Protein 8ZB1 (pdb70)

GO terms:
  GO:0005783 endoplasmic reticulum (C, IDA)
  GO:0061576 acyl-CoA ceramide synthase complex (C, IDA)
  GO:0046513 ceramide biosynthetic process (P, IDA)
  GO:0050291 sphingosine N-acyltransferase activity (F, IDA)
  GO:0034399 nuclear periphery (C, HDA)
  GO:0046513 ceramide biosynthetic process (P, IMP)
  GO:0050291 sphingosine N-acyltransferase activity (F, IMP)
  GO:0005515 protein binding (F, IPI)

Secondary structure (DSSP, 8-state):
-HHHHHHHHHH-TTHHHHHHHHHHHHHHHSSS--STTSSTHHHHS---B-TTSS-B--SSHHHHHHHHHHHHHHHHHHHHIIIIIHHHHHTTT---SHHHHHHHHHHHHHHHHHHHHHHHHHHHHTSTTTTT-SSTTTTT-----B-HHHHHHHHHHHHHHHHHHHHHHS--S-TT-S--HHHHHHHHHHHHHHHHHHTT-HHHHHHHHHHHHHHHHHHHHHHHHHHTT-S-HHHHHHHHHHHHIIIIIIHHHHHHHHHHHHTTTSS--S-BTTTTB--STTHHHHHHHHHHHHHHHHHHHHHHHHHHHHHHHH-/--HHHHHHHHHHHHHHHHHHHHHHHHHHHTTHHHHEEEEEEEEETTEEEEEEEESTT--HHHHHHHHHHHHHHH--TTTS-EEEEEEE-TTS-SS---SSS---S-SEEEEEEEGGGHHHHHHHS-SS--EE-/-HHHHHHHHHH-TTHHHHHHHHHHHHHHHSSS--STTSSTHHHHS---B-TTSS-B--SSHHHHHHHHHHHHHHHHHHHHIIIIIHHHHHTTT---SHHHHHHHHHHHHHHHHHHHHHHHHHHHHTSTTTTT-SSTTTTT-----B-HHHHHHHHHHHHHHHHHHHHHHS--S-TT-S--HHHHHHHHHHHHHHHHHHTT-HHHHHHHHHHHHHHHHHHHHHHHHHHTT-S-HHHHHHHHHHHHIIIIIIHHHHHHHHHHHHTTTSS--S-BTTTTB--STTHHHHHHHHHHHHHHHHHHHHHHHHHHHHHHHH-/--HHHHHHHHHHHHHHHHHHHHHHHHHHHTTHHHHEEEEEEEEETTEEEEEEEESTT--HHHHHHHHHHHHHHH--TTTS-EEEEEEE-TTS-SS---SSS---S-SEEEEEEEGGGHHHHHHHS-SS--EE-

Foldseek 3Di:
DVVVVVVCCVVQVLPVLVVVVVVLVCVLVVDDDNDPVDPSCLQPAPDADDPPDFKHADDCSLVNNLVSVLSVLSNCLRVCLPPPVVVVVVVQPFDDDVLSVLLSVLVVLLVVLVVLQVLLLVQCVPDPCPPVDCQSLFAAQQQRIDGRSLSVSLSSVLSNLVSVLVCLVVDPDDNPPPDPCVNVLSVLVNVCSVCCNVLRNSSLCSLVSNLVSVLSNLVSVLVSCVSSVPVCSVVSLVVSLVSLCCSQVVSLVVSLVCLVPVLCPHHDADDDPVSSPPSYPVCSVVVNVSSVVNNVVSVVVNVVSVVVVVVVVVD/DPVVVVVVVVVVVVVVVVVVVCVVVCCVVVVLVVFWDWDWADDDDFKIKIFIDGAQVCFQVSGVVVRVCCQVPVDDVVVFKKKKFKDADPVAHRRQAHHDPPGPDGGIMMMMGTPVPVVCRPVVPPPTDMDID/DVVVVVVCCVVQVLPVLVVVVVVLVCVLVVDDDNDPVDPSCLQPAPDADDPPDFKHADDCSLVNNLVSVLSVLSNCLRVCLPPPVVVVVVVQPFDDDVLSVLLSVLVVLLVVLVVLQVLLLVQCVPDPCPPVDCQSLFAAQQQRIDGRSLSVSLSSVLSNLVSVLVCLVVDPDDNPPPDPCVNVLSVLVNVCSVCCNVLRNSSLCSLVSNLVSVLSNLVSVLVSCVSSVPVCSVVSLVVSLVSLCCSQVVSLVVSLVCLVPVLCPHHDADDDPVSSPPSYPVCSVVVNVSSVVNNVVSVVVNVVSVVVVVVVVVD/DPVVVVVVVVVVVVVVVVVVVCVVVCCVVVVLVVFWDWDWADDDDFKIKIFIDGAQVCFQVSGVVVRVCCQVPVDDVVVFKKKKFKDADPVAHRRQAHHDPPGPDGGIMMMMGTPVPVVCRPVVPPPTDMDID

Organism: Saccharomyces cerevisiae (strain ATCC 204508 / S288c) (NCBI:txid559292)

Solvent-accessible surface area: 46938 Å² total; per-residue (Å²): 152,86,83,59,133,65,61,64,57,85,72,67,54,33,49,54,15,41,102,80,8,78,60,31,66,56,57,12,125,107,67,58,75,59,81,158,95,20,93,38,26,80,61,20,29,9,8,71,82,87,66,138,79,93,20,27,9,50,41,121,26,8,63,24,16,18,114,7,36,45,35,56,24,39,23,35,41,51,64,24,12,43,69,74,7,107,54,100,1,109,185,46,182,24,135,58,155,115,120,26,80,54,0,28,65,26,31,9,31,32,94,23,9,28,86,6,1,81,61,0,64,109,14,2,130,119,44,88,1,106,105,8,54,16,90,3,9,1,114,88,6,35,29,82,55,6,54,86,69,18,0,33,4,3,5,15,5,14,0,13,52,19,2,38,23,30,52,71,42,36,58,125,90,148,71,202,60,149,83,120,46,55,66,100,20,16,96,7,17,43,64,33,10,54,23,14,22,12,45,7,20,1,44,9,12,1,2,22,21,5,0,26,8,29,0,40,67,46,51,6,88,6,75,15,26,97,36,60,132,60,77,106,20,87,145,15,36,39,107,0,13,102,18,6,74,91,27,8,15,123,1,2,101,68,2,18,169,3,0,69,49,34,0,125,93,26,47,79,60,54,36,32,20,8,49,34,2,13,0,3,181,84,15,26,67,98,18,70,100,35,9,16,22,8,9,122,12,0,75,102,45,23,122,51,18,89,96,72,48,150,82,69,122,160,194,118,109,116,136,45,43,115,123,61,51,102,87,47,92,93,88,36,60,59,28,65,158,95,20,112,12,8,85,25,54,1,5,185,87,23,4,72,54,56,94,74,105,64,64,78,39,0,24,44,2,44,0,81,11,22,35,7,0,10,6,12,0,0,1,21,6,0,10,49,50,2,5,86,59,16,48,5,67,124,66,71,1,1,1,0,3,48,35,37,115,133,28,82,27,80,38,11,36,109,111,140,110,24,70,124,18,0,1,25,0,25,0,0,46,64,100,33,38,141,40,0,97,131,51,0,93,141,36,55,26,3,78,1,151,85,83,57,136,65,61,64,57,86,72,67,53,31,48,55,16,40,105,81,9,78,61,32,66,55,59,12,127,108,67,60,74,59,83,159,94,20,95,36,26,79,60,20,30,10,8,71,80,86,67,138,80,93,20,26,8,50,40,120,28,7,64,25,15,17,113,6,36,44,34,54,25,40,24,36,42,51,64,25,12,44,68,74,9,104,55,99,1,108,184,45,183,23,136,58,156,117,119,26,79,52,0,29,64,26,31,9,32,33,93,25,9,28,87,6,2,82,64,0,65,109,13,2,128,119,45,87,1,106,106,9,54,16,90,3,8,2,111,86,5,34,28,82,55,6,54,85,69,16,1,32,4,4,7,15,5,12,0,12,52,19,2,36,23,30,51,71,44,36,59,127,90,150,70,201,59,146,82,120,45,55,67,101,21,16,95,7,17,44,64,34,10,54,24,14,23,12,45,7,18,1,46,9,12,1,2,22,20,5,0,24,8,30,0,40,64,46,50,6,89,7,76,15,28,99,35,64,128,59,76,106,20,88,146,16,37,39,106,0,14,101,19,6,74,93,28,7,16,126,1,2,101,67,1,19,165,3,0,70,50,34,0,125,94,27,48,80,62,53,34,32,20,9,49,34,2,13,0,4,179,80,15,25,68,98,17,70,100,34,9,15,22,8,8,124,12,0,76,102,44,23,120,52,19,90,94,73,47,147,85,69,120,162,198,117,111,117,134,46,42,117,121,62,50,102,88,48,93,92,89,36,59,59,27,66,160,93,20,112,14,8,84,26,54,1,4,183,87,24,4,70,51,56,94,74,106,63,66,77,38,0,22,45,2,45,0,79,11,21,37,6,0,9,6,11,0,0,1,22,6,1,10,46,52,2,6,85,58,16,47,4,66,125,66,72,1,0,1,0,4,50,36,38,114,132,29,81,28,79,37,11,36,111,110,139,111,23,70,124,19,0,0,26,0,25,0,0,45,63,101,34,37,139,38,0,99,130,52,0,93,138,35,56,24,2,78,1

Nearest PDB structures (foldseek):
  8izf-assembly1_A  TM=9.786E-01  e=4.600E-35  Saccharomyces cerevisiae S288C
  8izd-assembly1_C  TM=9.874E-01  e=9.408E-34  Saccharomyces cerevisiae S288C
  8qtr-assembly1_A  TM=9.904E-01  e=1.791E-31  Saccharomyces cerevisiae
  8qz7-assembly1_A  TM=8.514E-01  e=3.920E-06  Homo sapiens
  8zb1-assembly1_B  TM=1.008E+00  e=2.564E-25  Saccharomyces cerevisiae S288C

Structure (mmCIF, N/CA/C/O backbone):
data_8ZB1
#
_entry.id   8ZB1
#
_cell.length_a   1.00
_cell.length_b   1.00
_cell.length_c   1.00
_cell.angle_alpha   90.00
_cell.angle_beta   90.00
_cell.angle_gamma   90.00
#
_symmetry.space_group_name_H-M   'P 1'
#
loop_
_entity.id
_entity.type
_entity.pdbx_description
1 polymer 'Ceramide synthase LAC1'
2 polymer 'Ceramide synthase subunit LIP1'
3 non-polymer '(4S,7R)-4-HYDROXY-N,N,N-TRIMETHYL-9-OXO-7-[(PALMITOYLOXY)METHYL]-3,5,8-TRIOXA-4-PHOSPHAHEXACOSAN-1-AMINIUM 4-OXIDE'
4 non-polymer '(2~{R})-2-[2-[(5~{R},6~{R},7~{S},9~{S},11~{R},16~{R},18~{S},19~{S})-6-[(3~{R})-3-carboxy-5-oxidanyl-5-oxidanylidene-pentanoyl]oxy-19-(hexacosanoylamino)-5,9-dimethyl-11,16,18-tris(oxidanyl)icosan-7-yl]oxy-2-oxidanylidene-ethyl]butanedioic acid'
#
loop_
_atom_site.group_PDB
_atom_site.id
_atom_site.type_symbol
_atom_site.label_atom_id
_atom_site.label_alt_id
_atom_site.label_comp_id
_atom_site.label_asym_id
_atom_site.label_entity_id
_atom_site.label_seq_id
_atom_site.pdbx_PDB_ins_code
_atom_site.Cartn_x
_atom_site.Cartn_y
_atom_site.Cartn_z
_atom_site.occupancy
_atom_site.B_iso_or_equiv
_atom_site.auth_seq_id
_atom_site.auth_comp_id
_atom_site.auth_asym_id
_atom_site.auth_atom_id
_atom_site.pdbx_PDB_model_num
ATOM 1 N N . ILE A 1 71 ? 175.343 132.808 115.538 1.00 118.13 71 ILE A N 1
ATOM 2 C CA . ILE A 1 71 ? 175.055 131.410 115.825 1.00 118.13 71 ILE A CA 1
ATOM 3 C C . ILE A 1 71 ? 173.526 131.297 115.866 1.00 118.13 71 ILE A C 1
ATOM 4 O O . ILE A 1 71 ? 172.957 130.264 116.223 1.00 118.13 71 ILE A O 1
ATOM 9 N N . TRP A 1 72 ? 172.861 132.382 115.467 1.00 118.28 72 TRP A N 1
ATOM 10 C CA . TRP A 1 72 ? 171.404 132.424 115.436 1.00 118.28 72 TRP A CA 1
ATOM 11 C C . TRP A 1 72 ? 170.852 131.367 114.487 1.00 118.28 72 TRP A C 1
ATOM 12 O O . TRP A 1 72 ? 169.952 130.605 114.855 1.00 118.28 72 TRP A O 1
ATOM 14 N N . PHE A 1 73 ? 171.389 131.309 113.268 1.00 117.60 73 PHE A N 1
ATOM 15 C CA . PHE A 1 73 ? 170.993 130.286 112.311 1.00 117.60 73 PHE A CA 1
ATOM 16 C C . PHE A 1 73 ? 171.357 128.880 112.766 1.00 117.60 73 PHE A C 1
ATOM 17 O O . PHE A 1 73 ? 170.557 127.957 112.568 1.00 117.60 73 PHE A O 1
ATOM 19 N N . SER A 1 74 ? 172.537 128.694 113.362 1.00 116.13 74 SER A N 1
ATOM 20 C CA . SER A 1 74 ? 172.920 127.379 113.867 1.00 116.13 74 SER A CA 1
ATOM 21 C C . SER A 1 74 ? 171.970 126.919 114.964 1.00 116.13 74 SER A C 1
ATOM 22 O O . SER A 1 74 ? 171.530 125.764 114.978 1.00 116.13 74 SER A O 1
ATOM 25 N N . PHE A 1 75 ? 171.639 127.815 115.898 1.00 116.04 75 PHE A N 1
ATOM 26 C CA . PHE A 1 75 ? 170.690 127.468 116.949 1.00 116.04 75 PHE A CA 1
ATOM 27 C C . PHE A 1 75 ? 169.304 127.186 116.385 1.00 116.04 75 PHE A C 1
ATOM 28 O O . PHE A 1 75 ? 168.616 126.272 116.850 1.00 116.04 75 PHE A O 1
ATOM 36 N N . ARG A 1 76 ? 168.872 127.962 115.389 1.00 112.07 76 ARG A N 1
ATOM 37 C CA . ARG A 1 76 ? 167.577 127.696 114.770 1.00 112.07 76 ARG A CA 1
ATOM 38 C C . ARG A 1 76 ? 167.550 126.316 114.125 1.00 112.07 76 ARG A C 1
ATOM 39 O O . ARG A 1 76 ? 166.594 125.552 114.309 1.00 112.07 76 ARG A O 1
ATOM 41 N N . GLU A 1 77 ? 168.604 125.969 113.385 1.00 108.80 77 GLU A N 1
ATOM 42 C CA . GLU A 1 77 ? 168.681 124.653 112.760 1.00 108.80 77 GLU A CA 1
ATOM 43 C C . GLU A 1 77 ? 168.724 123.530 113.789 1.00 108.80 77 GLU A C 1
ATOM 44 O O . GLU A 1 77 ? 168.057 122.505 113.607 1.00 108.80 77 GLU A O 1
ATOM 46 N N . ILE A 1 78 ? 169.493 123.702 114.865 1.00 103.26 78 ILE A N 1
ATOM 47 C CA . ILE A 1 78 ? 169.576 122.664 115.889 1.00 103.26 78 ILE A CA 1
ATOM 48 C C . ILE A 1 78 ? 168.228 122.488 116.579 1.00 103.26 78 ILE A C 1
ATOM 49 O O . ILE A 1 78 ? 167.747 121.363 116.752 1.00 103.26 78 ILE A O 1
ATOM 54 N N . SER A 1 79 ? 167.590 123.594 116.965 1.00 103.26 79 SER A N 1
ATOM 55 C CA . SER A 1 79 ? 166.282 123.542 117.606 1.00 103.26 79 SER A CA 1
ATOM 56 C C . SER A 1 79 ? 165.190 123.027 116.681 1.00 103.26 79 SER A C 1
ATOM 57 O O . SER A 1 79 ? 164.163 122.549 117.174 1.00 103.26 79 SER A O 1
ATOM 60 N N . TYR A 1 80 ? 165.375 123.119 115.366 1.00 103.23 80 TYR A N 1
ATOM 61 C CA . TYR A 1 80 ? 164.446 122.485 114.424 1.00 103.23 80 TYR A CA 1
ATOM 62 C C . TYR A 1 80 ? 164.697 120.979 114.402 1.00 103.23 80 TYR A C 1
ATOM 63 O O . TYR A 1 80 ? 163.781 120.185 114.627 1.00 103.23 80 TYR A O 1
ATOM 65 N N . ARG A 1 81 ? 165.941 120.582 114.135 1.00 98.32 81 ARG A N 1
ATOM 66 C CA . ARG A 1 81 ? 166.307 119.171 114.107 1.00 98.32 81 ARG A CA 1
ATOM 67 C C . ARG A 1 81 ? 166.148 118.531 115.481 1.00 98.32 81 ARG A C 1
ATOM 68 O O . ARG A 1 81 ? 165.328 117.625 115.660 1.00 98.32 81 ARG A O 1
ATOM 70 N N . HIS A 1 82 ? 166.926 119.000 116.456 1.00 90.75 82 HIS A N 1
ATOM 71 C CA . HIS A 1 82 ? 166.874 118.463 117.809 1.00 90.75 82 HIS A CA 1
ATOM 72 C C . HIS A 1 82 ? 166.078 119.382 118.724 1.00 90.75 82 HIS A C 1
ATOM 73 O O . HIS A 1 82 ? 166.569 120.439 119.132 1.00 90.75 82 HIS A O 1
ATOM 80 N N . ALA A 1 83 ? 164.851 118.989 119.055 1.00 79.92 83 ALA A N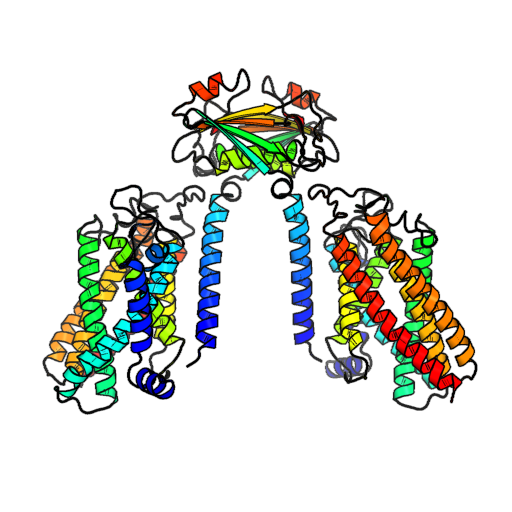 1
ATOM 81 C CA . ALA A 1 83 ? 163.994 119.808 119.899 1.00 79.92 83 ALA A CA 1
ATOM 82 C C . ALA A 1 83 ? 164.377 119.756 121.370 1.00 79.92 83 ALA A C 1
ATOM 83 O O . ALA A 1 83 ? 163.838 120.535 122.163 1.00 79.92 83 ALA A O 1
ATOM 85 N N . TRP A 1 84 ? 165.288 118.865 121.751 1.00 70.50 84 TRP A N 1
ATOM 86 C CA . TRP A 1 84 ? 165.654 118.673 123.146 1.00 70.50 84 TRP A CA 1
ATOM 87 C C . TRP A 1 84 ? 166.840 119.523 123.576 1.00 70.50 84 TRP A C 1
ATOM 88 O O . TRP A 1 84 ? 167.199 119.505 124.757 1.00 70.50 84 TRP A O 1
ATOM 99 N N . ILE A 1 85 ? 167.450 120.271 122.657 1.00 70.09 85 ILE A N 1
ATOM 100 C CA . ILE A 1 85 ? 168.668 120.997 122.996 1.00 70.09 85 ILE A CA 1
ATOM 101 C C . ILE A 1 85 ? 168.377 122.145 123.960 1.00 70.09 85 ILE A C 1
ATOM 102 O O . ILE A 1 85 ? 169.143 122.383 124.898 1.00 70.09 85 ILE A O 1
ATOM 107 N N . ALA A 1 86 ? 167.275 122.868 123.759 1.00 64.89 86 ALA A N 1
ATOM 108 C CA . ALA A 1 86 ? 166.923 123.967 124.651 1.00 64.89 86 ALA A CA 1
ATOM 109 C C . ALA A 1 86 ? 166.591 123.474 126.061 1.00 64.89 86 ALA A C 1
ATOM 110 O O . ALA A 1 86 ? 167.127 124.020 127.039 1.00 64.89 86 ALA A O 1
ATOM 112 N N . PRO A 1 87 ? 165.717 122.473 126.229 1.00 60.84 87 PRO A N 1
ATOM 113 C CA . PRO A 1 87 ? 165.505 121.933 127.579 1.00 60.84 87 PRO A CA 1
ATOM 114 C C . PRO A 1 87 ? 166.753 121.327 128.181 1.00 60.84 87 PRO A C 1
ATOM 115 O O . PRO A 1 87 ? 166.940 121.425 129.398 1.00 60.84 87 PRO A O 1
ATOM 119 N N . LEU A 1 88 ? 167.621 120.711 127.375 1.00 60.16 88 LEU A N 1
ATOM 120 C CA . LEU A 1 88 ? 168.879 120.205 127.910 1.00 60.16 88 LEU A CA 1
ATOM 121 C C . LEU A 1 88 ? 169.741 121.340 128.440 1.00 60.16 88 LEU A C 1
ATOM 122 O O . LEU A 1 88 ? 170.368 121.208 129.497 1.00 60.16 88 LEU A O 1
ATOM 127 N N . MET A 1 89 ? 169.789 122.461 127.718 1.00 62.48 89 MET A N 1
ATOM 128 C CA . MET A 1 89 ? 170.544 123.615 128.194 1.00 62.48 89 MET A CA 1
ATOM 129 C C . MET A 1 89 ? 169.969 124.147 129.499 1.00 62.48 89 MET A C 1
ATOM 130 O O . MET A 1 89 ? 170.716 124.464 130.431 1.00 62.48 89 MET A O 1
ATOM 135 N N . ILE A 1 90 ? 168.640 124.242 129.587 1.00 56.24 90 ILE A N 1
ATOM 136 C CA . ILE A 1 90 ? 168.024 124.711 130.828 1.00 56.24 90 ILE A CA 1
ATOM 137 C C . ILE A 1 90 ? 168.364 123.782 131.988 1.00 56.24 90 ILE A C 1
ATOM 138 O O . ILE A 1 90 ? 168.755 124.241 133.073 1.00 56.24 90 ILE A O 1
ATOM 143 N N . LEU A 1 91 ? 168.232 122.471 131.782 1.00 53.39 91 LEU A N 1
ATOM 144 C CA . LEU A 1 91 ? 168.489 121.517 132.854 1.00 53.39 91 LEU A CA 1
ATOM 145 C C . LEU A 1 91 ? 169.947 121.553 133.284 1.00 53.39 91 LEU A C 1
ATOM 146 O O . LEU A 1 91 ? 170.249 121.526 134.482 1.00 53.39 91 LEU A O 1
ATOM 151 N N . ILE A 1 92 ? 170.843 121.601 132.303 1.00 58.87 92 ILE A N 1
ATOM 152 C CA . ILE A 1 92 ? 172.274 121.640 132.568 1.00 58.87 92 ILE A CA 1
ATOM 153 C C . ILE A 1 92 ? 172.638 122.886 133.364 1.00 58.87 92 ILE A C 1
ATOM 154 O O . ILE A 1 92 ? 173.404 122.818 134.325 1.00 58.87 92 ILE A O 1
ATOM 159 N N . ALA A 1 93 ? 172.083 124.024 132.960 1.00 57.72 93 ALA A N 1
ATOM 160 C CA . ALA A 1 93 ? 172.354 125.280 133.649 1.00 57.72 93 ALA A CA 1
ATOM 161 C C . ALA A 1 93 ? 171.880 125.222 135.095 1.00 57.72 93 ALA A C 1
ATOM 162 O O . ALA A 1 93 ? 172.628 125.575 136.016 1.00 57.72 93 ALA A O 1
ATOM 164 N N . VAL A 1 94 ? 170.645 124.762 135.317 1.00 53.09 94 VAL A N 1
ATOM 165 C CA . VAL A 1 94 ? 170.110 124.730 136.677 1.00 53.09 94 VAL A CA 1
ATOM 166 C C . VAL A 1 94 ? 170.900 123.761 137.549 1.00 53.09 94 VAL A C 1
ATOM 167 O O . VAL A 1 94 ? 171.273 124.089 138.682 1.00 53.09 94 VAL A O 1
ATOM 171 N N . TYR A 1 95 ? 171.178 122.557 137.039 1.00 55.76 95 TYR A N 1
ATOM 172 C CA . TYR A 1 95 ? 171.938 121.586 137.819 1.00 55.76 95 TYR A CA 1
ATOM 173 C C . TYR A 1 95 ? 173.361 122.045 138.101 1.00 55.76 95 TYR A C 1
ATOM 174 O O . TYR A 1 95 ? 173.854 121.840 139.214 1.00 55.76 95 TYR A O 1
ATOM 183 N N . SER A 1 96 ? 174.040 122.649 137.124 1.00 62.77 96 SER A N 1
ATOM 184 C CA . SER A 1 96 ? 175.383 123.151 137.374 1.00 62.77 96 SER A CA 1
ATOM 185 C C . SER A 1 96 ? 175.375 124.276 138.396 1.00 62.77 96 SER A C 1
ATOM 186 O O . SER A 1 96 ? 176.236 124.308 139.282 1.00 62.77 96 SER A O 1
ATOM 189 N N . ALA A 1 97 ? 174.409 125.193 138.308 1.00 61.53 97 ALA A N 1
ATOM 190 C CA . ALA A 1 97 ? 174.330 126.274 139.285 1.00 61.53 97 ALA A CA 1
ATOM 191 C C . ALA A 1 97 ? 174.050 125.732 140.681 1.00 61.53 97 ALA A C 1
ATOM 192 O O . ALA A 1 97 ? 174.571 126.247 141.675 1.00 61.53 97 ALA A O 1
ATOM 194 N N . TYR A 1 98 ? 173.222 124.689 140.775 1.00 62.03 98 TYR A N 1
ATOM 195 C CA . TYR A 1 98 ? 172.879 124.147 142.086 1.00 62.03 98 TYR A CA 1
ATOM 196 C C . TYR A 1 98 ? 174.035 123.353 142.688 1.00 62.03 98 TYR A C 1
ATOM 197 O O . TYR A 1 98 ? 174.327 123.484 143.882 1.00 62.03 98 TYR A O 1
ATOM 206 N N . PHE A 1 99 ? 174.701 122.524 141.887 1.00 66.18 99 PHE A N 1
ATOM 207 C CA . PHE A 1 99 ? 175.726 121.628 142.405 1.00 66.18 99 PHE A CA 1
ATOM 208 C C . PHE A 1 99 ? 177.098 122.277 142.519 1.00 66.18 99 PHE A C 1
ATOM 209 O O . PHE A 1 99 ? 177.921 121.806 143.311 1.00 66.18 99 PHE A O 1
ATOM 217 N N . THR A 1 100 ? 177.372 123.331 141.759 1.00 69.22 100 THR A N 1
ATOM 218 C CA . THR A 1 100 ? 178.616 124.085 141.872 1.00 69.22 100 THR A CA 1
ATOM 219 C C . THR A 1 100 ? 178.328 125.242 142.821 1.00 69.22 100 THR A C 1
ATOM 220 O O . THR A 1 100 ? 178.174 126.391 142.401 1.00 69.22 100 THR A O 1
ATOM 224 N N . SER A 1 101 ? 178.251 124.926 144.108 1.00 73.11 101 SER A N 1
ATOM 225 C CA . SER A 1 101 ? 177.849 125.890 145.122 1.00 73.11 101 SER A CA 1
ATOM 226 C C . SER A 1 101 ? 178.225 125.330 146.485 1.00 73.11 101 SER A C 1
ATOM 227 O O . SER A 1 101 ? 178.968 124.351 146.597 1.00 73.11 101 SER A O 1
ATOM 230 N N . GLY A 1 102 ? 177.691 125.964 147.521 1.00 75.06 102 GLY A N 1
ATOM 231 C CA . GLY A 1 102 ? 177.922 125.534 148.883 1.00 75.06 102 GLY A CA 1
ATOM 232 C C . GLY A 1 102 ? 176.757 124.720 149.402 1.00 75.06 102 GLY A C 1
ATOM 233 O O . GLY A 1 102 ? 176.664 123.519 149.127 1.00 75.06 102 GLY A O 1
ATOM 234 N N . ASN A 1 103 ? 175.870 125.359 150.162 1.00 72.87 103 ASN A N 1
ATOM 235 C CA . ASN A 1 103 ? 174.700 124.684 150.705 1.00 72.87 103 ASN A CA 1
ATOM 236 C C . ASN A 1 103 ? 173.847 124.070 149.600 1.00 72.87 103 ASN A C 1
ATOM 237 O O . ASN A 1 103 ? 173.254 124.785 148.786 1.00 72.87 103 ASN A O 1
ATOM 242 N N . THR A 1 104 ? 173.793 122.742 149.559 1.00 69.74 104 THR A N 1
ATOM 243 C CA . THR A 1 104 ? 172.906 122.021 148.661 1.00 69.74 104 THR A CA 1
ATOM 244 C C . THR A 1 104 ? 171.595 121.648 149.335 1.00 69.74 104 THR A C 1
ATOM 245 O O . THR A 1 104 ? 170.776 120.945 148.737 1.00 69.74 104 THR A O 1
ATOM 249 N N . THR A 1 105 ? 171.384 122.102 150.564 1.00 65.76 105 THR A N 1
ATOM 250 C CA . THR A 1 105 ? 170.201 121.766 151.340 1.00 65.76 105 THR A CA 1
ATOM 251 C C . THR A 1 105 ? 169.076 122.743 150.997 1.00 65.76 105 THR A C 1
ATOM 252 O O . THR A 1 105 ? 169.160 123.490 150.019 1.00 65.76 105 THR A O 1
ATOM 256 N N . LYS A 1 106 ? 168.013 122.715 151.795 1.00 63.40 106 LYS A N 1
ATOM 257 C CA . LYS A 1 106 ? 166.832 123.554 151.571 1.00 63.40 106 LYS A CA 1
ATOM 258 C C . LYS A 1 106 ? 167.062 125.067 151.595 1.00 63.40 106 LYS A C 1
ATOM 259 O O . LYS A 1 106 ? 166.171 125.836 151.235 1.00 63.40 106 LYS A O 1
ATOM 265 N N . THR A 1 107 ? 168.247 125.492 152.015 1.00 66.54 107 THR A N 1
ATOM 266 C CA . THR A 1 107 ? 168.560 126.914 152.089 1.00 66.54 107 THR A CA 1
ATOM 267 C C . THR A 1 107 ? 168.956 127.495 150.738 1.00 66.54 107 THR A C 1
ATOM 268 O O . THR A 1 107 ? 169.123 128.713 150.623 1.00 66.54 107 THR A O 1
ATOM 272 N N . ASN A 1 108 ? 169.111 126.658 149.719 1.00 60.89 108 ASN A N 1
ATOM 273 C CA . ASN A 1 108 ? 169.378 127.122 148.369 1.00 60.89 108 ASN A CA 1
ATOM 274 C C . ASN A 1 108 ? 168.071 127.442 147.654 1.00 60.89 108 ASN A C 1
ATOM 275 O O . ASN A 1 108 ? 167.033 126.820 147.894 1.00 60.89 108 ASN A O 1
ATOM 280 N N . VAL A 1 109 ? 168.130 128.434 146.768 1.00 54.52 109 VAL A N 1
ATOM 281 C CA . VAL A 1 109 ? 166.957 128.788 145.977 1.00 54.52 109 VAL A CA 1
ATOM 282 C C . VAL A 1 109 ? 166.649 127.761 144.895 1.00 54.52 109 VAL A C 1
ATOM 283 O O . VAL A 1 109 ? 165.481 127.617 144.507 1.00 54.52 109 VAL A O 1
ATOM 287 N N . LEU A 1 110 ? 167.657 127.041 144.399 1.00 53.25 110 LEU A N 1
ATOM 288 C CA . LEU A 1 110 ? 167.422 126.056 143.350 1.00 53.25 110 LEU A CA 1
ATOM 289 C C . LEU A 1 110 ? 166.944 124.728 143.918 1.00 53.25 110 LEU A C 1
ATOM 290 O O . LEU A 1 110 ? 166.557 123.834 143.157 1.00 53.25 110 LEU A O 1
ATOM 295 N N . HIS A 1 111 ? 166.972 124.576 145.243 1.00 49.56 111 HIS A N 1
ATOM 296 C CA . HIS A 1 111 ? 166.547 123.322 145.852 1.00 49.56 111 HIS A CA 1
ATOM 297 C C . HIS A 1 111 ? 165.055 123.086 145.667 1.00 49.56 111 HIS A C 1
ATOM 298 O O . HIS A 1 111 ? 164.623 121.936 145.545 1.00 49.56 111 HIS A O 1
ATOM 305 N N . ARG A 1 112 ? 164.255 124.152 145.644 1.00 44.99 112 ARG A N 1
ATOM 306 C CA . ARG A 1 112 ? 162.820 123.978 145.448 1.00 44.99 112 ARG A CA 1
ATOM 307 C C . ARG A 1 112 ? 162.493 123.483 144.047 1.00 44.99 112 ARG A C 1
ATOM 308 O O . ARG A 1 112 ? 161.393 122.970 143.817 1.00 44.99 112 ARG A O 1
ATOM 316 N N . PHE A 1 113 ? 163.418 123.629 143.103 1.00 42.71 113 PHE A N 1
ATOM 317 C CA . PHE A 1 113 ? 163.228 123.092 141.762 1.00 42.71 113 PHE A CA 1
ATOM 318 C C . PHE A 1 113 ? 163.839 121.705 141.626 1.00 42.71 113 PHE A C 1
ATOM 319 O O . PHE A 1 113 ? 163.200 120.789 141.105 1.00 42.71 113 PHE A O 1
ATOM 327 N N . VAL A 1 114 ? 165.075 121.541 142.092 1.00 43.72 114 VAL A N 1
ATOM 328 C CA . VAL A 1 114 ? 165.778 120.278 141.903 1.00 43.72 114 VAL A CA 1
ATOM 329 C C . VAL A 1 114 ? 165.180 119.175 142.771 1.00 43.72 114 VAL A C 1
ATOM 330 O O . VAL A 1 114 ? 165.019 118.038 142.316 1.00 43.72 114 VAL A O 1
ATOM 334 N N . ALA A 1 115 ? 164.837 119.484 144.018 1.00 39.04 115 ALA A N 1
ATOM 335 C CA . ALA A 1 115 ? 164.454 118.476 144.995 1.00 39.04 115 ALA A CA 1
ATOM 336 C C . ALA A 1 115 ? 163.069 118.762 145.561 1.00 39.04 115 ALA A C 1
ATOM 337 O O . ALA A 1 115 ? 162.502 119.841 145.379 1.00 39.04 115 ALA A O 1
ATOM 339 N N . VAL A 1 116 ? 162.526 117.765 146.256 1.00 36.51 116 VAL A N 1
ATOM 340 C CA . VAL A 1 116 ? 161.259 117.917 146.963 1.00 36.51 116 VAL A CA 1
ATOM 341 C C . VAL A 1 116 ? 161.524 118.576 148.310 1.00 36.51 116 VAL A C 1
ATOM 342 O O . VAL A 1 116 ? 162.526 118.283 148.974 1.00 36.51 116 VAL A O 1
ATOM 346 N N . SER A 1 117 ? 160.633 119.476 148.712 1.00 36.35 117 SER A N 1
ATOM 347 C CA . SER A 1 117 ? 160.849 120.289 149.897 1.00 36.35 117 SER A CA 1
ATOM 348 C C . SER A 1 117 ? 159.900 119.867 151.018 1.00 36.35 117 SER A C 1
ATOM 349 O O . SER A 1 117 ? 159.180 118.872 150.912 1.00 36.35 117 SER A O 1
ATOM 352 N N . TYR A 1 118 ? 159.921 120.625 152.116 1.00 32.96 118 TYR A N 1
ATOM 353 C CA . TYR A 1 118 ? 158.997 120.464 153.240 1.00 32.96 118 TYR A CA 1
ATOM 354 C C . TYR A 1 118 ? 159.198 119.131 153.956 1.00 32.96 118 TYR A C 1
ATOM 355 O O . TYR A 1 118 ? 158.245 118.415 154.263 1.00 32.96 118 TYR A O 1
ATOM 364 N N . GLN A 1 119 ? 160.454 118.804 154.234 1.00 37.73 119 GLN A N 1
ATOM 365 C CA . GLN A 1 119 ? 160.750 117.634 155.047 1.00 37.73 119 GLN A CA 1
ATOM 366 C C . GLN A 1 119 ? 160.361 117.909 156.492 1.00 37.73 119 GLN A C 1
ATOM 367 O O . GLN A 1 119 ? 160.741 118.939 157.058 1.00 37.73 119 GLN A O 1
ATOM 373 N N . ILE A 1 120 ? 159.605 116.994 157.091 1.00 39.59 120 ILE A N 1
ATOM 374 C CA . ILE A 1 120 ? 159.148 117.166 158.464 1.00 39.59 120 ILE A CA 1
ATOM 375 C C . ILE A 1 120 ? 160.270 116.760 159.407 1.00 39.59 120 ILE A C 1
ATOM 376 O O . ILE A 1 120 ? 160.468 115.572 159.679 1.00 39.59 120 ILE A O 1
ATOM 381 N N . GLY A 1 121 ? 161.014 117.732 159.901 1.00 44.17 121 GLY A N 1
ATOM 382 C CA . GLY A 1 121 ? 162.127 117.456 160.810 1.00 44.17 121 GLY A CA 1
ATOM 383 C C . GLY A 1 121 ? 163.272 116.731 160.097 1.00 44.17 121 GLY A C 1
ATOM 384 O O . GLY A 1 121 ? 163.875 117.282 159.184 1.00 44.17 121 GLY A O 1
ATOM 385 N N . ASP A 1 122 ? 163.554 115.507 160.529 1.00 49.78 122 ASP A N 1
ATOM 386 C CA . ASP A 1 122 ? 164.593 114.699 159.905 1.00 49.78 122 ASP A CA 1
ATOM 387 C C . ASP A 1 122 ? 164.067 113.266 159.808 1.00 49.78 122 ASP A C 1
ATOM 388 O O . ASP A 1 122 ? 164.816 112.290 159.854 1.00 49.78 122 ASP A O 1
ATOM 393 N N . THR A 1 123 ? 162.747 113.122 159.717 1.00 44.93 123 THR A N 1
ATOM 394 C CA . THR A 1 123 ? 162.154 111.810 159.502 1.00 44.93 123 THR A CA 1
ATOM 395 C C . THR A 1 123 ? 161.953 111.592 158.009 1.00 44.93 123 THR A C 1
ATOM 396 O O . THR A 1 123 ? 162.446 112.379 157.196 1.00 44.93 123 THR A O 1
ATOM 400 N N . ASN A 1 124 ? 161.239 110.525 157.632 1.00 40.61 124 ASN A N 1
ATOM 401 C CA . ASN A 1 124 ? 160.911 110.272 156.241 1.00 40.61 124 ASN A CA 1
ATOM 402 C C . ASN A 1 124 ? 159.418 110.553 156.066 1.00 40.61 124 ASN A C 1
ATOM 403 O O . ASN A 1 124 ? 158.575 109.659 156.103 1.00 40.61 124 ASN A O 1
ATOM 408 N N . ALA A 1 125 ? 159.094 111.828 155.862 1.00 36.35 125 ALA A N 1
ATOM 409 C CA . ALA A 1 125 ? 157.728 112.275 155.629 1.00 36.35 125 ALA A CA 1
ATOM 410 C C . ALA A 1 125 ? 157.796 113.724 155.183 1.00 36.35 125 ALA A C 1
ATOM 411 O O . ALA A 1 125 ? 158.389 114.550 155.879 1.00 36.35 125 ALA A O 1
ATOM 413 N N . TYR A 1 126 ? 157.268 114.009 153.999 1.00 31.96 126 TYR A N 1
ATOM 414 C CA . TYR A 1 126 ? 157.327 115.358 153.457 1.00 31.96 126 TYR A CA 1
ATOM 415 C C . TYR A 1 126 ? 155.972 116.036 153.378 1.00 31.96 126 TYR A C 1
ATOM 416 O O . TYR A 1 126 ? 154.951 115.399 153.120 1.00 31.96 126 TYR A O 1
ATOM 425 N N . GLY A 1 127 ? 155.981 117.343 153.605 1.00 28.86 127 GLY A N 1
ATOM 426 C CA . GLY A 1 127 ? 154.780 118.138 153.553 1.00 28.86 127 GLY A CA 1
ATOM 427 C C . GLY A 1 127 ? 154.495 118.686 152.167 1.00 28.86 127 GLY A C 1
ATOM 428 O O . GLY A 1 127 ? 155.119 118.314 151.173 1.00 28.86 127 GLY A O 1
ATOM 429 N N . LYS A 1 128 ? 153.529 119.595 152.116 1.00 25.49 128 LYS A N 1
ATOM 430 C CA . LYS A 1 128 ? 153.069 120.195 150.874 1.00 25.49 128 LYS A CA 1
ATOM 431 C C . LYS A 1 128 ? 153.212 121.710 150.931 1.00 25.49 128 LYS A C 1
ATOM 432 O O . LYS A 1 128 ? 153.230 122.321 152.000 1.00 25.49 128 LYS A O 1
ATOM 438 N N . GLY A 1 129 ? 153.321 122.316 149.751 1.00 29.97 129 GLY A N 1
ATOM 439 C CA . GLY A 1 129 ? 153.474 123.752 149.633 1.00 29.97 129 GLY A CA 1
ATOM 440 C C . GLY A 1 129 ? 153.537 124.220 148.193 1.00 29.97 129 GLY A C 1
ATOM 441 O O . GLY A 1 129 ? 152.955 123.587 147.311 1.00 29.97 129 GLY A O 1
ATOM 442 N N . ILE A 1 130 ? 154.236 125.325 147.938 1.00 32.65 130 ILE A N 1
ATOM 443 C CA . ILE A 1 130 ? 154.371 125.881 146.596 1.00 32.65 130 ILE A CA 1
ATOM 444 C C . ILE A 1 130 ? 155.653 125.430 145.910 1.00 32.65 130 ILE A C 1
ATOM 445 O O . ILE A 1 130 ? 155.707 125.386 144.664 1.00 32.65 130 ILE A O 1
ATOM 450 N N . ASN A 1 131 ? 156.673 125.050 146.673 1.00 33.51 131 ASN A N 1
ATOM 451 C CA . ASN A 1 131 ? 157.831 124.392 146.093 1.00 33.51 131 ASN A CA 1
ATOM 452 C C . ASN A 1 131 ? 157.460 123.083 145.417 1.00 33.51 131 ASN A C 1
ATOM 453 O O . ASN A 1 131 ? 158.210 122.607 144.564 1.00 33.51 131 ASN A O 1
ATOM 458 N N . ASP A 1 132 ? 156.307 122.508 145.762 1.00 31.58 132 ASP A N 1
ATOM 459 C CA . ASP A 1 132 ? 155.756 121.402 144.991 1.00 31.58 132 ASP A CA 1
ATOM 460 C C . ASP A 1 132 ? 155.434 121.832 143.565 1.00 31.58 132 ASP A C 1
ATOM 461 O O . ASP A 1 132 ? 155.755 121.117 142.610 1.00 31.58 132 ASP A O 1
ATOM 466 N N . LEU A 1 133 ? 154.817 123.005 143.404 1.00 33.70 133 LEU A N 1
ATOM 467 C CA . LEU A 1 133 ? 154.577 123.545 142.070 1.00 33.70 133 LEU A CA 1
ATOM 468 C C . LEU A 1 133 ? 155.885 123.828 141.347 1.00 33.70 133 LEU A C 1
ATOM 469 O O . LEU A 1 133 ? 156.005 123.563 140.146 1.00 33.70 133 LEU A O 1
ATOM 474 N N . CYS A 1 134 ? 156.870 124.378 142.058 1.00 36.90 134 CYS A N 1
ATOM 475 C CA . CYS A 1 134 ? 158.163 124.627 141.425 1.00 36.90 134 CYS A CA 1
ATOM 476 C C . CYS A 1 134 ? 158.820 123.336 140.942 1.00 36.90 134 CYS A C 1
ATOM 477 O O . CYS A 1 134 ? 159.337 123.283 139.819 1.00 36.90 134 CYS A O 1
ATOM 480 N N . PHE A 1 135 ? 158.804 122.295 141.774 1.00 33.70 135 PHE A N 1
ATOM 481 C CA . PHE A 1 135 ? 159.349 120.994 141.404 1.00 33.70 135 PHE A CA 1
ATOM 482 C C . PHE A 1 135 ? 158.613 120.411 140.204 1.00 33.70 135 PHE A C 1
ATOM 483 O O . PHE A 1 135 ? 159.241 119.886 139.275 1.00 33.70 135 PHE A O 1
ATOM 491 N N . VAL A 1 136 ? 157.283 120.511 140.201 1.00 33.08 136 VAL A N 1
ATOM 492 C CA . VAL A 1 136 ? 156.492 119.969 139.100 1.00 33.08 136 VAL A CA 1
ATOM 493 C C . VAL A 1 136 ? 156.822 120.690 137.800 1.00 33.08 136 VAL A C 1
ATOM 494 O O . VAL A 1 136 ? 156.949 120.066 136.744 1.00 33.08 136 VAL A O 1
ATOM 498 N N . PHE A 1 137 ? 156.970 122.015 137.855 1.00 37.45 137 PHE A N 1
ATOM 499 C CA . PHE A 1 137 ? 157.305 122.772 136.649 1.00 37.45 137 PHE A CA 1
ATOM 500 C C . PHE A 1 137 ? 158.698 122.418 136.133 1.00 37.45 137 PHE A C 1
ATOM 501 O O . PHE A 1 137 ? 158.888 122.171 134.929 1.00 37.45 137 PHE A O 1
ATOM 509 N N . TYR A 1 138 ? 159.686 122.379 137.027 1.00 39.29 138 TYR A N 1
ATOM 510 C CA . TYR A 1 138 ? 161.032 122.048 136.586 1.00 39.29 138 TYR A CA 1
ATOM 511 C C . TYR A 1 138 ? 161.094 120.652 135.988 1.00 39.29 138 TYR A C 1
ATOM 512 O O . TYR A 1 138 ? 161.814 120.423 135.010 1.00 39.29 138 TYR A O 1
ATOM 521 N N . TYR A 1 139 ? 160.342 119.705 136.532 1.00 37.78 139 TYR A N 1
ATOM 522 C CA . TYR A 1 139 ? 160.396 118.376 135.949 1.00 37.78 139 TYR A CA 1
ATOM 523 C C . TYR A 1 139 ? 159.447 118.199 134.771 1.00 37.78 139 TYR A C 1
ATOM 524 O O . TYR A 1 139 ? 159.625 117.256 134.002 1.00 37.78 139 TYR A O 1
ATOM 533 N N . MET A 1 140 ? 158.498 119.113 134.562 1.00 36.46 140 MET A N 1
ATOM 534 C CA . MET A 1 140 ? 157.881 119.222 133.244 1.00 36.46 140 MET A CA 1
ATOM 535 C C . MET A 1 140 ? 158.932 119.559 132.202 1.00 36.46 140 MET A C 1
ATOM 536 O O . MET A 1 140 ? 158.966 118.964 131.119 1.00 36.46 140 MET A O 1
ATOM 541 N N . ILE A 1 141 ? 159.804 120.516 132.520 1.00 40.68 141 ILE A N 1
ATOM 542 C CA . ILE A 1 141 ? 160.903 120.829 131.608 1.00 40.68 141 ILE A CA 1
ATOM 543 C C . ILE A 1 141 ? 161.802 119.612 131.411 1.00 40.68 141 ILE A C 1
ATOM 544 O O . ILE A 1 141 ? 162.217 119.298 130.286 1.00 40.68 141 ILE A O 1
ATOM 549 N N . PHE A 1 142 ? 162.117 118.908 132.499 1.00 42.74 142 PHE A N 1
ATOM 550 C CA . PHE A 1 142 ? 162.944 117.709 132.398 1.00 42.74 142 PHE A CA 1
ATOM 551 C C . PHE A 1 142 ? 162.314 116.632 131.525 1.00 42.74 142 PHE A C 1
ATOM 552 O O . PHE A 1 142 ? 163.019 116.008 130.727 1.00 42.74 142 PHE A O 1
ATOM 560 N N . PHE A 1 143 ? 161.013 116.384 131.665 1.00 41.13 143 PHE A N 1
ATOM 561 C CA . PHE A 1 143 ? 160.366 115.356 130.858 1.00 41.13 143 PHE A CA 1
ATOM 562 C C . PHE A 1 143 ? 160.246 115.796 129.406 1.00 41.13 143 PHE A C 1
ATOM 563 O O . PHE A 1 143 ? 160.317 114.967 128.493 1.00 41.13 143 PHE A O 1
ATOM 571 N N . THR A 1 144 ? 160.078 117.099 129.169 1.00 44.60 144 THR A N 1
ATOM 572 C CA . THR A 1 144 ? 160.136 117.608 127.803 1.00 44.60 144 THR A CA 1
ATOM 573 C C . THR A 1 144 ? 161.490 117.318 127.175 1.00 44.60 144 THR A C 1
ATOM 574 O O . THR A 1 144 ? 161.568 116.909 126.010 1.00 44.60 144 THR A O 1
ATOM 578 N N . PHE A 1 145 ? 162.572 117.521 127.930 1.00 50.81 145 PHE A N 1
ATOM 579 C CA . PHE A 1 145 ? 163.888 117.163 127.411 1.00 50.81 145 PHE A CA 1
ATOM 580 C C . PHE A 1 145 ? 163.997 115.668 127.157 1.00 50.81 145 PHE A C 1
ATOM 581 O O . PHE A 1 145 ? 164.465 115.246 126.092 1.00 50.81 145 PHE A O 1
ATOM 589 N N . LEU A 1 146 ? 163.604 114.861 128.142 1.00 52.39 146 LEU A N 1
ATOM 590 C CA . LEU A 1 146 ? 163.812 113.419 128.065 1.00 52.39 146 LEU A CA 1
ATOM 591 C C . LEU A 1 146 ? 163.039 112.811 126.907 1.00 52.39 146 LEU A C 1
ATOM 592 O O . LEU A 1 146 ? 163.578 111.985 126.167 1.00 52.39 146 LEU A O 1
ATOM 597 N N . ARG A 1 147 ? 161.784 113.220 126.726 1.00 56.72 147 ARG A N 1
ATOM 598 C CA . ARG A 1 147 ? 160.969 112.697 125.636 1.00 56.72 147 ARG A CA 1
ATOM 599 C C . ARG A 1 147 ? 161.691 112.840 124.307 1.00 56.72 147 ARG A C 1
ATOM 600 O O . ARG A 1 147 ? 161.988 111.846 123.635 1.00 56.72 147 ARG A O 1
ATOM 608 N N . GLU A 1 148 ? 162.054 114.070 123.947 1.00 62.63 148 GLU A N 1
ATOM 609 C CA . GLU A 1 148 ? 162.667 114.302 122.647 1.00 62.63 148 GLU A CA 1
ATOM 610 C C . GLU A 1 148 ? 164.042 113.656 122.545 1.00 62.63 148 GLU A C 1
ATOM 611 O O . GLU A 1 148 ? 164.326 112.975 121.551 1.00 62.63 148 GLU A O 1
ATOM 617 N N . PHE A 1 149 ? 164.900 113.835 123.555 1.00 63.09 149 PHE A N 1
ATOM 618 C CA . PHE A 1 149 ? 166.253 113.297 123.464 1.00 63.09 149 PHE A CA 1
ATOM 619 C C . PHE A 1 149 ? 166.240 111.782 123.361 1.00 63.09 149 PHE A C 1
ATOM 620 O O . PHE A 1 149 ? 166.865 111.207 122.462 1.00 63.09 149 PHE A O 1
ATOM 628 N N . LEU A 1 150 ? 165.560 111.114 124.291 1.00 64.89 150 LEU A N 1
ATOM 629 C CA . LEU A 1 150 ? 165.496 109.663 124.252 1.00 64.89 150 LEU A CA 1
ATOM 630 C C . LEU A 1 150 ? 164.889 109.194 122.942 1.00 64.89 150 LEU A C 1
ATOM 631 O O . LEU A 1 150 ? 165.503 108.413 122.207 1.00 64.89 150 LEU A O 1
ATOM 636 N N . MET A 1 151 ? 163.695 109.702 122.614 1.00 66.83 151 MET A N 1
ATOM 637 C CA . MET A 1 151 ? 163.021 109.319 121.382 1.00 66.83 151 MET A CA 1
ATOM 638 C C . MET A 1 151 ? 163.969 109.369 120.197 1.00 66.83 151 MET A C 1
ATOM 639 O O . MET A 1 151 ? 164.311 108.330 119.623 1.00 66.83 151 MET A O 1
ATOM 644 N N . ASP A 1 152 ? 164.494 110.554 119.887 1.00 73.12 152 ASP A N 1
ATOM 645 C CA . ASP A 1 152 ? 165.390 110.685 118.747 1.00 73.12 152 ASP A CA 1
ATOM 646 C C . ASP A 1 152 ? 166.593 109.759 118.886 1.00 73.12 152 ASP A C 1
ATOM 647 O O . ASP A 1 152 ? 166.678 108.726 118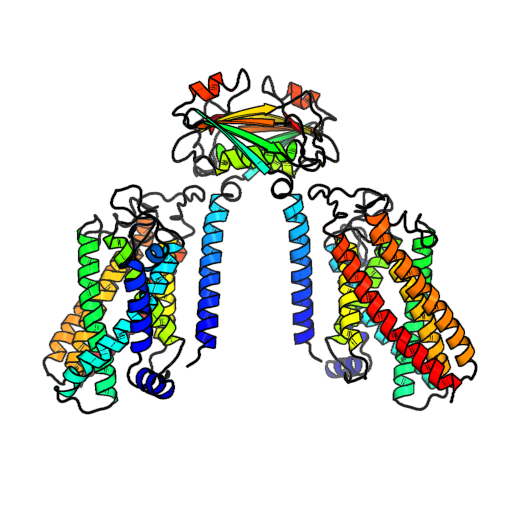.205 1.00 73.12 152 ASP A O 1
ATOM 652 N N . VAL A 1 153 ? 167.468 110.055 119.851 1.00 71.45 153 VAL A N 1
ATOM 653 C CA . VAL A 1 153 ? 168.813 109.490 119.864 1.00 71.45 153 VAL A CA 1
ATOM 654 C C . VAL A 1 153 ? 168.775 107.973 119.979 1.00 71.45 153 VAL A C 1
ATOM 655 O O . VAL A 1 153 ? 169.597 107.277 119.371 1.00 71.45 153 VAL A O 1
ATOM 659 N N . VAL A 1 154 ? 167.841 107.426 120.752 1.00 73.19 154 VAL A N 1
ATOM 660 C CA . VAL A 1 154 ? 167.792 105.981 120.915 1.00 73.19 154 VAL A CA 1
ATOM 661 C C . VAL A 1 154 ? 166.899 105.331 119.870 1.00 73.19 154 VAL A C 1
ATOM 662 O O . VAL A 1 154 ? 167.343 104.442 119.140 1.00 73.19 154 VAL A O 1
ATOM 666 N N . ILE A 1 155 ? 165.632 105.743 119.773 1.00 75.16 155 ILE A N 1
ATOM 667 C CA . ILE A 1 155 ? 164.690 105.020 118.936 1.00 75.16 155 ILE A CA 1
ATOM 668 C C . ILE A 1 155 ? 164.996 105.123 117.443 1.00 75.16 155 ILE A C 1
ATOM 669 O O . ILE A 1 155 ? 164.788 104.134 116.726 1.00 75.16 155 ILE A O 1
ATOM 674 N N . ARG A 1 156 ? 165.526 106.258 117.003 1.00 79.70 156 ARG A N 1
ATOM 675 C CA . ARG A 1 156 ? 165.884 106.422 115.603 1.00 79.70 156 ARG A CA 1
ATOM 676 C C . ARG A 1 156 ? 166.707 105.215 115.164 1.00 79.70 156 ARG A C 1
ATOM 677 O O . ARG A 1 156 ? 166.278 104.449 114.301 1.00 79.70 156 ARG A O 1
ATOM 685 N N . PRO A 1 157 ? 167.900 105.041 115.760 1.00 83.18 157 PRO A N 1
ATOM 686 C CA . PRO A 1 157 ? 168.752 103.898 115.409 1.00 83.18 157 PRO A CA 1
ATOM 687 C C . PRO A 1 157 ? 168.049 102.558 115.562 1.00 83.18 157 PRO A C 1
ATOM 688 O O . PRO A 1 157 ? 168.157 101.714 114.665 1.00 83.18 157 PRO A O 1
ATOM 692 N N . PHE A 1 158 ? 167.330 102.364 116.662 1.00 85.42 158 PHE A N 1
ATOM 693 C CA . PHE A 1 158 ? 166.633 101.103 116.911 1.00 85.42 158 PHE A CA 1
ATOM 694 C C . PHE A 1 158 ? 165.506 100.809 115.919 1.00 85.42 158 PHE A C 1
ATOM 695 O O . PHE A 1 158 ? 165.360 99.679 115.453 1.00 85.42 158 PHE A O 1
ATOM 703 N N . ALA A 1 159 ? 164.713 101.827 115.602 1.00 86.51 159 ALA A N 1
ATOM 704 C CA . ALA A 1 159 ? 163.588 101.675 114.691 1.00 86.51 159 ALA A CA 1
ATOM 705 C C . ALA A 1 159 ? 163.994 101.749 113.225 1.00 86.51 159 ALA A C 1
ATOM 706 O O . ALA A 1 159 ? 163.171 101.444 112.354 1.00 86.51 159 ALA A O 1
ATOM 708 N N . ILE A 1 160 ? 165.229 102.153 112.931 1.00 89.51 160 ILE A N 1
ATOM 709 C CA . ILE A 1 160 ? 165.754 102.125 111.570 1.00 89.51 160 ILE A CA 1
ATOM 710 C C . ILE A 1 160 ? 166.535 100.856 111.274 1.00 89.51 160 ILE A C 1
ATOM 711 O O . ILE A 1 160 ? 166.372 100.292 110.178 1.00 89.51 160 ILE A O 1
ATOM 716 N N . ARG A 1 161 ?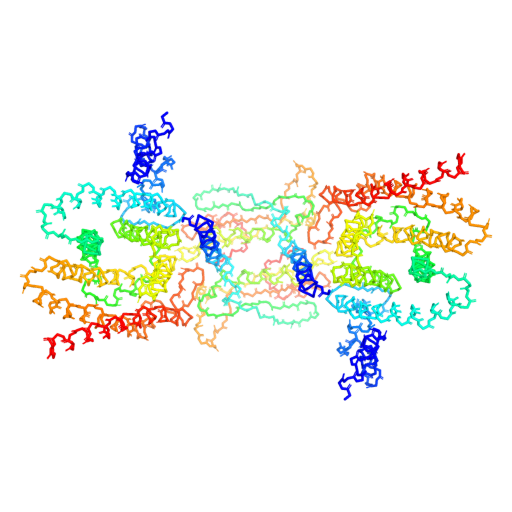 167.346 100.364 112.213 1.00 92.92 161 ARG A N 1
ATOM 717 C CA . ARG A 1 161 ? 168.013 99.077 112.059 1.00 92.92 161 ARG A CA 1
ATOM 718 C C . ARG A 1 161 ? 167.022 97.918 112.099 1.00 92.92 161 ARG A C 1
ATOM 719 O O . ARG A 1 161 ? 167.380 96.779 111.778 1.00 92.92 161 ARG A O 1
ATOM 727 N N . LEU A 1 162 ? 165.780 98.191 112.489 1.00 93.95 162 LEU A N 1
ATOM 728 C CA . LEU A 1 162 ? 164.679 97.254 112.336 1.00 93.95 162 LEU A CA 1
ATOM 729 C C . LEU A 1 162 ? 163.866 97.663 111.117 1.00 93.95 162 LEU A C 1
ATOM 730 O O . LEU A 1 162 ? 163.474 98.824 110.973 1.00 93.95 162 LEU A O 1
ATOM 735 N N . HIS A 1 163 ? 163.683 96.679 110.239 1.00 102.50 163 HIS A N 1
ATOM 736 C CA . HIS A 1 163 ? 162.998 96.815 108.957 1.00 102.50 163 HIS A CA 1
ATOM 737 C C . HIS A 1 163 ? 161.566 97.330 108.967 1.00 102.50 163 HIS A C 1
ATOM 738 O O . HIS A 1 163 ? 160.650 96.640 108.520 1.00 102.50 163 HIS A O 1
ATOM 745 N N . VAL A 1 164 ? 161.371 98.540 109.474 1.00 101.08 164 VAL A N 1
ATOM 746 C CA . VAL A 1 164 ? 160.046 99.144 109.451 1.00 101.08 164 VAL A CA 1
ATOM 747 C C . VAL A 1 164 ? 160.053 100.254 108.409 1.00 101.08 164 VAL A C 1
ATOM 748 O O . VAL A 1 164 ? 160.776 101.247 108.552 1.00 101.08 164 VAL A O 1
ATOM 752 N N . THR A 1 165 ? 159.307 100.045 107.329 1.00 103.07 165 THR A N 1
ATOM 753 C CA . THR A 1 165 ? 159.280 101.002 106.230 1.00 103.07 165 THR A CA 1
ATOM 754 C C . THR A 1 165 ? 157.929 101.654 105.967 1.00 103.07 165 THR A C 1
ATOM 755 O O . THR A 1 165 ? 157.150 101.191 105.134 1.00 103.07 165 THR A O 1
ATOM 759 N N . SER A 1 166 ? 157.666 102.735 106.688 1.00 97.38 166 SER A N 1
ATOM 760 C CA . SER A 1 166 ? 156.441 103.506 106.513 1.00 97.38 166 SER A CA 1
ATOM 761 C C . SER A 1 166 ? 156.550 104.829 107.255 1.00 97.38 166 SER A C 1
ATOM 762 O O . SER A 1 166 ? 157.610 105.160 107.794 1.00 97.38 166 SER A O 1
ATOM 765 N N . LYS A 1 167 ? 155.436 105.554 107.315 1.00 93.52 167 LYS A N 1
ATOM 766 C CA . LYS A 1 167 ? 155.365 106.826 108.023 1.00 93.52 167 LYS A CA 1
ATOM 767 C C . LYS A 1 167 ? 154.542 106.625 109.294 1.00 93.52 167 LYS A C 1
ATOM 768 O O . LYS A 1 167 ? 154.965 106.993 110.389 1.00 93.52 167 LYS A O 1
ATOM 774 N N . HIS A 1 168 ? 153.369 106.022 109.127 1.00 91.72 168 HIS A N 1
ATOM 775 C CA . HIS A 1 168 ? 152.481 105.742 110.244 1.00 91.72 168 HIS A CA 1
ATOM 776 C C . HIS A 1 168 ? 153.121 104.701 111.153 1.00 91.72 168 HIS A C 1
ATOM 777 O O . HIS A 1 168 ? 153.049 104.807 112.378 1.00 91.72 168 HIS A O 1
ATOM 784 N N . ARG A 1 169 ? 153.747 103.694 110.550 1.00 88.54 169 ARG A N 1
ATOM 785 C CA . ARG A 1 169 ? 154.406 102.650 111.328 1.00 88.54 169 ARG A CA 1
ATOM 786 C C . ARG A 1 169 ? 155.565 103.219 112.136 1.00 88.54 169 ARG A C 1
ATOM 787 O O . ARG A 1 169 ? 155.710 102.910 113.322 1.00 88.54 169 ARG A O 1
ATOM 795 N N . ILE A 1 170 ? 156.380 104.084 111.526 1.00 85.47 170 ILE A N 1
ATOM 796 C CA . ILE A 1 170 ? 157.536 104.619 112.242 1.00 85.47 170 ILE A CA 1
ATOM 797 C C . ILE A 1 170 ? 157.095 105.568 113.355 1.00 85.47 170 ILE A C 1
ATOM 798 O O . ILE A 1 170 ? 157.639 105.529 114.464 1.00 85.47 170 ILE A O 1
ATOM 803 N N . LYS A 1 171 ? 156.092 106.411 113.098 1.00 83.43 171 LYS A N 1
ATOM 804 C CA . LYS A 1 171 ? 155.643 107.347 114.127 1.00 83.43 171 LYS A CA 1
ATOM 805 C C . LYS A 1 171 ? 155.032 106.616 115.318 1.00 83.43 171 LYS A C 1
ATOM 806 O O . LYS A 1 171 ? 155.323 106.928 116.482 1.00 83.43 171 LYS A O 1
ATOM 812 N N . ARG A 1 172 ? 154.182 105.628 115.053 1.00 78.75 172 ARG A N 1
ATOM 813 C CA . ARG A 1 172 ? 153.564 104.914 116.156 1.00 78.75 172 ARG A CA 1
ATOM 814 C C . ARG A 1 172 ? 154.526 103.971 116.866 1.00 78.75 172 ARG A C 1
ATOM 815 O O . ARG A 1 172 ? 154.402 103.805 118.081 1.00 78.75 172 ARG A O 1
ATOM 823 N N . ILE A 1 173 ? 155.491 103.367 116.170 1.00 73.82 173 ILE A N 1
ATOM 824 C CA . ILE A 1 173 ? 156.483 102.579 116.890 1.00 73.82 173 ILE A CA 1
ATOM 825 C C . ILE A 1 173 ? 157.344 103.490 117.758 1.00 73.82 173 ILE A C 1
ATOM 826 O O . ILE A 1 173 ? 157.703 103.128 118.881 1.00 73.82 173 ILE A O 1
ATOM 831 N N . MET A 1 174 ? 157.647 104.699 117.267 1.00 73.42 174 MET A N 1
ATOM 832 C CA . MET A 1 174 ? 158.263 105.736 118.086 1.00 73.42 174 MET A CA 1
ATOM 833 C C . MET A 1 174 ? 157.517 105.930 119.396 1.00 73.42 174 MET A C 1
ATOM 834 O O . MET A 1 174 ? 158.082 105.740 120.487 1.00 73.42 174 MET A O 1
ATOM 839 N N . GLU A 1 175 ? 156.261 106.346 119.281 1.00 68.04 175 GLU A N 1
ATOM 840 C CA . GLU A 1 175 ? 155.413 106.629 120.435 1.00 68.04 175 GLU A CA 1
ATOM 841 C C . GLU A 1 175 ? 155.211 105.464 121.398 1.00 68.04 175 GLU A C 1
ATOM 842 O O . GLU A 1 175 ? 155.211 105.659 122.614 1.00 68.04 175 GLU A O 1
ATOM 848 N N . GLN A 1 176 ? 155.038 104.258 120.869 1.00 60.54 176 GLN A N 1
ATOM 849 C CA . GLN A 1 176 ? 154.807 103.113 121.743 1.00 60.54 176 GLN A CA 1
ATOM 850 C C . GLN A 1 176 ? 156.089 102.609 122.389 1.00 60.54 176 GLN A C 1
ATOM 851 O O . GLN A 1 176 ? 156.043 102.119 123.519 1.00 60.54 176 GLN A O 1
ATOM 857 N N . MET A 1 177 ? 157.240 102.724 121.724 1.00 60.92 177 MET A N 1
ATOM 858 C CA . MET A 1 177 ? 158.475 102.384 122.420 1.00 60.92 177 MET A CA 1
ATOM 859 C C . MET A 1 177 ? 158.811 103.384 123.516 1.00 60.92 177 MET A C 1
ATOM 860 O O . MET A 1 177 ? 159.297 102.977 124.581 1.00 60.92 177 MET A O 1
ATOM 865 N N . TYR A 1 178 ? 158.554 104.677 123.303 1.00 54.71 178 TYR A N 1
ATOM 866 C CA . TYR A 1 178 ? 158.759 105.617 124.401 1.00 54.71 178 TYR A CA 1
ATOM 867 C C . TYR A 1 178 ? 157.820 105.319 125.564 1.00 54.71 178 TYR A C 1
ATOM 868 O O . TYR A 1 178 ? 158.217 105.399 126.735 1.00 54.71 178 TYR A O 1
ATOM 877 N N . ALA A 1 179 ? 156.558 105.002 125.262 1.00 49.43 179 ALA A N 1
ATOM 878 C CA . ALA A 1 179 ? 155.615 104.629 126.307 1.00 49.43 179 ALA A CA 1
ATOM 879 C C . ALA A 1 179 ? 156.054 103.377 127.046 1.00 49.43 179 ALA A C 1
ATOM 880 O O . ALA A 1 179 ? 155.935 103.321 128.273 1.00 49.43 179 ALA A O 1
ATOM 882 N N . ILE A 1 180 ? 156.561 102.374 126.328 1.00 50.06 180 ILE A N 1
ATOM 883 C CA . ILE A 1 180 ? 157.123 101.194 126.969 1.00 50.06 180 ILE A CA 1
ATOM 884 C C . ILE A 1 180 ? 158.244 101.558 127.922 1.00 50.06 180 ILE A C 1
ATOM 885 O O . ILE A 1 180 ? 158.251 101.075 129.058 1.00 50.06 180 ILE A O 1
ATOM 890 N N . PHE A 1 181 ? 159.184 102.408 127.505 1.00 49.72 181 PHE A N 1
ATOM 891 C CA . PHE A 1 181 ? 160.271 102.786 128.405 1.00 49.72 181 PHE A CA 1
ATOM 892 C C . PHE A 1 181 ? 159.748 103.489 129.652 1.00 49.72 181 PHE A C 1
ATOM 893 O O . PHE A 1 181 ? 160.059 103.085 130.782 1.00 49.72 181 PHE A O 1
ATOM 901 N N . TYR A 1 182 ? 158.944 104.540 129.466 1.00 43.59 182 TYR A N 1
ATOM 902 C CA . TYR A 1 182 ? 158.484 105.304 130.621 1.00 43.59 182 TYR A CA 1
ATOM 903 C C . TYR A 1 182 ? 157.678 104.437 131.569 1.00 43.59 182 TYR A C 1
ATOM 904 O O . TYR A 1 182 ? 157.841 104.525 132.790 1.00 43.59 182 TYR A O 1
ATOM 913 N N . THR A 1 183 ? 156.794 103.603 131.032 1.00 43.08 183 THR A N 1
ATOM 914 C CA . THR A 1 183 ? 155.954 102.796 131.895 1.00 43.08 183 THR A CA 1
ATOM 915 C C . THR A 1 183 ? 156.742 101.674 132.556 1.00 43.08 183 THR A C 1
ATOM 916 O O . THR A 1 183 ? 156.463 101.322 133.703 1.00 43.08 183 THR A O 1
ATOM 920 N N . GLY A 1 184 ? 157.740 101.117 131.872 1.00 42.47 184 GLY A N 1
ATOM 921 C CA . GLY A 1 184 ? 158.600 100.143 132.517 1.00 42.47 184 GLY A CA 1
ATOM 922 C C . GLY A 1 184 ? 159.372 100.748 133.671 1.00 42.47 184 GLY A C 1
ATOM 923 O O . GLY A 1 184 ? 159.736 100.053 134.620 1.00 42.47 184 GLY A O 1
ATOM 924 N N . VAL A 1 185 ? 159.663 102.047 133.592 1.00 42.63 185 VAL A N 1
ATOM 925 C CA . VAL A 1 185 ? 160.289 102.709 134.737 1.00 42.63 185 VAL A CA 1
ATOM 926 C C . VAL A 1 185 ? 159.271 102.988 135.839 1.00 42.63 185 VAL A C 1
ATOM 927 O O . VAL A 1 185 ? 159.551 102.782 137.025 1.00 42.63 185 VAL A O 1
ATOM 931 N N . SER A 1 186 ? 158.078 103.465 135.476 1.00 40.00 186 SER A N 1
ATOM 932 C CA . SER A 1 186 ? 157.163 104.004 136.479 1.00 40.00 186 SER A CA 1
ATOM 933 C C . SER A 1 186 ? 156.220 102.971 137.083 1.00 40.00 186 SER A C 1
ATOM 934 O O . SER A 1 186 ? 155.574 103.270 138.091 1.00 40.00 186 SER A O 1
ATOM 937 N N . GLY A 1 187 ? 156.110 101.781 136.502 1.00 39.46 187 GLY A N 1
ATOM 938 C CA . GLY A 1 187 ? 155.220 100.769 137.018 1.00 39.46 187 GLY A CA 1
ATOM 939 C C . GLY A 1 187 ? 155.810 100.030 138.198 1.00 39.46 187 GLY A C 1
ATOM 940 O O . GLY A 1 187 ? 155.217 99.969 139.279 1.00 39.46 187 GLY A O 1
ATOM 941 N N . PRO A 1 188 ? 156.984 99.425 138.003 1.00 40.24 188 PRO A N 1
ATOM 942 C CA . PRO A 1 188 ? 157.680 98.820 139.145 1.00 40.24 188 PRO A CA 1
ATOM 943 C C . PRO A 1 188 ? 157.986 99.808 140.250 1.00 40.24 188 PRO A C 1
ATOM 944 O O . PRO A 1 188 ? 158.023 99.408 141.416 1.00 40.24 188 PRO A O 1
ATOM 948 N N . PHE A 1 189 ? 158.170 101.075 139.895 1.00 38.60 189 PHE A N 1
ATOM 949 C CA . PHE A 1 189 ? 158.434 102.111 140.884 1.00 38.60 189 PHE A CA 1
ATOM 950 C C . PHE A 1 189 ? 157.217 102.218 141.795 1.00 38.60 189 PHE A C 1
ATOM 951 O O . PHE A 1 189 ? 157.340 102.190 143.020 1.00 38.60 189 PHE A O 1
ATOM 959 N N . GLY A 1 190 ? 156.040 102.339 141.186 1.00 36.68 190 GLY A N 1
ATOM 960 C CA . GLY A 1 190 ? 154.798 102.420 141.938 1.00 36.68 190 GLY A CA 1
ATOM 961 C C . GLY A 1 190 ? 154.510 101.164 142.738 1.00 36.68 190 GLY A C 1
ATOM 962 O O . GLY A 1 190 ? 154.004 101.234 143.862 1.00 36.68 190 GLY A O 1
ATOM 963 N N . ILE A 1 191 ? 154.823 99.996 142.172 1.00 38.95 191 ILE A N 1
ATOM 964 C CA . ILE A 1 191 ? 154.628 98.751 142.908 1.00 38.95 191 ILE A CA 1
ATOM 965 C C . ILE A 1 191 ? 155.566 98.680 144.106 1.00 38.95 191 ILE A C 1
ATOM 966 O O . ILE A 1 191 ? 155.189 98.178 145.167 1.00 38.95 191 ILE A O 1
ATOM 971 N N . TYR A 1 192 ? 156.794 99.176 143.964 1.00 41.18 192 TYR A N 1
ATOM 972 C CA . TYR A 1 192 ? 157.716 99.254 145.087 1.00 41.18 192 TYR A CA 1
ATOM 973 C C . TYR A 1 192 ? 157.233 100.233 146.148 1.00 41.18 192 TYR A C 1
ATOM 974 O O . TYR A 1 192 ? 157.388 99.960 147.341 1.00 41.18 192 TYR A O 1
ATOM 983 N N . CYS A 1 193 ? 156.662 101.367 145.742 1.00 40.48 193 CYS A N 1
ATOM 984 C CA . CYS A 1 193 ? 156.087 102.295 146.709 1.00 40.48 193 CYS A CA 1
ATOM 985 C C . CYS A 1 193 ? 154.913 101.681 147.458 1.00 40.48 193 CYS A C 1
ATOM 986 O O . CYS A 1 193 ? 154.768 101.906 148.663 1.00 40.48 193 CYS A O 1
ATOM 989 N N . MET A 1 194 ? 154.069 100.920 146.769 1.00 41.08 194 MET A N 1
ATOM 990 C CA . MET A 1 194 ? 152.932 100.260 147.401 1.00 41.08 194 MET A CA 1
ATOM 991 C C . MET A 1 194 ? 153.326 98.999 148.160 1.00 41.08 194 MET A C 1
ATOM 992 O O . MET A 1 194 ? 152.528 98.501 148.960 1.00 41.08 194 MET A O 1
ATOM 997 N N . TYR A 1 195 ? 154.530 98.481 147.937 1.00 46.19 195 TYR A N 1
ATOM 998 C CA . TYR A 1 195 ? 155.044 97.344 148.689 1.00 46.19 195 TYR A CA 1
ATOM 999 C C . TYR A 1 195 ? 155.507 97.725 150.085 1.00 46.19 195 TYR A C 1
ATOM 1000 O O . TYR A 1 195 ? 155.333 96.940 151.023 1.00 46.19 195 TYR A O 1
ATOM 1009 N N . HIS A 1 196 ? 156.089 98.911 150.245 1.00 45.68 196 HIS A N 1
ATOM 1010 C CA . HIS A 1 196 ? 156.600 99.366 151.530 1.00 45.68 196 HIS A CA 1
ATOM 1011 C C . HIS A 1 196 ? 155.572 100.136 152.336 1.00 45.68 196 HIS A C 1
ATOM 1012 O O . HIS A 1 196 ? 155.948 100.976 153.160 1.00 45.68 196 HIS A O 1
ATOM 1019 N N . SER A 1 197 ? 154.288 99.873 152.119 1.00 44.18 197 SER A N 1
ATOM 1020 C CA . SER A 1 197 ? 153.226 100.479 152.904 1.00 44.18 197 SER A CA 1
ATOM 1021 C C . SER A 1 197 ? 152.215 99.391 153.239 1.00 44.18 197 SER A C 1
ATOM 1022 O O . SER A 1 197 ? 152.407 98.216 152.914 1.00 44.18 197 SER A O 1
ATOM 1025 N N . ASP A 1 198 ? 151.129 99.784 153.894 1.00 45.00 198 ASP A N 1
ATOM 1026 C CA . ASP A 1 198 ? 150.067 98.864 154.268 1.00 45.00 198 ASP A CA 1
ATOM 1027 C C . ASP A 1 198 ? 149.027 98.683 153.171 1.00 45.00 198 ASP A C 1
ATOM 1028 O O . ASP A 1 198 ? 147.968 98.103 153.427 1.00 45.00 198 ASP A O 1
ATOM 1033 N N . LEU A 1 199 ? 149.270 99.332 152.041 1.00 40.51 199 LEU A N 1
ATOM 1034 C CA . LEU A 1 199 ? 148.355 99.282 150.923 1.00 40.51 199 LEU A CA 1
ATOM 1035 C C . LEU A 1 199 ? 148.626 98.017 150.154 1.00 40.51 199 LEU A C 1
ATOM 1036 O O . LEU A 1 199 ? 148.026 97.779 149.106 1.00 40.51 199 LEU A O 1
ATOM 1041 N N . TRP A 1 200 ? 149.505 97.195 150.647 1.00 45.13 200 TRP A N 1
ATOM 1042 C CA . TRP A 1 200 ? 149.934 96.054 149.967 1.00 45.13 200 TRP A CA 1
ATOM 1043 C C . TRP A 1 200 ? 148.941 95.127 149.721 1.00 45.13 200 TRP A C 1
ATOM 1044 O O . TRP A 1 200 ? 148.446 94.548 150.519 1.00 45.13 200 TRP A O 1
ATOM 1055 N N . PHE A 1 201 ? 148.753 95.023 148.441 1.00 47.47 201 PHE A N 1
ATOM 1056 C CA . PHE A 1 201 ? 147.939 94.360 147.532 1.00 47.47 201 PHE A CA 1
ATOM 1057 C C . PHE A 1 201 ? 146.707 94.802 147.703 1.00 47.47 201 PHE A C 1
ATOM 1058 O O . PHE A 1 201 ? 146.089 94.320 148.486 1.00 47.47 201 PHE A O 1
ATOM 1066 N N . PHE A 1 202 ? 146.453 95.801 146.909 1.00 38.36 202 PHE A N 1
ATOM 1067 C CA . PHE A 1 202 ? 145.374 96.618 146.788 1.00 38.36 202 PHE A CA 1
ATOM 1068 C C . PHE A 1 202 ? 144.476 96.504 147.886 1.00 38.36 202 PHE A C 1
ATOM 1069 O O . PHE A 1 202 ? 143.447 96.085 147.708 1.00 38.36 202 PHE A O 1
ATOM 1077 N N . ASN A 1 203 ? 144.921 96.733 149.078 1.00 37.53 203 ASN A N 1
ATOM 1078 C CA . ASN A 1 203 ? 144.089 96.730 150.260 1.00 37.53 203 ASN A CA 1
ATOM 1079 C C . ASN A 1 203 ? 143.430 98.088 150.214 1.00 37.53 203 ASN A C 1
ATOM 1080 O O . ASN A 1 203 ? 144.092 99.108 150.020 1.00 37.53 203 ASN A O 1
ATOM 1085 N N . THR A 1 204 ? 142.122 98.098 150.392 1.00 33.25 204 THR A N 1
ATOM 1086 C CA . THR A 1 204 ? 141.346 99.326 150.299 1.00 33.25 204 THR A CA 1
ATOM 1087 C C . THR A 1 204 ? 141.053 99.941 151.662 1.00 33.25 204 THR A C 1
ATOM 1088 O O . THR A 1 204 ? 140.568 101.073 151.729 1.00 33.25 204 THR A O 1
ATOM 1092 N N . LYS A 1 205 ? 141.322 99.222 152.752 1.00 34.60 205 LYS A N 1
ATOM 1093 C CA . LYS A 1 205 ? 141.130 99.798 154.077 1.00 34.60 205 LYS A CA 1
ATOM 1094 C C . LYS A 1 205 ? 142.280 100.702 154.497 1.00 34.60 205 LYS A C 1
ATOM 1095 O O . LYS A 1 205 ? 142.030 101.764 155.077 1.00 34.60 205 LYS A O 1
ATOM 1101 N N . ALA A 1 206 ? 143.525 100.310 154.219 1.00 35.12 206 ALA A N 1
ATOM 1102 C CA . ALA A 1 206 ? 144.660 101.188 154.480 1.00 35.12 206 ALA A CA 1
ATOM 1103 C C . ALA A 1 206 ? 144.617 102.425 153.605 1.00 35.12 206 ALA A C 1
ATOM 1104 O O . ALA A 1 206 ? 145.352 103.384 153.853 1.00 35.12 206 ALA A O 1
ATOM 1106 N N . MET A 1 207 ? 143.776 102.399 152.586 1.00 30.50 207 MET A N 1
ATOM 1107 C CA . MET A 1 207 ? 143.472 103.500 151.695 1.00 30.50 207 MET A CA 1
ATOM 1108 C C . MET A 1 207 ? 142.599 104.556 152.361 1.00 30.50 207 MET A C 1
ATOM 1109 O O . MET A 1 207 ? 142.463 105.658 151.824 1.00 30.50 207 MET A O 1
ATOM 1114 N N . TYR A 1 208 ? 142.025 104.249 153.534 1.00 28.65 208 TYR A N 1
ATOM 1115 C CA . TYR A 1 208 ? 141.171 105.189 154.250 1.00 28.65 208 TYR A CA 1
ATOM 1116 C C . TYR A 1 208 ? 141.464 105.325 155.739 1.00 28.65 208 TYR A C 1
ATOM 1117 O O . TYR A 1 208 ? 141.005 106.305 156.333 1.00 28.65 208 TYR A O 1
ATOM 1126 N N . ARG A 1 209 ? 142.175 104.384 156.371 1.00 33.29 209 ARG A N 1
ATOM 1127 C CA . ARG A 1 209 ? 142.290 104.418 157.830 1.00 33.29 209 ARG A CA 1
ATOM 1128 C C . ARG A 1 209 ? 142.852 105.732 158.356 1.00 33.29 209 ARG A C 1
ATOM 1129 O O . ARG A 1 209 ? 142.179 106.437 159.113 1.00 33.29 209 ARG A O 1
ATOM 1137 N N . THR A 1 210 ? 144.083 106.065 157.979 1.00 30.10 210 THR A N 1
ATOM 1138 C CA . THR A 1 210 ? 144.712 107.306 158.425 1.00 30.10 210 THR A CA 1
ATOM 1139 C C . THR A 1 210 ? 144.509 108.344 157.332 1.00 30.10 210 THR A C 1
ATOM 1140 O O . THR A 1 210 ? 145.433 108.682 156.597 1.00 30.10 210 THR A O 1
ATOM 1144 N N . TYR A 1 211 ? 143.276 108.861 157.229 1.00 24.31 211 TYR A N 1
ATOM 1145 C CA . TYR A 1 211 ? 142.946 109.727 156.091 1.00 24.31 211 TYR A CA 1
ATOM 1146 C C . TYR A 1 211 ? 143.776 110.997 155.979 1.00 24.31 211 TYR A C 1
ATOM 1147 O O . TYR A 1 211 ? 144.465 111.164 154.961 1.00 24.31 211 TYR A O 1
ATOM 1156 N N . PRO A 1 212 ? 143.723 111.939 156.926 1.00 26.16 212 PRO A N 1
ATOM 1157 C CA . PRO A 1 212 ? 144.153 113.311 156.591 1.00 26.16 212 PRO A CA 1
ATOM 1158 C C . PRO A 1 212 ? 145.530 113.418 155.956 1.00 26.16 212 PRO A C 1
ATOM 1159 O O . PRO A 1 212 ? 145.770 114.393 155.240 1.00 26.16 212 PRO A O 1
ATOM 1163 N N . ASP A 1 213 ? 146.438 112.468 156.205 1.00 26.15 213 ASP A N 1
ATOM 1164 C CA . ASP A 1 213 ? 147.669 112.275 155.431 1.00 26.15 213 ASP A CA 1
ATOM 1165 C C . ASP A 1 213 ? 148.317 113.553 154.916 1.00 26.15 213 ASP A C 1
ATOM 1166 O O . ASP A 1 213 ? 148.488 113.710 153.705 1.00 26.15 213 ASP A O 1
ATOM 1171 N N . PHE A 1 214 ? 148.673 114.474 155.806 1.00 25.43 214 PHE A N 1
ATOM 1172 C CA . PHE A 1 214 ? 149.303 115.703 155.349 1.00 25.43 214 PHE A CA 1
ATOM 1173 C C . PHE A 1 214 ? 150.712 115.480 154.823 1.00 25.43 214 PHE A C 1
ATOM 1174 O O . PHE A 1 214 ? 151.207 116.309 154.054 1.00 25.43 214 PHE A O 1
ATOM 1182 N N . THR A 1 215 ? 151.363 114.386 155.206 1.00 28.70 215 THR A N 1
ATOM 1183 C CA . THR A 1 215 ? 152.738 114.114 154.820 1.00 28.70 215 THR A CA 1
ATOM 1184 C C . THR A 1 215 ? 152.824 112.800 154.057 1.00 28.70 215 THR A C 1
ATOM 1185 O O . THR A 1 215 ? 152.050 111.872 154.296 1.00 28.70 215 THR A O 1
ATOM 1189 N N . ASN A 1 216 ? 153.778 112.734 153.138 1.00 29.36 216 ASN A N 1
ATOM 1190 C CA . ASN A 1 216 ? 154.035 111.555 152.328 1.00 29.36 216 ASN A CA 1
ATOM 1191 C C . ASN A 1 216 ? 155.506 111.207 152.436 1.00 29.36 216 ASN A C 1
ATOM 1192 O O . ASN A 1 216 ? 156.345 112.090 152.646 1.00 29.36 216 ASN A O 1
ATOM 1197 N N . PRO A 1 217 ? 155.859 109.931 152.296 1.00 28.59 217 PRO A N 1
ATOM 1198 C CA . PRO A 1 217 ? 157.273 109.546 152.318 1.00 28.59 217 PRO A CA 1
ATOM 1199 C C . PRO A 1 217 ? 158.037 110.158 151.152 1.00 28.59 217 PRO A C 1
ATOM 1200 O O . PRO A 1 217 ? 157.469 110.754 150.238 1.00 28.59 217 PRO A O 1
ATOM 1204 N N . PHE A 1 218 ? 159.360 110.010 151.200 1.00 29.96 218 PHE A N 1
ATOM 1205 C CA . PHE A 1 218 ? 160.213 110.570 150.158 1.00 29.96 218 PHE A CA 1
ATOM 1206 C C . PHE A 1 218 ? 159.902 109.965 148.798 1.00 29.96 218 PHE A C 1
ATOM 1207 O O . PHE A 1 218 ? 159.527 110.674 147.857 1.00 29.96 218 PHE A O 1
ATOM 1215 N N . LEU A 1 219 ? 160.064 108.647 148.674 1.00 30.32 219 LEU A N 1
ATOM 1216 C CA . LEU A 1 219 ? 159.843 107.985 147.397 1.00 30.32 219 LEU A CA 1
ATOM 1217 C C . LEU A 1 219 ? 158.411 108.123 146.918 1.00 30.32 219 LEU A C 1
ATOM 1218 O O . LEU A 1 219 ? 158.190 108.331 145.723 1.00 30.32 219 LEU A O 1
ATOM 1223 N N . PHE A 1 220 ? 157.459 108.070 147.844 1.00 27.66 220 PHE A N 1
ATOM 1224 C CA . PHE A 1 220 ? 156.051 108.217 147.503 1.00 27.66 220 PHE A CA 1
ATOM 1225 C C . PHE A 1 220 ? 155.773 109.600 146.918 1.00 27.66 220 PHE A C 1
ATOM 1226 O O . PHE A 1 220 ? 155.047 109.728 145.932 1.00 27.66 220 PHE A O 1
ATOM 1234 N N . LYS A 1 221 ? 156.352 110.634 147.524 1.00 27.45 221 LYS A N 1
ATOM 1235 C CA . LYS A 1 221 ? 156.154 111.997 147.045 1.00 27.45 221 LYS A CA 1
ATOM 1236 C C . LYS A 1 221 ? 156.840 112.230 145.706 1.00 27.45 221 LYS A C 1
ATOM 1237 O O . LYS A 1 221 ? 156.258 112.852 144.809 1.00 27.45 221 LYS A O 1
ATOM 1243 N N . VAL A 1 222 ? 158.079 111.756 145.550 1.00 28.64 222 VAL A N 1
ATOM 1244 C CA . VAL A 1 222 ? 158.777 111.991 144.289 1.00 28.64 222 VAL A CA 1
ATOM 1245 C C . VAL A 1 222 ? 158.107 111.225 143.160 1.00 28.64 222 VAL A C 1
ATOM 1246 O O . VAL A 1 222 ? 157.995 111.730 142.041 1.00 28.64 222 VAL A O 1
ATOM 1250 N N . PHE A 1 223 ? 157.608 110.019 143.436 1.00 28.75 223 PHE A N 1
ATOM 1251 C CA . PHE A 1 223 ? 156.846 109.281 142.437 1.00 28.75 223 PHE A CA 1
ATOM 1252 C C . PHE A 1 223 ? 155.581 110.030 142.050 1.00 28.75 223 PHE A C 1
ATOM 1253 O O . PHE A 1 223 ? 155.269 110.173 140.861 1.00 28.75 223 PHE A O 1
ATOM 1261 N N . TYR A 1 224 ? 154.809 110.439 143.051 1.00 26.39 224 TYR A N 1
ATOM 1262 C CA . TYR A 1 224 ? 153.546 111.134 142.813 1.00 26.39 224 TYR A CA 1
ATOM 1263 C C . TYR A 1 224 ? 153.721 112.385 141.963 1.00 26.39 224 TYR A C 1
ATOM 1264 O O . TYR A 1 224 ? 153.016 112.586 140.974 1.00 26.39 224 TYR A O 1
ATOM 1273 N N . LEU A 1 225 ? 154.668 113.221 142.363 1.00 27.42 225 LEU A N 1
ATOM 1274 C CA . LEU A 1 225 ? 154.955 114.469 141.667 1.00 27.42 225 LEU A CA 1
ATOM 1275 C C . LEU A 1 225 ? 155.640 114.271 140.321 1.00 27.42 225 LEU A C 1
ATOM 1276 O O . LEU A 1 225 ? 155.431 115.081 139.414 1.00 27.42 225 LEU A O 1
ATOM 1281 N N . GLY A 1 226 ? 156.445 113.221 140.150 1.00 29.21 226 GLY A N 1
ATOM 1282 C CA . GLY A 1 226 ? 156.955 112.908 138.828 1.00 29.21 226 GLY A CA 1
ATOM 1283 C C . GLY A 1 226 ? 155.857 112.482 137.875 1.00 29.21 226 GLY A C 1
ATOM 1284 O O . GLY A 1 226 ? 155.860 112.863 136.703 1.00 29.21 226 GLY A O 1
ATOM 1285 N N . GLN A 1 227 ? 154.903 111.690 138.362 1.00 33.36 227 GLN A N 1
ATOM 1286 C CA . GLN A 1 227 ? 153.743 111.361 137.542 1.00 33.36 227 GLN A CA 1
ATOM 1287 C C . GLN A 1 227 ? 152.953 112.612 137.187 1.00 33.36 227 GLN A C 1
ATOM 1288 O O . GLN A 1 227 ? 152.517 112.775 136.039 1.00 33.36 227 GLN A O 1
ATOM 1294 N N . ALA A 1 228 ? 152.765 113.510 138.155 1.00 30.45 228 ALA A N 1
ATOM 1295 C CA . ALA A 1 228 ? 152.080 114.766 137.871 1.00 30.45 228 ALA A CA 1
ATOM 1296 C C . ALA A 1 228 ? 152.804 115.593 136.818 1.00 30.45 228 ALA A C 1
ATOM 1297 O O . ALA A 1 228 ? 152.159 116.126 135.913 1.00 30.45 228 ALA A O 1
ATOM 1299 N N . ALA A 1 229 ? 154.130 115.704 136.912 1.00 32.35 229 ALA A N 1
ATOM 1300 C CA . ALA A 1 229 ? 154.902 116.460 135.931 1.00 32.35 229 ALA A CA 1
ATOM 1301 C C . ALA A 1 229 ? 154.839 115.826 134.547 1.00 32.35 229 ALA A C 1
ATOM 1302 O O . ALA A 1 229 ? 154.676 116.533 133.546 1.00 32.35 229 ALA A O 1
ATOM 1304 N N . PHE A 1 230 ? 154.959 114.499 134.471 1.00 36.30 230 PHE A N 1
ATOM 1305 C CA . PHE A 1 230 ? 154.866 113.813 133.187 1.00 36.30 230 PHE A CA 1
ATOM 1306 C C . PHE A 1 230 ? 153.510 114.045 132.533 1.00 36.30 230 PHE A C 1
ATOM 1307 O O . PHE A 1 230 ? 153.430 114.357 131.338 1.00 36.30 230 PHE A O 1
ATOM 1315 N N . TRP A 1 231 ? 152.429 113.910 133.300 1.00 36.23 231 TRP A N 1
ATOM 1316 C CA . TRP A 1 231 ? 151.113 114.060 132.692 1.00 36.23 231 TRP A CA 1
ATOM 1317 C C . TRP A 1 231 ? 150.803 115.514 132.369 1.00 36.23 231 TRP A C 1
ATOM 1318 O O . TRP A 1 231 ? 150.119 115.793 131.378 1.00 36.23 231 TRP A O 1
ATOM 1329 N N . ALA A 1 232 ? 151.317 116.455 133.162 1.00 37.76 232 ALA A N 1
ATOM 1330 C CA . ALA A 1 232 ? 151.158 117.866 132.835 1.00 37.76 232 ALA A CA 1
ATOM 1331 C C . ALA A 1 232 ? 151.885 118.210 131.543 1.00 37.76 232 ALA A C 1
ATOM 1332 O O . ALA A 1 232 ? 151.381 118.975 130.713 1.00 37.76 232 ALA A O 1
ATOM 1334 N N . GLN A 1 233 ? 153.082 117.651 131.353 1.00 41.26 233 GLN A N 1
ATOM 1335 C CA . GLN A 1 233 ? 153.793 117.864 130.099 1.00 41.26 233 GLN A CA 1
ATOM 1336 C C . GLN A 1 233 ? 153.053 117.246 128.920 1.00 41.26 233 GLN A C 1
ATOM 1337 O O . GLN A 1 233 ? 152.993 117.844 127.839 1.00 41.26 233 GLN A O 1
ATOM 1343 N N . GLN A 1 234 ? 152.480 116.054 129.105 1.00 43.69 234 GLN A N 1
ATOM 1344 C CA . GLN A 1 234 ? 151.662 115.460 128.050 1.00 43.69 234 GLN A CA 1
ATOM 1345 C C . GLN A 1 234 ? 150.496 116.370 127.688 1.00 43.69 234 GLN A C 1
ATOM 1346 O O . GLN A 1 234 ? 150.193 116.579 126.508 1.00 43.69 234 GLN A O 1
ATOM 1352 N N . ALA A 1 235 ? 149.825 116.922 128.700 1.00 45.93 235 ALA A N 1
ATOM 1353 C CA . ALA A 1 235 ? 148.688 117.798 128.442 1.00 45.93 235 ALA A CA 1
ATOM 1354 C C . ALA A 1 235 ? 149.112 119.066 127.709 1.00 45.93 235 ALA A C 1
ATOM 1355 O O . ALA A 1 235 ? 148.425 119.508 126.781 1.00 45.93 235 ALA A O 1
ATOM 1357 N N . CYS A 1 236 ? 150.234 119.672 128.108 1.00 51.56 236 CYS A N 1
ATOM 1358 C CA . CYS A 1 236 ? 150.628 120.919 127.455 1.00 51.56 236 CYS A CA 1
ATOM 1359 C C . CYS A 1 236 ? 151.088 120.662 126.026 1.00 51.56 236 CYS A C 1
ATOM 1360 O O . CYS A 1 236 ? 150.891 121.508 125.148 1.00 51.56 236 CYS A O 1
ATOM 1363 N N . ILE A 1 237 ? 151.704 119.505 125.767 1.00 52.34 237 ILE A N 1
ATOM 1364 C CA . ILE A 1 237 ? 151.962 119.103 124.389 1.00 52.34 237 ILE A CA 1
ATOM 1365 C C . ILE A 1 237 ? 150.679 118.919 123.597 1.00 52.34 237 ILE A C 1
ATOM 1366 O O . ILE A 1 237 ? 150.603 119.355 122.444 1.00 52.34 237 ILE A O 1
ATOM 1371 N N . LEU A 1 238 ? 149.652 118.367 124.234 1.00 54.26 238 LEU A N 1
ATOM 1372 C CA . LEU A 1 238 ? 148.365 118.182 123.578 1.00 54.26 238 LEU A CA 1
ATOM 1373 C C . LEU A 1 238 ? 147.728 119.534 123.240 1.00 54.26 238 LEU A C 1
ATOM 1374 O O . LEU A 1 238 ? 147.042 119.668 122.227 1.00 54.26 238 LEU A O 1
ATOM 1379 N N . VAL A 1 239 ? 147.959 120.532 124.092 1.00 58.57 239 VAL A N 1
ATOM 1380 C CA . VAL A 1 239 ? 147.412 121.869 123.882 1.00 58.57 239 VAL A CA 1
ATOM 1381 C C . VAL A 1 239 ? 148.237 122.607 122.837 1.00 58.57 239 VAL A C 1
ATOM 1382 O O . VAL A 1 239 ? 147.714 123.026 121.799 1.00 58.57 239 VAL A O 1
ATOM 1386 N N . LEU A 1 240 ? 149.530 122.774 123.104 1.00 64.18 240 LEU A N 1
ATOM 1387 C CA . LEU A 1 240 ? 150.451 123.394 122.154 1.00 64.18 240 LEU A CA 1
ATOM 1388 C C . LEU A 1 240 ? 150.718 122.374 121.059 1.00 64.18 240 LEU A C 1
ATOM 1389 O O . LEU A 1 240 ? 151.652 121.574 121.132 1.00 64.18 240 LEU A O 1
ATOM 1394 N N . GLN A 1 241 ? 149.876 122.395 120.032 1.00 75.98 241 GLN A N 1
ATOM 1395 C CA . GLN A 1 241 ? 149.909 121.367 119.007 1.00 75.98 241 GLN A CA 1
ATOM 1396 C C . GLN A 1 241 ? 151.163 121.498 118.148 1.00 75.98 241 GLN A C 1
ATOM 1397 O O . GLN A 1 241 ? 151.638 122.595 117.842 1.00 75.98 241 GLN A O 1
ATOM 1403 N N . LEU A 1 242 ? 151.710 120.349 117.761 1.00 83.09 242 LEU A N 1
ATOM 1404 C CA . LEU A 1 242 ? 152.856 120.290 116.866 1.00 83.09 242 LEU A CA 1
ATOM 1405 C C . LEU A 1 242 ? 152.632 119.166 115.863 1.00 83.09 242 LEU A C 1
ATOM 1406 O O . LEU A 1 242 ? 153.572 118.699 115.213 1.00 83.09 242 LEU A O 1
ATOM 1411 N N . GLU A 1 243 ? 151.379 118.734 115.737 1.00 91.95 243 GLU A N 1
ATOM 1412 C CA . GLU A 1 243 ? 151.026 117.565 114.949 1.00 91.95 243 GLU A CA 1
ATOM 1413 C C . GLU A 1 243 ? 149.594 117.736 114.460 1.00 91.95 243 GLU A C 1
ATOM 1414 O O . GLU A 1 243 ? 148.844 118.576 114.959 1.00 91.95 243 GLU A O 1
ATOM 1420 N N . LYS A 1 244 ? 149.242 116.934 113.454 1.00 95.39 244 LYS A N 1
ATOM 1421 C CA . LYS A 1 244 ? 147.897 116.927 112.898 1.00 95.39 244 LYS A CA 1
ATOM 1422 C C . LYS A 1 244 ? 147.041 116.400 114.029 1.00 95.39 244 LYS A C 1
ATOM 1423 O O . LYS A 1 244 ? 147.275 115.297 114.526 1.00 95.39 244 LYS A O 1
ATOM 1429 N N . PRO A 1 245 ? 146.040 117.180 114.445 1.00 95.35 245 PRO A N 1
ATOM 1430 C CA . PRO A 1 245 ? 145.268 116.717 115.612 1.00 95.35 245 PRO A CA 1
ATOM 1431 C C . PRO A 1 245 ? 144.267 115.603 115.348 1.00 95.35 245 PRO A C 1
ATOM 1432 O O . PRO A 1 245 ? 144.020 114.771 116.228 1.00 95.35 245 PRO A O 1
ATOM 1436 N N . ARG A 1 246 ? 143.601 115.725 114.199 1.00 96.63 246 ARG A N 1
ATOM 1437 C CA . ARG A 1 246 ? 142.512 114.862 113.716 1.00 96.63 246 ARG A CA 1
ATOM 1438 C C . ARG A 1 246 ? 142.500 113.366 114.026 1.00 96.63 246 ARG A C 1
ATOM 1439 O O . ARG A 1 246 ? 141.462 112.718 113.891 1.00 96.63 246 ARG A O 1
ATOM 1447 N N . LYS A 1 247 ? 143.643 112.824 114.443 1.00 92.54 247 LYS A N 1
ATOM 1448 C CA . LYS A 1 247 ? 143.683 111.416 114.799 1.00 92.54 247 LYS A CA 1
ATOM 1449 C C . LYS A 1 247 ? 142.260 111.149 115.243 1.00 92.54 247 LYS A C 1
ATOM 1450 O O . LYS A 1 247 ? 141.680 111.954 115.974 1.00 92.54 247 LYS A O 1
ATOM 1456 N N . ASP A 1 248 ? 141.719 110.005 114.834 1.00 90.85 248 ASP A N 1
ATOM 1457 C CA . ASP A 1 248 ? 140.337 109.626 115.139 1.00 90.85 248 ASP A CA 1
ATOM 1458 C C . ASP A 1 248 ? 140.017 109.180 116.572 1.00 90.85 248 ASP A C 1
ATOM 1459 O O . ASP A 1 248 ? 139.172 108.308 116.769 1.00 90.85 248 ASP A O 1
ATOM 1464 N N . HIS A 1 249 ? 140.677 109.765 117.567 1.00 84.23 249 HIS A N 1
ATOM 1465 C CA . HIS A 1 249 ? 140.383 109.421 118.951 1.00 84.23 249 HIS A CA 1
ATOM 1466 C C . HIS A 1 249 ? 140.449 110.691 119.791 1.00 84.23 249 HIS A C 1
ATOM 1467 O O . HIS A 1 249 ? 141.528 111.094 120.236 1.00 84.23 249 HIS A O 1
ATOM 1474 N N . ASN A 1 250 ? 139.311 111.365 119.904 1.00 78.28 250 ASN A N 1
ATOM 1475 C CA . ASN A 1 250 ? 139.236 112.632 120.615 1.00 78.28 250 ASN A CA 1
ATOM 1476 C C . ASN A 1 250 ? 138.966 112.500 122.102 1.00 78.28 250 ASN A C 1
ATOM 1477 O O . ASN A 1 250 ? 139.371 113.361 122.883 1.00 78.28 250 ASN A O 1
ATOM 1482 N N . GLU A 1 251 ? 138.286 111.435 122.509 1.00 66.80 251 GLU A N 1
ATOM 1483 C CA . GLU A 1 251 ? 138.001 111.303 123.928 1.00 66.80 251 GLU A CA 1
ATOM 1484 C C . GLU A 1 251 ? 139.275 111.379 124.754 1.00 66.80 251 GLU A C 1
ATOM 1485 O O . GLU A 1 251 ? 139.204 111.442 125.987 1.00 66.80 251 GLU A O 1
ATOM 1491 N N . LEU A 1 252 ? 140.432 111.386 124.089 1.00 57.23 252 LEU A N 1
ATOM 1492 C CA . LEU A 1 252 ? 141.711 111.448 124.780 1.00 57.23 252 LEU A CA 1
ATOM 1493 C C . LEU A 1 252 ? 141.894 112.788 125.478 1.00 57.23 252 LEU A C 1
ATOM 1494 O O . LEU A 1 252 ? 142.526 112.864 126.533 1.00 57.23 252 LEU A O 1
ATOM 1499 N N . THR A 1 253 ? 141.355 113.863 124.900 1.00 54.30 253 THR A N 1
ATOM 1500 C CA . THR A 1 253 ? 141.429 115.161 125.564 1.00 54.30 253 THR A CA 1
ATOM 1501 C C . THR A 1 253 ? 140.635 115.161 126.865 1.00 54.30 253 THR A C 1
ATOM 1502 O O . THR A 1 253 ? 141.106 115.665 127.893 1.00 54.30 253 THR A O 1
ATOM 1506 N N . PHE A 1 254 ? 139.431 114.589 126.842 1.00 49.99 254 PHE A N 1
ATOM 1507 C CA . PHE A 1 254 ? 138.642 114.470 128.062 1.00 49.99 254 PHE A CA 1
ATOM 1508 C C . PHE A 1 254 ? 139.355 113.589 129.078 1.00 49.99 254 PHE A C 1
ATOM 1509 O O . PHE A 1 254 ? 139.361 113.882 130.280 1.00 49.99 254 PHE A O 1
ATOM 1517 N N . HIS A 1 255 ? 139.970 112.502 128.608 1.00 46.67 255 HIS A N 1
ATOM 1518 C CA . HIS A 1 255 ? 140.711 111.625 129.506 1.00 46.67 255 HIS A CA 1
ATOM 1519 C C . HIS A 1 255 ? 141.884 112.354 130.150 1.00 46.67 255 HIS A C 1
ATOM 1520 O O . HIS A 1 255 ? 142.157 112.180 131.340 1.00 46.67 255 HIS A O 1
ATOM 1527 N N . HIS A 1 256 ? 142.599 113.167 129.370 1.00 45.88 256 HIS A N 1
ATOM 1528 C CA . HIS A 1 256 ? 143.719 113.927 129.916 1.00 45.88 256 HIS A CA 1
ATOM 1529 C C . HIS A 1 256 ? 143.248 114.971 130.917 1.00 45.88 256 HIS A C 1
ATOM 1530 O O . HIS A 1 256 ? 143.925 115.227 131.918 1.00 45.88 256 HIS A O 1
ATOM 1537 N N . ILE A 1 257 ? 142.104 115.603 130.656 1.00 42.27 257 ILE A N 1
ATOM 1538 C CA . ILE A 1 257 ? 141.545 116.543 131.625 1.00 42.27 257 ILE A CA 1
ATOM 1539 C C . ILE A 1 257 ? 141.225 115.825 132.930 1.00 42.27 257 ILE A C 1
ATOM 1540 O O . ILE A 1 257 ? 141.566 116.296 134.024 1.00 42.27 257 ILE A O 1
ATOM 1545 N N . VAL A 1 258 ? 140.568 114.667 132.829 1.00 38.32 258 VAL A N 1
ATOM 1546 C CA . VAL A 1 258 ? 140.190 113.911 134.020 1.00 38.32 258 VAL A CA 1
ATOM 1547 C C . VAL A 1 258 ? 141.427 113.454 134.779 1.00 38.32 258 VAL A C 1
ATOM 1548 O O . VAL A 1 258 ? 141.459 113.476 136.012 1.00 38.32 258 VAL A O 1
ATOM 1552 N N . THR A 1 259 ? 142.464 113.031 134.056 1.00 35.82 259 THR A N 1
ATOM 1553 C CA . THR A 1 259 ? 143.702 112.589 134.685 1.00 35.82 259 THR A CA 1
ATOM 1554 C C . THR A 1 259 ? 144.375 113.685 135.497 1.00 35.82 259 THR A C 1
ATOM 1555 O O . THR A 1 259 ? 144.742 113.446 136.653 1.00 35.82 259 THR A O 1
ATOM 1559 N N . LEU A 1 260 ? 144.553 114.872 134.924 1.00 32.04 260 LEU A N 1
ATOM 1560 C CA . LEU A 1 260 ? 145.132 115.984 135.660 1.00 32.04 260 LEU A CA 1
ATOM 1561 C C . LEU A 1 260 ? 144.261 116.437 136.818 1.00 32.04 260 LEU A C 1
ATOM 1562 O O . LEU A 1 260 ? 144.797 116.749 137.888 1.00 32.04 260 LEU A O 1
ATOM 1567 N N . LEU A 1 261 ? 142.937 116.470 136.640 1.00 31.00 261 LEU A N 1
ATOM 1568 C CA . LEU A 1 261 ? 142.061 116.790 137.761 1.00 31.00 261 LEU A CA 1
ATOM 1569 C C . LEU A 1 261 ? 142.223 115.780 138.889 1.00 31.00 261 LEU A C 1
ATOM 1570 O O . LEU A 1 261 ? 142.308 116.160 140.061 1.00 31.00 261 LEU A O 1
ATOM 1575 N N . LEU A 1 262 ? 142.283 114.492 138.552 1.00 29.65 262 LEU A N 1
ATOM 1576 C CA . LEU A 1 262 ? 142.445 113.460 139.565 1.00 29.65 262 LEU A CA 1
ATOM 1577 C C . LEU A 1 262 ? 143.763 113.617 140.305 1.00 29.65 262 LEU A C 1
ATOM 1578 O O . LEU A 1 262 ? 143.793 113.611 141.537 1.00 29.65 262 LEU A O 1
ATOM 1583 N N . ILE A 1 263 ? 144.865 113.772 139.570 1.00 27.06 263 ILE A N 1
ATOM 1584 C CA . ILE A 1 263 ? 146.172 113.904 140.210 1.00 27.06 263 ILE A CA 1
ATOM 1585 C C . ILE A 1 263 ? 146.194 115.116 141.132 1.00 27.06 263 ILE A C 1
ATOM 1586 O O . ILE A 1 263 ? 146.583 115.027 142.307 1.00 27.06 263 ILE A O 1
ATOM 1591 N N . TRP A 1 264 ? 145.762 116.268 140.617 1.00 25.80 264 TRP A N 1
ATOM 1592 C CA . TRP A 1 264 ? 145.866 117.499 141.383 1.00 25.80 264 TRP A CA 1
ATOM 1593 C C . TRP A 1 264 ? 144.959 117.487 142.607 1.00 25.80 264 TRP A C 1
ATOM 1594 O O . TRP A 1 264 ? 145.410 117.828 143.704 1.00 25.80 264 TRP A O 1
ATOM 1605 N N . SER A 1 265 ? 143.694 117.098 142.453 1.00 24.36 265 SER A N 1
ATOM 1606 C CA . SER A 1 265 ? 142.782 117.032 143.584 1.00 24.36 265 SER A CA 1
ATOM 1607 C C . SER A 1 265 ? 143.152 115.949 144.585 1.00 24.36 265 SER A C 1
ATOM 1608 O O . SER A 1 265 ? 142.898 116.119 145.782 1.00 24.36 265 SER A O 1
ATOM 1611 N N . SER A 1 266 ? 143.790 114.888 144.102 1.00 24.29 266 SER A N 1
ATOM 1612 C CA . SER A 1 266 ? 144.233 113.800 144.959 1.00 24.29 266 SER A CA 1
ATOM 1613 C C . SER A 1 266 ? 145.354 114.302 145.863 1.00 24.29 266 SER A C 1
ATOM 1614 O O . SER A 1 266 ? 145.378 113.998 147.056 1.00 24.29 266 SER A O 1
ATOM 1617 N N . TYR A 1 267 ? 146.280 115.071 145.295 1.00 23.24 267 TYR A N 1
ATOM 1618 C CA . TYR A 1 267 ? 147.384 115.615 146.083 1.00 23.24 267 TYR A CA 1
ATOM 1619 C C . TYR A 1 267 ? 146.906 116.710 147.026 1.00 23.24 267 TYR A C 1
ATOM 1620 O O . TYR A 1 267 ? 147.247 116.712 148.214 1.00 23.24 267 TYR A O 1
ATOM 1629 N N . VAL A 1 268 ? 146.117 117.648 146.509 1.00 21.84 268 VAL A N 1
ATOM 1630 C CA . VAL A 1 268 ? 145.713 118.827 147.265 1.00 21.84 268 VAL A CA 1
ATOM 1631 C C . VAL A 1 268 ? 144.837 118.466 148.456 1.00 21.84 268 VAL A C 1
ATOM 1632 O O . VAL A 1 268 ? 144.983 119.049 149.535 1.00 21.84 268 VAL A O 1
ATOM 1636 N N . PHE A 1 269 ? 143.928 117.511 148.296 1.00 22.43 269 PHE A N 1
ATOM 1637 C CA . PHE A 1 269 ? 142.954 117.173 149.321 1.00 22.43 269 PHE A CA 1
ATOM 1638 C C . PHE A 1 269 ? 143.365 115.941 150.118 1.00 22.43 269 PHE A C 1
ATOM 1639 O O . PHE A 1 269 ? 142.535 115.321 150.782 1.00 22.43 269 PHE A O 1
ATOM 1647 N N . HIS A 1 270 ? 144.644 115.570 150.037 1.00 21.35 270 HIS A N 1
ATOM 1648 C CA . HIS A 1 270 ? 145.251 114.547 150.891 1.00 21.35 270 HIS A CA 1
ATOM 1649 C C . HIS A 1 270 ? 144.697 113.153 150.616 1.00 21.35 270 HIS A C 1
ATOM 1650 O O . HIS A 1 270 ? 144.511 112.354 151.535 1.00 21.35 270 HIS A O 1
ATOM 1657 N N . PHE A 1 271 ? 144.451 112.839 149.346 1.00 22.62 271 PHE A N 1
ATOM 1658 C CA . PHE A 1 271 ? 143.943 111.530 148.953 1.00 22.62 271 PHE A CA 1
ATOM 1659 C C . PHE A 1 271 ? 144.988 110.743 148.173 1.00 22.62 271 PHE A C 1
ATOM 1660 O O . PHE A 1 271 ? 144.651 110.052 147.210 1.00 22.62 271 PHE A O 1
ATOM 1668 N N . THR A 1 272 ? 146.257 110.846 148.566 1.00 23.62 272 THR A N 1
ATOM 1669 C CA . THR A 1 272 ? 147.335 110.274 147.766 1.00 23.62 272 THR A CA 1
ATOM 1670 C C . THR A 1 272 ? 147.444 108.760 147.911 1.00 23.62 272 THR A C 1
ATOM 1671 O O . THR A 1 272 ? 147.702 108.064 146.919 1.00 23.62 272 THR A O 1
ATOM 1675 N N . LYS A 1 273 ? 147.269 108.234 149.123 1.00 26.52 273 LYS A N 1
ATOM 1676 C CA . LYS A 1 273 ? 147.186 106.791 149.305 1.00 26.52 273 LYS A CA 1
ATOM 1677 C C . LYS A 1 273 ? 146.043 106.188 148.514 1.00 26.52 273 LYS A C 1
ATOM 1678 O O . LYS A 1 273 ? 146.112 105.019 148.128 1.00 26.52 273 LYS A O 1
ATOM 1684 N N . MET A 1 274 ? 144.992 106.964 148.278 1.00 27.77 274 MET A N 1
ATOM 1685 C CA . MET A 1 274 ? 143.882 106.490 147.468 1.00 27.77 274 MET A CA 1
ATOM 1686 C C . MET A 1 274 ? 144.242 106.515 145.988 1.00 27.77 274 MET A C 1
ATOM 1687 O O . MET A 1 274 ? 143.738 105.707 145.202 1.00 27.77 274 MET A O 1
ATOM 1692 N N . GLY A 1 275 ? 145.124 107.435 145.594 1.00 28.25 275 GLY A N 1
ATOM 1693 C CA . GLY A 1 275 ? 145.484 107.570 144.194 1.00 28.25 275 GLY A CA 1
ATOM 1694 C C . GLY A 1 275 ? 146.583 106.639 143.728 1.00 28.25 275 GLY A C 1
ATOM 1695 O O . GLY A 1 275 ? 146.690 106.361 142.532 1.00 28.25 275 GLY A O 1
ATOM 1696 N N . LEU A 1 276 ? 147.427 106.164 144.643 1.00 30.70 276 LEU A N 1
ATOM 1697 C CA . LEU A 1 276 ? 148.515 105.273 144.240 1.00 30.70 276 LEU A CA 1
ATOM 1698 C C . LEU A 1 276 ? 148.062 103.987 143.541 1.00 30.70 276 LEU A C 1
ATOM 1699 O O . LEU A 1 276 ? 148.686 103.627 142.523 1.00 30.70 276 LEU A O 1
ATOM 1704 N N . PRO A 1 277 ? 147.039 103.259 144.008 1.00 31.20 277 PRO A N 1
ATOM 1705 C CA . PRO A 1 277 ? 146.611 102.068 143.257 1.00 31.20 277 PRO A CA 1
ATOM 1706 C C . PRO A 1 277 ? 146.197 102.361 141.825 1.00 31.20 277 PRO A C 1
ATOM 1707 O O . PRO A 1 277 ? 146.417 101.519 140.948 1.00 31.20 277 PRO A O 1
ATOM 1711 N N . ILE A 1 278 ? 145.599 103.522 141.555 1.00 29.84 278 ILE A N 1
ATOM 1712 C CA . ILE A 1 278 ? 145.213 103.844 140.184 1.00 29.84 278 ILE A CA 1
ATOM 1713 C C . ILE A 1 278 ? 146.445 104.058 139.308 1.00 29.84 278 ILE A C 1
ATOM 1714 O O . ILE A 1 278 ? 146.492 103.586 138.168 1.00 29.84 278 ILE A O 1
ATOM 1719 N N . TYR A 1 279 ? 147.454 104.777 139.809 1.00 31.78 279 TYR A N 1
ATOM 1720 C CA . TYR A 1 279 ? 148.728 104.808 139.094 1.00 31.78 279 TYR A CA 1
ATOM 1721 C C . TYR A 1 279 ? 149.226 103.411 138.770 1.00 31.78 279 TYR A C 1
ATOM 1722 O O . TYR A 1 279 ? 149.629 103.139 137.635 1.00 31.78 279 TYR A O 1
ATOM 1731 N N . ILE A 1 280 ? 149.215 102.507 139.749 1.00 34.07 280 ILE A N 1
ATOM 1732 C CA . ILE A 1 280 ? 149.757 101.182 139.459 1.00 34.07 280 ILE A CA 1
ATOM 1733 C C . ILE A 1 280 ? 148.947 100.474 138.380 1.00 34.07 280 ILE A C 1
ATOM 1734 O O . ILE A 1 280 ? 149.516 99.935 137.417 1.00 34.07 280 ILE A O 1
ATOM 1739 N N . THR A 1 281 ? 147.617 100.474 138.508 1.00 32.70 281 THR A N 1
ATOM 1740 C CA . THR A 1 281 ? 146.770 99.729 137.585 1.00 32.70 281 THR A CA 1
ATOM 1741 C C . THR A 1 281 ? 146.793 100.302 136.177 1.00 32.70 281 THR A C 1
ATOM 1742 O O . THR A 1 281 ? 146.824 99.537 135.210 1.00 32.70 281 THR A O 1
ATOM 1746 N N . MET A 1 282 ? 146.764 101.628 136.031 1.00 35.03 282 MET A N 1
ATOM 1747 C CA . MET A 1 282 ? 146.888 102.217 134.706 1.00 35.03 282 MET A CA 1
ATOM 1748 C C . MET A 1 282 ? 148.268 101.996 134.107 1.00 35.03 282 MET A C 1
ATOM 1749 O O . MET A 1 282 ? 148.373 101.738 132.905 1.00 35.03 282 MET A O 1
ATOM 1754 N N . ASP A 1 283 ? 149.323 102.075 134.916 1.00 38.59 283 ASP A N 1
ATOM 1755 C CA . ASP A 1 283 ? 150.670 101.896 134.388 1.00 38.59 283 ASP A CA 1
ATOM 1756 C C . ASP A 1 283 ? 150.891 100.489 133.853 1.00 38.59 283 ASP A C 1
ATOM 1757 O O . ASP A 1 283 ? 151.392 100.329 132.739 1.00 38.59 283 ASP A O 1
ATOM 1762 N N . VAL A 1 284 ? 150.541 99.453 134.616 1.00 39.78 284 VAL A N 1
ATOM 1763 C CA . VAL A 1 284 ? 150.824 98.101 134.133 1.00 39.78 284 VAL A CA 1
ATOM 1764 C C . VAL A 1 284 ? 150.048 97.811 132.850 1.00 39.78 284 VAL A C 1
ATOM 1765 O O . VAL A 1 284 ? 150.571 97.189 131.910 1.00 39.78 284 VAL A O 1
ATOM 1769 N N . SER A 1 285 ? 148.795 98.265 132.784 1.00 40.03 285 SER A N 1
ATOM 1770 C CA . SER A 1 285 ? 148.005 98.097 131.571 1.00 40.03 285 SER A CA 1
ATOM 1771 C C . SER A 1 285 ? 148.627 98.841 130.397 1.00 40.03 285 SER A C 1
ATOM 1772 O O . SER A 1 285 ? 148.657 98.324 129.276 1.00 40.03 285 SER A O 1
ATOM 1775 N N . ASP A 1 286 ? 149.124 100.060 130.631 1.00 43.99 286 ASP A N 1
ATOM 1776 C CA . ASP A 1 286 ? 149.793 100.797 129.565 1.00 43.99 286 ASP A CA 1
ATOM 1777 C C . ASP A 1 286 ? 151.026 100.056 129.073 1.00 43.99 286 ASP A C 1
ATOM 1778 O O . ASP A 1 286 ? 151.283 99.998 127.867 1.00 43.99 286 ASP A O 1
ATOM 1783 N N . PHE A 1 287 ? 151.806 99.493 129.995 1.00 44.56 287 PHE A N 1
ATOM 1784 C CA . PHE A 1 287 ? 152.991 98.743 129.600 1.00 44.56 287 PHE A CA 1
ATOM 1785 C C . PHE A 1 287 ? 152.620 97.582 128.693 1.00 44.56 287 PHE A C 1
ATOM 1786 O O . PHE A 1 287 ? 153.200 97.411 127.614 1.00 44.56 287 PHE A O 1
ATOM 1794 N N . LEU A 1 288 ? 151.647 96.774 129.115 1.00 45.24 288 LEU A N 1
ATOM 1795 C CA . LEU A 1 288 ? 151.293 95.600 128.325 1.00 45.24 288 LEU A CA 1
ATOM 1796 C C . LEU A 1 288 ? 150.683 95.994 126.984 1.00 45.24 288 LEU A C 1
ATOM 1797 O O . LEU A 1 288 ? 150.982 95.376 125.954 1.00 45.24 288 LEU A O 1
ATOM 1802 N N . LEU A 1 289 ? 149.840 97.029 126.969 1.00 46.76 289 LEU A N 1
ATOM 1803 C CA . LEU A 1 289 ? 149.233 97.474 125.719 1.00 46.76 289 LEU A CA 1
ATOM 1804 C C . LEU A 1 289 ? 150.277 97.998 124.745 1.00 46.76 289 LEU A C 1
ATOM 1805 O O . LEU A 1 289 ? 150.226 97.685 123.550 1.00 46.76 289 LEU A O 1
ATOM 1810 N N . SER A 1 290 ? 151.223 98.803 125.231 1.00 51.22 290 SER A N 1
ATOM 1811 C CA . SER A 1 290 ? 152.271 99.314 124.361 1.00 51.22 290 SER A CA 1
ATOM 1812 C C . SER A 1 290 ? 153.159 98.196 123.842 1.00 51.22 290 SER A C 1
ATOM 1813 O O . SER A 1 290 ? 153.560 98.217 122.674 1.00 51.22 290 SER A O 1
ATOM 1816 N N . PHE A 1 291 ? 153.471 97.209 124.685 1.00 54.13 291 PHE A N 1
ATOM 1817 C CA . PHE A 1 291 ? 154.264 96.077 124.221 1.00 54.13 291 PHE A CA 1
ATOM 1818 C C . PHE A 1 291 ? 153.536 95.302 123.129 1.00 54.13 291 PHE A C 1
ATOM 1819 O O . PHE A 1 291 ? 154.140 94.923 122.116 1.00 54.13 291 PHE A O 1
ATOM 1827 N N . SER A 1 292 ? 152.234 95.069 123.308 1.00 55.90 292 SER A N 1
ATOM 1828 C CA . SER A 1 292 ? 151.462 94.371 122.287 1.00 55.90 292 SER A CA 1
ATOM 1829 C C . SER A 1 292 ? 151.379 95.161 120.987 1.00 55.90 292 SER A C 1
ATOM 1830 O O . SER A 1 292 ? 151.499 94.577 119.905 1.00 55.90 292 SER A O 1
ATOM 1833 N N . LYS A 1 293 ? 151.187 96.479 121.064 1.00 56.57 293 LYS A N 1
ATOM 1834 C CA . LYS A 1 293 ? 151.125 97.279 119.843 1.00 56.57 293 LYS A CA 1
ATOM 1835 C C . LYS A 1 293 ? 152.474 97.335 119.139 1.00 56.57 293 LYS A C 1
ATOM 1836 O O . LYS A 1 293 ? 152.529 97.347 117.904 1.00 56.57 293 LYS A O 1
ATOM 1842 N N . THR A 1 294 ? 153.572 97.360 119.895 1.00 59.01 294 THR A N 1
ATOM 1843 C CA . THR A 1 294 ? 154.887 97.276 119.271 1.00 59.01 294 THR A CA 1
ATOM 1844 C C . THR A 1 294 ? 155.074 95.940 118.558 1.00 59.01 294 THR A C 1
ATOM 1845 O O . THR A 1 294 ? 155.502 95.906 117.396 1.00 59.01 294 THR A O 1
ATOM 1849 N N . LEU A 1 295 ? 154.722 94.834 119.221 1.00 61.91 295 LEU A N 1
ATOM 1850 C CA . LEU A 1 295 ? 154.822 93.532 118.568 1.00 61.91 295 LEU A CA 1
ATOM 1851 C C . LEU A 1 295 ? 153.938 93.468 117.329 1.00 61.91 295 LEU A C 1
ATOM 1852 O O . LEU A 1 295 ? 154.265 92.772 116.361 1.00 61.91 295 LEU A O 1
ATOM 1857 N N . ASN A 1 296 ? 152.811 94.182 117.343 1.00 63.13 296 ASN A N 1
ATOM 1858 C CA . ASN A 1 296 ? 151.997 94.297 116.139 1.00 63.13 296 ASN A CA 1
ATOM 1859 C C . ASN A 1 296 ? 152.738 95.033 115.028 1.00 63.13 296 ASN A C 1
ATOM 1860 O O . ASN A 1 296 ? 152.795 94.545 113.895 1.00 63.13 296 ASN A O 1
ATOM 1865 N N . TYR A 1 297 ? 153.292 96.195 115.357 1.00 67.53 297 TYR A N 1
ATOM 1866 C CA . TYR A 1 297 ? 154.016 97.012 114.391 1.00 67.53 297 TYR A CA 1
ATOM 1867 C C . TYR A 1 297 ? 155.161 96.266 113.711 1.00 67.53 297 TYR A C 1
ATOM 1868 O O . TYR A 1 297 ? 155.362 96.396 112.504 1.00 67.53 297 TYR A O 1
ATOM 1877 N N . LEU A 1 298 ? 155.912 95.488 114.484 1.00 69.00 298 LEU A N 1
ATOM 1878 C CA . LEU A 1 298 ? 157.041 94.742 113.926 1.00 69.00 298 LEU A CA 1
ATOM 1879 C C . LEU A 1 298 ? 156.597 93.549 113.089 1.00 69.00 298 LEU A C 1
ATOM 1880 O O . LEU A 1 298 ? 157.440 92.878 112.486 1.00 69.00 298 LEU A O 1
ATOM 1885 N N . ASP A 1 299 ? 155.295 93.279 113.051 1.00 72.46 299 ASP A N 1
ATOM 1886 C CA . ASP A 1 299 ? 154.798 92.129 112.309 1.00 72.46 299 ASP A CA 1
ATOM 1887 C C . ASP A 1 299 ? 155.609 90.943 112.803 1.00 72.46 299 ASP A C 1
ATOM 1888 O O . ASP A 1 299 ? 156.503 90.455 112.111 1.00 72.46 299 ASP A O 1
ATOM 1893 N N . SER A 1 300 ? 155.301 90.478 114.009 1.00 70.64 300 SER A N 1
ATOM 1894 C CA . SER A 1 300 ? 156.047 89.372 114.603 1.00 70.64 300 SER A CA 1
ATOM 1895 C C . SER A 1 300 ? 155.339 88.018 114.606 1.00 70.64 300 SER A C 1
ATOM 1896 O O . SER A 1 300 ? 155.991 86.981 114.489 1.00 70.64 300 SER A O 1
ATOM 1899 N N . GLY A 1 301 ? 154.016 88.015 114.739 1.00 71.41 301 GLY A N 1
ATOM 1900 C CA . GLY A 1 301 ? 153.302 86.756 114.781 1.00 71.41 301 GLY A CA 1
ATOM 1901 C C . GLY A 1 301 ? 153.151 86.267 116.205 1.00 71.41 301 GLY A C 1
ATOM 1902 O O . GLY A 1 301 ? 152.296 85.427 116.504 1.00 71.41 301 GLY A O 1
ATOM 1903 N N . LEU A 1 302 ? 153.988 86.797 117.092 1.00 69.97 302 LEU A N 1
ATOM 1904 C CA . LEU A 1 302 ? 153.894 86.561 118.531 1.00 69.97 302 LEU A CA 1
ATOM 1905 C C . LEU A 1 302 ? 153.006 87.605 119.191 1.00 69.97 302 LEU A C 1
ATOM 1906 O O . LEU A 1 302 ? 152.733 87.561 120.391 1.00 69.97 302 LEU A O 1
ATOM 1911 N N . ALA A 1 303 ? 152.480 88.527 118.388 1.00 65.86 303 ALA A N 1
ATOM 1912 C CA . ALA A 1 303 ? 151.690 89.644 118.879 1.00 65.86 303 ALA A CA 1
ATOM 1913 C C . ALA A 1 303 ? 150.345 89.230 119.456 1.00 65.86 303 ALA A C 1
ATOM 1914 O O . ALA A 1 303 ? 149.832 89.926 120.336 1.00 65.86 303 ALA A O 1
ATOM 1916 N N . PHE A 1 304 ? 149.760 88.127 118.991 1.00 66.55 304 PHE A N 1
ATOM 1917 C CA . PHE A 1 304 ? 148.462 87.697 119.492 1.00 66.55 304 PHE A CA 1
ATOM 1918 C C . PHE A 1 304 ? 148.515 87.158 120.915 1.00 66.55 304 PHE A C 1
ATOM 1919 O O . PHE A 1 304 ? 147.588 87.415 121.691 1.00 66.55 304 PHE A O 1
ATOM 1927 N N . PHE A 1 305 ? 149.613 86.496 121.267 1.00 64.57 305 PHE A N 1
ATOM 1928 C CA . PHE A 1 305 ? 149.794 85.992 122.619 1.00 64.57 305 PHE A CA 1
ATOM 1929 C C . PHE A 1 305 ? 149.883 87.201 123.546 1.00 64.57 305 PHE A C 1
ATOM 1930 O O . PHE A 1 305 ? 149.243 87.237 124.597 1.00 64.57 305 PHE A O 1
ATOM 1938 N N . SER A 1 306 ? 150.680 88.191 123.147 1.00 59.73 306 SER A N 1
ATOM 1939 C CA . SER A 1 306 ? 150.825 89.416 123.921 1.00 59.73 306 SER A CA 1
ATOM 1940 C C . SER A 1 306 ? 149.495 90.144 124.043 1.00 59.73 306 SER A C 1
ATOM 1941 O O . SER A 1 306 ? 149.190 90.712 125.093 1.00 59.73 306 SER A O 1
ATOM 1944 N N . PHE A 1 307 ? 148.690 90.139 122.979 1.00 55.25 307 PHE A N 1
ATOM 1945 C CA . PHE A 1 307 ? 147.381 90.781 123.043 1.00 55.25 307 PHE A CA 1
ATOM 1946 C C . PHE A 1 307 ? 146.454 90.063 124.014 1.00 55.25 307 PHE A C 1
ATOM 1947 O O . PHE A 1 307 ? 145.678 90.705 124.725 1.00 55.25 307 PHE A O 1
ATOM 1955 N N . ALA A 1 308 ? 146.499 88.730 124.041 1.00 53.74 308 ALA A N 1
ATOM 1956 C CA . ALA A 1 308 ? 145.682 87.990 125.000 1.00 53.74 308 ALA A CA 1
ATOM 1957 C C . ALA A 1 308 ? 146.119 88.275 126.432 1.00 53.74 308 ALA A C 1
ATOM 1958 O O . ALA A 1 308 ? 145.281 88.488 127.321 1.00 53.74 308 ALA A O 1
ATOM 1960 N N . ILE A 1 309 ? 147.432 88.285 126.675 1.00 51.19 309 ILE A N 1
ATOM 1961 C CA . ILE A 1 309 ? 147.932 88.638 128.001 1.00 51.19 309 ILE A CA 1
ATOM 1962 C C . ILE A 1 309 ? 147.481 90.041 128.373 1.00 51.19 309 ILE A C 1
ATOM 1963 O O . ILE A 1 309 ? 147.032 90.292 129.501 1.00 51.19 309 ILE A O 1
ATOM 1968 N N . PHE A 1 310 ? 147.569 90.973 127.422 1.00 47.40 310 PHE A N 1
ATOM 1969 C CA . PHE A 1 310 ? 147.148 92.339 127.677 1.00 47.40 310 PHE A CA 1
ATOM 1970 C C . PHE A 1 310 ? 145.667 92.430 127.984 1.00 47.40 310 PHE A C 1
ATOM 1971 O O . PHE A 1 310 ? 145.277 93.198 128.857 1.00 47.40 310 PHE A O 1
ATOM 1979 N N . VAL A 1 311 ? 144.818 91.695 127.265 1.00 46.09 311 VAL A N 1
ATOM 1980 C CA . VAL A 1 311 ? 143.385 91.836 127.500 1.00 46.09 311 VAL A CA 1
ATOM 1981 C C . VAL A 1 311 ? 143.006 91.237 128.849 1.00 46.09 311 VAL A C 1
ATOM 1982 O O . VAL A 1 311 ? 142.182 91.802 129.578 1.00 46.09 311 VAL A O 1
ATOM 1986 N N . VAL A 1 312 ? 143.620 90.111 129.225 1.00 43.86 312 VAL A N 1
ATOM 1987 C CA . VAL A 1 312 ? 143.352 89.558 130.551 1.00 43.86 312 VAL A CA 1
ATOM 1988 C C . VAL A 1 312 ? 143.803 90.526 131.638 1.00 43.86 312 VAL A C 1
ATOM 1989 O O . VAL A 1 312 ? 143.063 90.801 132.594 1.00 43.86 312 VAL A O 1
ATOM 1993 N N . ALA A 1 313 ? 145.018 91.067 131.507 1.00 42.46 313 ALA A N 1
ATOM 1994 C CA . ALA A 1 313 ? 145.533 91.977 132.522 1.00 42.46 313 ALA A CA 1
ATOM 1995 C C . ALA A 1 313 ? 144.750 93.281 132.540 1.00 42.46 313 ALA A C 1
ATOM 1996 O O . ALA A 1 313 ? 144.549 93.875 133.599 1.00 42.46 313 ALA A O 1
ATOM 1998 N N . TRP A 1 314 ? 144.304 93.748 131.377 1.00 38.79 314 TRP A N 1
ATOM 1999 C CA . TRP A 1 314 ? 143.468 94.939 131.325 1.00 38.79 314 TRP A CA 1
ATOM 2000 C C . TRP A 1 314 ? 142.172 94.707 132.076 1.00 38.79 314 TRP A C 1
ATOM 2001 O O . TRP A 1 314 ? 141.831 95.469 132.983 1.00 38.79 314 TRP A O 1
ATOM 2012 N N . ILE A 1 315 ? 141.460 93.627 131.742 1.00 39.76 315 ILE A N 1
ATOM 2013 C CA . ILE A 1 315 ? 140.214 93.321 132.434 1.00 39.76 315 ILE A CA 1
ATOM 2014 C C . ILE A 1 315 ? 140.439 93.311 133.936 1.00 39.76 315 ILE A C 1
ATOM 2015 O O . ILE A 1 315 ? 139.857 94.119 134.667 1.00 39.76 315 ILE A O 1
ATOM 2020 N N . TYR A 1 316 ? 141.363 92.470 134.408 1.00 38.62 316 TYR A N 1
ATOM 2021 C CA . TYR A 1 316 ? 141.601 92.398 135.846 1.00 38.62 316 TYR A CA 1
ATOM 2022 C C . TYR A 1 316 ? 142.004 93.757 136.407 1.00 38.62 316 TYR A C 1
ATOM 2023 O O . TYR A 1 316 ? 141.203 94.418 137.076 1.00 38.62 316 TYR A O 1
ATOM 2032 N N . LEU A 1 317 ? 143.185 94.242 136.028 1.00 37.28 317 LEU A N 1
ATOM 2033 C CA . LEU A 1 317 ? 143.820 95.367 136.702 1.00 37.28 317 LEU A CA 1
ATOM 2034 C C . LEU A 1 317 ? 143.002 96.644 136.581 1.00 37.28 317 LEU A C 1
ATOM 2035 O O . LEU A 1 317 ? 142.928 97.426 137.533 1.00 37.28 317 LEU A O 1
ATOM 2040 N N . ARG A 1 318 ? 142.396 96.902 135.423 1.00 35.25 318 ARG A N 1
ATOM 2041 C CA . ARG A 1 318 ? 141.552 98.082 135.350 1.00 35.25 318 ARG A CA 1
ATOM 2042 C C . ARG A 1 318 ? 140.166 97.806 135.902 1.00 35.25 318 ARG A C 1
ATOM 2043 O O . ARG A 1 318 ? 139.791 98.363 136.934 1.00 35.25 318 ARG A O 1
ATOM 2051 N N . HIS A 1 319 ? 139.397 96.928 135.266 1.00 37.34 319 HIS A N 1
ATOM 2052 C CA . HIS A 1 319 ? 137.992 96.882 135.633 1.00 37.34 319 HIS A CA 1
ATOM 2053 C C . HIS A 1 319 ? 137.760 96.243 136.998 1.00 37.34 319 HIS A C 1
ATOM 2054 O O . HIS A 1 319 ? 137.051 96.821 137.823 1.00 37.34 319 HIS A O 1
ATOM 2061 N N . TYR A 1 320 ? 138.364 95.090 137.290 1.00 35.23 320 TYR A N 1
ATOM 2062 C CA . TYR A 1 320 ? 138.085 94.466 138.576 1.00 35.23 320 TYR A CA 1
ATOM 2063 C C . TYR A 1 320 ? 138.584 95.340 139.720 1.00 35.23 320 TYR A C 1
ATOM 2064 O O . TYR A 1 320 ? 137.853 95.614 140.676 1.00 35.23 320 TYR A O 1
ATOM 2073 N N . ILE A 1 321 ? 139.819 95.834 139.609 1.00 34.61 321 ILE A N 1
ATOM 2074 C CA . ILE A 1 321 ? 140.404 96.621 140.690 1.00 34.61 321 ILE A CA 1
ATOM 2075 C C . ILE A 1 321 ? 139.705 97.966 140.838 1.00 34.61 321 ILE A C 1
ATOM 2076 O O . ILE A 1 321 ? 139.489 98.436 141.959 1.00 34.61 321 ILE A O 1
ATOM 2081 N N . ASN A 1 322 ? 139.323 98.609 139.735 1.00 33.56 322 ASN A N 1
ATOM 2082 C CA . ASN A 1 322 ? 138.690 99.912 139.831 1.00 33.56 322 ASN A CA 1
ATOM 2083 C C . ASN A 1 322 ? 137.216 99.849 140.210 1.00 33.56 322 ASN A C 1
ATOM 2084 O O . ASN A 1 322 ? 136.749 100.754 140.900 1.00 33.56 322 ASN A O 1
ATOM 2089 N N . LEU A 1 323 ? 136.463 98.819 139.808 1.00 34.15 323 LEU A N 1
ATOM 2090 C CA . LEU A 1 323 ? 135.193 98.578 140.481 1.00 34.15 323 LEU A CA 1
ATOM 2091 C C . LEU A 1 323 ? 135.358 98.245 141.953 1.00 34.15 323 LEU A C 1
ATOM 2092 O O . LEU A 1 323 ? 134.512 98.647 142.754 1.00 34.15 323 LEU A O 1
ATOM 2097 N N . LYS A 1 324 ? 136.414 97.529 142.337 1.00 33.11 324 LYS A N 1
ATOM 2098 C CA . LYS A 1 324 ? 136.654 97.312 143.756 1.00 33.11 324 LYS A CA 1
ATOM 2099 C C . LYS A 1 324 ? 136.886 98.633 144.477 1.00 33.11 324 LYS A C 1
ATOM 2100 O O . LYS A 1 324 ? 136.378 98.838 145.581 1.00 33.11 324 LYS A O 1
ATOM 2106 N N . ILE A 1 325 ? 137.623 99.554 143.851 1.00 29.34 325 ILE A N 1
ATOM 2107 C CA . ILE A 1 325 ? 137.887 100.857 144.462 1.00 29.34 325 ILE A CA 1
ATOM 2108 C C . ILE A 1 325 ? 136.627 101.716 144.500 1.00 29.34 325 ILE A C 1
ATOM 2109 O O . ILE A 1 325 ? 136.371 102.420 145.481 1.00 29.34 325 ILE A O 1
ATOM 2114 N N . LEU A 1 326 ? 135.827 101.692 143.434 1.00 29.23 326 LEU A N 1
ATOM 2115 C CA . LEU A 1 326 ? 134.571 102.435 143.441 1.00 29.23 326 LEU A CA 1
ATOM 2116 C C . LEU A 1 326 ? 133.585 101.900 144.466 1.00 29.23 326 LEU A C 1
ATOM 2117 O O . LEU A 1 326 ? 132.880 102.691 145.096 1.00 29.23 326 LEU A O 1
ATOM 2122 N N . TRP A 1 327 ? 133.505 100.582 144.636 1.00 29.49 327 TRP A N 1
ATOM 2123 C CA . TRP A 1 327 ? 132.697 100.013 145.704 1.00 29.49 327 TRP A CA 1
ATOM 2124 C C . TRP A 1 327 ? 133.281 100.353 147.068 1.00 29.49 327 TRP A C 1
ATOM 2125 O O . TRP A 1 327 ? 132.537 100.567 148.033 1.00 29.49 327 TRP A O 1
ATOM 2136 N N . SER A 1 328 ? 134.610 100.408 147.159 1.00 28.67 328 SER A N 1
ATOM 2137 C CA . SER A 1 328 ? 135.265 100.802 148.395 1.00 28.67 328 SER A CA 1
ATOM 2138 C C . SER A 1 328 ? 134.896 102.222 148.776 1.00 28.67 328 SER A C 1
ATOM 2139 O O . SER A 1 328 ? 134.702 102.523 149.952 1.00 28.67 328 SER A O 1
ATOM 2142 N N . VAL A 1 329 ? 134.793 103.111 147.791 1.00 26.21 329 VAL A N 1
ATOM 2143 C CA . VAL A 1 329 ? 134.320 104.462 148.081 1.00 26.21 329 VAL A CA 1
ATOM 2144 C C . VAL A 1 329 ? 132.983 104.387 148.801 1.00 26.21 329 VAL A C 1
ATOM 2145 O O . VAL A 1 329 ? 132.895 104.650 150.004 1.00 26.21 329 VAL A O 1
ATOM 2149 N N . LEU A 1 330 ? 131.967 103.872 148.112 1.00 27.50 330 LEU A N 1
ATOM 2150 C CA . LEU A 1 330 ? 130.602 103.805 148.619 1.00 27.50 330 LEU A CA 1
ATOM 2151 C C . LEU A 1 330 ? 130.509 103.125 149.979 1.00 27.50 330 LEU A C 1
ATOM 2152 O O . LEU A 1 330 ? 129.679 103.508 150.808 1.00 27.50 330 LEU A O 1
ATOM 2157 N N . THR A 1 331 ? 131.346 102.116 150.224 1.00 28.94 331 THR A N 1
ATOM 2158 C CA . THR A 1 331 ? 131.202 101.345 151.455 1.00 28.94 331 THR A CA 1
ATOM 2159 C C . THR A 1 331 ? 132.103 101.874 152.567 1.00 28.94 331 THR A C 1
ATOM 2160 O O . THR A 1 331 ? 131.613 102.294 153.621 1.00 28.94 331 THR A O 1
ATOM 2164 N N . GLN A 1 332 ? 133.419 101.864 152.355 1.00 29.18 332 GLN A N 1
ATOM 2165 C CA . GLN A 1 332 ? 134.385 102.173 153.395 1.00 29.18 332 GLN A CA 1
ATOM 2166 C C . GLN A 1 332 ? 134.871 103.614 153.392 1.00 29.18 332 GLN A C 1
ATOM 2167 O O . GLN A 1 332 ? 135.763 103.941 154.179 1.00 29.18 332 GLN A O 1
ATOM 2173 N N . PHE A 1 333 ? 134.335 104.486 152.538 1.00 25.03 333 PHE A N 1
ATOM 2174 C CA . PHE A 1 333 ? 134.602 105.907 152.671 1.00 25.03 333 PHE A CA 1
ATOM 2175 C C . PHE A 1 333 ? 133.974 106.430 153.952 1.00 25.03 333 PHE A C 1
ATOM 2176 O O . PHE A 1 333 ? 134.535 107.296 154.630 1.00 25.03 333 PHE A O 1
ATOM 2184 N N . ARG A 1 334 ? 132.817 105.885 154.300 1.00 27.95 334 ARG A N 1
ATOM 2185 C CA . ARG A 1 334 ? 131.952 106.188 155.423 1.00 27.95 334 ARG A CA 1
ATOM 2186 C C . ARG A 1 334 ? 132.210 105.323 156.623 1.00 27.95 334 ARG A C 1
ATOM 2187 O O . ARG A 1 334 ? 131.538 105.531 157.636 1.00 27.95 334 ARG A O 1
ATOM 2195 N N . THR A 1 335 ? 133.134 104.368 156.582 1.00 31.19 335 THR A N 1
ATOM 2196 C CA . THR A 1 335 ? 133.232 103.373 157.643 1.00 31.19 335 THR A CA 1
ATOM 2197 C C . THR A 1 335 ? 134.649 103.288 158.193 1.00 31.19 335 THR A C 1
ATOM 2198 O O . THR A 1 335 ? 134.850 102.959 159.366 1.00 31.19 335 THR A O 1
ATOM 2202 N N . GLU A 1 336 ? 135.639 103.625 157.374 1.00 32.21 336 GLU A N 1
ATOM 2203 C CA . GLU A 1 336 ? 137.036 103.592 157.780 1.00 32.21 336 GLU A CA 1
ATOM 2204 C C . GLU A 1 336 ? 137.519 105.003 158.073 1.00 32.21 336 GLU A C 1
ATOM 2205 O O . GLU A 1 336 ? 137.267 105.930 157.298 1.00 32.21 336 GLU A O 1
ATOM 2211 N N . GLY A 1 337 ? 138.207 105.161 159.200 1.00 27.72 337 GLY A N 1
ATOM 2212 C CA . GLY A 1 337 ? 138.752 106.454 159.558 1.00 27.72 337 GLY A CA 1
ATOM 2213 C C . GLY A 1 337 ? 137.681 107.447 159.976 1.00 27.72 337 GLY A C 1
ATOM 2214 O O . GLY A 1 337 ? 136.615 107.085 160.475 1.00 27.72 337 GLY A O 1
ATOM 2215 N N . ASN A 1 338 ? 137.983 108.724 159.762 1.00 22.49 338 ASN A N 1
ATOM 2216 C CA . ASN A 1 338 ? 137.118 109.826 160.158 1.00 22.49 338 ASN A CA 1
ATOM 2217 C C . ASN A 1 338 ? 136.131 110.134 159.041 1.00 22.49 338 ASN A C 1
ATOM 2218 O O . ASN A 1 338 ? 136.518 110.209 157.872 1.00 22.49 338 ASN A O 1
ATOM 2223 N N . TYR A 1 339 ? 134.864 110.322 159.401 1.00 20.92 339 TYR A N 1
ATOM 2224 C CA . TYR A 1 339 ? 133.825 110.653 158.434 1.00 20.92 339 TYR A CA 1
ATOM 2225 C C . TYR A 1 339 ? 132.984 111.833 158.909 1.00 20.92 339 TYR A C 1
ATOM 2226 O O . TYR A 1 339 ? 131.864 112.039 158.435 1.00 20.92 339 TYR A O 1
ATOM 2235 N N . VAL A 1 340 ? 133.505 112.621 159.844 1.00 17.68 340 VAL A N 1
ATOM 2236 C CA . VAL A 1 340 ? 132.854 113.841 160.306 1.00 17.68 340 VAL A CA 1
ATOM 2237 C C . VAL A 1 340 ? 133.658 115.012 159.767 1.00 17.68 340 VAL A C 1
ATOM 2238 O O . VAL A 1 340 ? 134.851 115.135 160.062 1.00 17.68 340 VAL A O 1
ATOM 2242 N N . LEU A 1 341 ? 133.006 115.868 158.985 1.00 12.94 341 LEU A N 1
ATOM 2243 C CA . LEU A 1 341 ? 133.703 116.973 158.342 1.00 12.94 341 LEU A CA 1
ATOM 2244 C C . LEU A 1 341 ? 134.287 117.926 159.377 1.00 12.94 341 LEU A C 1
ATOM 2245 O O . LEU A 1 341 ? 133.637 118.278 160.363 1.00 12.94 341 LEU A O 1
ATOM 2250 N N . ASN A 1 342 ? 135.531 118.335 159.146 1.00 13.52 342 ASN A N 1
ATOM 2251 C CA . ASN A 1 342 ? 136.217 119.279 160.022 1.00 13.52 342 ASN A CA 1
ATOM 2252 C C . ASN A 1 342 ? 137.079 120.183 159.161 1.00 13.52 342 ASN A C 1
ATOM 2253 O O . ASN A 1 342 ? 138.132 119.760 158.684 1.00 13.52 342 ASN A O 1
ATOM 2258 N N . PHE A 1 343 ? 136.637 121.418 158.959 1.00 14.54 343 PHE A N 1
ATOM 2259 C CA . PHE A 1 343 ? 137.418 122.369 158.187 1.00 14.54 343 PHE A CA 1
ATOM 2260 C C . PHE A 1 343 ? 138.652 122.857 158.928 1.00 14.54 343 PHE A C 1
ATOM 2261 O O . PHE A 1 343 ? 139.611 123.291 158.284 1.00 14.54 343 PHE A O 1
ATOM 2269 N N . ALA A 1 344 ? 138.652 122.790 160.259 1.00 14.01 344 ALA A N 1
ATOM 2270 C CA . ALA A 1 344 ? 139.808 123.210 161.038 1.00 14.01 344 ALA A CA 1
ATOM 2271 C C . ALA A 1 344 ? 140.942 122.200 160.977 1.00 14.01 344 ALA A C 1
ATOM 2272 O O . ALA A 1 344 ? 142.114 122.591 160.944 1.00 14.01 344 ALA A O 1
ATOM 2274 N N . THR A 1 345 ? 140.621 120.907 160.973 1.00 16.22 345 THR A N 1
ATOM 2275 C CA . THR A 1 345 ? 141.611 119.840 160.962 1.00 16.22 345 THR A CA 1
ATOM 2276 C C . THR A 1 345 ? 141.866 119.328 159.547 1.00 16.22 345 THR A C 1
ATOM 2277 O O . THR A 1 345 ? 142.642 118.389 159.355 1.00 16.22 345 THR A O 1
ATOM 2281 N N . GLN A 1 346 ? 141.237 119.951 158.552 1.00 17.40 346 GLN A N 1
ATOM 2282 C CA . GLN A 1 346 ? 141.398 119.586 157.146 1.00 17.40 346 GLN A CA 1
ATOM 2283 C C . GLN A 1 346 ? 140.957 118.148 156.895 1.00 17.40 346 GLN A C 1
ATOM 2284 O O . GLN A 1 346 ? 141.572 117.402 156.133 1.00 17.40 346 GLN A O 1
ATOM 2290 N N . GLN A 1 347 ? 139.870 117.762 157.551 1.00 18.30 347 GLN A N 1
ATOM 2291 C CA . GLN A 1 347 ? 139.252 116.454 157.362 1.00 18.30 347 GLN A CA 1
ATOM 2292 C C . GLN A 1 347 ? 138.150 116.636 156.322 1.00 18.30 347 GLN A C 1
ATOM 2293 O O . GLN A 1 347 ? 137.051 117.101 156.619 1.00 18.30 347 GLN A O 1
ATOM 2299 N N . TYR A 1 348 ? 138.473 116.306 155.072 1.00 19.49 348 TYR A N 1
ATOM 2300 C CA . TYR A 1 348 ? 137.536 116.483 153.972 1.00 19.49 348 TYR A CA 1
ATOM 2301 C C . TYR A 1 348 ? 136.796 115.209 153.604 1.00 19.49 348 TYR A C 1
ATOM 2302 O O . TYR A 1 348 ? 135.931 115.248 152.724 1.00 19.49 348 TYR A O 1
ATOM 2311 N N . LYS A 1 349 ? 137.115 114.088 154.239 1.00 20.94 349 LYS A N 1
ATOM 2312 C CA . LYS A 1 349 ? 136.388 112.856 153.973 1.00 20.94 349 LYS A CA 1
ATOM 2313 C C . LYS A 1 349 ? 135.034 112.908 154.661 1.00 20.94 349 LYS A C 1
ATOM 2314 O O . LYS A 1 349 ? 134.938 112.741 155.879 1.00 20.94 349 LYS A O 1
ATOM 2320 N N . CYS A 1 350 ? 133.988 113.154 153.879 1.00 22.01 350 CYS A N 1
ATOM 2321 C CA . CYS A 1 350 ? 132.652 113.341 154.426 1.00 22.01 350 CYS A CA 1
ATOM 2322 C C . CYS A 1 350 ? 131.601 113.080 153.358 1.00 22.01 350 CYS A C 1
ATOM 2323 O O . CYS A 1 350 ? 131.931 112.651 152.250 1.00 22.01 350 CYS A O 1
ATOM 2326 N N . TRP A 1 351 ? 130.333 113.334 153.684 1.00 27.37 351 TRP A N 1
ATOM 2327 C CA . TRP A 1 351 ? 129.258 113.074 152.734 1.00 27.37 351 TRP A CA 1
ATOM 2328 C C . TRP A 1 351 ? 129.324 114.004 151.532 1.00 27.37 351 TRP A C 1
ATOM 2329 O O . TRP A 1 351 ? 128.755 113.694 150.483 1.00 27.37 351 TRP A O 1
ATOM 2340 N N . ILE A 1 352 ? 129.994 115.148 151.668 1.00 28.32 352 ILE A N 1
ATOM 2341 C CA . ILE A 1 352 ? 130.089 116.097 150.565 1.00 28.32 352 ILE A CA 1
ATOM 2342 C C . ILE A 1 352 ? 131.069 115.646 149.491 1.00 28.32 352 ILE A C 1
ATOM 2343 O O . ILE A 1 352 ? 130.760 115.756 148.299 1.00 28.32 352 ILE A O 1
ATOM 2348 N N . SER A 1 353 ? 132.236 115.134 149.872 1.00 27.06 353 SER A N 1
ATOM 2349 C CA . SER A 1 353 ? 133.277 114.769 148.921 1.00 27.06 353 SER A CA 1
ATOM 2350 C C . SER A 1 353 ? 133.112 113.361 148.365 1.00 27.06 353 SER A C 1
ATOM 2351 O O . SER A 1 353 ? 133.813 112.996 147.415 1.00 27.06 353 SER A O 1
ATOM 2354 N N . LEU A 1 354 ? 132.212 112.564 148.928 1.00 26.73 354 LEU A N 1
ATOM 2355 C CA . LEU A 1 354 ? 131.952 111.226 148.413 1.00 26.73 354 LEU A CA 1
ATOM 2356 C C . LEU A 1 354 ? 131.412 111.287 146.985 1.00 26.73 354 LEU A C 1
ATOM 2357 O O . LEU A 1 354 ? 131.907 110.552 146.119 1.00 26.73 354 LEU A O 1
ATOM 2362 N N . PRO A 1 355 ? 130.399 112.116 146.687 1.00 28.54 355 PRO A N 1
ATOM 2363 C CA . PRO A 1 355 ? 129.979 112.238 145.282 1.00 28.54 355 PRO A CA 1
ATOM 2364 C C . PRO A 1 355 ? 131.081 112.727 144.361 1.00 28.54 355 PRO A C 1
ATOM 2365 O O . PRO A 1 355 ? 131.171 112.261 143.226 1.00 28.54 355 PRO A O 1
ATOM 2369 N N . ILE A 1 356 ? 131.930 113.651 144.815 1.00 29.21 356 ILE A N 1
ATOM 2370 C CA . ILE A 1 356 ? 132.993 114.168 143.953 1.00 29.21 356 ILE A CA 1
ATOM 2371 C C . ILE A 1 356 ? 133.980 113.060 143.608 1.00 29.21 356 ILE A C 1
ATOM 2372 O O . ILE A 1 356 ? 134.350 112.864 142.442 1.00 29.21 356 ILE A O 1
ATOM 2377 N N . VAL A 1 357 ? 134.410 112.313 144.626 1.00 29.98 357 VAL A N 1
ATOM 2378 C CA . VAL A 1 357 ? 135.347 111.215 144.409 1.00 29.98 357 VAL A CA 1
ATOM 2379 C C . VAL A 1 357 ? 134.736 110.170 143.484 1.00 29.98 357 VAL A C 1
ATOM 2380 O O . VAL A 1 357 ? 135.370 109.714 142.519 1.00 29.98 357 VAL A O 1
ATOM 2384 N N . PHE A 1 358 ? 133.491 109.775 143.765 1.00 29.11 358 PHE A N 1
ATOM 2385 C CA . PHE A 1 358 ? 132.843 108.759 142.949 1.00 29.11 358 PHE A CA 1
ATOM 2386 C C . PHE A 1 358 ? 132.655 109.226 141.516 1.00 29.11 358 PHE A C 1
ATOM 2387 O O . PHE A 1 358 ? 132.846 108.438 140.593 1.00 29.11 358 PHE A O 1
ATOM 2395 N N . VAL A 1 359 ? 132.286 110.489 141.306 1.00 31.67 359 VAL A N 1
ATOM 2396 C CA . VAL A 1 359 ? 132.079 110.988 139.952 1.00 31.67 359 VAL A CA 1
ATOM 2397 C C . VAL A 1 359 ? 133.388 111.005 139.178 1.00 31.67 359 VAL A C 1
ATOM 2398 O O . VAL A 1 359 ? 133.433 110.601 138.012 1.00 31.67 359 VAL A O 1
ATOM 2402 N N . LEU A 1 360 ? 134.477 111.461 139.804 1.00 32.43 360 LEU A N 1
ATOM 2403 C CA . LEU A 1 360 ? 135.749 111.478 139.084 1.00 32.43 360 LEU A CA 1
ATOM 2404 C C . LEU A 1 360 ? 136.214 110.071 138.715 1.00 32.43 360 LEU A C 1
ATOM 2405 O O . LEU A 1 360 ? 136.574 109.815 137.553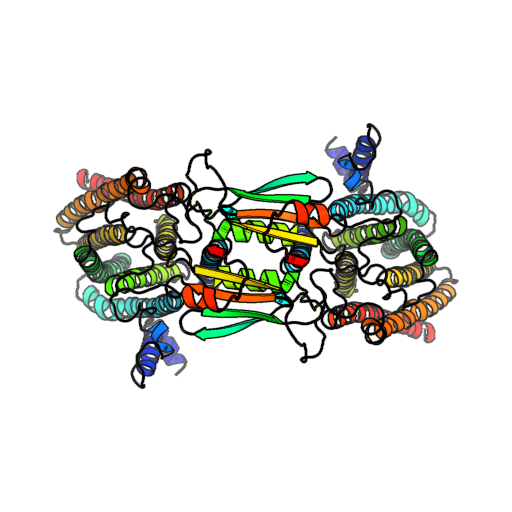 1.00 32.43 360 LEU A O 1
ATOM 2410 N N . ILE A 1 361 ? 136.192 109.141 139.672 1.00 33.65 361 ILE A N 1
ATOM 2411 C CA . ILE A 1 361 ? 136.644 107.792 139.348 1.00 33.65 361 ILE A CA 1
ATOM 2412 C C . ILE A 1 361 ? 135.676 107.101 138.389 1.00 33.65 361 ILE A C 1
ATOM 2413 O O . ILE A 1 361 ? 136.099 106.302 137.548 1.00 33.65 361 ILE A O 1
ATOM 2418 N N . GLY A 1 362 ? 134.380 107.396 138.475 1.00 35.24 362 GLY A N 1
ATOM 2419 C CA . GLY A 1 362 ? 133.436 106.822 137.534 1.00 35.24 362 GLY A CA 1
ATOM 2420 C C . GLY A 1 362 ? 133.624 107.346 136.127 1.00 35.24 362 GLY A C 1
ATOM 2421 O O . GLY A 1 362 ? 133.432 106.619 135.153 1.00 35.24 362 GLY A O 1
ATOM 2422 N N . ALA A 1 363 ? 133.986 108.624 135.996 1.00 36.18 363 ALA A N 1
ATOM 2423 C CA . ALA A 1 363 ? 134.306 109.164 134.679 1.00 36.18 363 ALA A CA 1
ATOM 2424 C C . ALA A 1 363 ? 135.515 108.455 134.093 1.00 36.18 363 ALA A C 1
ATOM 2425 O O . ALA A 1 363 ? 135.514 108.043 132.924 1.00 36.18 363 ALA A O 1
ATOM 2427 N N . LEU A 1 364 ? 136.557 108.285 134.912 1.00 37.06 364 LEU A N 1
ATOM 2428 C CA . LEU A 1 364 ? 137.720 107.528 134.466 1.00 37.06 364 LEU A CA 1
ATOM 2429 C C . LEU A 1 364 ? 137.348 106.110 134.051 1.00 37.06 364 LEU A C 1
ATOM 2430 O O . LEU A 1 364 ? 137.827 105.618 133.020 1.00 37.06 364 LEU A O 1
ATOM 2435 N N . GLN A 1 365 ? 136.460 105.458 134.799 1.00 38.96 365 GLN A N 1
ATOM 2436 C CA . GLN A 1 365 ? 136.093 104.090 134.475 1.00 38.96 365 GLN A CA 1
ATOM 2437 C C . GLN A 1 365 ? 135.186 103.992 133.256 1.00 38.96 365 GLN A C 1
ATOM 2438 O O . GLN A 1 365 ? 135.257 102.999 132.534 1.00 38.96 365 GLN A O 1
ATOM 2444 N N . LEU A 1 366 ? 134.342 104.991 133.004 1.00 40.63 366 LEU A N 1
ATOM 2445 C CA . LEU A 1 366 ? 133.573 105.010 131.763 1.00 40.63 366 LEU A CA 1
ATOM 2446 C C . LEU A 1 366 ? 134.493 105.158 130.559 1.00 40.63 366 LEU A C 1
ATOM 2447 O O . LEU A 1 366 ? 134.312 104.483 129.533 1.00 40.63 366 LEU A O 1
ATOM 2452 N N . VAL A 1 367 ? 135.487 106.043 130.666 1.00 42.49 367 VAL A N 1
ATOM 2453 C CA . VAL A 1 367 ? 136.452 106.177 129.579 1.00 42.49 367 VAL A CA 1
ATOM 2454 C C . VAL A 1 367 ? 137.189 104.863 129.363 1.00 42.49 367 VAL A C 1
ATOM 2455 O O . VAL A 1 367 ? 137.491 104.484 128.226 1.00 42.49 367 VAL A O 1
ATOM 2459 N N . ASN A 1 368 ? 137.491 104.144 130.445 1.00 41.14 368 ASN A N 1
ATOM 2460 C CA . ASN A 1 368 ? 138.159 102.854 130.294 1.00 41.14 368 ASN A CA 1
ATOM 2461 C C . ASN A 1 368 ? 137.226 101.801 129.700 1.00 41.14 368 ASN A C 1
ATOM 2462 O O . ASN A 1 368 ? 137.668 100.917 128.957 1.00 41.14 368 ASN A O 1
ATOM 2467 N N . LEU A 1 369 ? 135.934 101.873 130.019 1.00 44.21 369 LEU A N 1
ATOM 2468 C CA . LEU A 1 369 ? 134.976 100.908 129.486 1.00 44.21 369 LEU A CA 1
ATOM 2469 C C . LEU A 1 369 ? 134.793 101.084 127.984 1.00 44.21 369 LEU A C 1
ATOM 2470 O O . LEU A 1 369 ? 134.603 100.106 127.252 1.00 44.21 369 LEU A O 1
ATOM 2475 N N . TYR A 1 370 ? 134.933 102.322 127.519 1.00 51.50 370 TYR A N 1
ATOM 2476 C CA . TYR A 1 370 ? 134.843 102.611 126.096 1.00 51.50 370 TYR A CA 1
ATOM 2477 C C . TYR A 1 370 ? 135.972 101.854 125.401 1.00 51.50 370 TYR A C 1
ATOM 2478 O O . TYR A 1 370 ? 135.743 101.136 124.427 1.00 51.50 370 TYR A O 1
ATOM 2487 N N . TRP A 1 371 ? 137.192 102.019 125.909 1.00 47.46 371 TRP A N 1
ATOM 2488 C CA . TRP A 1 371 ? 138.348 101.327 125.364 1.00 47.46 371 TRP A CA 1
ATOM 2489 C C . TRP A 1 371 ? 138.226 99.816 125.476 1.00 47.46 371 TRP A C 1
ATOM 2490 O O . TRP A 1 371 ? 138.723 99.104 124.599 1.00 47.46 371 TRP A O 1
ATOM 2501 N N . LEU A 1 372 ? 137.579 99.309 126.523 1.00 49.40 372 LEU A N 1
ATOM 2502 C CA . LEU A 1 372 ? 137.289 97.882 126.585 1.00 49.40 372 LEU A CA 1
ATOM 2503 C C . LEU A 1 372 ? 136.366 97.449 125.457 1.00 49.40 372 LEU A C 1
ATOM 2504 O O . LEU A 1 372 ? 136.543 96.363 124.894 1.00 49.40 372 LEU A O 1
ATOM 2509 N N . PHE A 1 373 ? 135.376 98.278 125.126 1.00 56.89 373 PHE A N 1
ATOM 2510 C CA . PHE A 1 373 ? 134.521 97.994 123.978 1.00 56.89 373 PHE A CA 1
ATOM 2511 C C . PHE A 1 373 ? 135.343 97.932 122.697 1.00 56.89 373 PHE A C 1
ATOM 2512 O O . PHE A 1 373 ? 135.149 97.041 121.863 1.00 56.89 373 PHE A O 1
ATOM 2520 N N . LEU A 1 374 ? 136.269 98.878 122.525 1.00 54.75 374 LEU A N 1
ATOM 2521 C CA . LEU A 1 374 ? 137.120 98.857 121.335 1.00 54.75 374 LEU A CA 1
ATOM 2522 C C . LEU A 1 374 ? 137.977 97.594 121.286 1.00 54.75 374 LEU A C 1
ATOM 2523 O O . LEU A 1 374 ? 138.143 96.981 120.222 1.00 54.75 374 LEU A O 1
ATOM 2528 N N . ILE A 1 375 ? 138.532 97.194 122.431 1.00 53.92 375 ILE A N 1
ATOM 2529 C CA . ILE A 1 375 ? 139.356 95.992 122.490 1.00 53.92 375 ILE A CA 1
ATOM 2530 C C . ILE A 1 375 ? 138.532 94.759 122.141 1.00 53.92 375 ILE A C 1
ATOM 2531 O O . ILE A 1 375 ? 138.989 93.875 121.409 1.00 53.92 375 ILE A O 1
ATOM 2536 N N . PHE A 1 376 ? 137.308 94.675 122.664 1.00 58.35 376 PHE A N 1
ATOM 2537 C CA . PHE A 1 376 ? 136.443 93.554 122.321 1.00 58.35 376 PHE A CA 1
ATOM 2538 C C . PHE A 1 376 ? 136.066 93.563 120.847 1.00 58.35 376 PHE A C 1
ATOM 2539 O O . PHE A 1 376 ? 135.939 92.498 120.242 1.00 58.35 376 PHE A O 1
ATOM 2547 N N . ARG A 1 377 ? 135.945 94.756 120.271 1.00 64.02 377 ARG A N 1
ATOM 2548 C CA . ARG A 1 377 ? 135.625 94.893 118.857 1.00 64.02 377 ARG A CA 1
ATOM 2549 C C . ARG A 1 377 ? 136.764 94.311 118.024 1.00 64.02 377 ARG A C 1
ATOM 2550 O O . ARG A 1 377 ? 136.531 93.570 117.069 1.00 64.02 377 ARG A O 1
ATOM 2558 N N . VAL A 1 378 ? 137.997 94.650 118.392 1.00 63.12 378 VAL A N 1
ATOM 2559 C CA . VAL A 1 378 ? 139.174 94.143 117.687 1.00 63.12 378 VAL A CA 1
ATOM 2560 C C . VAL A 1 378 ? 139.308 92.638 117.869 1.00 63.12 378 VAL A C 1
ATOM 2561 O O . VAL A 1 378 ? 139.641 91.918 116.919 1.00 63.12 378 VAL A O 1
ATOM 2565 N N . LEU A 1 379 ? 139.042 92.133 119.075 1.00 67.72 379 LEU A N 1
ATOM 2566 C CA . LEU A 1 379 ? 139.021 90.688 119.279 1.00 67.72 379 LEU A CA 1
ATOM 2567 C C . LEU A 1 379 ? 137.971 90.027 118.394 1.00 67.72 379 LEU A C 1
ATOM 2568 O O . LEU A 1 379 ? 138.200 88.942 117.849 1.00 67.72 379 LEU A O 1
ATOM 2573 N N . TYR A 1 380 ? 136.813 90.669 118.244 1.00 74.64 380 TYR A N 1
ATOM 2574 C CA . TYR A 1 380 ? 135.774 90.154 117.362 1.00 74.64 380 TYR A CA 1
ATOM 2575 C C . TYR A 1 380 ? 136.293 90.001 115.938 1.00 74.64 380 TYR A C 1
ATOM 2576 O O . TYR A 1 380 ? 136.225 88.911 115.355 1.00 74.64 380 TYR A O 1
ATOM 2585 N N . ARG A 1 381 ? 136.854 91.082 115.407 1.00 72.28 381 ARG A N 1
ATOM 2586 C CA . ARG A 1 381 ? 137.412 91.080 114.063 1.00 72.28 381 ARG A CA 1
ATOM 2587 C C . ARG A 1 381 ? 138.460 89.982 113.907 1.00 72.28 381 ARG A C 1
ATOM 2588 O O . ARG A 1 381 ? 138.493 89.291 112.889 1.00 72.28 381 ARG A O 1
ATOM 2596 N N . ILE A 1 382 ? 139.297 89.811 114.925 1.00 71.09 382 ILE A N 1
ATOM 2597 C CA . ILE A 1 382 ? 140.348 88.798 114.894 1.00 71.09 382 ILE A CA 1
ATOM 2598 C C . ILE A 1 382 ? 139.803 87.372 114.964 1.00 71.09 382 ILE A C 1
ATOM 2599 O O . ILE A 1 382 ? 140.446 86.433 114.494 1.00 71.09 382 ILE A O 1
ATOM 2604 N N . LEU A 1 383 ? 138.620 87.212 115.549 1.00 75.90 383 LEU A N 1
ATOM 2605 C CA . LEU A 1 383 ? 138.007 85.896 115.680 1.00 75.90 383 LEU A CA 1
ATOM 2606 C C . LEU A 1 383 ? 136.964 85.589 114.604 1.00 75.90 383 LEU A C 1
ATOM 2607 O O . LEU A 1 383 ? 136.404 84.487 114.607 1.00 75.90 383 LEU A O 1
ATOM 2612 N N . TRP A 1 384 ? 136.680 86.523 113.688 1.00 79.77 384 TRP A N 1
ATOM 2613 C CA . TRP A 1 384 ? 135.979 86.106 112.476 1.00 79.77 384 TRP A CA 1
ATOM 2614 C C . TRP A 1 384 ? 136.696 86.537 111.199 1.00 79.77 384 TRP A C 1
ATOM 2615 O O . TRP A 1 384 ? 136.113 86.423 110.115 1.00 79.77 384 TRP A O 1
ATOM 2626 N N . ARG A 1 385 ? 137.928 87.020 111.326 1.00 79.58 385 ARG A N 1
ATOM 2627 C CA . ARG A 1 385 ? 138.701 87.460 110.170 1.00 79.58 385 ARG A CA 1
ATOM 2628 C C . ARG A 1 385 ? 140.195 87.261 110.399 1.00 79.58 385 ARG A C 1
ATOM 2629 O O . ARG A 1 385 ? 140.635 86.179 110.788 1.00 79.58 385 ARG A O 1
ATOM 2637 N N . PRO B 2 18 ? 151.524 125.469 116.385 1.00 68.76 18 PRO B N 1
ATOM 2638 C CA . PRO B 2 18 ? 152.187 125.924 117.611 1.00 68.76 18 PRO B CA 1
ATOM 2639 C C . PRO B 2 18 ? 151.360 126.973 118.340 1.00 68.76 18 PRO B C 1
ATOM 2640 O O . PRO B 2 18 ? 151.772 128.127 118.433 1.00 68.76 18 PRO B O 1
ATOM 2644 N N . LYS B 2 19 ? 150.206 126.564 118.859 1.00 67.65 19 LYS B N 1
ATOM 2645 C CA . LYS B 2 19 ? 149.288 127.491 119.506 1.00 67.65 19 LYS B CA 1
ATOM 2646 C C . LYS B 2 19 ? 149.805 127.886 120.882 1.00 67.65 19 LYS B C 1
ATOM 2647 O O . LYS B 2 19 ? 149.321 127.388 121.902 1.00 67.65 19 LYS B O 1
ATOM 2653 N N . ILE B 2 20 ? 150.787 128.785 120.916 1.00 64.95 20 ILE B N 1
ATOM 2654 C CA . ILE B 2 20 ? 151.436 129.191 122.158 1.00 64.95 20 ILE B CA 1
ATOM 2655 C C . ILE B 2 20 ? 150.439 129.902 123.063 1.00 64.95 20 ILE B C 1
ATOM 2656 O O . ILE B 2 20 ? 150.458 129.720 124.285 1.00 64.95 20 ILE B O 1
ATOM 2661 N N . PHE B 2 21 ? 149.563 130.714 122.477 1.00 65.47 21 PHE B N 1
ATOM 2662 C CA . PHE B 2 21 ? 148.567 131.424 123.269 1.00 65.47 21 PHE B CA 1
ATOM 2663 C C . PHE B 2 21 ? 147.548 130.503 123.917 1.00 65.47 21 PHE B C 1
ATOM 2664 O O . PHE B 2 21 ? 147.113 130.780 125.038 1.00 65.47 21 PHE B O 1
ATOM 2672 N N . ASN B 2 22 ? 147.144 129.422 123.248 1.00 63.30 22 ASN B N 1
ATOM 2673 C CA . ASN B 2 22 ? 146.267 128.458 123.903 1.00 63.30 22 ASN B CA 1
ATOM 2674 C C . ASN B 2 22 ? 146.947 127.810 125.100 1.00 63.30 22 ASN B C 1
ATOM 2675 O O . ASN B 2 22 ? 146.312 127.623 126.144 1.00 63.30 22 ASN B O 1
ATOM 2680 N N . LEU B 2 23 ? 148.230 127.469 124.973 1.00 61.28 23 LEU B N 1
ATOM 2681 C CA . LEU B 2 23 ? 148.966 126.928 126.109 1.00 61.28 23 LEU B CA 1
ATOM 2682 C C . LEU B 2 23 ? 149.041 127.943 127.241 1.00 61.28 23 LEU B C 1
ATOM 2683 O O . LEU B 2 23 ? 148.848 127.596 128.412 1.00 61.28 23 LEU B O 1
ATOM 2688 N N . PHE B 2 24 ? 149.320 129.206 126.911 1.00 60.42 24 PHE B N 1
ATOM 2689 C CA . PHE B 2 24 ? 149.371 130.233 127.946 1.00 60.42 24 PHE B CA 1
ATOM 2690 C C . PHE B 2 24 ? 148.032 130.382 128.649 1.00 60.42 24 PHE B C 1
ATOM 2691 O O . PHE B 2 24 ? 147.986 130.477 129.878 1.00 60.42 24 PHE B O 1
ATOM 2699 N N . ARG B 2 25 ? 146.936 130.401 127.891 1.00 60.68 25 ARG B N 1
ATOM 2700 C CA . ARG B 2 25 ? 145.619 130.570 128.492 1.00 60.68 25 ARG B CA 1
ATOM 2701 C C . ARG B 2 25 ? 145.250 129.379 129.368 1.00 60.68 25 ARG B C 1
ATOM 2702 O O . ARG B 2 25 ? 144.703 129.549 130.465 1.00 60.68 25 ARG B O 1
ATOM 2710 N N . VAL B 2 26 ? 145.542 128.160 128.904 1.00 55.54 26 VAL B N 1
ATOM 2711 C CA . VAL B 2 26 ? 145.176 126.988 129.691 1.00 55.54 26 VAL B CA 1
ATOM 2712 C C . VAL B 2 26 ? 146.029 126.901 130.952 1.00 55.54 26 VAL B C 1
ATOM 2713 O O . VAL B 2 26 ? 145.522 126.560 132.026 1.00 55.54 26 VAL B O 1
ATOM 2717 N N . CYS B 2 27 ? 147.321 127.235 130.863 1.00 53.06 27 CYS B N 1
ATOM 2718 C CA . CYS B 2 27 ? 148.158 127.289 132.054 1.00 53.06 27 CYS B CA 1
ATOM 2719 C C . CYS B 2 27 ? 147.715 128.368 133.028 1.00 53.06 27 CYS B C 1
ATOM 2720 O O . CYS B 2 27 ? 147.715 128.130 134.240 1.00 53.06 27 CYS B O 1
ATOM 2723 N N . PHE B 2 28 ? 147.288 129.508 132.494 1.00 53.40 28 PHE B N 1
ATOM 2724 C CA . PHE B 2 28 ? 146.810 130.614 133.312 1.00 53.40 28 PHE B CA 1
ATOM 2725 C C . PHE B 2 28 ? 145.559 130.206 134.084 1.00 53.40 28 PHE B C 1
ATOM 2726 O O . PHE B 2 28 ? 145.473 130.424 135.293 1.00 53.40 28 PHE B O 1
ATOM 2734 N N . ILE B 2 29 ? 144.612 129.597 133.376 1.00 49.88 29 ILE B N 1
ATOM 2735 C CA . ILE B 2 29 ? 143.372 129.136 133.981 1.00 49.88 29 ILE B CA 1
ATOM 2736 C C . ILE B 2 29 ? 143.666 128.075 135.033 1.00 49.88 29 ILE B C 1
ATOM 2737 O O . ILE B 2 29 ? 143.114 128.113 136.133 1.00 49.88 29 ILE B O 1
ATOM 2742 N N . SER B 2 30 ? 144.537 127.127 134.696 1.00 44.35 30 SER B N 1
ATOM 2743 C CA . SER B 2 30 ? 144.891 126.074 135.640 1.00 44.35 30 SER B CA 1
ATOM 2744 C C . SER B 2 30 ? 145.520 126.633 136.908 1.00 44.35 30 SER B C 1
ATOM 2745 O O . SER B 2 30 ? 145.212 126.158 138.006 1.00 44.35 30 SER B O 1
ATOM 2748 N N . LEU B 2 31 ? 146.398 127.632 136.787 1.00 42.17 31 LEU B N 1
ATOM 2749 C CA . LEU B 2 31 ? 146.969 128.255 137.975 1.00 42.17 31 LEU B CA 1
ATOM 2750 C C . LEU B 2 31 ? 145.930 129.009 138.795 1.00 42.17 31 LEU B C 1
ATOM 2751 O O . LEU B 2 31 ? 146.001 128.983 140.027 1.00 42.17 31 LEU B O 1
ATOM 2756 N N . LEU B 2 32 ? 144.976 129.684 138.151 1.00 42.14 32 LEU B N 1
ATOM 2757 C CA . LEU B 2 32 ? 143.877 130.277 138.911 1.00 42.14 32 LEU B CA 1
ATOM 2758 C C . LEU B 2 32 ? 143.019 129.218 139.587 1.00 42.14 32 LEU B C 1
ATOM 2759 O O . LEU B 2 32 ? 142.541 129.434 140.703 1.00 42.14 32 LEU B O 1
ATOM 2764 N N . LEU B 2 33 ? 142.808 128.069 138.944 1.00 37.86 33 LEU B N 1
ATOM 2765 C CA . LEU B 2 33 ? 142.097 126.984 139.618 1.00 37.86 33 LEU B CA 1
ATOM 2766 C C . LEU B 2 33 ? 142.857 126.511 140.850 1.00 37.86 33 LEU B C 1
ATOM 2767 O O . LEU B 2 33 ? 142.268 126.327 141.924 1.00 37.86 33 LEU B O 1
ATOM 2772 N N . ILE B 2 34 ? 144.169 126.325 140.710 1.00 33.15 34 ILE B N 1
ATOM 2773 C CA . ILE B 2 34 ? 144.998 125.865 141.819 1.00 33.15 34 ILE B CA 1
ATOM 2774 C C . ILE B 2 34 ? 144.956 126.865 142.966 1.00 33.15 34 ILE B C 1
ATOM 2775 O O . ILE B 2 34 ? 144.745 126.492 144.127 1.00 33.15 34 ILE B O 1
ATOM 2780 N N . ALA B 2 35 ? 145.146 128.147 142.661 1.00 33.46 35 ALA B N 1
ATOM 2781 C CA . ALA B 2 35 ? 145.106 129.197 143.668 1.00 33.46 35 ALA B CA 1
ATOM 2782 C C . ALA B 2 35 ? 143.741 129.344 144.316 1.00 33.46 35 ALA B C 1
ATOM 2783 O O . ALA B 2 35 ? 143.671 129.568 145.527 1.00 33.46 35 ALA B O 1
ATOM 2785 N N . ALA B 2 36 ? 142.658 129.223 143.546 1.00 31.90 36 ALA B N 1
ATOM 2786 C CA . ALA B 2 36 ? 141.324 129.287 144.125 1.00 31.90 36 ALA B CA 1
ATOM 2787 C C . ALA B 2 36 ? 141.086 128.138 145.091 1.00 31.90 36 ALA B C 1
ATOM 2788 O O . ALA B 2 36 ? 140.509 128.336 146.164 1.00 31.90 36 ALA B O 1
ATOM 2790 N N . VAL B 2 37 ? 141.531 126.930 144.739 1.00 29.58 37 VAL B N 1
ATOM 2791 C CA . VAL B 2 37 ? 141.331 125.801 145.644 1.00 29.58 37 VAL B CA 1
ATOM 2792 C C . VAL B 2 37 ? 142.195 125.937 146.894 1.00 29.58 37 VAL B C 1
ATOM 2793 O O . VAL B 2 37 ? 141.744 125.621 148.005 1.00 29.58 37 VAL B O 1
ATOM 2797 N N . GLU B 2 38 ? 143.436 126.408 146.754 1.00 29.87 38 GLU B N 1
ATOM 2798 C CA . GLU B 2 38 ? 144.262 126.627 147.936 1.00 29.87 38 GLU B CA 1
ATOM 2799 C C . GLU B 2 38 ? 143.691 127.711 148.837 1.00 29.87 38 GLU B C 1
ATOM 2800 O O . GLU B 2 38 ? 143.734 127.577 150.066 1.00 29.87 38 GLU B O 1
ATOM 2806 N N . TYR B 2 39 ? 143.151 128.782 148.256 1.00 29.29 39 TYR B N 1
ATOM 2807 C CA . TYR B 2 39 ? 142.495 129.790 149.073 1.00 29.29 39 TYR B CA 1
ATOM 2808 C C . TYR B 2 39 ? 141.237 129.238 149.725 1.00 29.29 39 TYR B C 1
ATOM 2809 O O . TYR B 2 39 ? 140.911 129.611 150.852 1.00 29.29 39 TYR B O 1
ATOM 2818 N N . PHE B 2 40 ? 140.508 128.362 149.033 1.00 26.21 40 PHE B N 1
ATOM 2819 C CA . PHE B 2 40 ? 139.352 127.722 149.649 1.00 26.21 40 PHE B CA 1
ATOM 2820 C C . PHE B 2 40 ? 139.767 126.936 150.881 1.00 26.21 40 PHE B C 1
ATOM 2821 O O . PHE B 2 40 ? 139.158 127.066 151.949 1.00 26.21 40 PHE B O 1
ATOM 2829 N N . LYS B 2 41 ? 140.824 126.136 150.757 1.00 22.61 41 LYS B N 1
ATOM 2830 C CA . LYS B 2 41 ? 141.322 125.373 151.897 1.00 22.61 41 LYS B CA 1
ATOM 2831 C C . LYS B 2 41 ? 141.729 126.292 153.042 1.00 22.61 41 LYS B C 1
ATOM 2832 O O . LYS B 2 41 ? 141.301 126.103 154.187 1.00 22.61 41 LYS B O 1
ATOM 2838 N N . TYR B 2 42 ? 142.545 127.307 152.748 1.00 21.97 42 TYR B N 1
ATOM 2839 C CA . TYR B 2 42 ? 143.046 128.196 153.793 1.00 21.97 42 TYR B CA 1
ATOM 2840 C C . TYR B 2 42 ? 141.911 128.961 154.467 1.00 21.97 42 TYR B C 1
ATOM 2841 O O . TYR B 2 42 ? 141.859 129.062 155.699 1.00 21.97 42 TYR B O 1
ATOM 2850 N N . GLY B 2 43 ? 140.987 129.503 153.672 1.00 20.45 43 GLY B N 1
ATOM 2851 C CA . GLY B 2 43 ? 139.900 130.286 154.221 1.00 20.45 43 GLY B CA 1
ATOM 2852 C C . GLY B 2 43 ? 138.912 129.473 155.023 1.00 20.45 43 GLY B C 1
ATOM 2853 O O . GLY B 2 43 ? 138.436 129.930 156.063 1.00 20.45 43 GLY B O 1
ATOM 2854 N N . THR B 2 44 ? 138.577 128.272 154.561 1.00 18.50 44 THR B N 1
ATOM 2855 C CA . THR B 2 44 ? 137.724 127.406 155.358 1.00 18.50 44 THR B CA 1
ATOM 2856 C C . THR B 2 44 ? 138.424 126.873 156.596 1.00 18.50 44 THR B C 1
ATOM 2857 O O . THR B 2 44 ? 137.744 126.525 157.563 1.00 18.50 44 THR B O 1
ATOM 2861 N N . ARG B 2 45 ? 139.756 126.801 156.603 1.00 17.94 45 ARG B N 1
ATOM 2862 C CA . ARG B 2 45 ? 140.467 126.411 157.810 1.00 17.94 45 ARG B CA 1
ATOM 2863 C C . ARG B 2 45 ? 140.554 127.523 158.843 1.00 17.94 45 ARG B C 1
ATOM 2864 O O . ARG B 2 45 ? 140.394 127.246 160.035 1.00 17.94 45 ARG B O 1
ATOM 2872 N N . ILE B 2 46 ? 140.788 128.768 158.431 1.00 18.59 46 ILE B N 1
ATOM 2873 C CA . ILE B 2 46 ? 140.870 129.863 159.391 1.00 18.59 46 ILE B CA 1
ATOM 2874 C C . ILE B 2 46 ? 139.504 130.445 159.741 1.00 18.59 46 ILE B C 1
ATOM 2875 O O . ILE B 2 46 ? 139.385 131.130 160.767 1.00 18.59 46 ILE B O 1
ATOM 2880 N N . ASN B 2 47 ? 138.473 130.189 158.932 1.00 19.91 47 ASN B N 1
ATOM 2881 C CA . ASN B 2 47 ? 137.130 130.687 159.184 1.00 19.91 47 ASN B CA 1
ATOM 2882 C C . ASN B 2 47 ? 136.183 129.490 159.274 1.00 19.91 47 ASN B C 1
ATOM 2883 O O . ASN B 2 47 ? 135.087 129.486 158.727 1.00 19.91 47 ASN B O 1
ATOM 2888 N N . TYR B 2 48 ? 136.614 128.448 159.980 1.00 15.34 48 TYR B N 1
ATOM 2889 C CA . TYR B 2 48 ? 135.842 127.218 160.054 1.00 15.34 48 TYR B CA 1
ATOM 2890 C C . TYR B 2 48 ? 134.597 127.342 160.915 1.00 15.34 48 TYR B C 1
ATOM 2891 O O . TYR B 2 48 ? 133.644 126.590 160.703 1.00 15.34 48 TYR B O 1
ATOM 2900 N N . GLU B 2 49 ? 134.582 128.257 161.882 1.00 18.24 49 GLU B N 1
ATOM 2901 C CA . GLU B 2 49 ? 133.427 128.387 162.757 1.00 18.24 49 GLU B CA 1
ATOM 2902 C C . GLU B 2 49 ? 132.203 128.915 162.031 1.00 18.24 49 GLU B C 1
ATOM 2903 O O . GLU B 2 49 ? 131.089 128.746 162.533 1.00 18.24 49 GLU B O 1
ATOM 2909 N N . TRP B 2 50 ? 132.378 129.544 160.872 1.00 19.82 50 TRP B N 1
ATOM 2910 C CA . TRP B 2 50 ? 131.246 129.961 160.061 1.00 19.82 50 TRP B CA 1
ATOM 2911 C C . TRP B 2 50 ? 130.445 128.771 159.557 1.00 19.82 50 TRP B C 1
ATOM 2912 O O . TRP B 2 50 ? 129.212 128.821 159.525 1.00 19.82 50 TRP B O 1
ATOM 2923 N N . PHE B 2 51 ? 131.130 127.699 159.165 1.00 16.18 51 PHE B N 1
ATOM 2924 C CA . PHE B 2 51 ? 130.482 126.495 158.667 1.00 16.18 51 PHE B CA 1
ATOM 2925 C C . PHE B 2 51 ? 129.974 125.590 159.776 1.00 16.18 51 PHE B C 1
ATOM 2926 O O . PHE B 2 51 ? 128.907 124.987 159.630 1.00 16.18 51 PHE B O 1
ATOM 2934 N N . HIS B 2 52 ? 130.702 125.482 160.885 1.00 14.88 52 HIS B N 1
ATOM 2935 C CA . HIS B 2 52 ? 130.399 124.491 161.906 1.00 14.88 52 HIS B CA 1
ATOM 2936 C C . HIS B 2 52 ? 129.619 125.025 163.093 1.00 14.88 52 HIS B C 1
ATOM 2937 O O . HIS B 2 52 ? 129.000 124.232 163.801 1.00 14.88 52 HIS B O 1
ATOM 2944 N N . CYS B 2 53 ? 129.630 126.330 163.339 1.00 19.52 53 CYS B N 1
ATOM 2945 C CA . CYS B 2 53 ? 128.951 126.912 164.489 1.00 19.52 53 CYS B CA 1
ATOM 2946 C C . CYS B 2 53 ? 127.897 127.911 164.033 1.00 19.52 53 CYS B C 1
ATOM 2947 O O . CYS B 2 53 ? 128.173 128.786 163.209 1.00 19.52 53 CYS B O 1
ATOM 2950 N N . THR B 2 54 ? 126.689 127.778 164.575 1.00 22.29 54 THR B N 1
ATOM 2951 C CA . THR B 2 54 ? 125.609 128.704 164.293 1.00 22.29 54 THR B CA 1
ATOM 2952 C C . THR B 2 54 ? 125.284 129.497 165.550 1.00 22.29 54 THR B C 1
ATOM 2953 O O . THR B 2 54 ? 125.038 128.897 166.605 1.00 22.29 54 THR B O 1
ATOM 2957 N N . PRO B 2 55 ? 125.279 130.829 165.492 1.00 21.79 55 PRO B N 1
ATOM 2958 C CA . PRO B 2 55 ? 124.975 131.623 166.689 1.00 21.79 55 PRO B CA 1
ATOM 2959 C C . PRO B 2 55 ? 123.521 131.454 167.103 1.00 21.79 55 PRO B C 1
ATOM 2960 O O . PRO B 2 55 ? 122.629 131.350 166.258 1.00 21.79 55 PRO B O 1
ATOM 2964 N N . ILE B 2 56 ? 123.287 131.432 168.409 1.00 22.05 56 ILE B N 1
ATOM 2965 C CA . ILE B 2 56 ? 121.953 131.290 168.980 1.00 22.05 56 ILE B CA 1
ATOM 2966 C C . ILE B 2 56 ? 121.747 132.458 169.929 1.00 22.05 56 ILE B C 1
ATOM 2967 O O . ILE B 2 56 ? 122.292 132.466 171.039 1.00 22.05 56 ILE B O 1
ATOM 2972 N N . LYS B 2 57 ? 120.963 133.442 169.506 1.00 25.32 57 LYS B N 1
ATOM 2973 C CA . LYS B 2 57 ? 120.696 134.605 170.334 1.00 25.32 57 LYS B CA 1
ATOM 2974 C C . LYS B 2 57 ? 119.458 134.380 171.189 1.00 25.32 57 LYS B C 1
ATOM 2975 O O . LYS B 2 57 ? 118.582 133.580 170.852 1.00 25.32 57 LYS B O 1
ATOM 2981 N N . GLU B 2 58 ? 119.396 135.092 172.302 1.00 30.56 58 GLU B N 1
ATOM 2982 C CA . GLU B 2 58 ? 118.277 134.964 173.219 1.00 30.56 58 GLU B CA 1
ATOM 2983 C C . GLU B 2 58 ? 118.063 136.278 173.961 1.00 30.56 58 GLU B C 1
ATOM 2984 O O . GLU B 2 58 ? 118.671 136.499 175.014 1.00 30.56 58 GLU B O 1
ATOM 2990 N N . PRO B 2 59 ? 117.223 137.176 173.436 1.00 32.35 59 PRO B N 1
ATOM 2991 C CA . PRO B 2 59 ? 116.980 138.454 174.119 1.00 32.35 59 PRO B CA 1
ATOM 2992 C C . PRO B 2 59 ? 116.510 138.278 175.552 1.00 32.35 59 PRO B C 1
ATOM 2993 O O . PRO B 2 59 ? 115.622 137.466 175.826 1.00 32.35 59 PRO B O 1
ATOM 2997 N N . GLN B 2 60 ? 117.099 139.038 176.476 1.00 36.80 60 GLN B N 1
ATOM 2998 C CA . GLN B 2 60 ? 116.743 138.948 177.884 1.00 36.80 60 GLN B CA 1
ATOM 2999 C C . GLN B 2 60 ? 115.824 140.061 178.357 1.00 36.80 60 GLN B C 1
ATOM 3000 O O . GLN B 2 60 ? 114.727 139.766 178.843 1.00 36.80 60 GLN B O 1
ATOM 3006 N N . SER B 2 61 ? 116.239 141.319 178.230 1.00 39.43 61 SER B N 1
ATOM 3007 C CA . SER B 2 61 ? 115.401 142.459 178.577 1.00 39.43 61 SER B CA 1
ATOM 3008 C C . SER B 2 61 ? 116.035 143.734 178.046 1.00 39.43 61 SER B C 1
ATOM 3009 O O . SER B 2 61 ? 117.210 144.003 178.307 1.00 39.43 61 SER B O 1
ATOM 3012 N N . GLY B 2 62 ? 115.268 144.533 177.315 1.00 39.38 62 GLY B N 1
ATOM 3013 C CA . GLY B 2 62 ? 115.827 145.723 176.712 1.00 39.38 62 GLY B CA 1
ATOM 3014 C C . GLY B 2 62 ? 116.849 145.404 175.643 1.00 39.38 62 GLY B C 1
ATOM 3015 O O . GLY B 2 62 ? 116.567 144.644 174.712 1.00 39.38 62 GLY B O 1
ATOM 3016 N N . SER B 2 63 ? 118.045 145.975 175.767 1.00 35.42 63 SER B N 1
ATOM 3017 C CA . SER B 2 63 ? 119.062 145.847 174.732 1.00 35.42 63 SER B CA 1
ATOM 3018 C C . SER B 2 63 ? 119.949 144.619 174.885 1.00 35.42 63 SER B C 1
ATOM 3019 O O . SER B 2 63 ? 120.729 144.332 173.972 1.00 35.42 63 SER B O 1
ATOM 3022 N N . VAL B 2 64 ? 119.856 143.890 175.989 1.00 33.53 64 VAL B N 1
ATOM 3023 C CA . VAL B 2 64 ? 120.793 142.806 176.257 1.00 33.53 64 VAL B CA 1
ATOM 3024 C C . VAL B 2 64 ? 120.284 141.524 175.617 1.00 33.53 64 VAL B C 1
ATOM 3025 O O . VAL B 2 64 ? 119.077 141.296 175.494 1.00 33.53 64 VAL B O 1
ATOM 3029 N N . ILE B 2 65 ? 121.221 140.678 175.193 1.00 28.07 65 ILE B N 1
ATOM 3030 C CA . ILE B 2 65 ? 120.920 139.364 174.644 1.00 28.07 65 ILE B CA 1
ATOM 3031 C C . ILE B 2 65 ? 121.908 138.362 175.226 1.00 28.07 65 ILE B C 1
ATOM 3032 O O . ILE B 2 65 ? 122.868 138.724 175.904 1.00 28.07 65 ILE B O 1
ATOM 3037 N N . LYS B 2 66 ? 121.651 137.086 174.956 1.00 24.47 66 LYS B N 1
ATOM 3038 C CA . LYS B 2 66 ? 122.511 135.994 175.384 1.00 24.47 66 LYS B CA 1
ATOM 3039 C C . LYS B 2 66 ? 123.031 135.269 174.153 1.00 24.47 66 LYS B C 1
ATOM 3040 O O . LYS B 2 66 ? 122.254 134.920 173.263 1.00 24.47 66 LYS B O 1
ATOM 3046 N N . LEU B 2 67 ? 124.339 135.047 174.103 1.00 22.63 67 LEU B N 1
ATOM 3047 C CA . LEU B 2 67 ? 124.993 134.438 172.956 1.00 22.63 67 LEU B CA 1
ATOM 3048 C C . LEU B 2 67 ? 125.518 133.054 173.303 1.00 22.63 67 LEU B C 1
ATOM 3049 O O . LEU B 2 67 ? 126.041 132.828 174.395 1.00 22.63 67 LEU B O 1
ATOM 3054 N N . TRP B 2 68 ? 125.383 132.139 172.358 1.00 22.91 68 TRP B N 1
ATOM 3055 C CA . TRP B 2 68 ? 126.165 130.906 172.336 1.00 22.91 68 TRP B CA 1
ATOM 3056 C C . TRP B 2 68 ? 126.078 130.343 170.925 1.00 22.91 68 TRP B C 1
ATOM 3057 O O . TRP B 2 68 ? 125.291 130.816 170.098 1.00 22.91 68 TRP B O 1
ATOM 3068 N N . ALA B 2 69 ? 126.906 129.343 170.641 1.00 22.34 69 ALA B N 1
ATOM 3069 C CA . ALA B 2 69 ? 126.937 128.704 169.337 1.00 22.34 69 ALA B CA 1
ATOM 3070 C C . ALA B 2 69 ? 126.729 127.212 169.527 1.00 22.34 69 ALA B C 1
ATOM 3071 O O . ALA B 2 69 ? 127.116 126.638 170.546 1.00 22.34 69 ALA B O 1
ATOM 3073 N N . ARG B 2 70 ? 126.097 126.589 168.537 1.00 24.84 70 ARG B N 1
ATOM 3074 C CA . ARG B 2 70 ? 125.818 125.160 168.581 1.00 24.84 70 ARG B CA 1
ATOM 3075 C C . ARG B 2 70 ? 126.008 124.506 167.216 1.00 24.84 70 ARG B C 1
ATOM 3076 O O . ARG B 2 70 ? 125.489 124.980 166.206 1.00 24.84 70 ARG B O 1
ATOM 3084 N N . GLY B 2 71 ? 126.760 123.411 167.204 1.00 21.67 71 GLY B N 1
ATOM 3085 C CA . GLY B 2 71 ? 127.036 122.667 165.998 1.00 21.67 71 GLY B CA 1
ATOM 3086 C C . GLY B 2 71 ? 127.307 121.214 166.326 1.00 21.67 71 GLY B C 1
ATOM 3087 O O . GLY B 2 71 ? 126.838 120.680 167.328 1.00 21.67 71 GLY B O 1
ATOM 3088 N N . GLY B 2 72 ? 128.084 120.577 165.461 1.00 20.15 72 GLY B N 1
ATOM 3089 C CA . GLY B 2 72 ? 128.484 119.211 165.678 1.00 20.15 72 GLY B CA 1
ATOM 3090 C C . GLY B 2 72 ? 129.801 119.136 166.414 1.00 20.15 72 GLY B C 1
ATOM 3091 O O . GLY B 2 72 ? 130.216 120.084 167.083 1.00 20.15 72 GLY B O 1
ATOM 3092 N N . PRO B 2 73 ? 130.491 118.000 166.298 1.00 19.36 73 PRO B N 1
ATOM 3093 C CA . PRO B 2 73 ? 131.781 117.857 166.986 1.00 19.36 73 PRO B CA 1
ATOM 3094 C C . PRO B 2 73 ? 132.830 118.841 166.511 1.00 19.36 73 PRO B C 1
ATOM 3095 O O . PRO B 2 73 ? 133.798 119.098 167.235 1.00 19.36 73 PRO B O 1
ATOM 3099 N N . SER B 2 74 ? 132.671 119.396 165.310 1.00 15.88 74 SER B N 1
ATOM 3100 C CA . SER B 2 74 ? 133.630 120.351 164.778 1.00 15.88 74 SER B CA 1
ATOM 3101 C C . SER B 2 74 ? 133.464 121.745 165.362 1.00 15.88 74 SER B C 1
ATOM 3102 O O . SER B 2 74 ? 134.355 122.579 165.189 1.00 15.88 74 SER B O 1
ATOM 3105 N N . CYS B 2 75 ? 132.349 122.014 166.041 1.00 18.65 75 CYS B N 1
ATOM 3106 C CA . CYS B 2 75 ? 132.169 123.255 166.791 1.00 18.65 75 CYS B CA 1
ATOM 3107 C C . CYS B 2 75 ? 132.734 123.068 168.200 1.00 18.65 75 CYS B C 1
ATOM 3108 O O . CYS B 2 75 ? 132.035 122.725 169.155 1.00 18.65 75 CYS B O 1
ATOM 3111 N N . ASP B 2 76 ? 134.039 123.286 168.309 1.00 17.31 76 ASP B N 1
ATOM 3112 C CA . ASP B 2 76 ? 134.738 123.124 169.575 1.00 17.31 76 ASP B CA 1
ATOM 3113 C C . ASP B 2 76 ? 134.590 124.403 170.395 1.00 17.31 76 ASP B C 1
ATOM 3114 O O . ASP B 2 76 ? 133.851 125.321 170.037 1.00 17.31 76 ASP B O 1
ATOM 3119 N N . LYS B 2 77 ? 135.301 124.475 171.521 1.00 17.76 77 LYS B N 1
ATOM 3120 C CA . LYS B 2 77 ? 135.261 125.684 172.336 1.00 17.76 77 LYS B CA 1
ATOM 3121 C C . LYS B 2 77 ? 135.868 126.869 171.602 1.00 17.76 77 LYS B C 1
ATOM 3122 O O . LYS B 2 77 ? 135.414 128.007 171.764 1.00 17.76 77 LYS B O 1
ATOM 3128 N N . ARG B 2 78 ? 136.904 126.628 170.797 1.00 16.11 78 ARG B N 1
ATOM 3129 C CA . ARG B 2 78 ? 137.482 127.709 170.007 1.00 16.11 78 ARG B CA 1
ATOM 3130 C C . ARG B 2 78 ? 136.463 128.289 169.041 1.00 16.11 78 ARG B C 1
ATOM 3131 O O . ARG B 2 78 ? 136.356 129.513 168.901 1.00 16.11 78 ARG B O 1
ATOM 3139 N N . GLY B 2 79 ? 135.701 127.432 168.373 1.00 16.41 79 GLY B N 1
ATOM 3140 C CA . GLY B 2 79 ? 134.677 127.881 167.456 1.00 16.41 79 GLY B CA 1
ATOM 3141 C C . GLY B 2 79 ? 133.575 128.654 168.142 1.00 16.41 79 GLY B C 1
ATOM 3142 O O . GLY B 2 79 ? 133.106 129.666 167.618 1.00 16.41 79 GLY B O 1
ATOM 3143 N N . GLU B 2 80 ? 133.151 128.188 169.315 1.00 18.50 80 GLU B N 1
ATOM 3144 C CA . GLU B 2 80 ? 132.136 128.907 170.075 1.00 18.50 80 GLU B CA 1
ATOM 3145 C C . GLU B 2 80 ? 132.628 130.284 170.490 1.00 18.50 80 GLU B C 1
ATOM 3146 O O . GLU B 2 80 ? 131.901 131.276 170.377 1.00 18.50 80 GLU B O 1
ATOM 3152 N N . TYR B 2 81 ? 133.863 130.362 170.984 1.00 15.52 81 TYR B N 1
ATOM 3153 C CA . TYR B 2 81 ? 134.422 131.649 171.380 1.00 15.52 81 TYR B CA 1
ATOM 3154 C C . TYR B 2 81 ? 134.508 132.597 170.192 1.00 15.52 81 TYR B C 1
ATOM 3155 O O . TYR B 2 81 ? 134.141 133.774 170.292 1.00 15.52 81 TYR B O 1
ATOM 3164 N N . LYS B 2 82 ? 134.987 132.097 169.052 1.00 15.04 82 LYS B N 1
ATOM 3165 C CA . LYS B 2 82 ? 135.104 132.935 167.866 1.00 15.04 82 LYS B CA 1
ATOM 3166 C C . LYS B 2 82 ? 133.743 133.419 167.390 1.00 15.04 82 LYS B C 1
ATOM 3167 O O . LYS B 2 82 ? 133.579 134.599 167.062 1.00 15.04 82 LYS B O 1
ATOM 3173 N N . THR B 2 83 ? 132.754 132.527 167.352 1.00 16.02 83 THR B N 1
ATOM 3174 C CA . THR B 2 83 ? 131.410 132.908 166.937 1.00 16.02 83 THR B CA 1
ATOM 3175 C C . THR B 2 83 ? 130.827 133.960 167.867 1.00 16.02 83 THR B C 1
ATOM 3176 O O . THR B 2 83 ? 130.233 134.947 167.414 1.00 16.02 83 THR B O 1
ATOM 3180 N N . ILE B 2 84 ? 131.002 133.774 169.174 1.00 15.68 84 ILE B N 1
ATOM 3181 C CA . ILE B 2 84 ? 130.433 134.700 170.144 1.00 15.68 84 ILE B CA 1
ATOM 3182 C C . ILE B 2 84 ? 131.071 136.076 170.013 1.00 15.68 84 ILE B C 1
ATOM 3183 O O . ILE B 2 84 ? 130.376 137.096 169.984 1.00 15.68 84 ILE B O 1
ATOM 3188 N N . VAL B 2 85 ? 132.404 136.131 169.931 1.00 15.78 85 VAL B N 1
ATOM 3189 C CA . VAL B 2 85 ? 133.057 137.437 169.854 1.00 15.78 85 VAL B CA 1
ATOM 3190 C C . VAL B 2 85 ? 132.766 138.114 168.524 1.00 15.78 85 VAL B C 1
ATOM 3191 O O . VAL B 2 85 ? 132.647 139.342 168.462 1.00 15.78 85 VAL B O 1
ATOM 3195 N N . LYS B 2 86 ? 132.637 137.342 167.443 1.00 17.85 86 LYS B N 1
ATOM 3196 C CA . LYS B 2 86 ? 132.223 137.917 166.173 1.00 17.85 86 LYS B CA 1
ATOM 3197 C C . LYS B 2 86 ? 130.826 138.512 166.234 1.00 17.85 86 LYS B C 1
ATOM 3198 O O . LYS B 2 86 ? 130.612 139.615 165.727 1.00 17.85 86 LYS B O 1
ATOM 3204 N N . ARG B 2 87 ? 129.877 137.820 166.862 1.00 18.55 87 ARG B N 1
ATOM 3205 C CA . ARG B 2 87 ? 128.545 138.387 167.025 1.00 18.55 87 ARG B CA 1
ATOM 3206 C C . ARG B 2 87 ? 128.576 139.639 167.892 1.00 18.55 87 ARG B C 1
ATOM 3207 O O . ARG B 2 87 ? 127.894 140.623 167.586 1.00 18.55 87 ARG B O 1
ATOM 3215 N N . ILE B 2 88 ? 129.362 139.622 168.968 1.00 18.03 88 ILE B N 1
ATOM 3216 C CA . ILE B 2 88 ? 129.451 140.778 169.857 1.00 18.03 88 ILE B CA 1
ATOM 3217 C C . ILE B 2 88 ? 129.995 141.986 169.109 1.00 18.03 88 ILE B C 1
ATOM 3218 O O . ILE B 2 88 ? 129.458 143.094 169.211 1.00 18.03 88 ILE B O 1
ATOM 3223 N N . THR B 2 89 ? 131.069 141.794 168.347 1.00 17.73 89 THR B N 1
ATOM 3224 C CA . THR B 2 89 ? 131.716 142.912 167.681 1.00 17.73 89 THR B CA 1
ATOM 3225 C C . THR B 2 89 ? 131.079 143.270 166.348 1.00 17.73 89 THR B C 1
ATOM 3226 O O . THR B 2 89 ? 131.484 144.272 165.750 1.00 17.73 89 THR B O 1
ATOM 3230 N N . ARG B 2 90 ? 130.109 142.501 165.855 1.00 20.19 90 ARG B N 1
ATOM 3231 C CA . ARG B 2 90 ? 129.445 142.853 164.611 1.00 20.19 90 ARG B CA 1
ATOM 3232 C C . ARG B 2 90 ? 127.983 143.236 164.758 1.00 20.19 90 ARG B C 1
ATOM 3233 O O . ARG B 2 90 ? 127.429 143.823 163.825 1.00 20.19 90 ARG B O 1
ATOM 3241 N N . ASP B 2 91 ? 127.341 142.930 165.883 1.00 24.56 91 ASP B N 1
ATOM 3242 C CA . ASP B 2 91 ? 125.958 143.329 166.087 1.00 24.56 91 ASP B CA 1
ATOM 3243 C C . ASP B 2 91 ? 125.813 144.559 166.968 1.00 24.56 91 ASP B C 1
ATOM 3244 O O . ASP B 2 91 ? 124.699 145.072 167.107 1.00 24.56 91 ASP B O 1
ATOM 3249 N N . TYR B 2 92 ? 126.897 145.036 167.566 1.00 26.98 92 TYR B N 1
ATOM 3250 C CA . TYR B 2 92 ? 126.860 146.198 168.440 1.00 26.98 92 TYR B CA 1
ATOM 3251 C C . TYR B 2 92 ? 127.867 147.224 167.945 1.00 26.98 92 TYR B C 1
ATOM 3252 O O . TYR B 2 92 ? 128.990 146.874 167.573 1.00 26.98 92 TYR B O 1
ATOM 3261 N N . GLU B 2 93 ? 127.460 148.489 167.947 1.00 32.20 93 GLU B N 1
ATOM 3262 C CA . GLU B 2 93 ? 128.296 149.572 167.444 1.00 32.20 93 GLU B CA 1
ATOM 3263 C C . GLU B 2 93 ? 128.810 150.407 168.605 1.00 32.20 93 GLU B C 1
ATOM 3264 O O . GLU B 2 93 ? 128.048 151.207 169.169 1.00 32.20 93 GLU B O 1
ATOM 3270 N N . PRO B 2 94 ? 130.080 150.272 168.997 1.00 29.07 94 PRO B N 1
ATOM 3271 C CA . PRO B 2 94 ? 130.601 151.065 170.115 1.00 29.07 94 PRO B CA 1
ATOM 3272 C C . PRO B 2 94 ? 130.807 152.532 169.787 1.00 29.07 94 PRO B C 1
ATOM 3273 O O . PRO B 2 94 ? 131.065 153.321 170.702 1.00 29.07 94 PRO B O 1
ATOM 3277 N N . ASN B 2 95 ? 130.724 152.920 168.518 1.00 32.42 95 ASN B N 1
ATOM 3278 C CA . ASN B 2 95 ? 130.800 154.324 168.151 1.00 32.42 95 ASN B CA 1
ATOM 3279 C C . ASN B 2 95 ? 129.493 155.052 168.437 1.00 32.42 95 ASN B C 1
ATOM 3280 O O . ASN B 2 95 ? 129.511 156.187 168.924 1.00 32.42 95 ASN B O 1
ATOM 3285 N N . ASP B 2 96 ? 128.360 154.414 168.148 1.00 37.00 96 ASP B N 1
ATOM 3286 C CA . ASP B 2 96 ? 127.058 154.952 168.520 1.00 37.00 96 ASP B CA 1
ATOM 3287 C C . ASP B 2 96 ? 126.929 155.018 170.034 1.00 37.00 96 ASP B C 1
ATOM 3288 O O . ASP B 2 96 ? 126.803 156.104 170.608 1.00 37.00 96 ASP B O 1
ATOM 3293 N N . GLU B 2 97 ? 126.960 153.862 170.684 1.00 32.42 97 GLU B N 1
ATOM 3294 C CA . GLU B 2 97 ? 126.912 153.776 172.132 1.00 32.42 97 GLU B CA 1
ATOM 3295 C C . GLU B 2 97 ? 127.863 152.688 172.607 1.00 32.42 97 GLU B C 1
ATOM 3296 O O . GLU B 2 97 ? 128.030 151.655 171.958 1.00 32.42 97 GLU B O 1
ATOM 3302 N N . HIS B 2 98 ? 128.482 152.929 173.756 1.00 30.03 98 HIS B N 1
ATOM 3303 C CA . HIS B 2 98 ? 129.438 151.986 174.311 1.00 30.03 98 HIS B CA 1
ATOM 3304 C C . HIS B 2 98 ? 128.716 150.795 174.926 1.00 30.03 98 HIS B C 1
ATOM 3305 O O . HIS B 2 98 ? 127.701 150.949 175.608 1.00 30.03 98 HIS B O 1
ATOM 3312 N N . LEU B 2 99 ? 129.244 149.604 174.678 1.00 25.57 99 LEU B N 1
ATOM 3313 C CA . LEU B 2 99 ? 128.631 148.363 175.120 1.00 25.57 99 LEU B CA 1
ATOM 3314 C C . LEU B 2 99 ? 129.424 147.734 176.256 1.00 25.57 99 LEU B C 1
ATOM 3315 O O . LEU B 2 99 ? 130.439 148.259 176.716 1.00 25.57 99 LEU B O 1
ATOM 3320 N N . SER B 2 100 ? 128.927 146.586 176.704 1.00 24.57 100 SER B N 1
ATOM 3321 C CA . SER B 2 100 ? 129.456 145.864 177.849 1.00 24.57 100 SER B CA 1
ATOM 3322 C C . SER B 2 100 ? 129.076 144.401 177.705 1.00 24.57 100 SER B C 1
ATOM 3323 O O . SER B 2 100 ? 127.961 144.091 177.281 1.00 24.57 100 SER B O 1
ATOM 3326 N N . PHE B 2 101 ? 129.994 143.499 178.049 1.00 21.96 101 PHE B N 1
ATOM 3327 C CA . PHE B 2 101 ? 129.738 142.074 177.880 1.00 21.96 101 PHE B CA 1
ATOM 3328 C C . PHE B 2 101 ? 130.618 141.245 178.799 1.00 21.96 101 PHE B C 1
ATOM 3329 O O . PHE B 2 101 ? 131.604 141.746 179.344 1.00 21.96 101 PHE B O 1
ATOM 3337 N N . CYS B 2 102 ? 130.248 139.980 178.971 1.00 25.98 102 CYS B N 1
ATOM 3338 C CA . CYS B 2 102 ? 131.045 138.999 179.694 1.00 25.98 102 CYS B CA 1
ATOM 3339 C C . CYS B 2 102 ? 131.024 137.685 178.926 1.00 25.98 102 CYS B C 1
ATOM 3340 O O . CYS B 2 102 ? 130.056 137.396 178.219 1.00 25.98 102 CYS B O 1
ATOM 3343 N N . ILE B 2 103 ? 132.090 136.903 179.053 1.00 24.31 103 ILE B N 1
ATOM 3344 C CA . ILE B 2 103 ? 132.171 135.571 178.464 1.00 24.31 103 ILE B CA 1
ATOM 3345 C C . ILE B 2 103 ? 132.228 134.564 179.601 1.00 24.31 103 ILE B C 1
ATOM 3346 O O . ILE B 2 103 ? 133.124 134.628 180.451 1.00 24.31 103 ILE B O 1
ATOM 3351 N N . ILE B 2 104 ? 131.285 133.627 179.618 1.00 24.43 104 ILE B N 1
ATOM 3352 C CA . ILE B 2 104 ? 131.165 132.646 180.691 1.00 24.43 104 ILE B CA 1
ATOM 3353 C C . ILE B 2 104 ? 131.448 131.268 180.111 1.00 24.43 104 ILE B C 1
ATOM 3354 O O . ILE B 2 104 ? 130.838 130.871 179.113 1.00 24.43 104 ILE B O 1
ATOM 3359 N N . GLU B 2 105 ? 132.365 130.542 180.737 1.00 25.40 105 GLU B N 1
ATOM 3360 C CA . GLU B 2 105 ? 132.806 129.245 180.249 1.00 25.40 105 GLU B CA 1
ATOM 3361 C C . GLU B 2 105 ? 132.190 128.113 181.059 1.00 25.40 105 GLU B C 1
ATOM 3362 O O . GLU B 2 105 ? 132.058 128.196 182.282 1.00 25.40 105 GLU B O 1
ATOM 3368 N N . ASN B 2 106 ? 131.819 127.047 180.358 1.00 30.74 106 ASN B N 1
ATOM 3369 C CA . ASN B 2 106 ? 131.343 125.816 180.978 1.00 30.74 106 ASN B CA 1
ATOM 3370 C C . ASN B 2 106 ? 132.547 124.917 181.216 1.00 30.74 106 ASN B C 1
ATOM 3371 O O . ASN B 2 106 ? 133.048 124.279 180.284 1.00 30.74 106 ASN B O 1
ATOM 3376 N N . ASP B 2 107 ? 133.011 124.865 182.462 1.00 38.28 107 ASP B N 1
ATOM 3377 C CA . ASP B 2 107 ? 134.202 124.116 182.827 1.00 38.28 107 ASP B CA 1
ATOM 3378 C C . ASP B 2 107 ? 133.899 122.660 183.160 1.00 38.28 107 ASP B C 1
ATOM 3379 O O . ASP B 2 107 ? 134.814 121.906 183.508 1.00 38.28 107 ASP B O 1
ATOM 3384 N N . ASN B 2 108 ? 132.639 122.250 183.058 1.00 36.39 108 ASN B N 1
ATOM 3385 C CA . ASN B 2 108 ? 132.228 120.862 183.229 1.00 36.39 108 ASN B CA 1
ATOM 3386 C C . ASN B 2 108 ? 132.122 120.166 181.877 1.00 36.39 108 ASN B C 1
ATOM 3387 O O . ASN B 2 108 ? 131.377 119.199 181.711 1.00 36.39 108 ASN B O 1
ATOM 3392 N N . VAL B 2 109 ? 132.872 120.658 180.899 1.00 29.06 109 VAL B N 1
ATOM 3393 C CA . VAL B 2 109 ? 132.698 120.293 179.494 1.00 29.06 109 VAL B CA 1
ATOM 3394 C C . VAL B 2 109 ? 134.055 120.217 178.808 1.00 29.06 109 VAL B C 1
ATOM 3395 O O . VAL B 2 109 ? 134.902 121.096 179.015 1.00 29.06 109 VAL B O 1
ATOM 3399 N N . PRO B 2 110 ? 134.315 119.190 178.002 1.00 23.31 110 PRO B N 1
ATOM 3400 C CA . PRO B 2 110 ? 135.565 119.130 177.240 1.00 23.31 110 PRO B CA 1
ATOM 3401 C C . PRO B 2 110 ? 135.558 120.135 176.103 1.00 23.31 110 PRO B C 1
ATOM 3402 O O . PRO B 2 110 ? 134.493 120.635 175.715 1.00 23.31 110 PRO B O 1
ATOM 3406 N N . PRO B 2 111 ? 136.725 120.469 175.548 1.00 20.79 111 PRO B N 1
ATOM 3407 C CA . PRO B 2 111 ? 136.762 121.374 174.390 1.00 20.79 111 PRO B CA 1
ATOM 3408 C C . PRO B 2 111 ? 135.954 120.869 173.206 1.00 20.79 111 PRO B C 1
ATOM 3409 O O . PRO B 2 111 ? 135.303 121.656 172.514 1.00 20.79 111 PRO B O 1
ATOM 3413 N N . VAL B 2 112 ? 135.989 119.564 172.963 1.00 21.10 112 VAL B N 1
ATOM 3414 C CA . VAL B 2 112 ? 135.166 118.935 171.937 1.00 21.10 112 VAL B CA 1
ATOM 3415 C C . VAL B 2 112 ? 134.046 118.179 172.634 1.00 21.10 112 VAL B C 1
ATOM 3416 O O . VAL B 2 112 ? 134.290 117.168 173.298 1.00 21.10 112 VAL B O 1
ATOM 3420 N N . HIS B 2 113 ? 132.824 118.672 172.496 1.00 20.44 113 HIS B N 1
ATOM 3421 C CA . HIS B 2 113 ? 131.717 118.100 173.251 1.00 20.44 113 HIS B CA 1
ATOM 3422 C C . HIS B 2 113 ? 130.411 117.994 172.481 1.00 20.44 113 HIS B C 1
ATOM 3423 O O . HIS B 2 113 ? 129.427 117.530 173.060 1.00 20.44 113 HIS B O 1
ATOM 3430 N N . TYR B 2 114 ? 130.354 118.388 171.236 1.00 22.06 114 TYR B N 1
ATOM 3431 C CA . TYR B 2 114 ? 129.017 118.241 170.694 1.00 22.06 114 TYR B CA 1
ATOM 3432 C C . TYR B 2 114 ? 128.881 116.931 169.931 1.00 22.06 114 TYR B C 1
ATOM 3433 O O . TYR B 2 114 ? 129.859 116.417 169.382 1.00 22.06 114 TYR B O 1
ATOM 3442 N N . PRO B 2 115 ? 127.680 116.363 169.887 1.00 28.89 115 PRO B N 1
ATOM 3443 C CA . PRO B 2 115 ? 127.441 115.173 169.072 1.00 28.89 115 PRO B CA 1
ATOM 3444 C C . PRO B 2 115 ? 126.924 115.523 167.684 1.00 28.89 115 PRO B C 1
ATOM 3445 O O . PRO B 2 115 ? 126.636 116.677 167.366 1.00 28.89 115 PRO B O 1
ATOM 3449 N N . ILE B 2 116 ? 126.817 114.486 166.850 1.00 32.38 116 ILE B N 1
ATOM 3450 C CA . ILE B 2 116 ? 126.266 114.661 165.513 1.00 32.38 116 ILE B CA 1
ATOM 3451 C C . ILE B 2 116 ? 124.789 115.022 165.553 1.00 32.38 116 ILE B C 1
ATOM 3452 O O . ILE B 2 116 ? 124.363 115.950 164.858 1.00 32.38 116 ILE B O 1
ATOM 3457 N N . HIS B 2 117 ? 123.997 114.320 166.358 1.00 39.83 117 HIS B N 1
ATOM 3458 C CA . HIS B 2 117 ? 122.549 114.458 166.376 1.00 39.83 117 HIS B CA 1
ATOM 3459 C C . HIS B 2 117 ? 122.132 115.711 167.135 1.00 39.83 117 HIS B C 1
ATOM 3460 O O . HIS B 2 117 ? 122.899 116.264 167.926 1.00 39.83 117 HIS B O 1
ATOM 3467 N N . GLU B 2 118 ? 120.900 116.153 166.884 1.00 43.75 118 GLU B N 1
ATOM 3468 C CA . GLU B 2 118 ? 120.391 117.385 167.474 1.00 43.75 118 GLU B CA 1
ATOM 3469 C C . GLU B 2 118 ? 119.862 117.176 168.888 1.00 43.75 118 GLU B C 1
ATOM 3470 O O . GLU B 2 118 ? 118.693 117.448 169.171 1.00 43.75 118 GLU B O 1
ATOM 3476 N N . ASP B 2 119 ? 120.726 116.693 169.777 1.00 42.52 119 ASP B N 1
ATOM 3477 C CA . ASP B 2 119 ? 120.478 116.686 171.212 1.00 42.52 119 ASP B CA 1
ATOM 3478 C C . ASP B 2 119 ? 121.821 116.863 171.903 1.00 42.52 119 ASP B C 1
ATOM 3479 O O . ASP B 2 119 ? 122.523 115.883 172.171 1.00 42.52 119 ASP B O 1
ATOM 3484 N N . LYS B 2 120 ? 122.180 118.107 172.205 1.00 32.33 120 LYS B N 1
ATOM 3485 C CA . LYS B 2 120 ? 123.579 118.485 172.327 1.00 32.33 120 LYS B CA 1
ATOM 3486 C C . LYS B 2 120 ? 123.979 118.962 173.716 1.00 32.33 120 LYS B C 1
ATOM 3487 O O . LYS B 2 120 ? 125.167 119.196 173.953 1.00 32.33 120 LYS B O 1
ATOM 3493 N N . GLY B 2 121 ? 123.038 119.108 174.635 1.00 36.85 121 GLY B N 1
ATOM 3494 C CA . GLY B 2 121 ? 123.378 119.524 175.980 1.00 36.85 121 GLY B CA 1
ATOM 3495 C C . GLY B 2 121 ? 123.641 121.013 176.086 1.00 36.85 121 GLY B C 1
ATOM 3496 O O . GLY B 2 121 ? 123.001 121.847 175.439 1.00 36.85 121 GLY B O 1
ATOM 3497 N N . GLU B 2 122 ? 124.612 121.346 176.926 1.00 33.75 122 GLU B N 1
ATOM 3498 C CA . GLU B 2 122 ? 124.932 122.724 177.256 1.00 33.75 122 GLU B CA 1
ATOM 3499 C C . GLU B 2 122 ? 126.152 123.206 176.484 1.00 33.75 122 GLU B C 1
ATOM 3500 O O . GLU B 2 122 ? 127.087 122.442 176.233 1.00 33.75 122 GLU B O 1
ATOM 3506 N N . PRO B 2 123 ? 126.174 124.479 176.092 1.00 25.16 123 PRO B N 1
ATOM 3507 C CA . PRO B 2 123 ? 127.309 124.993 175.324 1.00 25.16 123 PRO B CA 1
ATOM 3508 C C . PRO B 2 123 ? 128.555 125.133 176.182 1.00 25.16 123 PRO B C 1
ATOM 3509 O O . PRO B 2 123 ? 128.498 125.105 177.412 1.00 25.16 123 PRO B O 1
ATOM 3513 N N . GLY B 2 124 ? 129.698 125.273 175.511 1.00 20.61 124 GLY B N 1
ATOM 3514 C CA . GLY B 2 124 ? 130.940 125.492 176.226 1.00 20.61 124 GLY B CA 1
ATOM 3515 C C . GLY B 2 124 ? 131.153 126.935 176.630 1.00 20.61 124 GLY B C 1
ATOM 3516 O O . GLY B 2 124 ? 131.936 127.217 177.539 1.00 20.61 124 GLY B O 1
ATOM 3517 N N . TYR B 2 125 ? 130.464 127.862 175.968 1.00 20.20 125 TYR B N 1
ATOM 3518 C CA . TYR B 2 125 ? 130.605 129.288 176.222 1.00 20.20 125 TYR B CA 1
ATOM 3519 C C . TYR B 2 125 ? 129.255 129.962 176.045 1.00 20.20 125 TYR B C 1
ATOM 3520 O O . TYR B 2 125 ? 128.532 129.665 175.093 1.00 20.20 125 TYR B O 1
ATOM 3529 N N . VAL B 2 126 ? 128.924 130.871 176.957 1.00 22.35 126 VAL B N 1
ATOM 3530 C CA . VAL B 2 126 ? 127.796 131.777 176.789 1.00 22.35 126 VAL B CA 1
ATOM 3531 C C . VAL B 2 126 ? 128.286 133.191 177.055 1.00 22.35 126 VAL B C 1
ATOM 3532 O O . VAL B 2 126 ? 129.309 133.400 177.712 1.00 22.35 126 VAL B O 1
ATOM 3536 N N . ALA B 2 127 ? 127.554 134.167 176.528 1.00 23.17 127 ALA B N 1
ATOM 3537 C CA . ALA B 2 127 ? 127.884 135.569 176.717 1.00 23.17 127 ALA B CA 1
ATOM 3538 C C . ALA B 2 127 ? 126.617 136.388 176.878 1.00 23.17 127 ALA B C 1
ATOM 3539 O O . ALA B 2 127 ? 125.596 136.112 176.249 1.00 23.17 127 ALA B O 1
ATOM 3541 N N . TYR B 2 128 ? 126.697 137.408 177.727 1.00 28.06 128 TYR B N 1
ATOM 3542 C CA . TYR B 2 128 ? 125.635 138.388 177.891 1.00 28.06 128 TYR B CA 1
ATOM 3543 C C . TYR B 2 128 ? 126.167 139.721 177.398 1.00 28.06 128 TYR B C 1
ATOM 3544 O O . TYR B 2 128 ? 127.208 140.182 177.872 1.00 28.06 128 TYR B O 1
ATOM 3553 N N . VAL B 2 129 ? 125.469 140.334 176.449 1.00 26.36 129 VAL B N 1
ATOM 3554 C CA . VAL B 2 129 ? 125.950 141.547 175.803 1.00 26.36 129 VAL B CA 1
ATOM 3555 C C . VAL B 2 129 ? 124.858 142.598 175.853 1.00 26.36 129 VAL B C 1
ATOM 3556 O O . VAL B 2 129 ? 123.704 142.329 175.516 1.00 26.36 129 VAL B O 1
ATOM 3560 N N . GLY B 2 130 ? 125.228 143.806 176.252 1.00 26.88 130 GLY B N 1
ATOM 3561 C CA . GLY B 2 130 ? 124.285 144.903 176.213 1.00 26.88 130 GLY B CA 1
ATOM 3562 C C . GLY B 2 130 ? 124.950 146.242 175.995 1.00 26.88 130 GLY B C 1
ATOM 3563 O O . GLY B 2 130 ? 126.172 146.317 175.865 1.00 26.88 130 GLY B O 1
ATOM 3564 N N . TYR B 2 131 ? 124.161 147.308 175.971 1.00 29.02 131 TYR B N 1
ATOM 3565 C CA . TYR B 2 131 ? 124.684 148.656 175.832 1.00 29.02 131 TYR B CA 1
ATOM 3566 C C . TYR B 2 131 ? 124.805 149.271 177.216 1.00 29.02 131 TYR B C 1
ATOM 3567 O O . TYR B 2 131 ? 124.226 148.779 178.186 1.00 29.02 131 TYR B O 1
ATOM 3576 N N . ASP B 2 132 ? 125.567 150.358 177.305 1.00 34.91 132 ASP B N 1
ATOM 3577 C CA . ASP B 2 132 ? 125.809 150.973 178.602 1.00 34.91 132 ASP B CA 1
ATOM 3578 C C . ASP B 2 132 ? 124.575 151.700 179.119 1.00 34.91 132 ASP B C 1
ATOM 3579 O O . ASP B 2 132 ? 124.546 152.125 180.278 1.00 34.91 132 ASP B O 1
ATOM 3584 N N . THR B 2 133 ? 123.549 151.851 178.279 1.00 37.55 133 THR B N 1
ATOM 3585 C CA . THR B 2 133 ? 122.272 152.368 178.750 1.00 37.55 133 THR B CA 1
ATOM 3586 C C . THR B 2 133 ? 121.604 151.448 179.759 1.00 37.55 133 THR B C 1
ATOM 3587 O O . THR B 2 133 ? 120.892 151.936 180.642 1.00 37.55 133 THR B O 1
ATOM 3591 N N . ASP B 2 134 ? 121.818 150.138 179.648 1.00 39.80 134 ASP B N 1
ATOM 3592 C CA . ASP B 2 134 ? 121.434 149.170 180.671 1.00 39.80 134 ASP B CA 1
ATOM 3593 C C . ASP B 2 134 ? 122.637 148.271 180.971 1.00 39.80 134 ASP B C 1
ATOM 3594 O O . ASP B 2 134 ? 122.749 147.137 180.504 1.00 39.80 134 ASP B O 1
ATOM 3599 N N . SER B 2 135 ? 123.531 148.782 181.812 1.00 43.04 135 SER B N 1
ATOM 3600 C CA . SER B 2 135 ? 124.720 148.063 182.233 1.00 43.04 135 SER B CA 1
ATOM 3601 C C . SER B 2 135 ? 124.528 147.364 183.564 1.00 43.04 135 SER B C 1
ATOM 3602 O O . SER B 2 135 ? 125.253 146.411 183.862 1.00 43.04 135 SER B O 1
ATOM 3605 N N . GLU B 2 136 ? 123.573 147.817 184.371 1.00 45.45 136 GLU B N 1
ATOM 3606 C CA . GLU B 2 136 ? 123.204 147.109 185.585 1.00 45.45 136 GLU B CA 1
ATOM 3607 C C . GLU B 2 136 ? 122.633 145.731 185.301 1.00 45.45 136 GLU B C 1
ATOM 3608 O O . GLU B 2 136 ? 122.891 144.798 186.068 1.00 45.45 136 GLU B O 1
ATOM 3614 N N . LEU B 2 137 ? 121.868 145.583 184.220 1.00 40.12 137 LEU B N 1
ATOM 3615 C CA . LEU B 2 137 ? 121.335 144.274 183.863 1.00 40.12 137 LEU B CA 1
ATOM 3616 C C . LEU B 2 137 ? 122.446 143.309 183.470 1.00 40.12 137 LEU B C 1
ATOM 3617 O O . LEU B 2 137 ? 122.416 142.138 183.857 1.00 40.12 137 LEU B O 1
ATOM 3622 N N . VAL B 2 138 ? 123.435 143.775 182.707 1.00 35.60 138 VAL B N 1
ATOM 3623 C CA . VAL B 2 138 ? 124.575 142.922 182.388 1.00 35.60 138 VAL B CA 1
ATOM 3624 C C . VAL B 2 138 ? 125.376 142.606 183.644 1.00 35.60 138 VAL B C 1
ATOM 3625 O O . VAL B 2 138 ? 125.832 141.475 183.833 1.00 35.60 138 VAL B O 1
ATOM 3629 N N . GLN B 2 139 ? 125.561 143.597 184.520 1.00 40.35 139 GLN B N 1
ATOM 3630 C CA . GLN B 2 139 ? 126.296 143.380 185.760 1.00 40.35 139 GLN B CA 1
ATOM 3631 C C . GLN B 2 139 ? 125.635 142.349 186.663 1.00 40.35 139 GLN B C 1
ATOM 3632 O O . GLN B 2 139 ? 126.337 141.524 187.253 1.00 40.35 139 GLN B O 1
ATOM 3638 N N . GLU B 2 140 ? 124.312 142.382 186.797 1.00 44.96 140 GLU B N 1
ATOM 3639 C CA . GLU B 2 140 ? 123.597 141.412 187.613 1.00 44.96 140 GLU B CA 1
ATOM 3640 C C . GLU B 2 140 ? 123.279 140.133 186.859 1.00 44.96 140 GLU B C 1
ATOM 3641 O O . GLU B 2 140 ? 122.798 139.171 187.466 1.00 44.96 140 GLU B O 1
ATOM 3647 N N . LEU B 2 141 ? 123.533 140.095 185.556 1.00 38.05 141 LEU B N 1
ATOM 3648 C CA . LEU B 2 141 ? 123.288 138.908 184.755 1.00 38.05 141 LEU B CA 1
ATOM 3649 C C . LEU B 2 141 ? 124.550 138.082 184.556 1.00 38.05 141 LEU B C 1
ATOM 3650 O O . LEU B 2 141 ? 124.458 136.859 184.413 1.00 38.05 141 LEU B O 1
ATOM 3655 N N . CYS B 2 142 ? 125.715 138.719 184.553 1.00 39.41 142 CYS B N 1
ATOM 3656 C CA . CYS B 2 142 ? 126.990 138.045 184.743 1.00 39.41 142 CYS B CA 1
ATOM 3657 C C . CYS B 2 142 ? 127.291 138.042 186.233 1.00 39.41 142 CYS B C 1
ATOM 3658 O O . CYS B 2 142 ? 127.597 139.092 186.804 1.00 39.41 142 CYS B O 1
ATOM 3661 N N . ALA B 2 143 ? 127.205 136.869 186.858 1.00 42.67 143 ALA B N 1
ATOM 3662 C CA . ALA B 2 143 ? 127.211 136.789 188.314 1.00 42.67 143 ALA B CA 1
ATOM 3663 C C . ALA B 2 143 ? 128.480 137.377 188.916 1.00 42.67 143 ALA B C 1
ATOM 3664 O O . ALA B 2 143 ? 128.432 138.418 189.579 1.00 42.67 143 ALA B O 1
ATOM 3666 N N . ASP B 2 144 ? 129.620 136.735 188.680 1.00 43.61 144 ASP B N 1
ATOM 3667 C CA . ASP B 2 144 ? 130.881 137.245 189.195 1.00 43.61 144 ASP B CA 1
ATOM 3668 C C . ASP B 2 144 ? 131.974 137.116 188.145 1.00 43.61 144 ASP B C 1
ATOM 3669 O O . ASP B 2 144 ? 133.165 137.142 188.470 1.00 43.61 144 ASP B O 1
ATOM 3674 N N . SER B 2 145 ? 131.578 136.973 186.887 1.00 35.82 145 SER B N 1
ATOM 3675 C CA . SER B 2 145 ? 132.523 136.953 185.786 1.00 35.82 145 SER B CA 1
ATOM 3676 C C . SER B 2 145 ? 132.949 138.372 185.442 1.00 35.82 145 SER B C 1
ATOM 3677 O O . SER B 2 145 ? 132.191 139.330 185.603 1.00 35.82 145 SER B O 1
ATOM 3680 N N . THR B 2 146 ? 134.187 138.502 184.973 1.00 29.64 146 THR B N 1
ATOM 3681 C CA . THR B 2 146 ? 134.700 139.812 184.605 1.00 29.64 146 THR B CA 1
ATOM 3682 C C . THR B 2 146 ? 133.917 140.370 183.426 1.00 29.64 146 THR B C 1
ATOM 3683 O O . THR B 2 146 ? 133.502 139.636 182.527 1.00 29.64 146 THR B O 1
ATOM 3687 N N . ILE B 2 147 ? 133.700 141.675 183.449 1.00 26.37 147 ILE B N 1
ATOM 3688 C CA . ILE B 2 147 ? 132.918 142.359 182.433 1.00 26.37 147 ILE B CA 1
ATOM 3689 C C . ILE B 2 147 ? 133.846 143.231 181.605 1.00 26.37 147 ILE B C 1
ATOM 3690 O O . ILE B 2 147 ? 134.620 144.032 182.137 1.00 26.37 147 ILE B O 1
ATOM 3695 N N . TYR B 2 148 ? 133.773 143.062 180.290 1.00 23.50 148 TYR B N 1
ATOM 3696 C CA . TYR B 2 148 ? 134.641 143.780 179.373 1.00 23.50 148 TYR B CA 1
ATOM 3697 C C . TYR B 2 148 ? 133.880 144.933 178.749 1.00 23.50 148 TYR B C 1
ATOM 3698 O O . TYR B 2 148 ? 132.720 144.788 178.360 1.00 23.50 148 TYR B O 1
ATOM 3707 N N . HIS B 2 149 ? 134.543 146.078 178.663 1.00 23.70 149 HIS B N 1
ATOM 3708 C CA . HIS B 2 149 ? 133.974 147.288 178.096 1.00 23.70 149 HIS B CA 1
ATOM 3709 C C . HIS B 2 149 ? 134.579 147.512 176.722 1.00 23.70 149 HIS B C 1
ATOM 3710 O O . HIS B 2 149 ? 135.741 147.170 176.488 1.00 23.70 149 HIS B O 1
ATOM 3717 N N . MET B 2 150 ? 133.792 148.076 175.821 1.00 22.95 150 MET B N 1
ATOM 3718 C CA . MET B 2 150 ? 134.178 148.132 174.426 1.00 22.95 150 MET B CA 1
ATOM 3719 C C . MET B 2 150 ? 133.530 149.312 173.714 1.00 22.95 150 MET B C 1
ATOM 3720 O O . MET B 2 150 ? 132.487 149.811 174.126 1.00 22.95 150 MET B O 1
ATOM 3726 N N . ILE C 1 71 ? 99.092 141.622 115.555 1.00 118.13 71 ILE C N 1
ATOM 3727 C CA . ILE C 1 71 ? 99.380 143.020 115.842 1.00 118.13 71 ILE C CA 1
ATOM 3728 C C . ILE C 1 71 ? 100.909 143.133 115.883 1.00 118.13 71 ILE C C 1
ATOM 3729 O O . ILE C 1 71 ? 101.478 144.166 116.240 1.00 118.13 71 ILE C O 1
ATOM 3734 N N . TRP C 1 72 ? 101.574 142.048 115.484 1.00 118.28 72 TRP C N 1
ATOM 3735 C CA . TRP C 1 72 ? 103.031 142.006 115.453 1.00 118.28 72 TRP C CA 1
ATOM 3736 C C . TRP C 1 72 ? 103.583 143.064 114.504 1.00 118.28 72 TRP C C 1
ATOM 3737 O O . TRP C 1 72 ? 104.483 143.826 114.872 1.00 118.28 72 TRP C O 1
ATOM 3739 N N . PHE C 1 73 ? 103.046 143.122 113.285 1.00 117.60 73 PHE C N 1
ATOM 3740 C CA . PHE C 1 73 ? 103.442 144.145 112.328 1.00 117.60 73 PHE C CA 1
ATOM 3741 C C . PHE C 1 73 ? 103.078 145.551 112.783 1.00 117.60 73 PHE C C 1
ATOM 3742 O O . PHE C 1 73 ? 103.877 146.474 112.585 1.00 117.60 73 PHE C O 1
ATOM 3744 N N . SER C 1 74 ? 101.898 145.737 113.379 1.00 116.13 74 SER C N 1
ATOM 3745 C CA . SER C 1 74 ? 101.514 147.051 113.885 1.00 116.13 74 SER C CA 1
ATOM 3746 C C . SER C 1 74 ? 102.465 147.511 114.982 1.00 116.13 74 SER C C 1
ATOM 3747 O O . SER C 1 74 ? 102.904 148.666 114.996 1.00 116.13 74 SER C O 1
ATOM 3750 N N . PHE C 1 75 ? 102.796 146.615 115.915 1.00 116.04 75 PHE C N 1
ATOM 3751 C CA . PHE C 1 75 ? 103.745 146.962 116.966 1.00 116.04 75 PHE C CA 1
ATOM 3752 C C . PHE C 1 75 ? 105.131 147.244 116.402 1.00 116.04 75 PHE C C 1
ATOM 3753 O O . PHE C 1 75 ? 105.819 148.158 116.868 1.00 116.04 75 PHE C O 1
ATOM 3761 N N . ARG C 1 76 ? 105.563 146.469 115.406 1.00 112.07 76 ARG C N 1
ATOM 3762 C CA . ARG C 1 76 ? 106.858 146.735 114.787 1.00 112.07 76 ARG C CA 1
ATOM 3763 C C . ARG C 1 76 ? 106.884 148.115 114.142 1.00 112.07 76 ARG C C 1
ATOM 3764 O O . ARG C 1 76 ? 107.840 148.879 114.327 1.00 112.07 76 ARG C O 1
ATOM 3766 N N . GLU C 1 77 ? 105.830 148.462 113.403 1.00 108.80 77 GLU C N 1
ATOM 3767 C CA . GLU C 1 77 ? 105.753 149.778 112.778 1.00 108.80 77 GLU C CA 1
ATOM 3768 C C . GLU C 1 77 ? 105.710 150.901 113.807 1.00 108.80 77 GLU C C 1
ATOM 3769 O O . GLU C 1 77 ? 106.377 151.926 113.625 1.00 108.80 77 GLU C O 1
ATOM 3771 N N . ILE C 1 78 ? 104.941 150.729 114.883 1.00 103.26 78 ILE C N 1
ATOM 3772 C CA . ILE C 1 78 ? 104.858 151.766 115.907 1.00 103.26 78 ILE C CA 1
ATOM 3773 C C . ILE C 1 78 ? 106.206 151.942 116.597 1.00 103.26 78 ILE C C 1
ATOM 3774 O O . ILE C 1 78 ? 106.687 153.067 116.770 1.00 103.26 78 ILE C O 1
ATOM 3779 N N . SER C 1 79 ? 106.844 150.836 116.983 1.00 103.26 79 SER C N 1
ATOM 3780 C CA . SER C 1 79 ? 108.152 150.888 117.624 1.00 103.26 79 SER C CA 1
ATOM 3781 C C . SER C 1 79 ? 109.244 151.404 116.699 1.00 103.26 79 SER C C 1
ATOM 3782 O O . SER C 1 79 ? 110.271 151.882 117.192 1.00 103.26 79 SER C O 1
ATOM 3785 N N . TYR C 1 80 ? 109.059 151.312 115.384 1.00 103.23 80 TYR C N 1
ATOM 3786 C CA . TYR C 1 80 ? 109.988 151.946 114.442 1.00 103.23 80 TYR C CA 1
ATOM 3787 C C . TYR C 1 80 ? 109.737 153.452 114.420 1.00 103.23 80 TYR C C 1
ATOM 3788 O O . TYR C 1 80 ? 110.653 154.246 114.645 1.00 103.23 80 TYR C O 1
ATOM 3790 N N . ARG C 1 81 ? 108.493 153.849 114.153 1.00 98.32 81 ARG C N 1
ATOM 3791 C CA . ARG C 1 81 ? 108.127 155.260 1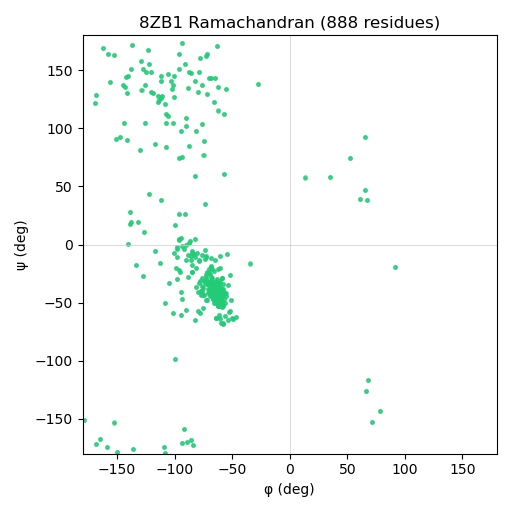14.126 1.00 98.32 81 ARG C CA 1
ATOM 3792 C C . ARG C 1 81 ? 108.286 155.900 115.500 1.00 98.32 81 ARG C C 1
ATOM 3793 O O . ARG C 1 81 ? 109.106 156.806 115.679 1.00 98.32 81 ARG C O 1
ATOM 3795 N N . HIS C 1 82 ? 107.508 155.431 116.475 1.00 90.75 82 HIS C N 1
ATOM 3796 C CA . HIS C 1 82 ? 107.560 155.967 117.828 1.00 90.75 82 HIS C CA 1
ATOM 3797 C C . HIS C 1 82 ? 108.356 155.048 118.743 1.00 90.75 82 HIS C C 1
ATOM 3798 O O . HIS C 1 82 ? 107.865 153.991 119.150 1.00 90.75 82 HIS C O 1
ATOM 3805 N N . ALA C 1 83 ? 109.583 155.441 119.074 1.00 79.92 83 ALA C N 1
ATOM 3806 C CA . ALA C 1 83 ? 110.440 154.622 119.917 1.00 79.92 83 ALA C CA 1
ATOM 3807 C C . ALA C 1 83 ? 110.057 154.674 121.388 1.00 79.92 83 ALA C C 1
ATOM 3808 O O . ALA C 1 83 ? 110.596 153.895 122.181 1.00 79.92 83 ALA C O 1
ATOM 3810 N N . TRP C 1 84 ? 109.146 155.565 121.770 1.00 70.50 84 TRP C N 1
ATOM 3811 C CA . TRP C 1 84 ? 108.780 155.757 123.165 1.00 70.50 84 TRP C CA 1
ATOM 3812 C C . TRP C 1 84 ? 107.594 154.906 123.595 1.00 70.50 84 TRP C C 1
ATOM 3813 O O . TRP C 1 84 ? 107.236 154.924 124.776 1.00 70.50 84 TRP C O 1
ATOM 3824 N N . ILE C 1 85 ? 106.984 154.158 122.675 1.00 70.09 85 ILE C N 1
ATOM 3825 C CA . ILE C 1 85 ? 105.767 153.432 123.014 1.00 70.09 85 ILE C CA 1
ATOM 3826 C C . ILE C 1 85 ? 106.058 152.284 123.978 1.00 70.09 85 ILE C C 1
ATOM 3827 O O . ILE C 1 85 ? 105.292 152.046 124.916 1.00 70.09 85 ILE C O 1
ATOM 3832 N N . ALA C 1 86 ? 107.160 151.561 123.777 1.00 64.89 86 ALA C N 1
ATOM 3833 C CA . ALA C 1 86 ? 107.512 150.462 124.669 1.00 64.89 86 ALA C CA 1
ATOM 3834 C C . ALA C 1 86 ? 107.844 150.955 126.079 1.00 64.89 86 ALA C C 1
ATOM 3835 O O . ALA C 1 86 ? 107.308 150.409 127.057 1.00 64.89 86 ALA C O 1
ATOM 3837 N N . PRO C 1 87 ? 108.718 151.956 126.247 1.00 60.84 87 PRO C N 1
ATOM 3838 C CA . PRO C 1 87 ? 108.930 152.496 127.597 1.00 60.84 87 PRO C CA 1
ATOM 3839 C C . PRO C 1 87 ? 107.682 153.102 128.199 1.00 60.84 87 PRO C C 1
ATOM 3840 O O . PRO C 1 87 ? 107.495 153.003 129.416 1.00 60.84 87 PRO C O 1
ATOM 3844 N N . LEU C 1 88 ? 106.814 153.718 127.393 1.00 60.16 88 LEU C N 1
ATOM 3845 C CA . LEU C 1 88 ? 105.556 154.223 127.929 1.00 60.16 88 LEU C CA 1
ATOM 3846 C C . LEU C 1 88 ? 104.694 153.088 128.458 1.00 60.16 88 LEU C C 1
ATOM 3847 O O . LEU C 1 88 ? 104.067 153.220 129.515 1.00 60.16 88 LEU C O 1
ATOM 3852 N N . MET C 1 89 ? 104.646 151.967 127.736 1.00 62.48 89 MET C N 1
ATOM 3853 C CA . MET C 1 89 ? 103.891 150.813 128.212 1.00 62.48 89 MET C CA 1
ATOM 3854 C C . MET C 1 89 ? 104.466 150.281 129.517 1.00 62.48 89 MET C C 1
ATOM 3855 O O . MET C 1 89 ? 103.719 149.964 130.449 1.00 62.48 89 MET C O 1
ATOM 3860 N N . ILE C 1 90 ? 105.795 150.186 129.605 1.00 56.24 90 ILE C N 1
ATOM 3861 C CA . ILE C 1 90 ? 106.411 149.717 130.846 1.00 56.24 90 ILE C CA 1
ATOM 3862 C C . ILE C 1 90 ? 106.071 150.646 132.006 1.00 56.24 90 ILE C C 1
ATOM 3863 O O . ILE C 1 90 ? 105.680 150.187 133.091 1.00 56.24 90 ILE C O 1
ATOM 3868 N N . LEU C 1 91 ? 106.203 151.957 131.800 1.00 53.39 91 LEU C N 1
ATOM 3869 C CA . LEU C 1 91 ? 105.946 152.911 132.872 1.00 53.39 91 LEU C CA 1
ATOM 3870 C C . LEU C 1 91 ? 104.488 152.874 133.302 1.00 53.39 91 LEU C C 1
ATOM 3871 O O . LEU C 1 91 ? 104.186 152.901 134.500 1.00 53.39 91 LEU C O 1
ATOM 3876 N N . ILE C 1 92 ? 103.592 152.827 132.321 1.00 58.87 92 ILE C N 1
ATOM 3877 C CA . ILE C 1 92 ? 102.161 152.787 132.587 1.00 58.87 92 ILE C CA 1
ATOM 3878 C C . ILE C 1 92 ? 101.797 151.541 133.382 1.00 58.87 92 ILE C C 1
ATOM 3879 O O . ILE C 1 92 ? 101.031 151.609 134.343 1.00 58.87 92 ILE C O 1
ATOM 3884 N N . ALA C 1 93 ? 102.352 150.403 132.978 1.00 57.72 93 ALA C N 1
ATOM 3885 C CA . ALA C 1 93 ? 102.082 149.147 133.667 1.00 57.72 93 ALA C CA 1
ATOM 3886 C C . ALA C 1 93 ? 102.556 149.205 135.113 1.00 57.72 93 ALA C C 1
ATOM 3887 O O . ALA C 1 93 ? 101.808 148.852 136.034 1.00 57.72 93 ALA C O 1
ATOM 3889 N N . VAL C 1 94 ? 103.791 149.665 135.335 1.00 53.09 94 VAL C N 1
ATOM 3890 C CA . VAL C 1 94 ? 104.326 149.697 136.695 1.00 53.09 94 VAL C CA 1
ATOM 3891 C C . VAL C 1 94 ? 103.536 150.666 137.567 1.00 53.09 94 VAL C C 1
ATOM 3892 O O . VAL C 1 94 ? 103.163 150.337 138.700 1.00 53.09 94 VAL C O 1
ATOM 3896 N N . TYR C 1 95 ? 103.258 151.870 137.057 1.00 55.76 95 TYR C N 1
ATOM 3897 C CA . TYR C 1 95 ? 102.498 152.841 137.838 1.00 55.76 95 TYR C CA 1
ATOM 3898 C C . TYR C 1 95 ? 101.075 152.381 138.120 1.00 55.76 95 TYR C C 1
ATOM 3899 O O . TYR C 1 95 ? 100.582 152.586 139.233 1.00 55.76 95 TYR C O 1
ATOM 3908 N N . SER C 1 96 ? 100.396 151.777 137.142 1.00 62.77 96 SER C N 1
ATOM 3909 C CA . SER C 1 96 ? 99.053 151.275 137.392 1.00 62.77 96 SER C CA 1
ATOM 3910 C C . SER C 1 96 ? 99.061 150.150 138.414 1.00 62.77 96 SER C C 1
ATOM 3911 O O . SER C 1 96 ? 98.200 150.118 139.300 1.00 62.77 96 SER C O 1
ATOM 3914 N N . ALA C 1 97 ? 100.027 149.233 138.326 1.00 61.53 97 ALA C N 1
ATOM 3915 C CA . ALA C 1 97 ? 100.106 148.152 139.303 1.00 61.53 97 ALA C CA 1
ATOM 3916 C C . ALA C 1 97 ? 100.386 148.694 140.699 1.00 61.53 97 ALA C C 1
ATOM 3917 O O . ALA C 1 97 ? 99.865 148.179 141.693 1.00 61.53 97 ALA C O 1
ATOM 3919 N N . TYR C 1 98 ? 101.214 149.737 140.793 1.00 62.03 98 TYR C N 1
ATOM 3920 C CA . TYR C 1 98 ? 101.557 150.279 142.104 1.00 62.03 98 TYR C CA 1
ATOM 3921 C C . TYR C 1 98 ? 100.401 151.073 142.706 1.00 62.03 98 TYR C C 1
ATOM 3922 O O . TYR C 1 98 ? 100.109 150.941 143.900 1.00 62.03 98 TYR C O 1
ATOM 3931 N N . PHE C 1 99 ? 99.735 151.902 141.906 1.00 66.18 99 PHE C N 1
ATOM 3932 C CA . PHE C 1 99 ? 98.710 152.797 142.424 1.00 66.18 99 PHE C CA 1
ATOM 3933 C C . PHE C 1 99 ? 97.338 152.148 142.538 1.00 66.18 99 PHE C C 1
ATOM 3934 O O . PHE C 1 99 ? 96.515 152.619 143.330 1.00 66.18 99 PHE C O 1
ATOM 3942 N N . THR C 1 100 ? 97.064 151.094 141.778 1.00 69.22 100 THR C N 1
ATOM 3943 C CA . THR C 1 100 ? 95.820 150.340 141.891 1.00 69.22 100 THR C CA 1
ATOM 3944 C C . THR C 1 100 ? 96.108 149.183 142.839 1.00 69.22 100 THR C C 1
ATOM 3945 O O . THR C 1 100 ? 96.262 148.034 142.419 1.00 69.22 100 THR C O 1
ATOM 3949 N N . SER C 1 101 ? 96.185 149.499 144.126 1.00 73.11 101 SER C N 1
ATOM 3950 C CA . SER C 1 101 ? 96.587 148.535 145.140 1.00 73.11 101 SER C CA 1
ATOM 3951 C C . SER C 1 101 ? 96.211 149.095 146.503 1.00 73.11 101 SER C C 1
ATOM 3952 O O . SER C 1 101 ? 95.468 150.073 146.615 1.00 73.11 101 SER C O 1
ATOM 3955 N N . GLY C 1 102 ? 96.745 148.460 147.539 1.00 75.06 102 GLY C N 1
ATOM 3956 C CA . GLY C 1 102 ? 96.515 148.890 148.901 1.00 75.06 102 GLY C CA 1
ATOM 3957 C C . GLY C 1 102 ? 97.680 149.704 149.420 1.00 75.06 102 GLY C C 1
ATOM 3958 O O . GLY C 1 102 ? 97.772 150.905 149.145 1.00 75.06 102 GLY C O 1
ATOM 3959 N N . ASN C 1 103 ? 98.567 149.065 150.180 1.00 72.87 103 ASN C N 1
ATOM 3960 C CA . ASN C 1 103 ? 99.737 149.740 150.723 1.00 72.87 103 ASN C CA 1
ATOM 3961 C C . ASN C 1 103 ? 100.589 150.354 149.618 1.00 72.87 103 ASN C C 1
ATOM 3962 O O . ASN C 1 103 ? 101.182 149.640 148.804 1.00 72.87 103 ASN C O 1
ATOM 3967 N N . THR C 1 104 ? 100.643 151.682 149.577 1.00 69.74 104 THR C N 1
ATOM 3968 C CA . THR C 1 104 ? 101.530 152.404 148.680 1.00 69.74 104 THR C CA 1
ATOM 3969 C C . THR C 1 104 ? 102.841 152.777 149.353 1.00 69.74 104 THR C C 1
ATOM 3970 O O . THR C 1 104 ? 103.660 153.480 148.756 1.00 69.74 104 THR C O 1
ATOM 3974 N N . THR C 1 105 ? 103.052 152.322 150.582 1.00 65.76 105 THR C N 1
ATOM 3975 C CA . THR C 1 105 ? 104.235 152.658 151.358 1.00 65.76 105 THR C CA 1
ATOM 3976 C C . THR C 1 105 ? 105.360 151.682 151.015 1.00 65.76 105 THR C C 1
ATOM 3977 O O . THR C 1 105 ? 105.276 150.935 150.037 1.00 65.76 105 THR C O 1
ATOM 3981 N N . LYS C 1 106 ? 106.423 151.710 151.813 1.00 63.40 106 LYS C N 1
ATOM 3982 C CA . LYS C 1 106 ? 107.605 150.871 151.589 1.00 63.40 106 LYS C CA 1
ATOM 3983 C C . LYS C 1 106 ? 107.375 149.358 151.613 1.00 63.40 106 LYS C C 1
ATOM 3984 O O . LYS C 1 106 ? 108.266 148.589 151.252 1.00 63.40 106 LYS C O 1
ATOM 3990 N N . THR C 1 107 ? 106.190 148.932 152.033 1.00 66.54 107 THR C N 1
ATOM 3991 C CA . THR C 1 107 ? 105.877 147.510 152.106 1.00 66.54 107 THR C CA 1
ATOM 3992 C C . THR C 1 107 ? 105.481 146.930 150.755 1.00 66.54 107 THR C C 1
ATOM 3993 O O . THR C 1 107 ? 105.314 145.712 150.640 1.00 66.54 107 THR C O 1
ATOM 3997 N N . ASN C 1 108 ? 105.326 147.767 149.736 1.00 60.89 108 ASN C N 1
ATOM 3998 C CA . ASN C 1 108 ? 105.059 147.303 148.386 1.00 60.89 108 ASN C CA 1
ATOM 3999 C C . ASN C 1 108 ? 106.366 146.983 147.671 1.00 60.89 108 ASN C C 1
ATOM 4000 O O . ASN C 1 108 ? 107.404 147.605 147.911 1.00 60.89 108 ASN C O 1
ATOM 4005 N N . VAL C 1 109 ? 106.307 145.991 146.785 1.00 54.52 109 VAL C N 1
ATOM 4006 C CA . VAL C 1 109 ? 107.480 145.638 145.994 1.00 54.52 109 VAL C CA 1
ATOM 4007 C C . VAL C 1 109 ? 107.787 146.665 144.912 1.00 54.52 109 VAL C C 1
ATOM 4008 O O . VAL C 1 109 ? 108.955 146.809 144.524 1.00 54.52 109 VAL C O 1
ATOM 4012 N N . LEU C 1 110 ? 106.779 147.385 144.416 1.00 53.25 110 LEU C N 1
ATOM 4013 C CA . LEU C 1 110 ? 107.014 148.370 143.367 1.00 53.25 110 LEU C CA 1
ATOM 4014 C C . LEU C 1 110 ? 107.492 149.698 143.936 1.00 53.25 110 LEU C C 1
ATOM 4015 O O . LEU C 1 110 ? 107.879 150.592 143.175 1.00 53.25 110 LEU C O 1
ATOM 4020 N N . HIS C 1 111 ? 107.464 149.850 145.261 1.00 49.56 111 HIS C N 1
ATOM 4021 C CA . HIS C 1 111 ? 107.889 151.104 145.870 1.00 49.56 111 HIS C CA 1
ATOM 4022 C C . HIS C 1 111 ? 109.381 151.340 145.685 1.00 49.56 111 HIS C C 1
ATOM 4023 O O . HIS C 1 111 ? 109.813 152.490 145.563 1.00 49.56 111 HIS C O 1
ATOM 4030 N N . ARG C 1 112 ? 110.181 150.274 145.662 1.00 44.99 112 ARG C N 1
ATOM 4031 C CA . ARG C 1 112 ? 111.616 150.448 145.466 1.00 44.99 112 ARG C CA 1
ATOM 4032 C C . ARG C 1 112 ? 111.943 150.943 144.065 1.00 44.99 112 ARG C C 1
ATOM 4033 O O . ARG C 1 112 ? 113.043 151.456 143.835 1.00 44.99 112 ARG C O 1
ATOM 4041 N N . PHE C 1 113 ? 111.018 150.797 143.121 1.00 42.71 113 PHE C N 1
ATOM 4042 C CA . PHE C 1 113 ? 111.208 151.335 141.780 1.00 42.71 113 PHE C CA 1
ATOM 4043 C C . PHE C 1 113 ? 110.597 152.722 141.644 1.00 42.71 113 PHE C C 1
ATOM 4044 O O . PHE C 1 113 ? 111.236 153.638 141.123 1.00 42.71 113 PHE C O 1
ATOM 4052 N N . VAL C 1 114 ? 109.361 152.885 142.110 1.00 43.72 114 VAL C N 1
ATOM 4053 C CA . VAL C 1 114 ? 108.658 154.148 141.921 1.00 43.72 114 VAL C CA 1
ATOM 4054 C C . VAL C 1 114 ? 109.256 155.251 142.789 1.00 43.72 114 VAL C C 1
ATOM 4055 O O . VAL C 1 114 ? 109.416 156.388 142.335 1.00 43.72 114 VAL C O 1
ATOM 4059 N N . ALA C 1 115 ? 109.599 154.942 144.036 1.00 39.04 115 ALA C N 1
ATOM 4060 C CA . ALA C 1 115 ? 109.982 155.950 145.014 1.00 39.04 115 ALA C CA 1
ATOM 4061 C C . ALA C 1 115 ? 111.367 155.664 145.579 1.00 39.04 115 ALA C C 1
ATOM 4062 O O . ALA C 1 115 ? 111.934 154.585 145.397 1.00 39.04 115 ALA C O 1
ATOM 4064 N N . VAL C 1 116 ? 111.910 156.661 146.275 1.00 36.51 116 VAL C N 1
ATOM 4065 C CA . VAL C 1 116 ? 113.177 156.509 146.981 1.00 36.51 116 VAL C CA 1
ATOM 4066 C C . VAL C 1 116 ? 112.912 155.850 148.328 1.00 36.51 116 VAL C C 1
ATOM 4067 O O . VAL C 1 116 ? 111.910 156.142 148.992 1.00 36.51 116 VAL C O 1
ATOM 4071 N N . SER C 1 117 ? 113.803 154.950 148.730 1.00 36.35 117 SER C N 1
ATOM 4072 C CA . SER C 1 117 ? 113.587 154.136 149.915 1.00 36.35 117 SER C CA 1
ATOM 4073 C C . SER C 1 117 ? 114.536 154.558 151.036 1.00 36.35 117 SER C C 1
ATOM 4074 O O . SER C 1 117 ? 115.256 155.553 150.930 1.00 36.35 117 SER C O 1
ATOM 4077 N N . TYR C 1 118 ? 114.515 153.800 152.134 1.00 32.96 118 TYR C N 1
ATOM 4078 C CA . TYR C 1 118 ? 115.439 153.961 153.258 1.00 32.96 118 TYR C CA 1
ATOM 4079 C C . TYR C 1 118 ? 115.238 155.294 153.974 1.00 32.96 118 TYR C C 1
ATOM 4080 O O . TYR C 1 118 ? 116.191 156.010 154.281 1.00 32.96 118 TYR C O 1
ATOM 4089 N N . GLN C 1 119 ? 113.982 155.621 154.252 1.00 37.73 119 GLN C N 1
ATOM 4090 C CA . GLN C 1 119 ? 113.686 156.791 155.065 1.00 37.73 119 GLN C CA 1
ATOM 4091 C C . GLN C 1 119 ? 114.075 156.515 156.510 1.00 37.73 119 GLN C C 1
ATOM 4092 O O . GLN C 1 119 ? 113.696 155.485 157.076 1.00 37.73 119 GLN C O 1
ATOM 4098 N N . ILE C 1 120 ? 114.831 157.430 157.110 1.00 39.59 120 ILE C N 1
ATOM 4099 C CA . ILE C 1 120 ? 115.288 157.258 158.482 1.00 39.59 120 ILE C CA 1
ATOM 4100 C C .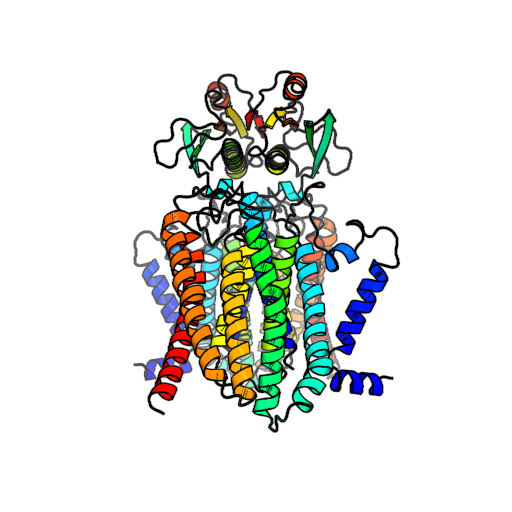 ILE C 1 120 ? 114.166 157.664 159.426 1.00 39.59 120 ILE C C 1
ATOM 4101 O O . ILE C 1 120 ? 113.968 158.852 159.698 1.00 39.59 120 ILE C O 1
ATOM 4106 N N . GLY C 1 121 ? 113.423 156.692 159.919 1.00 44.17 121 GLY C N 1
ATOM 4107 C CA . GLY C 1 121 ? 112.310 156.967 160.829 1.00 44.17 121 GLY C CA 1
ATOM 4108 C C . GLY C 1 121 ? 111.165 157.693 160.116 1.00 44.17 121 GLY C C 1
ATOM 4109 O O . GLY C 1 121 ? 110.562 157.142 159.203 1.00 44.17 121 GLY C O 1
ATOM 4110 N N . ASP C 1 122 ? 110.882 158.916 160.548 1.00 49.78 122 ASP C N 1
ATOM 4111 C CA . ASP C 1 122 ? 109.843 159.724 159.924 1.00 49.78 122 ASP C CA 1
ATOM 4112 C C . ASP C 1 122 ? 110.369 161.157 159.827 1.00 49.78 122 ASP C C 1
ATOM 4113 O O . ASP C 1 122 ? 109.620 162.133 159.874 1.00 49.78 122 ASP C O 1
ATOM 4118 N N . THR C 1 123 ? 111.689 161.302 159.736 1.00 44.93 123 THR C N 1
ATOM 4119 C CA . THR C 1 123 ? 112.282 162.614 159.522 1.00 44.93 123 THR C CA 1
ATOM 4120 C C . THR C 1 123 ? 112.483 162.832 158.029 1.00 44.93 123 THR C C 1
ATOM 4121 O O . THR C 1 123 ? 111.990 162.045 157.215 1.00 44.93 123 THR C O 1
ATOM 4125 N N . ASN C 1 124 ? 113.197 163.899 157.652 1.00 40.61 124 ASN C N 1
ATOM 4126 C CA . ASN C 1 124 ? 113.525 164.152 156.261 1.00 40.61 124 ASN C CA 1
ATOM 4127 C C . ASN C 1 124 ? 115.018 163.872 156.086 1.00 40.61 124 ASN C C 1
ATOM 4128 O O . ASN C 1 124 ? 115.861 164.766 156.123 1.00 40.61 124 ASN C O 1
ATOM 4133 N N . ALA C 1 125 ? 115.342 162.597 155.881 1.00 36.35 125 ALA C N 1
ATOM 4134 C CA . ALA C 1 125 ? 116.708 162.150 155.648 1.00 36.35 125 ALA C CA 1
ATOM 4135 C C . ALA C 1 125 ? 116.640 160.701 155.202 1.00 36.35 125 ALA C C 1
ATOM 4136 O O . ALA C 1 125 ? 116.047 159.875 155.898 1.00 36.35 125 ALA C O 1
ATOM 4138 N N . TYR C 1 126 ? 117.168 160.416 154.018 1.00 31.96 126 TYR C N 1
ATOM 4139 C CA . TYR C 1 126 ? 117.109 159.067 153.476 1.00 31.96 126 TYR C CA 1
ATOM 4140 C C . TYR C 1 126 ? 118.464 158.389 153.396 1.00 31.96 126 TYR C C 1
ATOM 4141 O O . TYR C 1 126 ? 119.485 159.026 153.138 1.00 31.96 126 TYR C O 1
ATOM 4150 N N . GLY C 1 127 ? 118.455 157.082 153.623 1.00 28.86 127 GLY C N 1
ATOM 4151 C CA . GLY C 1 127 ? 119.656 156.287 153.571 1.00 28.86 127 GLY C CA 1
ATOM 4152 C C . GLY C 1 127 ? 119.941 155.740 152.185 1.00 28.86 127 GLY C C 1
ATOM 4153 O O . GLY C 1 127 ? 119.317 156.112 151.191 1.00 28.86 127 GLY C O 1
ATOM 4154 N N . LYS C 1 128 ? 120.907 154.831 152.134 1.00 25.49 128 LYS C N 1
ATOM 4155 C CA . LYS C 1 128 ? 121.367 154.231 150.892 1.00 25.49 128 LYS C CA 1
ATOM 4156 C C . LYS C 1 128 ? 121.224 152.716 150.948 1.00 25.49 128 LYS C C 1
ATOM 4157 O O . LYS C 1 128 ? 121.206 152.105 152.017 1.00 25.49 128 LYS C O 1
ATOM 4163 N N . GLY C 1 129 ? 121.115 152.110 149.768 1.00 29.97 129 GLY C N 1
ATOM 4164 C CA . GLY C 1 129 ? 120.962 150.674 149.650 1.00 29.97 129 GLY C CA 1
ATOM 4165 C C . GLY C 1 129 ? 120.899 150.206 148.210 1.00 29.97 129 GLY C C 1
ATOM 4166 O O . GLY C 1 129 ? 121.481 150.840 147.328 1.00 29.97 129 GLY C O 1
ATOM 4167 N N . ILE C 1 130 ? 120.200 149.101 147.955 1.00 32.65 130 ILE C N 1
ATOM 4168 C CA . ILE C 1 130 ? 120.065 148.546 146.613 1.00 32.65 130 ILE C CA 1
ATOM 4169 C C . ILE C 1 130 ? 118.783 148.997 145.927 1.00 32.65 130 ILE C C 1
ATOM 4170 O O . ILE C 1 130 ? 118.729 149.041 144.681 1.00 32.65 130 ILE C O 1
ATOM 4175 N N . ASN C 1 131 ? 117.763 149.376 146.690 1.00 33.51 131 ASN C N 1
ATOM 4176 C CA . ASN C 1 131 ? 116.605 150.034 146.110 1.00 33.51 131 ASN C CA 1
ATOM 4177 C C . ASN C 1 131 ? 116.976 151.343 145.434 1.00 33.51 131 ASN C C 1
ATOM 4178 O O . ASN C 1 131 ? 116.226 151.820 144.581 1.00 33.51 131 ASN C O 1
ATOM 4183 N N . ASP C 1 132 ? 118.129 151.919 145.779 1.00 31.58 132 ASP C N 1
ATOM 4184 C CA . ASP C 1 132 ? 118.680 153.025 145.009 1.00 31.58 132 ASP C CA 1
ATOM 4185 C C . ASP C 1 132 ? 119.002 152.595 143.582 1.00 31.58 132 ASP C C 1
ATOM 4186 O O . ASP C 1 132 ? 118.681 153.310 142.628 1.00 31.58 132 ASP C O 1
ATOM 4191 N N . LEU C 1 133 ? 119.619 151.422 143.421 1.00 33.70 133 LEU C N 1
ATOM 4192 C CA . LEU C 1 133 ? 119.859 150.882 142.087 1.00 33.70 133 LEU C CA 1
ATOM 4193 C C . LEU C 1 133 ? 118.551 150.599 141.364 1.00 33.70 133 LEU C C 1
ATOM 4194 O O . LEU C 1 133 ? 118.431 150.864 140.163 1.00 33.70 133 LEU C O 1
ATOM 4199 N N . CYS C 1 134 ? 117.566 150.049 142.075 1.00 36.90 134 CYS C N 1
ATOM 4200 C CA . CYS C 1 134 ? 116.273 149.800 141.442 1.00 36.90 134 CYS C CA 1
ATOM 4201 C C . CYS C 1 134 ? 115.616 151.091 140.959 1.00 36.90 134 CYS C C 1
ATOM 4202 O O . CYS C 1 134 ? 115.099 151.144 139.836 1.00 36.90 134 CYS C O 1
ATOM 4205 N N . PHE C 1 135 ? 115.632 152.132 141.792 1.00 33.70 135 PHE C N 1
ATOM 4206 C CA . PHE C 1 135 ? 115.087 153.433 141.422 1.00 33.70 135 PHE C CA 1
ATOM 4207 C C . PHE C 1 135 ? 115.823 154.016 140.222 1.00 33.70 135 PHE C C 1
ATOM 4208 O O . PHE C 1 135 ? 115.194 154.541 139.293 1.00 33.70 135 PHE C O 1
ATOM 4216 N N . VAL C 1 136 ? 117.153 153.916 140.219 1.00 33.08 136 VAL C N 1
ATOM 4217 C CA . VAL C 1 136 ? 117.943 154.459 139.118 1.00 33.08 136 VAL C CA 1
ATOM 4218 C C . VAL C 1 136 ? 117.613 153.738 137.818 1.00 33.08 136 VAL C C 1
ATOM 4219 O O . VAL C 1 136 ? 117.486 154.362 136.762 1.00 33.08 136 VAL C O 1
ATOM 4223 N N . PHE C 1 137 ? 117.466 152.413 137.872 1.00 37.45 137 PHE C N 1
ATOM 4224 C CA . PHE C 1 137 ? 117.131 151.656 136.666 1.00 37.45 137 PHE C CA 1
ATOM 4225 C C . PHE C 1 137 ? 115.737 152.010 136.151 1.00 37.45 137 PHE C C 1
ATOM 4226 O O . PHE C 1 137 ? 115.547 152.257 134.947 1.00 37.45 137 PHE C O 1
ATOM 4234 N N . TYR C 1 138 ? 114.750 152.049 137.045 1.00 39.29 138 TYR C N 1
ATOM 4235 C CA . TYR C 1 138 ? 113.403 152.380 136.604 1.00 39.29 138 TYR C CA 1
ATOM 4236 C C . TYR C 1 138 ? 113.341 153.776 136.006 1.00 39.29 138 TYR C C 1
ATOM 4237 O O . TYR C 1 138 ? 112.621 154.005 135.028 1.00 39.29 138 TYR C O 1
ATOM 4246 N N . TYR C 1 139 ? 114.093 154.723 136.550 1.00 37.78 139 TYR C N 1
ATOM 4247 C CA . TYR C 1 139 ? 114.039 156.052 135.967 1.00 37.78 139 TYR C CA 1
ATOM 4248 C C . TYR C 1 139 ? 114.988 156.229 134.789 1.00 37.78 139 TYR C C 1
ATOM 4249 O O . TYR C 1 139 ? 114.810 157.172 134.020 1.00 37.78 139 TYR C O 1
ATOM 4258 N N . MET C 1 140 ? 115.937 155.315 134.580 1.00 36.46 140 MET C N 1
ATOM 4259 C CA . MET C 1 140 ? 116.554 155.206 133.262 1.00 36.46 140 MET C CA 1
ATOM 4260 C C . MET C 1 140 ? 115.503 154.870 132.220 1.00 36.46 140 MET C C 1
ATOM 4261 O O . MET C 1 140 ? 115.469 155.465 131.137 1.00 36.46 140 MET C O 1
ATOM 4266 N N . ILE C 1 141 ? 114.631 153.912 132.538 1.00 40.68 141 ILE C N 1
ATOM 4267 C CA . ILE C 1 141 ? 113.532 153.600 131.626 1.00 40.68 141 ILE C CA 1
ATOM 4268 C C . ILE C 1 141 ? 112.633 154.816 131.429 1.00 40.68 141 ILE C C 1
ATOM 4269 O O . ILE C 1 141 ? 112.218 155.131 130.304 1.00 40.68 141 ILE C O 1
ATOM 4274 N N . PHE C 1 142 ? 112.318 155.520 132.517 1.00 42.74 142 PHE C N 1
ATOM 4275 C CA . PHE C 1 142 ? 111.491 156.719 132.417 1.00 42.74 142 PHE C CA 1
ATOM 4276 C C . PHE C 1 142 ? 112.121 157.796 131.544 1.00 42.74 142 PHE C C 1
ATOM 4277 O O . PHE C 1 142 ? 111.416 158.420 130.746 1.00 42.74 142 PHE C O 1
ATOM 4285 N N . PHE C 1 143 ? 113.422 158.044 131.684 1.00 41.13 143 PHE C N 1
ATOM 4286 C CA . PHE C 1 143 ? 114.069 159.073 130.877 1.00 41.13 143 PHE C CA 1
ATOM 4287 C C . PHE C 1 143 ? 114.188 158.633 129.425 1.00 41.13 143 PHE C C 1
ATOM 4288 O O . PHE C 1 143 ? 114.117 159.462 128.512 1.00 41.13 143 PHE C O 1
ATOM 4296 N N . THR C 1 144 ? 114.357 157.330 129.188 1.00 44.60 144 THR C N 1
ATOM 4297 C CA . THR C 1 144 ? 114.299 156.821 127.821 1.00 44.60 144 THR C CA 1
ATOM 4298 C C . THR C 1 144 ? 112.944 157.111 127.194 1.00 44.60 144 THR C C 1
ATOM 4299 O O . THR C 1 144 ? 112.866 157.520 126.029 1.00 44.60 144 THR C O 1
ATOM 4303 N N . PHE C 1 145 ? 111.863 156.908 127.949 1.00 50.81 145 PHE C N 1
ATOM 4304 C CA . PHE C 1 145 ? 110.546 157.266 127.430 1.00 50.81 145 PHE C CA 1
ATOM 4305 C C . PHE C 1 145 ? 110.437 158.761 127.176 1.00 50.81 145 PHE C C 1
ATOM 4306 O O . PHE C 1 145 ? 109.969 159.183 126.111 1.00 50.81 145 PHE C O 1
ATOM 4314 N N . LEU C 1 146 ? 110.830 159.568 128.161 1.00 52.39 146 LEU C N 1
ATOM 4315 C CA . LEU C 1 146 ? 110.622 161.010 128.084 1.00 52.39 146 LEU C CA 1
ATOM 4316 C C . LEU C 1 146 ? 111.395 161.618 126.926 1.00 52.39 146 LEU C C 1
ATOM 4317 O O . LEU C 1 146 ? 110.856 162.444 126.187 1.00 52.39 146 LEU C O 1
ATOM 4322 N N . ARG C 1 147 ? 112.650 161.209 126.745 1.00 56.72 147 ARG C N 1
ATOM 4323 C CA . ARG C 1 147 ? 113.465 161.733 125.655 1.00 56.72 147 ARG C CA 1
ATOM 4324 C C . ARG C 1 147 ? 112.743 161.590 124.326 1.00 56.72 147 ARG C C 1
ATOM 4325 O O . ARG C 1 147 ? 112.446 162.584 123.655 1.00 56.72 147 ARG C O 1
ATOM 4333 N N . GLU C 1 148 ? 112.380 160.360 123.966 1.00 62.63 148 GLU C N 1
ATOM 4334 C CA . GLU C 1 148 ? 111.767 160.128 122.666 1.00 62.63 148 GLU C CA 1
ATOM 4335 C C . GLU C 1 148 ? 110.392 160.774 122.564 1.00 62.63 148 GLU C C 1
ATOM 4336 O O . GLU C 1 148 ? 110.108 161.455 121.570 1.00 62.63 148 GLU C O 1
ATOM 4342 N N . PHE C 1 149 ? 109.534 160.595 123.574 1.00 63.09 149 PHE C N 1
ATOM 4343 C CA . PHE C 1 149 ? 108.181 161.132 123.484 1.00 63.09 149 PHE C CA 1
ATOM 4344 C C . PHE C 1 149 ? 108.194 162.647 123.381 1.00 63.09 149 PHE C C 1
ATOM 4345 O O . PHE C 1 149 ? 107.569 163.223 122.482 1.00 63.09 149 PHE C O 1
ATOM 4353 N N . LEU C 1 150 ? 108.874 163.315 124.311 1.00 64.89 150 LEU C N 1
ATOM 4354 C CA . LEU C 1 150 ? 108.938 164.766 124.272 1.00 64.89 150 LEU C CA 1
ATOM 4355 C C . LEU C 1 150 ? 109.545 165.236 122.962 1.00 64.89 150 LEU C C 1
ATOM 4356 O O . LEU C 1 150 ? 108.930 166.017 122.227 1.00 64.89 150 LEU C O 1
ATOM 4361 N N . MET C 1 151 ? 110.739 164.728 122.634 1.00 66.83 151 MET C N 1
ATOM 4362 C CA . MET C 1 151 ? 111.412 165.111 121.402 1.00 66.83 151 MET C CA 1
ATOM 4363 C C . MET C 1 151 ? 110.464 165.061 120.217 1.00 66.83 151 MET C C 1
ATOM 4364 O O . MET C 1 151 ? 110.122 166.100 119.643 1.00 66.83 151 MET C O 1
ATOM 4369 N N . ASP C 1 152 ? 109.939 163.876 119.907 1.00 73.12 152 ASP C N 1
ATOM 4370 C CA . ASP C 1 152 ? 109.043 163.745 118.767 1.00 73.12 152 ASP C CA 1
ATOM 4371 C C . ASP C 1 152 ? 107.840 164.671 118.906 1.00 73.12 152 ASP C C 1
ATOM 4372 O O . ASP C 1 152 ? 107.755 165.704 118.225 1.00 73.12 152 ASP C O 1
ATOM 4377 N N . VAL C 1 153 ? 106.965 164.375 119.871 1.00 71.45 153 VAL C N 1
ATOM 4378 C CA . VAL C 1 153 ? 105.620 164.940 119.884 1.00 71.45 153 VAL C CA 1
ATOM 4379 C C . VAL C 1 153 ? 105.658 166.457 120.000 1.00 71.45 153 VAL C C 1
ATOM 4380 O O . VAL C 1 153 ? 104.836 167.153 119.392 1.00 71.45 153 VAL C O 1
ATOM 4384 N N . VAL C 1 154 ? 106.592 167.004 120.773 1.00 73.19 154 VAL C N 1
ATOM 4385 C CA . VAL C 1 154 ? 106.641 168.449 120.936 1.00 73.19 154 VAL C CA 1
ATOM 4386 C C . VAL C 1 154 ? 107.534 169.099 119.891 1.00 73.19 154 VAL C C 1
ATOM 4387 O O . VAL C 1 154 ? 107.090 169.988 119.161 1.00 73.19 154 VAL C O 1
ATOM 4391 N N . ILE C 1 155 ? 108.801 168.687 119.794 1.00 75.16 155 ILE C N 1
ATOM 4392 C CA . ILE C 1 155 ? 109.743 169.410 118.957 1.00 75.16 155 ILE C CA 1
ATOM 4393 C C . ILE C 1 155 ? 109.437 169.308 117.464 1.00 75.16 155 ILE C C 1
ATOM 4394 O O . ILE C 1 155 ? 109.645 170.297 116.747 1.00 75.16 155 ILE C O 1
ATOM 4399 N N . ARG C 1 156 ? 108.907 168.173 117.024 1.00 79.70 156 ARG C N 1
ATOM 4400 C CA . ARG C 1 156 ? 108.549 168.009 115.624 1.00 79.70 156 ARG C CA 1
ATOM 4401 C C . ARG C 1 156 ? 107.726 169.216 115.185 1.00 79.70 156 ARG C C 1
ATOM 4402 O O . ARG C 1 156 ? 108.155 169.982 114.322 1.00 79.70 156 ARG C O 1
ATOM 4410 N N . PRO C 1 157 ? 106.533 169.390 115.781 1.00 83.18 157 PRO C N 1
ATOM 4411 C CA . PRO C 1 157 ? 105.681 170.533 115.430 1.00 83.18 157 PRO C CA 1
ATOM 4412 C C . PRO C 1 157 ? 106.384 171.873 115.583 1.00 83.18 157 PRO C C 1
ATOM 4413 O O . PRO C 1 157 ? 106.275 172.717 114.687 1.00 83.18 157 PRO C O 1
ATOM 4417 N N . PHE C 1 158 ? 107.103 172.066 116.683 1.00 85.42 158 PHE C N 1
ATOM 4418 C CA . PHE C 1 158 ? 107.799 173.328 116.933 1.00 85.42 158 PHE C CA 1
ATOM 4419 C C . PHE C 1 158 ? 108.926 173.622 115.941 1.00 85.42 158 PHE C C 1
ATOM 4420 O O . PHE C 1 158 ? 109.072 174.752 115.475 1.00 85.42 158 PHE C O 1
ATOM 4428 N N . ALA C 1 159 ? 109.719 172.604 115.623 1.00 86.51 159 ALA C N 1
ATOM 4429 C CA . ALA C 1 159 ? 110.844 172.756 114.712 1.00 86.51 159 ALA C CA 1
ATOM 4430 C C . ALA C 1 159 ? 110.438 172.682 113.246 1.00 86.51 159 ALA C C 1
ATOM 4431 O O . ALA C 1 159 ? 111.261 172.988 112.375 1.00 86.51 159 ALA C O 1
ATOM 4433 N N . ILE C 1 160 ? 109.203 172.278 112.952 1.00 89.51 160 ILE C N 1
ATOM 4434 C CA . ILE C 1 160 ? 108.678 172.306 111.591 1.00 89.51 160 ILE C CA 1
ATOM 4435 C C . ILE C 1 160 ? 107.897 173.575 111.296 1.00 89.51 160 ILE C C 1
ATOM 4436 O O . ILE C 1 160 ? 108.060 174.140 110.200 1.00 89.51 160 ILE C O 1
ATOM 4441 N N . ARG C 1 161 ? 107.086 174.067 112.235 1.00 92.92 161 ARG C N 1
ATOM 4442 C CA . ARG C 1 161 ? 106.419 175.354 112.081 1.00 92.92 161 ARG C CA 1
ATOM 4443 C C . ARG C 1 161 ? 107.410 176.513 112.121 1.00 92.92 161 ARG C C 1
ATOM 4444 O O . ARG C 1 161 ? 107.052 177.652 111.800 1.00 92.92 161 ARG C O 1
ATOM 4452 N N . LEU C 1 162 ? 108.652 176.240 112.511 1.00 93.95 162 LEU C N 1
ATOM 4453 C CA . LEU C 1 162 ? 109.753 177.177 112.358 1.00 93.95 162 LEU C CA 1
ATOM 4454 C C . LEU C 1 162 ? 110.566 176.769 111.139 1.00 93.95 162 LEU C C 1
ATOM 4455 O O . LEU C 1 162 ? 110.958 175.608 110.995 1.00 93.95 162 LEU C O 1
ATOM 4460 N N . HIS C 1 163 ? 110.749 177.753 110.261 1.00 102.50 163 HIS C N 1
ATOM 4461 C CA . HIS C 1 163 ? 111.434 177.617 108.979 1.00 102.50 163 HIS C CA 1
ATOM 4462 C C . HIS C 1 163 ? 112.866 177.102 108.989 1.00 102.50 163 HIS C C 1
ATOM 4463 O O . HIS C 1 163 ? 113.782 177.792 108.542 1.00 102.50 163 HIS C O 1
ATOM 4470 N N . VAL C 1 164 ? 113.061 175.892 109.496 1.00 101.08 164 VAL C N 1
ATOM 4471 C CA . VAL C 1 164 ? 114.386 175.288 109.473 1.00 101.08 164 VAL C CA 1
ATOM 4472 C C . VAL C 1 164 ? 114.379 174.178 108.430 1.00 101.08 164 VAL C C 1
ATOM 4473 O O . VAL C 1 164 ? 113.656 173.185 108.573 1.00 101.08 164 VAL C O 1
ATOM 4477 N N . THR C 1 165 ? 115.125 174.388 107.350 1.00 103.07 165 THR C N 1
ATOM 4478 C CA . THR C 1 165 ? 115.152 173.431 106.251 1.00 103.07 165 THR C CA 1
ATOM 4479 C C . THR C 1 165 ? 116.503 172.779 105.988 1.00 103.07 165 THR C C 1
ATOM 4480 O O . THR C 1 165 ? 117.282 173.242 105.155 1.00 103.07 165 THR C O 1
ATOM 4484 N N . SER C 1 166 ? 116.766 171.698 106.709 1.00 97.38 166 SER C N 1
ATOM 4485 C CA . SER C 1 166 ? 117.991 170.927 106.534 1.00 97.38 166 SER C CA 1
ATOM 4486 C C . SER C 1 166 ? 117.882 169.604 107.275 1.00 97.38 166 SER C C 1
ATOM 4487 O O . SER C 1 166 ? 116.822 169.273 107.814 1.00 97.38 166 SER C O 1
ATOM 4490 N N . LYS C 1 167 ? 118.996 168.879 107.335 1.00 93.52 167 LYS C N 1
ATOM 4491 C CA . LYS C 1 167 ? 119.067 167.607 108.043 1.00 93.52 167 LYS C CA 1
ATOM 4492 C C . LYS C 1 167 ? 119.890 167.808 109.314 1.00 93.52 167 LYS C C 1
ATOM 4493 O O . LYS C 1 167 ? 119.468 167.440 110.409 1.00 93.52 167 LYS C O 1
ATOM 4499 N N . HIS C 1 168 ? 121.063 168.411 109.147 1.00 91.72 168 HIS C N 1
ATOM 4500 C CA . HIS C 1 168 ? 121.951 168.691 110.264 1.00 91.72 168 HIS C CA 1
ATOM 4501 C C . HIS C 1 168 ? 121.311 169.732 111.173 1.00 91.72 168 HIS C C 1
ATOM 4502 O O . HIS C 1 168 ? 121.383 169.625 112.398 1.00 91.72 168 HIS C O 1
ATOM 4509 N N . ARG C 1 169 ? 120.685 170.739 110.570 1.00 88.54 169 ARG C N 1
ATOM 4510 C CA . ARG C 1 169 ? 120.026 171.782 111.349 1.00 88.54 169 ARG C CA 1
ATOM 4511 C C . ARG C 1 169 ? 118.867 171.213 112.157 1.00 88.54 169 ARG C C 1
ATOM 4512 O O . ARG C 1 169 ? 118.722 171.522 113.343 1.00 88.54 169 ARG C O 1
ATOM 4520 N N . ILE C 1 170 ? 118.052 170.348 111.546 1.00 85.47 170 ILE C N 1
ATOM 4521 C CA . ILE C 1 170 ? 116.896 169.813 112.262 1.00 85.47 170 ILE C CA 1
ATOM 4522 C C . ILE C 1 170 ? 117.338 168.864 113.375 1.00 85.47 170 ILE C C 1
ATOM 4523 O O . ILE C 1 170 ? 116.794 168.903 114.484 1.00 85.47 170 ILE C O 1
ATOM 4528 N N . LYS C 1 171 ? 118.341 168.021 113.118 1.00 83.43 171 LYS C N 1
ATOM 4529 C CA . LYS C 1 171 ? 118.790 167.085 114.147 1.00 83.43 171 LYS C CA 1
ATOM 4530 C C . LYS C 1 171 ? 119.401 167.816 115.338 1.00 83.43 171 LYS C C 1
ATOM 4531 O O . LYS C 1 171 ? 119.110 167.504 116.502 1.00 83.43 171 LYS C O 1
ATOM 4537 N N . ARG C 1 172 ? 120.251 168.804 115.073 1.00 78.75 172 ARG C N 1
ATOM 4538 C CA . ARG C 1 172 ? 120.869 169.518 116.176 1.00 78.75 172 ARG C CA 1
ATOM 4539 C C . ARG C 1 172 ? 119.907 170.461 116.886 1.00 78.75 172 ARG C C 1
ATOM 4540 O O . ARG C 1 172 ? 120.031 170.626 118.101 1.00 78.75 172 ARG C O 1
ATOM 4548 N N . ILE C 1 173 ? 118.942 171.065 116.191 1.00 73.82 173 ILE C N 1
ATOM 4549 C CA . ILE C 1 173 ? 117.950 171.852 116.911 1.00 73.82 173 ILE C CA 1
ATOM 4550 C C . ILE C 1 173 ? 117.089 170.941 117.779 1.00 73.82 173 ILE C C 1
ATOM 4551 O O . ILE C 1 173 ? 116.730 171.303 118.902 1.00 73.82 173 ILE C O 1
ATOM 4556 N N . MET C 1 174 ? 116.786 169.732 117.287 1.00 73.42 174 MET C N 1
ATOM 4557 C CA . MET C 1 174 ? 116.170 168.695 118.106 1.00 73.42 174 MET C CA 1
ATOM 4558 C C . MET C 1 174 ? 116.916 168.501 119.416 1.00 73.42 174 MET C C 1
ATOM 4559 O O . MET C 1 174 ? 116.351 168.691 120.507 1.00 73.42 174 MET C O 1
ATOM 4564 N N . GLU C 1 175 ? 118.172 168.085 119.301 1.00 68.04 175 GLU C N 1
ATOM 4565 C CA . GLU C 1 175 ? 119.020 167.802 120.455 1.00 68.04 175 GLU C CA 1
ATOM 4566 C C . GLU C 1 175 ? 119.222 168.967 121.418 1.00 68.04 175 GLU C C 1
ATOM 4567 O O . GLU C 1 175 ? 119.222 168.772 122.634 1.00 68.04 175 GLU C O 1
ATOM 4573 N N . GLN C 1 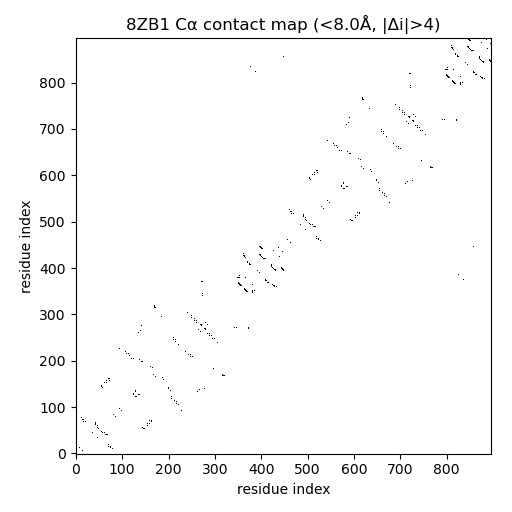176 ? 119.395 170.173 120.889 1.00 60.54 176 GLN C N 1
ATOM 4574 C CA . GLN C 1 176 ? 119.626 171.318 121.764 1.00 60.54 176 GLN C CA 1
ATOM 4575 C C . GLN C 1 176 ? 118.344 171.821 122.410 1.00 60.54 176 GLN C C 1
ATOM 4576 O O . GLN C 1 176 ? 118.390 172.311 123.540 1.00 60.54 176 GLN C O 1
ATOM 4582 N N . MET C 1 177 ? 117.193 171.706 121.745 1.00 60.92 177 MET C N 1
ATOM 4583 C CA . MET C 1 177 ? 115.958 172.046 122.441 1.00 60.92 177 MET C CA 1
ATOM 4584 C C . MET C 1 177 ? 115.622 171.046 123.537 1.00 60.92 177 MET C C 1
ATOM 4585 O O . MET C 1 177 ? 115.136 171.453 124.602 1.00 60.92 177 MET C O 1
ATOM 4590 N N . TYR C 1 178 ? 115.879 169.753 123.324 1.00 54.71 178 TYR C N 1
ATOM 4591 C CA . TYR C 1 178 ? 115.674 168.813 124.421 1.00 54.71 178 TYR C CA 1
ATOM 4592 C C . TYR C 1 178 ? 116.613 169.111 125.584 1.00 54.71 178 TYR C C 1
ATOM 4593 O O . TYR C 1 178 ? 116.216 169.031 126.755 1.00 54.71 178 TYR C O 1
ATOM 4602 N N . ALA C 1 179 ? 117.875 169.428 125.282 1.00 49.43 179 ALA C N 1
ATOM 4603 C CA . ALA C 1 179 ? 118.818 169.801 126.327 1.00 49.43 179 ALA C CA 1
ATOM 4604 C C . ALA C 1 179 ? 118.379 171.053 127.067 1.00 49.43 179 ALA C C 1
ATOM 4605 O O . ALA C 1 179 ? 118.498 171.108 128.294 1.00 49.43 179 ALA C O 1
ATOM 4607 N N . ILE C 1 180 ? 117.872 172.056 126.349 1.00 50.06 180 ILE C N 1
ATOM 4608 C CA . ILE C 1 180 ? 117.310 173.236 126.990 1.00 50.06 180 ILE C CA 1
ATOM 4609 C C . ILE C 1 180 ? 116.189 172.871 127.943 1.00 50.06 180 ILE C C 1
ATOM 4610 O O . ILE C 1 180 ? 116.182 173.354 129.079 1.00 50.06 180 ILE C O 1
ATOM 4615 N N . PHE C 1 181 ? 115.249 172.021 127.526 1.00 49.72 181 PHE C N 1
ATOM 4616 C CA . PHE C 1 181 ? 114.162 171.643 128.426 1.00 49.72 181 PHE C CA 1
ATOM 4617 C C . PHE C 1 181 ? 114.685 170.940 129.673 1.00 49.72 181 PHE C C 1
ATOM 4618 O O . PHE C 1 181 ? 114.375 171.344 130.803 1.00 49.72 181 PHE C O 1
ATOM 4626 N N . TYR C 1 182 ? 115.490 169.889 129.487 1.00 43.59 182 TYR C N 1
ATOM 4627 C CA . TYR C 1 182 ? 115.950 169.125 130.641 1.00 43.59 182 TYR C CA 1
ATOM 4628 C C . TYR C 1 182 ? 116.756 169.992 131.590 1.00 43.59 182 TYR C C 1
ATOM 4629 O O . TYR C 1 182 ? 116.593 169.904 132.810 1.00 43.59 182 TYR C O 1
ATOM 4638 N N . THR C 1 183 ? 117.640 170.826 131.053 1.00 43.08 183 THR C N 1
ATOM 4639 C CA . THR C 1 183 ? 118.480 171.633 131.916 1.00 43.08 183 THR C CA 1
ATOM 4640 C C . THR C 1 183 ? 117.692 172.755 132.577 1.00 43.08 183 THR C C 1
ATOM 4641 O O . THR C 1 183 ? 117.971 173.107 133.724 1.00 43.08 183 THR C O 1
ATOM 4645 N N . GLY C 1 184 ? 116.693 173.312 131.893 1.00 42.47 184 GLY C N 1
ATOM 4646 C CA . GLY C 1 184 ? 115.833 174.286 132.538 1.00 42.47 184 GLY C CA 1
ATOM 4647 C C . GLY C 1 184 ? 115.062 173.680 133.692 1.00 42.47 184 GLY C C 1
ATOM 4648 O O . GLY C 1 184 ? 114.698 174.375 134.641 1.00 42.47 184 GLY C O 1
ATOM 4649 N N . VAL C 1 185 ? 114.771 172.381 133.613 1.00 42.63 185 VAL C N 1
ATOM 4650 C CA . VAL C 1 185 ? 114.145 171.719 134.758 1.00 42.63 185 VAL C CA 1
ATOM 4651 C C . VAL C 1 185 ? 115.163 171.440 135.860 1.00 42.63 185 VAL C C 1
ATOM 4652 O O . VAL C 1 185 ? 114.883 171.646 137.046 1.00 42.63 185 VAL C O 1
ATOM 4656 N N . SER C 1 186 ? 116.356 170.963 135.497 1.00 40.00 186 SER C N 1
ATOM 4657 C CA . SER C 1 186 ? 117.271 170.424 136.500 1.00 40.00 186 SER C CA 1
ATOM 4658 C C . SER C 1 186 ? 118.214 171.457 137.104 1.00 40.00 186 SER C C 1
ATOM 4659 O O . SER C 1 186 ? 118.860 171.158 138.112 1.00 40.00 186 SER C O 1
ATOM 4662 N N . GLY C 1 187 ? 118.324 172.647 136.523 1.00 39.46 187 GLY C N 1
ATOM 4663 C CA . GLY C 1 187 ? 119.214 173.659 137.039 1.00 39.46 187 GLY C CA 1
ATOM 4664 C C . GLY C 1 187 ? 118.624 174.398 138.219 1.00 39.46 187 GLY C C 1
ATOM 4665 O O . GLY C 1 187 ? 119.217 174.459 139.300 1.00 39.46 187 GLY C O 1
ATOM 4666 N N . PRO C 1 188 ? 117.450 175.003 138.024 1.00 40.24 188 PRO C N 1
ATOM 4667 C CA . PRO C 1 188 ? 116.754 175.608 139.166 1.00 40.24 188 PRO C CA 1
ATOM 4668 C C . PRO C 1 188 ? 116.448 174.619 140.271 1.00 40.24 188 PRO C C 1
ATOM 4669 O O . PRO C 1 188 ? 116.411 175.019 141.437 1.00 40.24 188 PRO C O 1
ATOM 4673 N N . PHE C 1 189 ? 116.264 173.352 139.916 1.00 38.60 189 PHE C N 1
ATOM 4674 C CA . PHE C 1 189 ? 116.000 172.316 140.905 1.00 38.60 189 PHE C CA 1
ATOM 4675 C C . PHE C 1 189 ? 117.217 172.209 141.816 1.00 38.60 189 PHE C C 1
ATOM 4676 O O . PHE C 1 189 ? 117.094 172.237 143.041 1.00 38.60 189 PHE C O 1
ATOM 4684 N N . GLY C 1 190 ? 118.394 172.088 141.207 1.00 36.68 190 GLY C N 1
ATOM 4685 C CA . GLY C 1 190 ? 119.636 172.007 141.959 1.00 36.68 190 GLY C CA 1
ATOM 4686 C C . GLY C 1 190 ? 119.924 173.263 142.759 1.00 36.68 190 GLY C C 1
ATOM 4687 O O . GLY C 1 190 ? 120.430 173.193 143.883 1.00 36.68 190 GLY C O 1
ATOM 4688 N N . ILE C 1 191 ? 119.611 174.431 142.193 1.00 38.95 191 ILE C N 1
ATOM 4689 C CA . ILE C 1 191 ? 119.806 175.676 142.929 1.00 38.95 191 ILE C CA 1
ATOM 4690 C C . ILE C 1 191 ? 118.868 175.747 144.127 1.00 38.95 191 ILE C C 1
ATOM 4691 O O . ILE C 1 191 ? 119.245 176.249 145.188 1.00 38.95 191 ILE C O 1
ATOM 4696 N N . TYR C 1 192 ? 117.640 175.251 143.985 1.00 41.18 192 TYR C N 1
ATOM 4697 C CA . TYR C 1 192 ? 116.718 175.173 145.108 1.00 41.18 192 TYR C CA 1
ATOM 4698 C C . TYR C 1 192 ? 117.201 174.193 146.169 1.00 41.18 192 TYR C C 1
ATOM 4699 O O . TYR C 1 192 ? 117.046 174.466 147.362 1.00 41.18 192 TYR C O 1
ATOM 4708 N N . CYS C 1 193 ? 117.772 173.059 145.763 1.00 40.48 193 CYS C N 1
ATOM 4709 C CA . CYS C 1 193 ? 118.347 172.131 146.730 1.00 40.48 193 CYS C CA 1
ATOM 4710 C C . CYS C 1 193 ? 119.521 172.745 147.479 1.00 40.48 193 CYS C C 1
ATOM 4711 O O . CYS C 1 193 ? 119.667 172.520 148.684 1.00 40.48 193 CYS C O 1
ATOM 4714 N N . MET C 1 194 ? 120.365 173.507 146.790 1.00 41.08 194 MET C N 1
ATOM 4715 C CA . MET C 1 194 ? 121.502 174.167 147.422 1.00 41.08 194 MET C CA 1
ATOM 4716 C C . MET C 1 194 ? 121.108 175.427 148.181 1.00 41.08 194 MET C C 1
ATOM 4717 O O . MET C 1 194 ? 121.906 175.925 148.981 1.00 41.08 194 MET C O 1
ATOM 4722 N N . TYR C 1 195 ? 119.904 175.945 147.958 1.00 46.19 195 TYR C N 1
ATOM 4723 C CA . TYR C 1 195 ? 119.390 177.082 148.711 1.00 46.19 195 TYR C CA 1
ATOM 4724 C C . TYR C 1 195 ? 118.927 176.701 150.106 1.00 46.19 195 TYR C C 1
ATOM 4725 O O . TYR C 1 195 ? 119.101 177.486 151.045 1.00 46.19 195 TYR C O 1
ATOM 4734 N N . HIS C 1 196 ? 118.345 175.515 150.266 1.00 45.68 196 HIS C N 1
ATOM 4735 C CA . HIS C 1 196 ? 117.835 175.060 151.551 1.00 45.68 196 HIS C CA 1
ATOM 4736 C C . HIS C 1 196 ? 118.863 174.289 152.357 1.00 45.68 196 HIS C C 1
ATOM 4737 O O . HIS C 1 196 ? 118.487 173.449 153.181 1.00 45.68 196 HIS C O 1
ATOM 4744 N N . SER C 1 197 ? 120.147 174.553 152.140 1.00 44.18 197 SER C N 1
ATOM 4745 C CA . SER C 1 197 ? 121.209 173.947 152.925 1.00 44.18 197 SER C CA 1
ATOM 4746 C C . SER C 1 197 ? 122.220 175.035 153.260 1.00 44.18 197 SER C C 1
ATOM 4747 O O . SER C 1 197 ? 122.028 176.210 152.935 1.00 44.18 197 SER C O 1
ATOM 4750 N N . ASP C 1 198 ? 123.306 174.642 153.915 1.00 45.00 198 ASP C N 1
ATOM 4751 C CA . ASP C 1 198 ? 124.368 175.562 154.289 1.00 45.00 198 ASP C CA 1
ATOM 4752 C C . ASP C 1 198 ? 125.408 175.743 153.192 1.00 45.00 198 ASP C C 1
ATOM 4753 O O . ASP C 1 198 ? 126.467 176.323 153.448 1.00 45.00 198 ASP C O 1
ATOM 4758 N N . LEU C 1 199 ? 125.165 175.094 152.062 1.00 40.51 199 LEU C N 1
ATOM 4759 C CA . LEU C 1 199 ? 126.079 175.144 150.944 1.00 40.51 199 LEU C CA 1
ATOM 4760 C C . LEU C 1 199 ? 125.808 176.409 150.175 1.00 40.51 199 LEU C C 1
ATOM 4761 O O . LEU C 1 199 ? 126.408 176.648 149.127 1.00 40.51 199 LEU C O 1
ATOM 4766 N N . TRP C 1 200 ? 124.926 177.232 150.660 1.00 45.13 200 TRP C N 1
ATOM 4767 C CA . TRP C 1 200 ? 124.500 178.372 149.971 1.00 45.13 200 TRP C CA 1
ATOM 4768 C C . TRP C 1 200 ? 125.492 179.301 149.722 1.00 45.13 200 TRP C C 1
ATOM 4769 O O . TRP C 1 200 ? 125.983 179.885 150.519 1.00 45.13 200 TRP C O 1
ATOM 4780 N N . PHE C 1 201 ? 125.680 179.405 148.442 1.00 47.47 201 PHE C N 1
ATOM 4781 C CA . PHE C 1 201 ? 126.492 180.070 147.533 1.00 47.47 201 PHE C CA 1
ATOM 4782 C C . PHE C 1 201 ? 127.725 179.631 147.707 1.00 47.47 201 PHE C C 1
ATOM 4783 O O . PHE C 1 201 ? 128.342 180.116 148.488 1.00 47.47 201 PHE C O 1
ATOM 4791 N N . PHE C 1 202 ? 127.981 178.629 146.918 1.00 38.36 202 PHE C N 1
ATOM 4792 C CA . PHE C 1 202 ? 129.060 177.813 146.801 1.00 38.36 202 PHE C CA 1
ATOM 4793 C C . PHE C 1 202 ? 129.955 177.927 147.905 1.00 38.36 202 PHE C C 1
ATOM 4794 O O . PHE C 1 202 ? 130.983 178.347 147.726 1.00 38.36 202 PHE C O 1
ATOM 4802 N N . ASN C 1 203 ? 129.513 177.694 149.099 1.00 37.53 203 ASN C N 1
ATOM 4803 C CA . ASN C 1 203 ? 130.345 177.697 150.281 1.00 37.53 203 ASN C CA 1
ATOM 4804 C C . ASN C 1 203 ? 131.004 176.339 150.235 1.00 37.53 203 ASN C C 1
ATOM 4805 O O . ASN C 1 203 ? 130.342 175.319 150.041 1.00 37.53 203 ASN C O 1
ATOM 4810 N N . THR C 1 204 ? 132.312 176.329 150.413 1.00 33.25 204 THR C N 1
ATOM 4811 C CA . THR C 1 204 ? 133.088 175.101 150.319 1.00 33.25 204 THR C CA 1
ATOM 4812 C C . THR C 1 204 ? 133.382 174.486 151.682 1.00 33.25 204 THR C C 1
ATOM 4813 O O . THR C 1 204 ? 133.867 173.354 151.749 1.00 33.25 204 THR C O 1
ATOM 4817 N N . LYS C 1 205 ? 133.113 175.205 152.772 1.00 34.60 205 LYS C N 1
ATOM 4818 C CA . LYS C 1 205 ? 133.305 174.628 154.097 1.00 34.60 205 LYS C CA 1
ATOM 4819 C C . LYS C 1 205 ? 132.155 173.724 154.517 1.00 34.60 205 LYS C C 1
ATOM 4820 O O . LYS C 1 205 ? 132.405 172.662 155.097 1.00 34.60 205 LYS C O 1
ATOM 4826 N N . ALA C 1 206 ? 130.910 174.116 154.239 1.00 35.12 206 ALA C N 1
ATOM 4827 C CA . ALA C 1 206 ? 129.775 173.238 154.500 1.00 35.12 206 ALA C CA 1
ATOM 4828 C C . ALA C 1 206 ? 129.818 172.001 153.625 1.00 35.12 206 ALA C C 1
ATOM 4829 O O . ALA C 1 206 ? 129.083 171.042 153.873 1.00 35.12 206 ALA C O 1
ATOM 4831 N N . MET C 1 207 ? 130.659 172.027 152.606 1.00 30.50 207 MET C N 1
ATOM 4832 C CA . MET C 1 207 ? 130.963 170.927 151.715 1.00 30.50 207 MET C CA 1
ATOM 4833 C C . MET C 1 207 ? 131.836 169.871 152.381 1.00 30.50 207 MET C C 1
ATOM 4834 O O . MET C 1 207 ? 131.972 168.769 151.843 1.00 30.50 207 MET C O 1
ATOM 4839 N N . TYR C 1 208 ? 132.410 170.177 153.554 1.00 28.65 208 TYR C N 1
ATOM 4840 C CA . TYR C 1 208 ? 133.264 169.237 154.269 1.00 28.65 208 TYR C CA 1
ATOM 4841 C C . TYR C 1 208 ? 132.971 169.101 155.758 1.00 28.65 208 TYR C C 1
ATOM 4842 O O . TYR C 1 208 ? 133.430 168.121 156.352 1.00 28.65 208 TYR C O 1
ATOM 4851 N N . ARG C 1 209 ? 132.260 170.042 156.391 1.00 33.29 209 ARG C N 1
ATOM 4852 C CA . ARG C 1 209 ? 132.145 170.008 157.850 1.00 33.29 209 ARG C CA 1
ATOM 4853 C C . ARG C 1 209 ? 131.583 168.694 158.375 1.00 33.29 209 ARG C C 1
ATOM 4854 O O . ARG C 1 209 ? 132.257 167.988 159.132 1.00 33.29 209 ARG C O 1
ATOM 4862 N N . THR C 1 210 ? 130.352 168.360 157.998 1.00 30.10 210 THR C N 1
ATOM 4863 C CA . THR C 1 210 ? 129.724 167.119 158.444 1.00 30.10 210 THR C CA 1
ATOM 4864 C C . THR C 1 210 ? 129.927 166.082 157.351 1.00 30.10 210 THR C C 1
ATOM 4865 O O . THR C 1 210 ? 129.003 165.744 156.616 1.00 30.10 210 THR C O 1
ATOM 4869 N N . TYR C 1 211 ? 131.160 165.565 157.248 1.00 24.31 211 TYR C N 1
ATOM 4870 C CA . TYR C 1 211 ? 131.490 164.699 156.110 1.00 24.31 211 TYR C CA 1
ATOM 4871 C C . TYR C 1 211 ? 130.660 163.429 155.998 1.00 24.31 211 TYR C C 1
ATOM 4872 O O . TYR C 1 211 ? 129.971 163.262 154.980 1.00 24.31 211 TYR C O 1
ATOM 4881 N N . PRO C 1 212 ? 130.713 162.487 156.944 1.00 26.16 212 PRO C N 1
ATOM 4882 C CA . PRO C 1 212 ? 130.283 161.115 156.609 1.00 26.16 212 PRO C CA 1
ATOM 4883 C C . PRO C 1 212 ? 128.906 161.008 155.974 1.00 26.16 212 PRO C C 1
ATOM 4884 O O . PRO C 1 212 ? 128.666 160.033 155.258 1.00 26.16 212 PRO C O 1
ATOM 4888 N N . ASP C 1 213 ? 127.998 161.958 156.223 1.00 26.15 213 ASP C N 1
ATOM 4889 C CA . ASP C 1 213 ? 126.767 162.151 155.450 1.00 26.15 213 ASP C CA 1
ATOM 4890 C C . ASP C 1 213 ? 126.119 160.873 154.934 1.00 26.15 213 ASP C C 1
ATOM 4891 O O . ASP C 1 213 ? 125.948 160.716 153.723 1.00 26.15 213 ASP C O 1
ATOM 4896 N N . PHE C 1 214 ? 125.763 159.951 155.824 1.00 25.43 214 PHE C N 1
ATOM 4897 C CA . PHE C 1 214 ? 125.133 158.722 155.367 1.00 25.43 214 PHE C CA 1
ATOM 4898 C C . PHE C 1 214 ? 123.724 158.945 154.841 1.00 25.43 214 PHE C C 1
ATOM 4899 O O . PHE C 1 214 ? 123.229 158.117 154.072 1.00 25.43 214 PHE C O 1
ATOM 4907 N N . THR C 1 215 ? 123.073 160.039 155.224 1.00 28.70 215 THR C N 1
ATOM 4908 C CA . THR C 1 215 ? 121.698 160.311 154.839 1.00 28.70 215 THR C CA 1
ATOM 4909 C C . THR C 1 215 ? 121.612 161.625 154.076 1.00 28.70 215 THR C C 1
ATOM 4910 O O . THR C 1 215 ? 122.386 162.553 154.315 1.00 28.70 215 THR C O 1
ATOM 4914 N N . ASN C 1 216 ? 120.658 161.691 153.157 1.00 29.36 216 ASN C N 1
ATOM 4915 C CA . ASN C 1 216 ? 120.401 162.871 152.347 1.00 29.36 216 ASN C CA 1
ATOM 4916 C C . ASN C 1 216 ? 118.930 163.218 152.455 1.00 29.36 216 ASN C C 1
ATOM 4917 O O . ASN C 1 216 ? 118.091 162.335 152.665 1.00 29.36 216 ASN C O 1
ATOM 4922 N N . PRO C 1 217 ? 118.576 164.494 152.315 1.00 28.59 217 PRO C N 1
ATOM 4923 C CA . PRO C 1 217 ? 117.162 164.879 152.338 1.00 28.59 217 PRO C CA 1
ATOM 4924 C C . PRO C 1 217 ? 116.398 164.267 151.172 1.00 28.59 217 PRO C C 1
ATOM 4925 O O . PRO C 1 217 ? 116.966 163.672 150.257 1.00 28.59 217 PRO C O 1
ATOM 4929 N N . PHE C 1 218 ? 115.075 164.415 151.220 1.00 29.96 218 PHE C N 1
ATOM 4930 C CA . PHE C 1 218 ? 114.222 163.855 150.178 1.00 29.96 218 PHE C CA 1
ATOM 4931 C C . PHE C 1 218 ? 114.533 164.461 148.818 1.00 29.96 218 PHE C C 1
ATOM 4932 O O . PHE C 1 218 ? 114.908 163.752 147.877 1.00 29.96 218 PHE C O 1
ATOM 4940 N N . LEU C 1 219 ? 114.371 165.779 148.694 1.00 30.32 219 LEU C N 1
ATOM 4941 C CA . LEU C 1 219 ? 114.592 166.441 147.417 1.00 30.32 219 LEU C CA 1
ATOM 4942 C C . LEU C 1 219 ? 116.024 166.303 146.938 1.00 30.32 219 LEU C C 1
ATOM 4943 O O . LEU C 1 219 ? 116.245 166.095 145.743 1.00 30.32 219 LEU C O 1
ATOM 4948 N N . PHE C 1 220 ? 116.976 166.356 147.864 1.00 27.66 220 PHE C N 1
ATOM 4949 C CA . PHE C 1 220 ? 118.384 166.209 147.523 1.00 27.66 220 PHE C CA 1
ATOM 4950 C C . PHE C 1 220 ? 118.662 164.826 146.938 1.00 27.66 220 PHE C C 1
ATOM 4951 O O . PHE C 1 220 ? 119.388 164.699 145.951 1.00 27.66 220 PHE C O 1
ATOM 4959 N N . LYS C 1 221 ? 118.083 163.792 147.543 1.00 27.45 221 LYS C N 1
ATOM 4960 C CA . LYS C 1 221 ? 118.281 162.429 147.064 1.00 27.45 221 LYS C CA 1
ATOM 4961 C C . LYS C 1 221 ? 117.595 162.196 145.725 1.00 27.45 221 LYS C C 1
ATOM 4962 O O . LYS C 1 221 ? 118.177 161.575 144.828 1.00 27.45 221 LYS C O 1
ATOM 4968 N N . VAL C 1 222 ? 116.356 162.670 145.569 1.00 28.64 222 VAL C N 1
ATOM 4969 C CA . VAL C 1 222 ? 115.658 162.436 144.308 1.00 28.64 222 VAL C CA 1
ATOM 4970 C C . VAL C 1 222 ? 116.328 163.202 143.179 1.00 28.64 222 VAL C C 1
ATOM 4971 O O . VAL C 1 222 ? 116.440 162.697 142.060 1.00 28.64 222 VAL C O 1
ATOM 4975 N N . PHE C 1 223 ? 116.827 164.408 143.456 1.00 28.75 223 PHE C N 1
ATOM 4976 C CA . PHE C 1 223 ? 117.589 165.146 142.457 1.00 28.75 223 PHE C CA 1
ATOM 4977 C C . PHE C 1 223 ? 118.854 164.397 142.069 1.00 28.75 223 PHE C C 1
ATOM 4978 O O . PHE C 1 223 ? 119.166 164.254 140.880 1.00 28.75 223 PHE C O 1
ATOM 4986 N N . TYR C 1 224 ? 119.626 163.988 143.070 1.00 26.39 224 TYR C N 1
ATOM 4987 C CA . TYR C 1 224 ? 120.889 163.293 142.832 1.00 26.39 224 TYR C CA 1
ATOM 4988 C C . TYR C 1 224 ? 120.714 162.042 141.982 1.00 26.39 224 TYR C C 1
ATOM 4989 O O . TYR C 1 224 ? 121.419 161.842 140.993 1.00 26.39 224 TYR C O 1
ATOM 4998 N N . LEU C 1 225 ? 119.767 161.206 142.382 1.00 27.42 225 LEU C N 1
ATOM 4999 C CA . LEU C 1 225 ? 119.480 159.958 141.686 1.00 27.42 225 LEU C CA 1
ATOM 5000 C C . LEU C 1 225 ? 118.795 160.156 140.340 1.00 27.42 225 LEU C C 1
ATOM 5001 O O . LEU C 1 225 ? 119.004 159.347 139.433 1.00 27.42 225 LEU C O 1
ATOM 5006 N N . GLY C 1 226 ? 117.990 161.206 140.169 1.00 29.21 226 GLY C N 1
ATOM 5007 C CA . GLY C 1 226 ? 117.480 161.520 138.847 1.00 29.21 226 GLY C CA 1
ATOM 5008 C C . GLY C 1 226 ? 118.578 161.946 137.894 1.00 29.21 226 GLY C C 1
ATOM 5009 O O . GLY C 1 226 ? 118.575 161.565 136.722 1.00 29.21 226 GLY C O 1
ATOM 5010 N N . GLN C 1 227 ? 119.532 162.738 138.381 1.00 33.36 227 GLN C N 1
ATOM 5011 C CA . GLN C 1 227 ? 120.692 163.067 137.561 1.00 33.36 227 GLN C CA 1
ATOM 5012 C C . GLN C 1 227 ? 121.482 161.816 137.206 1.00 33.36 227 GLN C C 1
ATOM 5013 O O . GLN C 1 227 ? 121.918 161.653 136.058 1.00 33.36 227 GLN C O 1
ATOM 5019 N N . ALA C 1 228 ? 121.670 160.918 138.174 1.00 30.45 228 ALA C N 1
ATOM 5020 C CA . ALA C 1 228 ? 122.355 159.662 137.889 1.00 30.45 228 ALA C CA 1
ATOM 5021 C C . ALA C 1 228 ? 121.631 158.835 136.836 1.00 30.45 228 ALA C C 1
ATOM 5022 O O . ALA C 1 228 ? 122.276 158.303 135.931 1.00 30.45 228 ALA C O 1
ATOM 5024 N N . ALA C 1 229 ? 120.305 158.724 136.930 1.00 32.35 229 ALA C N 1
ATOM 5025 C CA . ALA C 1 229 ? 119.533 157.968 135.949 1.00 32.35 229 ALA C CA 1
ATOM 5026 C C . ALA C 1 229 ? 119.596 158.603 134.565 1.00 32.35 229 ALA C C 1
ATOM 5027 O O . ALA C 1 229 ? 119.759 157.896 133.564 1.00 32.35 229 ALA C O 1
ATOM 5029 N N . PHE C 1 230 ? 119.476 159.930 134.490 1.00 36.30 230 PHE C N 1
ATOM 5030 C CA . PHE C 1 230 ? 119.569 160.616 133.206 1.00 36.30 230 PHE C CA 1
ATOM 5031 C C . PHE C 1 230 ? 120.925 160.384 132.552 1.00 36.30 230 PHE C C 1
ATOM 5032 O O . PHE C 1 230 ? 121.004 160.072 131.357 1.00 36.30 230 PHE C O 1
ATOM 5040 N N . TRP C 1 231 ? 122.006 160.519 133.319 1.00 36.23 231 TRP C N 1
ATOM 5041 C CA . TRP C 1 231 ? 123.322 160.369 132.710 1.00 36.23 231 TRP C CA 1
ATOM 5042 C C . TRP C 1 231 ? 123.632 158.915 132.387 1.00 36.23 231 TRP C C 1
ATOM 5043 O O . TRP C 1 231 ? 124.316 158.636 131.396 1.00 36.23 231 TRP C O 1
ATOM 5054 N N . ALA C 1 232 ? 123.118 157.974 133.180 1.00 37.76 232 ALA C N 1
ATOM 5055 C CA . ALA C 1 232 ? 123.277 156.563 132.853 1.00 37.76 232 ALA C CA 1
ATOM 5056 C C . ALA C 1 232 ? 122.550 156.219 131.561 1.00 37.76 232 ALA C C 1
ATOM 5057 O O . ALA C 1 232 ? 123.054 155.454 130.731 1.00 37.76 232 ALA C O 1
ATOM 5059 N N . GLN C 1 233 ? 121.353 156.778 131.371 1.00 41.26 233 GLN C N 1
ATOM 5060 C CA . GLN C 1 233 ? 120.642 156.565 130.117 1.00 41.26 233 GLN C CA 1
ATOM 5061 C C . GLN C 1 233 ? 121.382 157.184 128.938 1.00 41.26 233 GLN C C 1
ATOM 5062 O O . GLN C 1 233 ? 121.442 156.586 127.857 1.00 41.26 233 GLN C O 1
ATOM 5068 N N . GLN C 1 234 ? 121.954 158.376 129.123 1.00 43.69 234 GLN C N 1
ATOM 5069 C CA . GLN C 1 234 ? 122.772 158.970 128.068 1.00 43.69 234 GLN C CA 1
ATOM 5070 C C . GLN C 1 234 ? 123.938 158.060 127.706 1.00 43.69 234 GLN C C 1
ATOM 5071 O O . GLN C 1 234 ? 124.241 157.851 126.526 1.00 43.69 234 GLN C O 1
ATOM 5077 N N . ALA C 1 235 ? 124.610 157.508 128.718 1.00 45.93 235 ALA C N 1
ATOM 5078 C CA . ALA C 1 235 ? 125.747 156.632 128.460 1.00 45.93 235 ALA C CA 1
ATOM 5079 C C . ALA C 1 235 ? 125.323 155.364 127.726 1.00 45.93 235 ALA C C 1
ATOM 5080 O O . ALA C 1 235 ? 126.010 154.922 126.798 1.00 45.93 235 ALA C O 1
ATOM 5082 N N . CYS C 1 236 ? 124.201 154.758 128.125 1.00 51.56 236 CYS C N 1
ATOM 5083 C CA . CYS C 1 236 ? 123.807 153.511 127.472 1.00 51.56 236 CYS C CA 1
ATOM 5084 C C . CYS C 1 236 ? 123.347 153.768 126.043 1.00 51.56 236 CYS C C 1
ATOM 5085 O O . CYS C 1 236 ? 123.544 152.922 125.165 1.00 51.56 236 CYS C O 1
ATOM 5088 N N . ILE C 1 237 ? 122.731 154.925 125.785 1.00 52.34 237 ILE C N 1
ATOM 5089 C CA . ILE C 1 237 ? 122.472 155.327 124.407 1.00 52.34 237 ILE C CA 1
ATOM 5090 C C . ILE C 1 237 ? 123.755 155.512 123.615 1.00 52.34 237 ILE C C 1
ATOM 5091 O O . ILE C 1 237 ? 123.831 155.076 122.462 1.00 52.34 237 ILE C O 1
ATOM 5096 N N . LEU C 1 238 ? 124.782 156.064 124.252 1.00 54.26 238 LEU C N 1
ATOM 5097 C CA . LEU C 1 238 ? 126.069 156.249 123.596 1.00 54.26 238 LEU C CA 1
ATOM 5098 C C . LEU C 1 238 ? 126.706 154.897 123.257 1.00 54.26 238 LEU C C 1
ATOM 5099 O O . LEU C 1 238 ? 127.392 154.763 122.244 1.00 54.26 238 LEU C O 1
ATOM 5104 N N . VAL C 1 239 ? 126.476 153.899 124.109 1.00 58.57 239 VAL C N 1
ATOM 5105 C CA . VAL C 1 239 ? 127.023 152.562 123.899 1.00 58.57 239 VAL C CA 1
ATOM 5106 C C . VAL C 1 239 ? 126.198 151.824 122.854 1.00 58.57 239 VAL C C 1
ATOM 5107 O O . VAL C 1 239 ? 126.721 151.405 121.816 1.00 58.57 239 VAL C O 1
ATOM 5111 N N . LEU C 1 240 ? 124.905 151.657 123.121 1.00 64.18 240 LEU C N 1
ATOM 5112 C CA . LEU C 1 240 ? 123.984 151.037 122.171 1.00 64.18 240 LEU C CA 1
ATOM 5113 C C . LEU C 1 240 ? 123.717 152.057 121.076 1.00 64.18 240 LEU C C 1
ATOM 5114 O O . LEU C 1 240 ? 122.782 152.857 121.149 1.00 64.18 240 LEU C O 1
ATOM 5119 N N . GLN C 1 241 ? 124.558 152.036 120.049 1.00 75.98 241 GLN C N 1
ATOM 5120 C CA . GLN C 1 241 ? 124.525 153.065 119.024 1.00 75.98 241 GLN C CA 1
ATOM 5121 C C . GLN C 1 241 ? 123.271 152.934 118.165 1.00 75.98 241 GLN C C 1
ATOM 5122 O O . GLN C 1 241 ? 122.796 151.837 117.859 1.00 75.98 241 GLN C O 1
ATOM 5128 N N . LEU C 1 242 ? 122.724 154.083 117.778 1.00 83.09 242 LEU C N 1
ATOM 5129 C CA . LEU C 1 242 ? 121.578 154.142 116.884 1.00 83.09 242 LEU C CA 1
ATOM 5130 C C . LEU C 1 242 ? 121.802 155.266 115.881 1.00 83.09 242 LEU C C 1
ATOM 5131 O O . LEU C 1 242 ? 120.862 155.733 115.231 1.00 83.09 242 LEU C O 1
ATOM 5136 N N . GLU C 1 243 ? 123.055 155.698 115.755 1.00 91.95 243 GLU C N 1
ATOM 5137 C CA . GLU C 1 243 ? 123.408 156.867 114.967 1.00 91.95 243 GLU C CA 1
ATOM 5138 C C . GLU C 1 243 ? 124.840 156.696 114.478 1.00 91.95 243 GLU C C 1
ATOM 5139 O O . GLU C 1 243 ? 125.590 155.856 114.977 1.00 91.95 243 GLU C O 1
ATOM 5145 N N . LYS C 1 244 ? 125.192 157.499 113.472 1.00 95.39 244 LYS C N 1
ATOM 5146 C CA . LYS C 1 244 ? 126.537 157.506 112.916 1.00 95.39 244 LYS C CA 1
ATOM 5147 C C . LYS C 1 244 ? 127.393 158.033 114.047 1.00 95.39 244 LYS C C 1
ATOM 5148 O O . LYS C 1 244 ? 127.159 159.136 114.544 1.00 95.39 244 LYS C O 1
ATOM 5154 N N . PRO C 1 245 ? 128.394 157.253 114.463 1.00 95.35 245 PRO C N 1
ATOM 5155 C CA . PRO C 1 245 ? 129.166 157.716 115.630 1.00 95.35 245 PRO C CA 1
ATOM 5156 C C . PRO C 1 245 ? 130.167 158.830 115.366 1.00 95.35 245 PRO C C 1
ATOM 5157 O O . PRO C 1 245 ? 130.414 159.662 116.246 1.00 95.35 245 PRO C O 1
ATOM 5161 N N . ARG C 1 246 ? 130.833 158.708 114.217 1.00 96.63 246 ARG C N 1
ATOM 5162 C CA . ARG C 1 246 ? 131.921 159.571 113.734 1.00 96.63 246 ARG C CA 1
ATOM 5163 C C . ARG C 1 246 ? 131.933 161.067 114.044 1.00 96.63 246 ARG C C 1
ATOM 5164 O O . ARG C 1 246 ? 132.971 161.715 113.909 1.00 96.63 246 ARG C O 1
ATOM 5172 N N . LYS C 1 247 ? 130.790 161.609 114.461 1.00 92.54 247 LYS C N 1
ATOM 5173 C CA . LYS C 1 247 ? 130.750 163.017 114.817 1.00 92.54 247 LYS C CA 1
ATOM 5174 C C . LYS C 1 247 ? 132.173 163.284 115.261 1.00 92.54 247 LYS C C 1
ATOM 5175 O O . LYS C 1 247 ? 132.753 162.479 115.992 1.00 92.54 247 LYS C O 1
ATOM 5181 N N . ASP C 1 248 ? 132.714 164.428 114.853 1.00 90.85 248 ASP C N 1
ATOM 5182 C CA . ASP C 1 248 ? 134.096 164.807 115.158 1.00 90.85 248 ASP C CA 1
ATOM 5183 C C . ASP C 1 248 ? 134.416 165.253 116.591 1.00 90.85 248 ASP C C 1
ATOM 5184 O O . ASP C 1 248 ? 135.261 166.125 116.788 1.00 90.85 248 ASP C O 1
ATOM 5189 N N . HIS C 1 249 ? 133.756 164.668 117.586 1.00 84.23 249 HIS C N 1
ATOM 5190 C CA . HIS C 1 249 ? 134.050 165.011 118.970 1.00 84.23 249 HIS C CA 1
ATOM 5191 C C . HIS C 1 249 ? 133.984 163.741 119.809 1.00 84.23 249 HIS C C 1
ATOM 5192 O O . HIS C 1 249 ? 132.906 163.338 120.254 1.00 84.23 249 HIS C O 1
ATOM 5199 N N . ASN C 1 250 ? 135.123 163.067 119.922 1.00 78.28 250 ASN C N 1
ATOM 5200 C CA . ASN C 1 250 ? 135.198 161.800 120.633 1.00 78.28 250 ASN C CA 1
ATOM 5201 C C . ASN C 1 250 ? 135.468 161.932 122.120 1.00 78.28 250 ASN C C 1
ATOM 5202 O O . ASN C 1 250 ? 135.063 161.071 122.901 1.00 78.28 250 ASN C O 1
ATOM 5207 N N . GLU C 1 251 ? 136.148 162.997 122.527 1.00 66.80 251 GLU C N 1
ATOM 5208 C CA . GLU C 1 251 ? 136.433 163.129 123.946 1.00 66.80 251 GLU C CA 1
ATOM 5209 C C . GLU C 1 251 ? 135.159 163.052 124.772 1.00 66.80 251 GLU C C 1
ATOM 5210 O O . GLU C 1 251 ? 135.230 162.989 126.005 1.00 66.80 251 GLU C O 1
ATOM 5216 N N . LEU C 1 252 ? 134.002 163.045 124.107 1.00 57.23 252 LEU C N 1
ATOM 5217 C CA . LEU C 1 252 ? 132.723 162.983 124.798 1.00 57.23 252 LEU C CA 1
ATOM 5218 C C . LEU C 1 252 ? 132.540 161.643 125.496 1.00 57.23 252 LEU C C 1
ATOM 5219 O O . LEU C 1 252 ? 131.908 161.567 126.551 1.00 57.23 252 LEU C O 1
ATOM 5224 N N . THR C 1 253 ? 133.079 160.568 124.918 1.00 54.30 253 THR C N 1
ATOM 5225 C CA . THR C 1 253 ? 133.005 159.270 125.582 1.00 54.30 253 THR C CA 1
ATOM 5226 C C . THR C 1 253 ? 133.799 159.270 126.883 1.00 54.30 253 THR C C 1
ATOM 5227 O O . THR C 1 253 ? 133.328 158.766 127.911 1.00 54.30 253 THR C O 1
ATOM 5231 N N . PHE C 1 254 ? 135.003 159.842 126.860 1.00 49.99 254 PHE C N 1
ATOM 5232 C CA . PHE C 1 254 ? 135.792 159.961 128.080 1.00 49.99 254 PHE C CA 1
ATOM 5233 C C . PHE C 1 254 ? 135.079 160.842 129.096 1.00 49.99 254 PHE C C 1
ATOM 5234 O O . PHE C 1 254 ? 135.073 160.549 130.298 1.00 49.99 254 PHE C O 1
ATOM 5242 N N . HIS C 1 255 ? 134.464 161.929 128.626 1.00 46.67 255 HIS C N 1
ATOM 5243 C CA . HIS C 1 255 ? 133.723 162.806 129.524 1.00 46.67 255 HIS C CA 1
ATOM 5244 C C . HIS C 1 255 ? 132.550 162.076 130.168 1.00 46.67 255 HIS C C 1
ATOM 5245 O O . HIS C 1 255 ? 132.277 162.250 131.358 1.00 46.67 255 HIS C O 1
ATOM 5252 N N . HIS C 1 256 ? 131.835 161.263 129.388 1.00 45.88 256 HIS C N 1
ATOM 5253 C CA . HIS C 1 256 ? 130.715 160.503 129.934 1.00 45.88 256 HIS C CA 1
ATOM 5254 C C . HIS C 1 256 ? 131.187 159.459 130.935 1.00 45.88 256 HIS C C 1
ATOM 5255 O O . HIS C 1 256 ? 130.510 159.203 131.936 1.00 45.88 256 HIS C O 1
ATOM 5262 N N . ILE C 1 257 ? 132.331 158.827 130.674 1.00 42.27 257 ILE C N 1
ATOM 5263 C CA . ILE C 1 257 ? 132.890 157.887 131.642 1.00 42.27 257 ILE C CA 1
ATOM 5264 C C . ILE C 1 257 ? 133.210 158.605 132.948 1.00 42.27 257 ILE C C 1
ATOM 5265 O O . ILE C 1 257 ? 132.869 158.134 134.041 1.00 42.27 257 ILE C O 1
ATOM 5270 N N . VAL C 1 258 ? 133.867 159.763 132.847 1.00 38.32 258 VAL C N 1
ATOM 5271 C CA . VAL C 1 258 ? 134.245 160.519 134.038 1.00 38.32 258 VAL C CA 1
ATOM 5272 C C . VAL C 1 258 ? 133.008 160.976 134.797 1.00 38.32 258 VAL C C 1
ATOM 5273 O O . VAL C 1 258 ? 132.976 160.953 136.030 1.00 38.32 258 VAL C O 1
ATOM 5277 N N . THR C 1 259 ? 131.971 161.399 134.074 1.00 35.82 259 THR C N 1
ATOM 5278 C CA . THR C 1 259 ? 130.733 161.840 134.703 1.00 35.82 259 THR C CA 1
ATOM 5279 C C . THR C 1 259 ? 130.060 160.744 135.515 1.00 35.82 259 THR C C 1
ATOM 5280 O O . THR C 1 259 ? 129.693 160.983 136.671 1.00 35.82 259 THR C O 1
ATOM 5284 N N . LEU C 1 260 ? 129.882 159.557 134.942 1.00 32.04 260 LEU C N 1
ATOM 5285 C CA . LEU C 1 260 ? 129.303 158.445 135.678 1.00 32.04 260 LEU C CA 1
ATOM 5286 C C . LEU C 1 260 ? 130.174 157.992 136.836 1.00 32.04 260 LEU C C 1
ATOM 5287 O O . LEU C 1 260 ? 129.638 157.680 137.906 1.00 32.04 260 LEU C O 1
ATOM 5292 N N . LEU C 1 261 ? 131.498 157.959 136.658 1.00 31.00 261 LEU C N 1
ATOM 5293 C CA . LEU C 1 261 ? 132.374 157.639 137.778 1.00 31.00 261 LEU C CA 1
ATOM 5294 C C . LEU C 1 261 ? 132.212 158.649 138.907 1.00 31.00 261 LEU C C 1
ATOM 5295 O O . LEU C 1 261 ? 132.127 158.269 140.079 1.00 31.00 261 LEU C O 1
ATOM 5300 N N . LEU C 1 262 ? 132.152 159.937 138.570 1.00 29.65 262 LEU C N 1
ATOM 5301 C CA . LEU C 1 262 ? 131.990 160.969 139.583 1.00 29.65 262 LEU C CA 1
ATOM 5302 C C . LEU C 1 262 ? 130.672 160.811 140.323 1.00 29.65 262 LEU C C 1
ATOM 5303 O O . LEU C 1 262 ? 130.642 160.817 141.555 1.00 29.65 262 LEU C O 1
ATOM 5308 N N . ILE C 1 263 ? 129.570 160.657 139.588 1.00 27.06 263 ILE C N 1
ATOM 5309 C CA . ILE C 1 263 ? 128.263 160.524 140.228 1.00 27.06 263 ILE C CA 1
ATOM 5310 C C . ILE C 1 263 ? 128.241 159.312 141.150 1.00 27.06 263 ILE C C 1
ATOM 5311 O O . ILE C 1 263 ? 127.852 159.401 142.325 1.00 27.06 263 ILE C O 1
ATOM 5316 N N . TRP C 1 264 ? 128.673 158.160 140.635 1.00 25.80 264 TRP C N 1
ATOM 5317 C CA . TRP C 1 264 ? 128.569 156.929 141.401 1.00 25.80 264 TRP C CA 1
ATOM 5318 C C . TRP C 1 264 ? 129.476 156.941 142.624 1.00 25.80 264 TRP C C 1
ATOM 5319 O O . TRP C 1 264 ? 129.026 156.600 143.721 1.00 25.80 264 TRP C O 1
ATOM 5330 N N . SER C 1 265 ? 130.741 157.330 142.470 1.00 24.36 265 SER C N 1
ATOM 5331 C CA . SER C 1 265 ? 131.653 157.396 143.601 1.00 24.36 265 SER C CA 1
ATOM 5332 C C . SER C 1 265 ? 131.283 158.479 144.603 1.00 24.36 265 SER C C 1
ATOM 5333 O O . SER C 1 265 ? 131.538 158.309 145.800 1.00 24.36 265 SER C O 1
ATOM 5336 N N . SER C 1 266 ? 130.645 159.540 144.120 1.00 24.29 266 SER C N 1
ATOM 5337 C CA . SER C 1 266 ? 130.202 160.628 144.977 1.00 24.29 266 SER C CA 1
ATOM 5338 C C . SER C 1 266 ? 129.081 160.125 145.881 1.00 24.29 266 SER C C 1
ATOM 5339 O O . SER C 1 266 ? 129.057 160.429 147.074 1.00 24.29 266 SER C O 1
ATOM 5342 N N . TYR C 1 267 ? 128.155 159.356 145.313 1.00 23.24 267 TYR C N 1
ATOM 5343 C CA . TYR C 1 267 ? 127.052 158.812 146.101 1.00 23.24 267 TYR C CA 1
ATOM 5344 C C . TYR C 1 267 ? 127.530 157.717 147.044 1.00 23.24 267 TYR C C 1
ATOM 5345 O O . TYR C 1 267 ? 127.189 157.715 148.232 1.00 23.24 267 TYR C O 1
ATOM 5354 N N . VAL C 1 268 ? 128.319 156.779 146.527 1.00 21.84 268 VAL C N 1
ATOM 5355 C CA . VAL C 1 268 ? 128.723 155.600 147.282 1.00 21.84 268 VAL C CA 1
ATOM 5356 C C . VAL C 1 268 ? 129.599 155.961 148.473 1.00 21.84 268 VAL C C 1
ATOM 5357 O O . VAL C 1 268 ? 129.453 155.378 149.552 1.00 21.84 268 VAL C O 1
ATOM 5361 N N . PHE C 1 269 ? 130.508 156.916 148.313 1.00 22.43 269 PHE C N 1
ATOM 5362 C CA . PHE C 1 269 ? 131.482 157.254 149.338 1.00 22.43 269 PHE C CA 1
ATOM 5363 C C . PHE C 1 269 ? 131.071 158.486 150.136 1.00 22.43 269 PHE C C 1
ATOM 5364 O O . PHE C 1 269 ? 131.901 159.106 150.800 1.00 22.43 269 PHE C O 1
ATOM 5372 N N . HIS C 1 270 ? 129.792 158.857 150.055 1.00 21.35 270 HIS C N 1
ATOM 5373 C CA . HIS C 1 270 ? 129.185 159.880 150.909 1.00 21.35 270 HIS C CA 1
ATOM 5374 C C . HIS C 1 270 ? 129.739 161.274 150.634 1.00 21.35 270 HIS C C 1
ATOM 5375 O O . HIS C 1 270 ? 129.925 162.073 151.553 1.00 21.35 270 HIS C O 1
ATOM 5382 N N . PHE C 1 271 ? 129.985 161.588 149.364 1.00 22.62 271 PHE C N 1
ATOM 5383 C CA . PHE C 1 271 ? 130.492 162.897 148.971 1.00 22.62 271 PHE C CA 1
ATOM 5384 C C . PHE C 1 271 ? 129.447 163.684 148.192 1.00 22.62 271 PHE C C 1
ATOM 5385 O O . PHE C 1 271 ? 129.784 164.375 147.229 1.00 22.62 271 PHE C O 1
ATOM 5393 N N . THR C 1 272 ? 128.178 163.581 148.585 1.00 23.62 272 THR C N 1
ATOM 5394 C CA . THR C 1 272 ? 127.100 164.153 147.785 1.00 23.62 272 THR C CA 1
ATOM 5395 C C . THR C 1 272 ? 126.991 165.667 147.930 1.00 23.62 272 THR C C 1
ATOM 5396 O O . THR C 1 272 ? 126.733 166.363 146.938 1.00 23.62 272 THR C O 1
ATOM 5400 N N . LYS C 1 273 ? 127.166 166.193 149.142 1.00 26.52 273 LYS C N 1
ATOM 5401 C CA . LYS C 1 273 ? 127.249 167.636 149.324 1.00 26.52 273 LYS C CA 1
ATOM 5402 C C . LYS C 1 273 ? 128.392 168.239 148.533 1.00 26.52 273 LYS C C 1
ATOM 5403 O O . LYS C 1 273 ? 128.323 169.408 148.148 1.00 26.52 273 LYS C O 1
ATOM 5409 N N . MET C 1 274 ? 129.443 167.463 148.297 1.00 27.77 274 MET C N 1
ATOM 5410 C CA . MET C 1 274 ? 130.553 167.937 147.487 1.00 27.77 274 MET C CA 1
ATOM 5411 C C . MET C 1 274 ? 130.193 167.912 146.007 1.00 27.77 274 MET C C 1
ATOM 5412 O O . MET C 1 274 ? 130.697 168.721 145.221 1.00 27.77 274 MET C O 1
ATOM 5417 N N . GLY C 1 275 ? 129.311 166.992 145.613 1.00 28.25 275 GLY C N 1
ATOM 5418 C CA . GLY C 1 275 ? 128.951 166.858 144.213 1.00 28.25 275 GLY C CA 1
ATOM 5419 C C . GLY C 1 275 ? 127.852 167.789 143.747 1.00 28.25 275 GLY C C 1
ATOM 5420 O O . GLY C 1 275 ? 127.745 168.067 142.551 1.00 28.25 275 GLY C O 1
ATOM 5421 N N . LEU C 1 276 ? 127.008 168.263 144.663 1.00 30.70 276 LEU C N 1
ATOM 5422 C CA . LEU C 1 276 ? 125.920 169.154 144.260 1.00 30.70 276 LEU C CA 1
ATOM 5423 C C . LEU C 1 276 ? 126.372 170.441 143.561 1.00 30.70 276 LEU C C 1
ATOM 5424 O O . LEU C 1 276 ? 125.748 170.801 142.543 1.00 30.70 276 LEU C O 1
ATOM 5429 N N . PRO C 1 277 ? 127.395 171.169 144.028 1.00 31.20 277 PRO C N 1
ATOM 5430 C CA . PRO C 1 277 ? 127.823 172.360 143.277 1.00 31.20 277 PRO C CA 1
ATOM 5431 C C . PRO C 1 277 ? 128.237 172.067 141.845 1.00 31.20 277 PRO C C 1
ATOM 5432 O O . PRO C 1 277 ? 128.017 172.909 140.968 1.00 31.20 277 PRO C O 1
ATOM 5436 N N . ILE C 1 278 ? 128.835 170.906 141.575 1.00 29.84 278 ILE C N 1
ATOM 5437 C CA . ILE C 1 278 ? 129.221 170.584 140.204 1.00 29.84 278 ILE C CA 1
ATOM 5438 C C . ILE C 1 278 ? 127.989 170.370 139.328 1.00 29.84 278 ILE C C 1
ATOM 5439 O O . ILE C 1 278 ? 127.942 170.843 138.188 1.00 29.84 278 ILE C O 1
ATOM 5444 N N . TYR C 1 279 ? 126.980 169.651 139.829 1.00 31.78 279 TYR C N 1
ATOM 5445 C CA . TYR C 1 279 ? 125.706 169.620 139.114 1.00 31.78 279 TYR C CA 1
ATOM 5446 C C . TYR C 1 279 ? 125.208 171.017 138.790 1.00 31.78 279 TYR C C 1
ATOM 5447 O O . TYR C 1 279 ? 124.805 171.289 137.655 1.00 31.78 279 TYR C O 1
ATOM 5456 N N . ILE C 1 280 ? 125.219 171.921 139.769 1.00 34.07 280 ILE C N 1
ATOM 5457 C CA . ILE C 1 280 ? 124.677 173.246 139.480 1.00 34.07 280 ILE C CA 1
ATOM 5458 C C . ILE C 1 280 ? 125.487 173.954 138.401 1.00 34.07 280 ILE C C 1
ATOM 5459 O O . ILE C 1 280 ? 124.918 174.493 137.438 1.00 34.07 280 ILE C O 1
ATOM 5464 N N . THR C 1 281 ? 126.817 173.954 138.529 1.00 32.70 281 THR C N 1
ATOM 5465 C CA . THR C 1 281 ? 127.664 174.700 137.606 1.00 32.70 281 THR C CA 1
ATOM 5466 C C . THR C 1 281 ? 127.641 174.127 136.198 1.00 32.70 281 THR C C 1
ATOM 5467 O O . THR C 1 281 ? 127.610 174.892 135.231 1.00 32.70 281 THR C O 1
ATOM 5471 N N . MET C 1 282 ? 127.670 172.801 136.051 1.00 35.03 282 MET C N 1
ATOM 5472 C CA . MET C 1 282 ? 127.546 172.212 134.726 1.00 35.03 282 MET C CA 1
ATOM 5473 C C . MET C 1 282 ? 126.166 172.433 134.127 1.00 35.03 282 MET C C 1
ATOM 5474 O O . MET C 1 282 ? 126.061 172.691 132.925 1.00 35.03 282 MET C O 1
ATOM 5479 N N . ASP C 1 283 ? 125.111 172.354 134.936 1.00 38.59 283 ASP C N 1
ATOM 5480 C CA . ASP C 1 283 ? 123.764 172.533 134.408 1.00 38.59 283 ASP C CA 1
ATOM 5481 C C . ASP C 1 283 ? 123.542 173.940 133.874 1.00 38.59 283 ASP C C 1
ATOM 5482 O O . ASP C 1 283 ? 123.041 174.100 132.760 1.00 38.59 283 ASP C O 1
ATOM 5487 N N . VAL C 1 284 ? 123.892 174.976 134.637 1.00 39.78 284 VAL C N 1
ATOM 5488 C CA . VAL C 1 284 ? 123.609 176.328 134.154 1.00 39.78 284 VAL C CA 1
ATOM 5489 C C . VAL C 1 284 ? 124.385 176.618 132.871 1.00 39.78 284 VAL C C 1
ATOM 5490 O O . VAL C 1 284 ? 123.862 177.240 131.931 1.00 39.78 284 VAL C O 1
ATOM 5494 N N . SER C 1 285 ? 125.638 176.164 132.805 1.00 40.03 285 SER C N 1
ATOM 5495 C CA . SER C 1 285 ? 126.428 176.333 131.592 1.00 40.03 285 SER C CA 1
ATOM 5496 C C . SER C 1 285 ? 125.806 175.589 130.418 1.00 40.03 285 SER C C 1
ATOM 5497 O O . SER C 1 285 ? 125.776 176.106 129.297 1.00 40.03 285 SER C O 1
ATOM 5500 N N . ASP C 1 286 ? 125.309 174.370 130.652 1.00 43.99 286 ASP C N 1
ATOM 5501 C CA . ASP C 1 286 ? 124.640 173.633 129.586 1.00 43.99 286 ASP C CA 1
ATOM 5502 C C . ASP C 1 286 ? 123.407 174.374 129.094 1.00 43.99 286 ASP C C 1
ATOM 5503 O O . ASP C 1 286 ? 123.150 174.432 127.888 1.00 43.99 286 ASP C O 1
ATOM 5508 N N . PHE C 1 287 ? 122.627 174.937 130.016 1.00 44.56 287 PHE C N 1
ATOM 5509 C CA . PHE C 1 287 ? 121.442 175.687 129.621 1.00 44.56 287 PHE C CA 1
ATOM 5510 C C . PHE C 1 287 ? 121.813 176.848 128.714 1.00 44.56 287 PHE C C 1
ATOM 5511 O O . PHE C 1 287 ? 121.233 177.019 127.635 1.00 44.56 287 PHE C O 1
ATOM 5519 N N . LEU C 1 288 ? 122.786 177.656 129.136 1.00 45.24 288 LEU C N 1
ATOM 5520 C CA . LEU C 1 288 ? 123.140 178.830 128.347 1.00 45.24 288 LEU C CA 1
ATOM 5521 C C . LEU C 1 288 ? 123.750 178.436 127.005 1.00 45.24 288 LEU C C 1
ATOM 5522 O O . LEU C 1 288 ? 123.451 179.054 125.976 1.00 45.24 288 LEU C O 1
ATOM 5527 N N . LEU C 1 289 ? 124.593 177.401 126.990 1.00 46.76 289 LEU C N 1
ATOM 5528 C CA . LEU C 1 289 ? 125.200 176.956 125.740 1.00 46.76 289 LEU C CA 1
ATOM 5529 C C . LEU C 1 289 ? 124.156 176.433 124.766 1.00 46.76 289 LEU C C 1
ATOM 5530 O O . LEU C 1 289 ? 124.207 176.746 123.571 1.00 46.76 289 LEU C O 1
ATOM 5535 N N . SER C 1 290 ? 123.210 175.627 125.252 1.00 51.22 290 SER C N 1
ATOM 5536 C CA . SER C 1 290 ? 122.162 175.116 124.382 1.00 51.22 290 SER C CA 1
ATOM 5537 C C . SER C 1 290 ? 121.274 176.234 123.863 1.00 51.22 290 SER C C 1
ATOM 5538 O O . SER C 1 290 ? 120.873 176.214 122.695 1.00 51.22 290 SER C O 1
ATOM 5541 N N . PHE C 1 291 ? 120.962 177.221 124.706 1.00 54.13 291 PHE C N 1
ATOM 5542 C CA . PHE C 1 291 ? 120.169 178.353 124.243 1.00 54.13 291 PHE C CA 1
ATOM 5543 C C . PHE C 1 291 ? 120.896 179.129 123.151 1.00 54.13 291 PHE C C 1
ATOM 5544 O O . PHE C 1 291 ? 120.292 179.508 122.138 1.00 54.13 291 PHE C O 1
ATOM 5552 N N . SER C 1 292 ? 122.198 179.362 123.330 1.00 55.90 292 SER C N 1
ATOM 5553 C CA . SER C 1 292 ? 122.970 180.060 122.309 1.00 55.90 292 SER C CA 1
ATOM 5554 C C . SER C 1 292 ? 123.053 179.270 121.009 1.00 55.90 292 SER C C 1
ATOM 5555 O O . SER C 1 292 ? 122.933 179.854 119.927 1.00 55.90 292 SER C O 1
ATOM 5558 N N . LYS C 1 293 ? 123.245 177.952 121.085 1.00 56.57 293 LYS C N 1
ATOM 5559 C CA . LYS C 1 293 ? 123.307 177.152 119.864 1.00 56.57 293 LYS C CA 1
ATOM 5560 C C . LYS C 1 293 ? 121.958 177.096 119.160 1.00 56.57 293 LYS C C 1
ATOM 5561 O O . LYS C 1 293 ? 121.903 177.085 117.925 1.00 56.57 293 LYS C O 1
ATOM 5567 N N . THR C 1 294 ? 120.860 177.071 119.916 1.00 59.01 294 THR C N 1
ATOM 5568 C CA . THR C 1 294 ? 119.545 177.155 119.293 1.00 59.01 294 THR C CA 1
ATOM 5569 C C . THR C 1 294 ? 119.358 178.491 118.580 1.00 59.01 294 THR C C 1
ATOM 5570 O O . THR C 1 294 ? 118.930 178.525 117.418 1.00 59.01 294 THR C O 1
ATOM 5574 N N . LEU C 1 295 ? 119.710 179.597 119.243 1.00 61.91 295 LEU C N 1
ATOM 5575 C CA . LEU C 1 295 ? 119.610 180.899 118.590 1.00 61.91 295 LEU C CA 1
ATOM 5576 C C . LEU C 1 295 ? 120.494 180.964 117.351 1.00 61.91 295 LEU C C 1
ATOM 5577 O O . LEU C 1 295 ? 120.167 181.660 116.383 1.00 61.91 295 LEU C O 1
ATOM 5582 N N . ASN C 1 296 ? 121.621 180.250 117.365 1.00 63.13 296 ASN C N 1
ATOM 5583 C CA . ASN C 1 296 ? 122.435 180.135 116.161 1.00 63.13 296 ASN C CA 1
ATOM 5584 C C . ASN C 1 296 ? 121.694 179.399 115.050 1.00 63.13 296 ASN C C 1
ATOM 5585 O O . ASN C 1 296 ? 121.637 179.887 113.917 1.00 63.13 296 ASN C O 1
ATOM 5590 N N . TYR C 1 297 ? 121.140 178.237 115.379 1.00 67.53 297 TYR C N 1
ATOM 5591 C CA . TYR C 1 297 ? 120.416 177.420 114.413 1.00 67.53 297 TYR C CA 1
ATOM 5592 C C . TYR C 1 297 ? 119.271 178.166 113.733 1.00 67.53 297 TYR C C 1
ATOM 5593 O O . TYR C 1 297 ? 119.070 178.036 112.526 1.00 67.53 297 TYR C O 1
ATOM 5602 N N . LEU C 1 298 ? 118.520 178.944 114.506 1.00 69.00 298 LEU C N 1
ATOM 5603 C CA . LEU C 1 298 ? 117.391 179.690 113.948 1.00 69.00 298 LEU C CA 1
ATOM 5604 C C . LEU C 1 298 ? 117.835 180.883 113.111 1.00 69.00 298 LEU C C 1
ATOM 5605 O O . LEU C 1 298 ? 116.992 181.554 112.508 1.00 69.00 298 LEU C O 1
ATOM 5610 N N . ASP C 1 299 ? 119.137 181.153 113.073 1.00 72.46 299 ASP C N 1
ATOM 5611 C CA . ASP C 1 299 ? 119.633 182.303 112.331 1.00 72.46 299 ASP C CA 1
ATOM 5612 C C . ASP C 1 299 ? 118.822 183.489 112.826 1.00 72.46 299 ASP C C 1
ATOM 5613 O O . ASP C 1 299 ? 117.928 183.977 112.134 1.00 72.46 299 ASP C O 1
ATOM 5618 N N . SER C 1 300 ? 119.130 183.954 114.032 1.00 70.64 300 SER C N 1
ATOM 5619 C CA . SER C 1 300 ? 118.384 185.060 114.626 1.00 70.64 300 SER C CA 1
ATOM 5620 C C . SER C 1 300 ? 119.092 186.414 114.629 1.00 70.64 300 SER C C 1
ATOM 5621 O O . SER C 1 300 ? 118.440 187.451 114.512 1.00 70.64 300 SER C O 1
ATOM 5624 N N . GLY C 1 301 ? 120.415 186.417 114.762 1.00 71.41 301 GLY C N 1
ATOM 5625 C CA . GLY C 1 301 ? 121.129 187.676 114.804 1.00 71.41 301 GLY C CA 1
ATOM 5626 C C . GLY C 1 301 ? 121.280 188.165 116.228 1.00 71.41 301 GLY C C 1
ATOM 5627 O O . GLY C 1 301 ? 122.135 189.005 116.527 1.00 71.41 301 GLY C O 1
ATOM 5628 N N . LEU C 1 302 ? 120.443 187.635 117.115 1.00 69.97 302 LEU C N 1
ATOM 5629 C CA . LEU C 1 302 ? 120.537 187.870 118.554 1.00 69.97 302 LEU C CA 1
ATOM 5630 C C . LEU C 1 302 ? 121.425 186.826 119.214 1.00 69.97 302 LEU C C 1
ATOM 5631 O O . LEU C 1 302 ? 121.699 186.870 120.414 1.00 69.97 302 LEU C O 1
ATOM 5636 N N . ALA C 1 303 ? 121.952 185.904 118.411 1.00 65.86 303 ALA C N 1
ATOM 5637 C CA . ALA C 1 303 ? 122.742 184.787 118.902 1.00 65.86 303 ALA C CA 1
ATOM 5638 C C . ALA C 1 303 ? 124.087 185.201 119.479 1.00 65.86 303 ALA C C 1
ATOM 5639 O O . ALA C 1 303 ? 124.600 184.505 120.358 1.00 65.86 303 ALA C O 1
ATOM 5641 N N . PHE C 1 304 ? 124.672 186.305 119.014 1.00 66.55 304 PHE C N 1
ATOM 5642 C CA . PHE C 1 304 ? 125.970 186.735 119.515 1.00 66.55 304 PHE C CA 1
ATOM 5643 C C . PHE C 1 304 ? 125.917 187.273 120.938 1.00 66.55 304 PHE C C 1
ATOM 5644 O O . PHE C 1 304 ? 126.844 187.016 121.714 1.00 66.55 304 PHE C O 1
ATOM 5652 N N . PHE C 1 305 ? 124.819 187.935 121.290 1.00 64.57 305 PHE C N 1
ATOM 5653 C CA . PHE C 1 305 ? 124.638 188.439 122.642 1.00 64.57 305 PHE C CA 1
ATOM 5654 C C . PHE C 1 305 ? 124.549 187.230 123.569 1.00 64.57 305 PHE C C 1
ATOM 5655 O O . PHE C 1 305 ? 125.189 187.194 124.620 1.00 64.57 305 PHE C O 1
ATOM 5663 N N . SER C 1 306 ? 123.752 186.240 123.170 1.00 59.73 306 SER C N 1
ATOM 5664 C CA . SER C 1 306 ? 123.607 185.015 123.944 1.00 59.73 306 SER C CA 1
ATOM 5665 C C . SER C 1 306 ? 124.937 184.287 124.065 1.00 59.73 306 SER C C 1
ATOM 5666 O O . SER C 1 306 ? 125.242 183.719 125.115 1.00 59.73 306 SER C O 1
ATOM 5669 N N . PHE C 1 307 ? 125.742 184.292 123.001 1.00 55.25 307 PHE C N 1
ATOM 5670 C CA . PHE C 1 307 ? 127.051 183.650 123.065 1.00 55.25 307 PHE C CA 1
ATOM 5671 C C . PHE C 1 307 ? 127.978 184.368 124.036 1.00 55.25 307 PHE C C 1
ATOM 5672 O O . PHE C 1 307 ? 128.754 183.726 124.747 1.00 55.25 307 PHE C O 1
ATOM 5680 N N . ALA C 1 308 ? 127.933 185.701 124.063 1.00 53.74 308 ALA C N 1
ATOM 5681 C CA . ALA C 1 308 ? 128.750 186.441 125.023 1.00 53.74 308 ALA C CA 1
ATOM 5682 C C . ALA C 1 308 ? 128.313 186.156 126.454 1.00 53.74 308 ALA C C 1
ATOM 5683 O O . ALA C 1 308 ? 129.151 185.943 127.343 1.00 53.74 308 ALA C O 1
ATOM 5685 N N . ILE C 1 309 ? 127.000 186.145 126.698 1.00 51.19 309 ILE C N 1
ATOM 5686 C CA . ILE C 1 309 ? 126.500 185.792 128.024 1.00 51.19 309 ILE C CA 1
ATOM 5687 C C . ILE C 1 309 ? 126.951 184.389 128.395 1.00 51.19 309 ILE C C 1
ATOM 5688 O O . ILE C 1 309 ? 127.400 184.138 129.523 1.00 51.19 309 ILE C O 1
ATOM 5693 N N . PHE C 1 310 ? 126.863 183.457 127.444 1.00 47.40 310 PHE C N 1
ATOM 5694 C CA . PHE C 1 310 ? 127.284 182.091 127.699 1.00 47.40 310 PHE C CA 1
ATOM 5695 C C . PHE C 1 310 ? 128.765 182.000 128.006 1.00 47.40 310 PHE C C 1
ATOM 5696 O O . PHE C 1 310 ? 129.156 181.232 128.879 1.00 47.40 310 PHE C O 1
ATOM 5704 N N . VAL C 1 311 ? 129.614 182.736 127.287 1.00 46.09 311 VAL C N 1
ATOM 5705 C CA . VAL C 1 311 ? 131.047 182.595 127.522 1.00 46.09 311 VAL C CA 1
ATOM 5706 C C . VAL C 1 311 ? 131.426 183.193 128.871 1.00 46.09 311 VAL C C 1
ATOM 5707 O O . VAL C 1 311 ? 132.251 182.628 129.600 1.00 46.09 311 VAL C O 1
ATOM 5711 N N . VAL C 1 312 ? 130.812 184.319 129.247 1.00 43.86 312 VAL C N 1
ATOM 5712 C CA . VAL C 1 312 ? 131.080 184.872 130.573 1.00 43.86 312 VAL C CA 1
ATOM 5713 C C . VAL C 1 312 ? 130.630 183.904 131.660 1.00 43.86 312 VAL C C 1
ATOM 5714 O O . VAL C 1 312 ? 131.370 183.629 132.616 1.00 43.86 312 VAL C O 1
ATOM 5718 N N . ALA C 1 313 ? 129.415 183.363 131.529 1.00 42.46 313 ALA C N 1
ATOM 5719 C CA . ALA C 1 313 ? 128.900 182.453 132.544 1.00 42.46 313 ALA C CA 1
ATOM 5720 C C . ALA C 1 313 ? 129.683 181.149 132.562 1.00 42.46 313 ALA C C 1
ATOM 5721 O O . ALA C 1 313 ? 129.884 180.555 133.620 1.00 42.46 313 ALA C O 1
ATOM 5723 N N . TRP C 1 314 ? 130.129 180.682 131.398 1.00 38.79 314 TRP C N 1
ATOM 5724 C CA . TRP C 1 314 ? 130.965 179.491 131.346 1.00 38.79 314 TRP C CA 1
ATOM 5725 C C . TRP C 1 314 ? 132.261 179.723 132.097 1.00 38.79 314 TRP C C 1
ATOM 5726 O O . TRP C 1 314 ? 132.602 178.961 133.004 1.00 38.79 314 TRP C O 1
ATOM 5737 N N . ILE C 1 315 ? 132.973 180.803 131.763 1.00 39.76 315 ILE C N 1
ATOM 5738 C CA . ILE C 1 315 ? 134.219 181.109 132.455 1.00 39.76 315 ILE C CA 1
ATOM 5739 C C . ILE C 1 315 ? 133.994 181.119 133.957 1.00 39.76 315 ILE C C 1
ATOM 5740 O O . ILE C 1 315 ? 134.576 180.311 134.688 1.00 39.76 315 ILE C O 1
ATOM 5745 N N . TYR C 1 316 ? 133.070 181.960 134.429 1.00 38.62 316 TYR C N 1
ATOM 5746 C CA . TYR C 1 316 ? 132.832 182.031 135.868 1.00 38.62 316 TYR C CA 1
ATOM 5747 C C . TYR C 1 316 ? 132.429 180.672 136.428 1.00 38.62 316 TYR C C 1
ATOM 5748 O O . TYR C 1 316 ? 133.230 180.011 137.097 1.00 38.62 316 TYR C O 1
ATOM 5757 N N . LEU C 1 317 ? 131.248 180.187 136.049 1.00 37.28 317 LEU C N 1
ATOM 5758 C CA . LEU C 1 317 ? 130.613 179.062 136.723 1.00 37.28 317 LEU C CA 1
ATOM 5759 C C . LEU C 1 317 ? 131.431 177.785 136.602 1.00 37.28 317 LEU C C 1
ATOM 5760 O O . LEU C 1 317 ? 131.505 177.003 137.554 1.00 37.28 317 LEU C O 1
ATOM 5765 N N . ARG C 1 318 ? 132.037 177.527 135.444 1.00 35.25 318 ARG C N 1
ATOM 5766 C CA . ARG C 1 318 ? 132.881 176.347 135.371 1.00 35.25 318 ARG C CA 1
ATOM 5767 C C . ARG C 1 318 ? 134.267 176.624 135.923 1.00 35.25 318 ARG C C 1
ATOM 5768 O O . ARG C 1 318 ? 134.643 176.066 136.954 1.00 35.25 318 ARG C O 1
ATOM 5776 N N . HIS C 1 319 ? 135.036 177.502 135.287 1.00 37.34 319 HIS C N 1
ATOM 5777 C CA . HIS C 1 319 ? 136.441 177.548 135.654 1.00 37.34 319 HIS C CA 1
ATOM 5778 C C . HIS C 1 319 ? 136.673 178.187 137.019 1.00 37.34 319 HIS C C 1
ATOM 5779 O O . HIS C 1 319 ? 137.382 177.608 137.843 1.00 37.34 319 HIS C O 1
ATOM 5786 N N . TYR C 1 320 ? 136.069 179.339 137.311 1.00 35.23 320 TYR C N 1
ATOM 5787 C CA . TYR C 1 320 ? 136.348 179.963 138.597 1.00 35.23 320 TYR C CA 1
ATOM 5788 C C . TYR C 1 320 ? 135.849 179.089 139.741 1.00 35.23 320 TYR C C 1
ATOM 5789 O O . TYR C 1 320 ? 136.581 178.815 140.697 1.00 35.23 320 TYR C O 1
ATOM 5798 N N . ILE C 1 321 ? 134.614 178.595 139.630 1.00 34.61 321 ILE C N 1
ATOM 5799 C CA . ILE C 1 321 ? 134.030 177.808 140.711 1.00 34.61 321 ILE C CA 1
ATOM 5800 C C . ILE C 1 321 ? 134.729 176.463 140.858 1.00 34.61 321 ILE C C 1
ATOM 5801 O O . ILE C 1 321 ? 134.945 175.993 141.979 1.00 34.61 321 ILE C O 1
ATOM 5806 N N . ASN C 1 322 ? 135.111 175.820 139.755 1.00 33.56 322 ASN C N 1
ATOM 5807 C CA . ASN C 1 322 ? 135.744 174.517 139.851 1.00 33.56 322 ASN C CA 1
ATOM 5808 C C . ASN C 1 322 ? 137.218 174.580 140.230 1.00 33.56 322 ASN C C 1
ATOM 5809 O O . ASN C 1 322 ? 137.685 173.675 140.920 1.00 33.56 322 ASN C O 1
ATOM 5814 N N . LEU C 1 323 ? 137.971 175.610 139.828 1.00 34.15 323 LEU C N 1
ATOM 5815 C CA . LEU C 1 323 ? 139.241 175.851 140.501 1.00 34.15 323 LEU C CA 1
ATOM 5816 C C . LEU C 1 323 ? 139.076 176.184 141.973 1.00 34.15 323 LEU C C 1
ATOM 5817 O O . LEU C 1 323 ? 139.922 175.782 142.774 1.00 34.15 323 LEU C O 1
ATOM 5822 N N . LYS C 1 324 ? 138.020 176.900 142.357 1.00 33.11 324 LYS C N 1
ATOM 5823 C CA . LYS C 1 324 ? 137.780 177.116 143.776 1.00 33.11 324 LYS C CA 1
ATOM 5824 C C . LYS C 1 324 ? 137.548 175.795 144.497 1.00 33.11 324 LYS C C 1
ATOM 5825 O O . LYS C 1 324 ? 138.056 175.590 145.601 1.00 33.11 324 LYS C O 1
ATOM 5831 N N . ILE C 1 325 ? 136.811 174.874 143.871 1.00 29.34 325 ILE C N 1
ATOM 5832 C CA . ILE C 1 325 ? 136.547 173.571 144.482 1.00 29.34 325 ILE C CA 1
ATOM 5833 C C . ILE C 1 325 ? 137.807 172.712 144.520 1.00 29.34 325 ILE C C 1
ATOM 5834 O O . ILE C 1 325 ? 138.063 172.008 145.500 1.00 29.34 325 ILE C O 1
ATOM 5839 N N . LEU C 1 326 ? 138.607 172.737 143.454 1.00 29.23 326 LEU C N 1
ATOM 5840 C CA . LEU C 1 326 ? 139.863 171.994 143.460 1.00 29.23 326 LEU C CA 1
ATOM 5841 C C . LEU C 1 326 ? 140.849 172.529 144.485 1.00 29.23 326 LEU C C 1
ATOM 5842 O O . LEU C 1 326 ? 141.554 171.738 145.115 1.00 29.23 326 LEU C O 1
ATOM 5847 N N . TRP C 1 327 ? 140.929 173.847 144.656 1.00 29.49 327 TRP C N 1
ATOM 5848 C CA . TRP C 1 327 ? 141.737 174.415 145.724 1.00 29.49 327 TRP C CA 1
ATOM 5849 C C . TRP C 1 327 ? 141.153 174.075 147.088 1.00 29.49 327 TRP C C 1
ATOM 5850 O O . TRP C 1 327 ? 141.897 173.861 148.053 1.00 29.49 327 TRP C O 1
ATOM 5861 N N . SER C 1 328 ? 139.824 174.020 147.179 1.00 28.67 328 SER C N 1
ATOM 5862 C CA . SER C 1 328 ? 139.169 173.626 148.415 1.00 28.67 328 SER C CA 1
ATOM 5863 C C . SER C 1 328 ? 139.539 172.206 148.795 1.00 28.67 328 SER C C 1
ATOM 5864 O O . SER C 1 328 ? 139.733 171.905 149.971 1.00 28.67 328 SER C O 1
ATOM 5867 N N . VAL C 1 329 ? 139.642 171.317 147.810 1.00 26.21 329 VAL C N 1
ATOM 5868 C CA . VAL C 1 329 ? 140.115 169.966 148.100 1.00 26.21 329 VAL C CA 1
ATOM 5869 C C . VAL C 1 329 ? 141.452 170.041 148.820 1.00 26.21 329 VAL C C 1
ATOM 5870 O O . VAL C 1 329 ? 141.540 169.778 150.023 1.00 26.21 329 VAL C O 1
ATOM 5874 N N . LEU C 1 330 ? 142.468 170.556 148.131 1.00 27.50 330 LEU C N 1
ATOM 5875 C CA . LEU C 1 330 ? 143.833 170.623 148.638 1.00 27.50 330 LEU C CA 1
ATOM 5876 C C . LEU C 1 330 ? 143.926 171.303 149.998 1.00 27.50 330 LEU C C 1
ATOM 5877 O O . LEU C 1 330 ? 144.756 170.920 150.827 1.00 27.50 330 LEU C O 1
ATOM 5882 N N . THR C 1 331 ? 143.089 172.312 150.243 1.00 28.94 331 THR C N 1
ATOM 5883 C CA . THR C 1 331 ? 143.233 173.083 151.474 1.00 28.94 331 THR C CA 1
ATOM 5884 C C . THR C 1 331 ? 142.332 172.553 152.586 1.00 28.94 331 THR C C 1
ATOM 5885 O O . THR C 1 331 ? 142.822 172.133 153.640 1.00 28.94 331 THR C O 1
ATOM 5889 N N . GLN C 1 332 ? 141.016 172.563 152.374 1.00 29.18 332 GLN C N 1
ATOM 5890 C CA . GLN C 1 332 ? 140.050 172.254 153.414 1.00 29.18 332 GLN C CA 1
ATOM 5891 C C . GLN C 1 332 ? 139.564 170.813 153.411 1.00 29.18 332 GLN C C 1
ATOM 5892 O O . GLN C 1 332 ? 138.672 170.486 154.198 1.00 29.18 332 GLN C O 1
ATOM 5898 N N . PHE C 1 333 ? 140.100 169.941 152.557 1.00 25.03 333 PHE C N 1
ATOM 5899 C CA . PHE C 1 333 ? 139.833 168.520 152.690 1.00 25.03 333 PHE C CA 1
ATOM 5900 C C . PHE C 1 333 ? 140.461 167.997 153.971 1.00 25.03 333 PHE C C 1
ATOM 5901 O O . PHE C 1 333 ? 139.900 167.131 154.649 1.00 25.03 333 PHE C O 1
ATOM 5909 N N . ARG C 1 334 ? 141.618 168.542 154.319 1.00 27.95 334 ARG C N 1
ATOM 5910 C CA . ARG C 1 334 ? 142.483 168.239 155.442 1.00 27.95 334 ARG C CA 1
ATOM 5911 C C . ARG C 1 334 ? 142.225 169.104 156.642 1.00 27.95 334 ARG C C 1
ATOM 5912 O O . ARG C 1 334 ? 142.897 168.896 157.655 1.00 27.95 334 ARG C O 1
ATOM 5920 N N . THR C 1 335 ? 141.301 170.059 156.601 1.00 31.19 335 THR C N 1
ATOM 5921 C CA . THR C 1 335 ? 141.203 171.053 157.662 1.00 31.19 335 THR C CA 1
ATOM 5922 C C . THR C 1 335 ? 139.786 171.138 158.212 1.00 31.19 335 THR C C 1
ATOM 5923 O O . THR C 1 335 ? 139.585 171.467 159.385 1.00 31.19 335 THR C O 1
ATOM 5927 N N . GLU C 1 336 ? 138.796 170.801 157.393 1.00 32.21 336 GLU C N 1
ATOM 5928 C CA . GLU C 1 336 ? 137.399 170.834 157.799 1.00 32.21 336 GLU C CA 1
ATOM 5929 C C . GLU C 1 336 ? 136.916 169.423 158.092 1.00 32.21 336 GLU C C 1
ATOM 5930 O O . GLU C 1 336 ? 137.168 168.496 157.317 1.00 32.21 336 GLU C O 1
ATOM 5936 N N . GLY C 1 337 ? 136.228 169.265 159.219 1.00 27.72 337 GLY C N 1
ATOM 5937 C CA . GLY C 1 337 ? 135.684 167.972 159.577 1.00 27.72 337 GLY C CA 1
ATOM 5938 C C . GLY C 1 337 ? 136.755 166.979 159.995 1.00 27.72 337 GLY C C 1
ATOM 5939 O O . GLY C 1 337 ? 137.821 167.341 160.494 1.00 27.72 337 GLY C O 1
ATOM 5940 N N . ASN C 1 338 ? 136.453 165.702 159.781 1.00 22.49 338 ASN C N 1
ATOM 5941 C CA . ASN C 1 338 ? 137.318 164.600 160.176 1.00 22.49 338 ASN C CA 1
ATOM 5942 C C . ASN C 1 338 ? 138.305 164.292 159.059 1.00 22.49 338 ASN C C 1
ATOM 5943 O O . ASN C 1 338 ? 137.918 164.217 157.890 1.00 22.49 338 ASN C O 1
ATOM 5948 N N . TYR C 1 339 ? 139.572 164.104 159.419 1.00 20.92 339 TYR C N 1
ATOM 5949 C CA . TYR C 1 339 ? 140.611 163.773 158.452 1.00 20.92 339 TYR C CA 1
ATOM 5950 C C . TYR C 1 339 ? 141.452 162.593 158.927 1.00 20.92 339 TYR C C 1
ATOM 5951 O O . TYR C 1 339 ? 142.572 162.387 158.453 1.00 20.92 339 TYR C O 1
ATOM 5960 N N . VAL C 1 340 ? 140.931 161.805 159.862 1.00 17.68 340 VAL C N 1
ATOM 5961 C CA . VAL C 1 340 ? 141.582 160.585 160.323 1.00 17.68 340 VAL C CA 1
ATOM 5962 C C . VAL C 1 340 ? 140.778 159.414 159.784 1.00 17.68 340 VAL C C 1
ATOM 5963 O O . VAL C 1 340 ? 139.585 159.291 160.079 1.00 17.68 340 VAL C O 1
ATOM 5967 N N . LEU C 1 341 ? 141.430 158.558 159.002 1.00 12.94 341 LEU C N 1
ATOM 5968 C CA . LEU C 1 341 ? 140.733 157.453 158.359 1.00 12.94 341 LEU C CA 1
ATOM 5969 C C . LEU C 1 341 ? 140.150 156.500 159.394 1.00 12.94 341 LEU C C 1
ATOM 5970 O O . LEU C 1 341 ? 140.800 156.148 160.380 1.00 12.94 341 LEU C O 1
ATOM 5975 N N . ASN C 1 342 ? 138.906 156.091 159.163 1.00 13.52 342 ASN C N 1
ATOM 5976 C CA . ASN C 1 342 ? 138.220 155.147 160.039 1.00 13.52 342 ASN C CA 1
ATOM 5977 C C . ASN C 1 342 ? 137.358 154.243 159.178 1.00 13.52 342 ASN C C 1
ATOM 5978 O O . ASN C 1 342 ? 136.305 154.666 158.701 1.00 13.52 342 ASN C O 1
ATOM 5983 N N . PHE C 1 343 ? 137.800 153.008 158.975 1.00 14.54 343 PHE C N 1
ATOM 5984 C CA . PHE C 1 343 ? 137.019 152.057 158.203 1.00 14.54 343 PHE C CA 1
ATOM 5985 C C . PHE C 1 343 ? 135.785 151.569 158.944 1.00 14.54 343 PHE C C 1
ATOM 5986 O O . PHE C 1 343 ? 134.826 151.135 158.300 1.00 14.54 343 PHE C O 1
ATOM 5994 N N . ALA C 1 344 ? 135.785 151.636 160.275 1.00 14.01 344 ALA C N 1
ATOM 5995 C CA . ALA C 1 344 ? 134.629 151.215 161.054 1.00 14.01 344 ALA C CA 1
ATOM 5996 C C . ALA C 1 344 ? 133.495 152.225 160.993 1.00 14.01 344 ALA C C 1
ATOM 5997 O O . ALA C 1 344 ? 132.323 151.834 160.960 1.00 14.01 344 ALA C O 1
ATOM 5999 N N . THR C 1 345 ? 133.816 153.518 160.990 1.00 16.22 345 THR C N 1
ATOM 6000 C CA . THR C 1 345 ? 132.826 154.585 160.979 1.00 16.22 345 THR C CA 1
ATOM 6001 C C . THR C 1 345 ? 132.571 155.097 159.564 1.00 16.22 345 THR C C 1
ATOM 6002 O O . THR C 1 345 ? 131.795 156.036 159.372 1.00 16.22 345 THR C O 1
ATOM 6006 N N . GLN C 1 346 ? 133.200 154.475 158.569 1.00 17.40 346 GLN C N 1
ATOM 6007 C CA . GLN C 1 346 ? 133.039 154.840 157.163 1.00 17.40 346 GLN C CA 1
ATOM 6008 C C . GLN C 1 346 ? 133.479 156.278 156.912 1.00 17.40 346 GLN C C 1
ATOM 6009 O O . GLN C 1 346 ? 132.864 157.024 156.150 1.00 17.40 346 GLN C O 1
ATOM 6015 N N . GLN C 1 347 ? 134.566 156.664 157.568 1.00 18.30 347 GLN C N 1
ATOM 6016 C CA . GLN C 1 347 ? 135.184 157.972 157.379 1.00 18.30 347 GLN C CA 1
ATOM 6017 C C . GLN C 1 347 ? 136.286 157.790 156.339 1.00 18.30 347 GLN C C 1
ATOM 6018 O O . GLN C 1 347 ? 137.385 157.325 156.636 1.00 18.30 347 GLN C O 1
ATOM 6024 N N . TYR C 1 348 ? 135.963 158.120 155.089 1.00 19.49 348 TYR C N 1
ATOM 6025 C CA . TYR C 1 348 ? 136.900 157.944 153.989 1.00 19.49 348 TYR C CA 1
ATOM 6026 C C . TYR C 1 348 ? 137.640 159.218 153.621 1.00 19.49 348 TYR C C 1
ATOM 6027 O O . TYR C 1 348 ? 138.505 159.179 152.741 1.00 19.49 348 TYR C O 1
ATOM 6036 N N . LYS C 1 349 ? 137.321 160.339 154.257 1.00 20.94 349 LYS C N 1
ATOM 6037 C CA . LYS C 1 349 ? 138.048 161.571 153.991 1.00 20.94 349 LYS C CA 1
ATOM 6038 C C . LYS C 1 349 ? 139.402 161.519 154.679 1.00 20.94 349 LYS C C 1
ATOM 6039 O O . LYS C 1 349 ? 139.498 161.686 155.897 1.00 20.94 349 LYS C O 1
ATOM 6045 N N . CYS C 1 350 ? 140.448 161.273 153.897 1.00 22.01 350 CYS C N 1
ATOM 6046 C CA . CYS C 1 350 ? 141.784 161.086 154.443 1.00 22.01 350 CYS C CA 1
ATOM 6047 C C . CYS C 1 350 ? 142.835 161.347 153.375 1.00 22.01 350 CYS C C 1
ATOM 6048 O O . CYS C 1 350 ? 142.505 161.776 152.267 1.00 22.01 350 CYS C O 1
ATOM 6051 N N . TRP C 1 351 ? 144.103 161.093 153.701 1.00 27.37 351 TRP C N 1
ATOM 6052 C CA . TRP C 1 351 ? 145.178 161.354 152.751 1.00 27.37 351 TRP C CA 1
ATOM 6053 C C . TRP C 1 351 ? 145.112 160.424 151.549 1.00 27.37 351 TRP C C 1
ATOM 6054 O O . TRP C 1 351 ? 145.681 160.734 150.500 1.00 27.37 351 TRP C O 1
ATOM 6065 N N . ILE C 1 352 ? 144.442 159.280 151.685 1.00 28.32 352 ILE C N 1
ATOM 6066 C CA . ILE C 1 352 ? 144.347 158.331 150.582 1.00 28.32 352 ILE C CA 1
ATOM 6067 C C . ILE C 1 352 ? 143.367 158.782 149.508 1.00 28.32 352 ILE C C 1
ATOM 6068 O O . ILE C 1 352 ? 143.676 158.672 148.316 1.00 28.32 352 ILE C O 1
ATOM 6073 N N . SER C 1 353 ? 142.200 159.294 149.889 1.00 27.06 353 SER C N 1
ATOM 6074 C CA . SER C 1 353 ? 141.159 159.659 148.938 1.00 27.06 353 SER C CA 1
ATOM 6075 C C . SER C 1 353 ? 141.323 161.067 148.382 1.00 27.06 353 SER C C 1
ATOM 6076 O O . SER C 1 353 ? 140.622 161.432 147.433 1.00 27.06 353 SER C O 1
ATOM 6079 N N . LEU C 1 354 ? 142.223 161.864 148.946 1.00 26.73 354 LEU C N 1
ATOM 6080 C CA . LEU C 1 354 ? 142.483 163.202 148.431 1.00 26.73 354 LEU C CA 1
ATOM 6081 C C . LEU C 1 354 ? 143.023 163.141 147.003 1.00 26.73 354 LEU C C 1
ATOM 6082 O O . LEU C 1 354 ? 142.528 163.876 146.137 1.00 26.73 354 LEU C O 1
ATOM 6087 N N . PRO C 1 355 ? 144.036 162.313 146.704 1.00 28.54 355 PRO C N 1
ATOM 6088 C CA . PRO C 1 355 ? 144.456 162.191 145.299 1.00 28.54 355 PRO C CA 1
ATOM 6089 C C . PRO C 1 355 ? 143.354 161.702 144.378 1.00 28.54 355 PRO C C 1
ATOM 6090 O O . PRO C 1 355 ? 143.264 162.168 143.244 1.00 28.54 355 PRO C O 1
ATOM 6094 N N . ILE C 1 356 ? 142.505 160.778 144.832 1.00 29.21 356 ILE C N 1
ATOM 6095 C CA . ILE C 1 356 ? 141.442 160.261 143.970 1.00 29.21 356 ILE C CA 1
ATOM 6096 C C . ILE C 1 356 ? 140.455 161.369 143.626 1.00 29.21 356 ILE C C 1
ATOM 6097 O O . ILE C 1 356 ? 140.085 161.565 142.460 1.00 29.21 356 ILE C O 1
ATOM 6102 N N . VAL C 1 357 ? 140.025 162.116 144.644 1.00 29.98 357 VAL C N 1
ATOM 6103 C CA . VAL C 1 357 ? 139.088 163.213 144.427 1.00 29.98 357 VAL C CA 1
ATOM 6104 C C . VAL C 1 357 ? 139.699 164.259 143.502 1.00 29.98 357 VAL C C 1
ATOM 6105 O O . VAL C 1 357 ? 139.065 164.715 142.537 1.00 29.98 357 VAL C O 1
ATOM 6109 N N . PHE C 1 358 ? 140.944 164.654 143.783 1.00 29.11 358 PHE C N 1
ATOM 6110 C CA . PHE C 1 358 ? 141.592 165.670 142.967 1.00 29.11 358 PHE C CA 1
ATOM 6111 C C . PHE C 1 358 ? 141.780 165.203 141.534 1.00 29.11 358 PHE C C 1
ATOM 6112 O O . PHE C 1 358 ? 141.589 165.991 140.611 1.00 29.11 358 PHE C O 1
ATOM 6120 N N . VAL C 1 359 ? 142.149 163.940 141.324 1.00 31.67 359 VAL C N 1
ATOM 6121 C CA . VAL C 1 359 ? 142.356 163.442 139.970 1.00 31.67 359 VAL C CA 1
ATOM 6122 C C . VAL C 1 359 ? 141.047 163.425 139.196 1.00 31.67 359 VAL C C 1
ATOM 6123 O O . VAL C 1 359 ? 141.002 163.829 138.030 1.00 31.67 359 VAL C O 1
ATOM 6127 N N . LEU C 1 360 ? 139.958 162.968 139.822 1.00 32.43 360 LEU C N 1
ATOM 6128 C CA . LEU C 1 360 ? 138.686 162.951 139.102 1.00 32.43 360 LEU C CA 1
ATOM 6129 C C . LEU C 1 360 ? 138.221 164.358 138.733 1.00 32.43 360 LEU C C 1
ATOM 6130 O O . LEU C 1 360 ? 137.861 164.615 137.571 1.00 32.43 360 LEU C O 1
ATOM 6135 N N . ILE C 1 361 ? 138.243 165.288 139.690 1.00 33.65 361 ILE C N 1
ATOM 6136 C CA . ILE C 1 361 ? 137.790 166.637 139.367 1.00 33.65 361 ILE C CA 1
ATOM 6137 C C . ILE C 1 361 ? 138.758 167.328 138.408 1.00 33.65 361 ILE C C 1
ATOM 6138 O O . ILE C 1 361 ? 138.335 168.128 137.567 1.00 33.65 361 ILE C O 1
ATOM 6143 N N . GLY C 1 362 ? 140.054 167.034 138.494 1.00 35.24 362 GLY C N 1
ATOM 6144 C CA . GLY C 1 362 ? 140.998 167.608 137.553 1.00 35.24 362 GLY C CA 1
ATOM 6145 C C . GLY C 1 362 ? 140.810 167.084 136.145 1.00 35.24 362 GLY C C 1
ATOM 6146 O O . GLY C 1 362 ? 141.002 167.811 135.172 1.00 35.24 362 GLY C O 1
ATOM 6147 N N . ALA C 1 363 ? 140.448 165.806 136.014 1.00 36.18 363 ALA C N 1
ATOM 6148 C CA . ALA C 1 363 ? 140.128 165.266 134.697 1.00 36.18 363 ALA C CA 1
ATOM 6149 C C . ALA C 1 363 ? 138.919 165.975 134.111 1.00 36.18 363 ALA C C 1
ATOM 6150 O O . ALA C 1 363 ? 138.920 166.387 132.942 1.00 36.18 363 ALA C O 1
ATOM 6152 N N . LEU C 1 364 ? 137.877 166.145 134.931 1.00 37.06 364 LEU C N 1
ATOM 6153 C CA . LEU C 1 364 ? 136.714 166.902 134.485 1.00 37.06 364 LEU C CA 1
ATOM 6154 C C . LEU C 1 364 ? 137.086 168.320 134.070 1.00 37.06 364 LEU C C 1
ATOM 6155 O O . LEU C 1 364 ? 136.607 168.812 133.039 1.00 37.06 364 LEU C O 1
ATOM 6160 N N . GLN C 1 365 ? 137.974 168.972 134.818 1.00 38.96 365 GLN C N 1
ATOM 6161 C CA . GLN C 1 365 ? 138.341 170.340 134.494 1.00 38.96 365 GLN C CA 1
ATOM 6162 C C . GLN C 1 365 ? 139.248 170.438 133.275 1.00 38.96 365 GLN C C 1
ATOM 6163 O O . GLN C 1 365 ? 139.177 171.431 132.553 1.00 38.96 365 GLN C O 1
ATOM 6169 N N . LEU C 1 366 ? 140.092 169.439 133.023 1.00 40.63 366 LEU C N 1
ATOM 6170 C CA . LEU C 1 366 ? 140.861 169.421 131.782 1.00 40.63 366 LEU C CA 1
ATOM 6171 C C . LEU C 1 366 ? 139.941 169.273 130.578 1.00 40.63 366 LEU C C 1
ATOM 6172 O O . LEU C 1 366 ? 140.122 169.948 129.552 1.00 40.63 366 LEU C O 1
ATOM 6177 N N . VAL C 1 367 ? 138.947 168.388 130.685 1.00 42.49 367 VAL C N 1
ATOM 6178 C CA . VAL C 1 367 ? 137.982 168.254 129.598 1.00 42.49 367 VAL C CA 1
ATOM 6179 C C . VAL C 1 367 ? 137.245 169.568 129.382 1.00 42.49 367 VAL C C 1
ATOM 6180 O O . VAL C 1 367 ? 136.942 169.947 128.245 1.00 42.49 367 VAL C O 1
ATOM 6184 N N . ASN C 1 368 ? 136.943 170.287 130.464 1.00 41.14 368 ASN C N 1
ATOM 6185 C CA . ASN C 1 368 ? 136.274 171.577 130.314 1.00 41.14 368 ASN C CA 1
ATOM 6186 C C . ASN C 1 368 ? 137.207 172.630 129.720 1.00 41.14 368 ASN C C 1
ATOM 6187 O O . ASN C 1 368 ? 136.765 173.514 128.977 1.00 41.14 368 ASN C O 1
ATOM 6192 N N . LEU C 1 369 ? 138.499 172.558 130.039 1.00 44.21 369 LEU C N 1
ATOM 6193 C CA . LEU C 1 369 ? 139.457 173.523 129.506 1.00 44.21 369 LEU C CA 1
ATOM 6194 C C . LEU C 1 369 ? 139.640 173.347 128.004 1.00 44.21 369 LEU C C 1
ATOM 6195 O O . LEU C 1 369 ? 139.830 174.325 127.272 1.00 44.21 369 LEU C O 1
ATOM 6200 N N . TYR C 1 370 ? 139.500 172.109 127.538 1.00 51.50 370 TYR C N 1
ATOM 6201 C CA . TYR C 1 370 ? 139.590 171.821 126.115 1.00 51.50 370 TYR C CA 1
ATOM 6202 C C . TYR C 1 370 ? 138.461 172.578 125.421 1.00 51.50 370 TYR C C 1
ATOM 6203 O O . TYR C 1 370 ? 138.690 173.296 124.447 1.00 51.50 370 TYR C O 1
ATOM 6212 N N . TRP C 1 371 ? 137.241 172.412 125.929 1.00 47.46 371 TRP C N 1
ATOM 6213 C CA . TRP C 1 371 ? 136.085 173.104 125.384 1.00 47.46 371 TRP C CA 1
ATOM 6214 C C . TRP C 1 371 ? 136.207 174.615 125.496 1.00 47.46 371 TRP C C 1
ATOM 6215 O O . TRP C 1 371 ? 135.710 175.328 124.619 1.00 47.46 371 TRP C O 1
ATOM 6226 N N . LEU C 1 372 ? 136.854 175.122 126.543 1.00 49.40 372 LEU C N 1
ATOM 6227 C CA . LEU C 1 372 ? 137.144 176.549 126.605 1.00 49.40 372 LEU C CA 1
ATOM 6228 C C . LEU C 1 372 ? 138.067 176.983 125.477 1.00 49.40 372 LEU C C 1
ATOM 6229 O O . LEU C 1 372 ? 137.890 178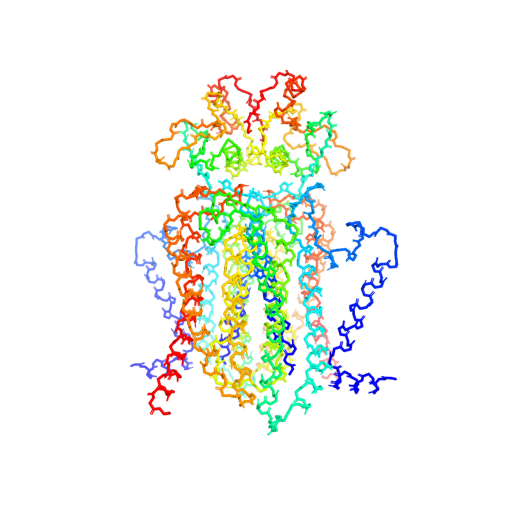.069 124.915 1.00 49.40 372 LEU C O 1
ATOM 6234 N N . PHE C 1 373 ? 139.057 176.154 125.146 1.00 56.89 373 PHE C N 1
ATOM 6235 C CA . PHE C 1 373 ? 139.912 176.438 123.998 1.00 56.89 373 PHE C CA 1
ATOM 6236 C C . PHE C 1 373 ? 139.090 176.500 122.717 1.00 56.89 373 PHE C C 1
ATOM 6237 O O . PHE C 1 373 ? 139.283 177.391 121.883 1.00 56.89 373 PHE C O 1
ATOM 6245 N N . LEU C 1 374 ? 138.164 175.554 122.545 1.00 54.75 374 LEU C N 1
ATOM 6246 C CA . LEU C 1 374 ? 137.313 175.575 121.355 1.00 54.75 374 LEU C CA 1
ATOM 6247 C C . LEU C 1 374 ? 136.455 176.838 121.306 1.00 54.75 374 LEU C C 1
ATOM 6248 O O . LEU C 1 374 ? 136.289 177.451 120.243 1.00 54.75 374 LEU C O 1
ATOM 6253 N N . ILE C 1 375 ? 135.900 177.238 122.452 1.00 53.92 375 ILE C N 1
ATOM 6254 C CA . ILE C 1 375 ? 135.076 178.440 122.511 1.00 53.92 375 ILE C CA 1
ATOM 6255 C C . ILE C 1 375 ? 135.900 179.673 122.162 1.00 53.92 375 ILE C C 1
ATOM 6256 O O . ILE C 1 375 ? 135.443 180.557 121.430 1.00 53.92 375 ILE C O 1
ATOM 6261 N N . PHE C 1 376 ? 137.124 179.757 122.685 1.00 58.35 376 PHE C N 1
ATOM 6262 C CA . PHE C 1 376 ? 137.989 180.878 122.342 1.00 58.35 376 PHE C CA 1
ATOM 6263 C C . PHE C 1 376 ? 138.366 180.869 120.868 1.00 58.35 376 PHE C C 1
ATOM 6264 O O . PHE C 1 376 ? 138.493 181.935 120.263 1.00 58.35 376 PHE C O 1
ATOM 6272 N N . ARG C 1 377 ? 138.487 179.677 120.292 1.00 64.02 377 ARG C N 1
ATOM 6273 C CA . ARG C 1 377 ? 138.807 179.540 118.878 1.00 64.02 377 ARG C CA 1
ATOM 6274 C C . ARG C 1 377 ? 137.668 180.122 118.045 1.00 64.02 377 ARG C C 1
ATOM 6275 O O . ARG C 1 377 ? 137.901 180.863 117.090 1.00 64.02 377 ARG C O 1
ATOM 6283 N N . VAL C 1 378 ? 136.435 179.783 118.413 1.00 63.12 378 VAL C N 1
ATOM 6284 C CA . VAL C 1 378 ? 135.258 180.290 117.708 1.00 63.12 378 VAL C CA 1
ATOM 6285 C C . VAL C 1 378 ? 135.124 181.795 117.890 1.00 63.12 378 VAL C C 1
ATOM 6286 O O . VAL C 1 378 ? 134.791 182.515 116.940 1.00 63.12 378 VAL C O 1
ATOM 6290 N N . LEU C 1 379 ? 135.390 182.299 119.096 1.00 67.72 379 LEU C N 1
ATOM 6291 C CA . LEU C 1 379 ? 135.411 183.744 119.301 1.00 67.72 379 LEU C CA 1
ATOM 6292 C C . LEU C 1 379 ? 136.461 184.406 118.416 1.00 67.72 379 LEU C C 1
ATOM 6293 O O . LEU C 1 379 ? 136.232 185.491 117.871 1.00 67.72 379 LEU C O 1
ATOM 6298 N N . TYR C 1 380 ? 137.619 183.764 118.265 1.00 74.64 380 TYR C N 1
ATOM 6299 C CA . TYR C 1 380 ? 138.658 184.279 117.384 1.00 74.64 380 TYR C CA 1
ATOM 6300 C C . TYR C 1 380 ? 138.138 184.432 115.960 1.00 74.64 380 TYR C C 1
ATOM 6301 O O . TYR C 1 380 ? 138.206 185.522 115.377 1.00 74.64 380 TYR C O 1
ATOM 6310 N N . ARG C 1 381 ? 137.578 183.351 115.428 1.00 72.28 381 ARG C N 1
ATOM 6311 C CA . ARG C 1 381 ? 137.019 183.353 114.084 1.00 72.28 381 ARG C CA 1
ATOM 6312 C C . ARG C 1 381 ? 135.971 184.451 113.929 1.00 72.28 381 ARG C C 1
ATOM 6313 O O . ARG C 1 381 ? 135.938 185.143 112.911 1.00 72.28 381 ARG C O 1
ATOM 6321 N N . ILE C 1 382 ? 135.134 184.622 114.947 1.00 71.09 382 ILE C N 1
ATOM 6322 C CA . ILE C 1 382 ? 134.083 185.635 114.916 1.00 71.09 382 ILE C CA 1
ATOM 6323 C C . ILE C 1 382 ? 134.628 187.061 114.986 1.00 71.09 382 ILE C C 1
ATOM 6324 O O . ILE C 1 382 ? 133.985 188.000 114.516 1.00 71.09 382 ILE C O 1
ATOM 6329 N N . LEU C 1 383 ? 135.811 187.221 115.571 1.00 75.90 383 LEU C N 1
ATOM 6330 C CA . LEU C 1 383 ? 136.424 188.537 115.702 1.00 75.90 383 LEU C CA 1
ATOM 6331 C C . LEU C 1 383 ? 137.467 188.844 114.626 1.00 75.90 383 LEU C C 1
ATOM 6332 O O . LEU C 1 383 ? 138.027 189.946 114.630 1.00 75.90 383 LEU C O 1
ATOM 6337 N N . TRP C 1 384 ? 137.751 187.911 113.710 1.00 79.77 384 TRP C N 1
ATOM 6338 C CA . TRP C 1 384 ? 138.452 188.328 112.498 1.00 79.77 384 TRP C CA 1
ATOM 6339 C C . TRP C 1 384 ? 137.735 187.897 111.221 1.00 79.77 384 TRP C C 1
ATOM 6340 O O . TRP C 1 384 ? 138.318 188.011 110.137 1.00 79.77 384 TRP C O 1
ATOM 6351 N N . ARG C 1 385 ? 136.503 187.414 111.348 1.00 79.58 385 ARG C N 1
ATOM 6352 C CA . ARG C 1 385 ? 135.730 186.974 110.192 1.00 79.58 385 ARG C CA 1
ATOM 6353 C C . ARG C 1 385 ? 134.236 187.173 110.421 1.00 79.58 385 ARG C C 1
ATOM 6354 O O . ARG C 1 385 ? 133.796 188.255 110.810 1.00 79.58 385 ARG C O 1
ATOM 6362 N N . PRO D 2 18 ? 122.910 148.963 116.402 1.00 68.76 18 PRO D N 1
ATOM 6363 C CA . PRO D 2 18 ? 122.248 148.508 117.628 1.00 68.76 18 PRO D CA 1
ATOM 6364 C C . PRO D 2 18 ? 123.075 147.459 118.356 1.00 68.76 18 PRO D C 1
ATOM 6365 O O . PRO D 2 18 ? 122.663 146.304 118.449 1.00 68.76 18 PRO D O 1
ATOM 6369 N N . LYS D 2 19 ? 124.229 147.868 118.875 1.00 67.65 19 LYS D N 1
ATOM 6370 C CA . LYS D 2 19 ? 125.147 146.941 119.522 1.00 67.65 19 LYS D CA 1
ATOM 6371 C C . LYS D 2 19 ? 124.630 146.545 120.898 1.00 67.65 19 LYS D C 1
ATOM 6372 O O . LYS D 2 19 ? 125.114 147.043 121.918 1.00 67.65 19 LYS D O 1
ATOM 6378 N N . ILE D 2 20 ? 123.648 145.646 120.932 1.00 64.95 20 ILE D N 1
ATOM 6379 C CA . ILE D 2 20 ? 122.999 145.240 122.174 1.00 64.95 20 ILE D CA 1
ATOM 6380 C C . ILE D 2 20 ? 123.996 144.529 123.079 1.00 64.95 20 ILE D C 1
ATOM 6381 O O . ILE D 2 20 ? 123.977 144.711 124.301 1.00 64.95 20 ILE D O 1
ATOM 6386 N N . PHE D 2 21 ? 124.872 143.717 122.493 1.00 65.47 21 PHE D N 1
ATOM 6387 C CA . PHE D 2 21 ? 125.868 143.007 123.284 1.00 65.47 21 PHE D CA 1
ATOM 6388 C C . PHE D 2 21 ? 126.887 143.928 123.932 1.00 65.47 21 PHE D C 1
ATOM 6389 O O . PHE D 2 21 ? 127.322 143.651 125.053 1.00 65.47 21 PHE D O 1
ATOM 6397 N N . ASN D 2 22 ? 127.291 145.009 123.264 1.00 63.30 22 ASN D N 1
ATOM 6398 C CA . ASN D 2 22 ? 128.168 145.973 123.919 1.00 63.30 22 ASN D CA 1
ATOM 6399 C C . ASN D 2 22 ? 127.488 146.621 125.116 1.00 63.30 22 ASN D C 1
ATOM 6400 O O . ASN D 2 22 ? 128.123 146.808 126.160 1.00 63.30 22 ASN D O 1
ATOM 6405 N N . LEU D 2 23 ? 126.205 146.962 124.989 1.00 61.28 23 LEU D N 1
ATOM 6406 C CA . LEU D 2 23 ? 125.469 147.502 126.125 1.00 61.28 23 LEU D CA 1
ATOM 6407 C C . LEU D 2 23 ? 125.394 146.487 127.257 1.00 61.28 23 LEU D C 1
ATOM 6408 O O . LEU D 2 23 ? 125.587 146.834 128.428 1.00 61.28 23 LEU D O 1
ATOM 6413 N N . PHE D 2 24 ? 125.115 145.224 126.927 1.00 60.42 24 PHE D N 1
ATOM 6414 C CA . PHE D 2 24 ? 125.065 144.197 127.962 1.00 60.42 24 PHE D CA 1
ATOM 6415 C C . PHE D 2 24 ? 126.404 144.048 128.665 1.00 60.42 24 PHE D C 1
ATOM 6416 O O . PHE D 2 24 ? 126.450 143.953 129.893 1.00 60.42 24 PHE D O 1
ATOM 6424 N N . ARG D 2 25 ? 127.500 144.029 127.906 1.00 60.68 25 ARG D N 1
ATOM 6425 C CA . ARG D 2 25 ? 128.817 143.860 128.507 1.00 60.68 25 ARG D CA 1
ATOM 6426 C C . ARG D 2 25 ? 129.186 145.051 129.384 1.00 60.68 25 ARG D C 1
ATOM 6427 O O . ARG D 2 25 ? 129.733 144.881 130.480 1.00 60.68 25 ARG D O 1
ATOM 6435 N N . VAL D 2 26 ? 128.893 146.270 128.920 1.00 55.54 26 VAL D N 1
ATOM 6436 C CA . VAL D 2 26 ? 129.259 147.442 129.707 1.00 55.54 26 VAL D CA 1
ATOM 6437 C C . VAL D 2 26 ? 128.407 147.529 130.968 1.00 55.54 26 VAL D C 1
ATOM 6438 O O . VAL D 2 26 ? 128.914 147.870 132.042 1.00 55.54 26 VAL D O 1
ATOM 6442 N N . CYS D 2 27 ? 127.115 147.195 130.879 1.00 53.06 27 CYS D N 1
ATOM 6443 C CA . CYS D 2 27 ? 126.278 147.141 132.070 1.00 53.06 27 CYS D CA 1
ATOM 6444 C C . CYS D 2 27 ? 126.721 146.061 133.044 1.00 53.06 27 CYS D C 1
ATOM 6445 O O . CYS D 2 27 ? 126.721 146.299 134.256 1.00 53.06 27 CYS D O 1
ATOM 6448 N N . PHE D 2 28 ? 127.148 144.922 132.510 1.00 53.40 28 PHE D N 1
ATOM 6449 C CA . PHE D 2 28 ? 127.626 143.815 133.327 1.00 53.40 28 PHE D CA 1
ATOM 6450 C C . PHE D 2 28 ? 128.877 144.223 134.099 1.00 53.40 28 PHE D C 1
ATOM 6451 O O . PHE D 2 28 ? 128.963 144.005 135.308 1.00 53.40 28 PHE D O 1
ATOM 6459 N N . ILE D 2 29 ? 129.824 144.833 133.391 1.00 49.88 29 ILE D N 1
ATOM 6460 C CA . ILE D 2 29 ? 131.064 145.294 133.996 1.00 49.88 29 ILE D CA 1
ATOM 6461 C C . ILE D 2 29 ? 130.770 146.354 135.049 1.00 49.88 29 ILE D C 1
ATOM 6462 O O . ILE D 2 29 ? 131.322 146.316 136.149 1.00 49.88 29 ILE D O 1
ATOM 6467 N N . SER D 2 30 ? 129.899 147.302 134.712 1.00 44.35 30 SER D N 1
ATOM 6468 C CA . SER D 2 30 ? 129.545 148.355 135.656 1.00 44.35 30 SER D CA 1
ATOM 6469 C C . SER D 2 30 ? 128.916 147.796 136.924 1.00 44.35 30 SER D C 1
ATOM 6470 O O . SER D 2 30 ? 129.224 148.271 138.022 1.00 44.35 30 SER D O 1
ATOM 6473 N N . LEU D 2 31 ? 128.038 146.797 136.803 1.00 42.17 31 LEU D N 1
ATOM 6474 C CA . LEU D 2 31 ? 127.467 146.174 137.991 1.00 42.17 31 LEU D CA 1
ATOM 6475 C C . LEU D 2 31 ? 128.506 145.420 138.811 1.00 42.17 31 LEU D C 1
ATOM 6476 O O . LEU D 2 31 ? 128.435 145.445 140.043 1.00 42.17 31 LEU D O 1
ATOM 6481 N N . LEU D 2 32 ? 129.460 144.745 138.166 1.00 42.14 32 LEU D N 1
ATOM 6482 C CA . LEU D 2 32 ? 130.559 144.152 138.926 1.00 42.14 32 LEU D CA 1
ATOM 6483 C C . LEU D 2 32 ? 131.417 145.211 139.602 1.00 42.14 32 LEU D C 1
ATOM 6484 O O . LEU D 2 32 ? 131.895 144.995 140.718 1.00 42.14 32 LEU D O 1
ATOM 6489 N N . LEU D 2 33 ? 131.628 146.360 138.960 1.00 37.86 33 LEU D N 1
ATOM 6490 C CA . LEU D 2 33 ? 132.339 147.445 139.634 1.00 37.86 33 LEU D CA 1
ATOM 6491 C C . LEU D 2 33 ? 131.579 147.917 140.866 1.00 37.86 33 LEU D C 1
ATOM 6492 O O . LEU D 2 33 ? 132.168 148.101 141.940 1.00 37.86 33 LEU D O 1
ATOM 6497 N N . ILE D 2 34 ? 130.267 148.103 140.726 1.00 33.15 34 ILE D N 1
ATOM 6498 C CA . ILE D 2 34 ? 129.438 148.563 141.835 1.00 33.15 34 ILE D CA 1
ATOM 6499 C C . ILE D 2 34 ? 129.480 147.563 142.982 1.00 33.15 34 ILE D C 1
ATOM 6500 O O . ILE D 2 34 ? 129.691 147.936 144.143 1.00 33.15 34 ILE D O 1
ATOM 6505 N N . ALA D 2 35 ? 129.290 146.281 142.677 1.00 33.46 35 ALA D N 1
ATOM 6506 C CA . ALA D 2 35 ? 129.331 145.231 143.684 1.00 33.46 35 ALA D CA 1
ATOM 6507 C C . ALA D 2 35 ? 130.696 145.084 144.331 1.00 33.46 35 ALA D C 1
ATOM 6508 O O . ALA D 2 35 ? 130.766 144.860 145.542 1.00 33.46 35 ALA D O 1
ATOM 6510 N N . ALA D 2 36 ? 131.779 145.205 143.561 1.00 31.90 36 ALA D N 1
ATOM 6511 C CA . ALA D 2 36 ? 133.113 145.141 144.140 1.00 31.90 36 ALA D CA 1
ATOM 6512 C C . ALA D 2 36 ? 133.351 146.290 145.106 1.00 31.90 36 ALA D C 1
ATOM 6513 O O . ALA D 2 36 ? 133.928 146.092 146.179 1.00 31.90 36 ALA D O 1
ATOM 6515 N N . VAL D 2 37 ? 132.905 147.498 144.755 1.00 29.58 37 VAL D N 1
ATOM 6516 C CA . VAL D 2 37 ? 133.105 148.627 145.660 1.00 29.58 37 VAL D CA 1
ATOM 6517 C C . VAL D 2 37 ? 132.241 148.491 146.910 1.00 29.58 37 VAL D C 1
ATOM 6518 O O . VAL D 2 37 ? 132.692 148.806 148.021 1.00 29.58 37 VAL D O 1
ATOM 6522 N N . GLU D 2 38 ? 131.000 148.019 146.770 1.00 29.87 38 GLU D N 1
ATOM 6523 C CA . GLU D 2 38 ? 130.175 147.800 147.952 1.00 29.87 38 GLU D CA 1
ATOM 6524 C C . GLU D 2 38 ? 130.746 146.716 148.853 1.00 29.87 38 GLU D C 1
ATOM 6525 O O . GLU D 2 38 ? 130.703 146.850 150.082 1.00 29.87 38 GLU D O 1
ATOM 6531 N N . TYR D 2 39 ? 131.286 145.645 148.271 1.00 29.29 39 TYR D N 1
ATOM 6532 C CA . TYR D 2 39 ? 131.942 144.637 149.088 1.00 29.29 39 TYR D CA 1
ATOM 6533 C C . TYR D 2 39 ? 133.200 145.189 149.740 1.00 29.29 39 TYR D C 1
ATOM 6534 O O . TYR D 2 39 ? 133.526 144.816 150.867 1.00 29.29 39 TYR D O 1
ATOM 6543 N N . PHE D 2 40 ? 133.929 146.065 149.048 1.00 26.21 40 PHE D N 1
ATOM 6544 C CA . PHE D 2 40 ? 135.085 146.705 149.664 1.00 26.21 40 PHE D CA 1
ATOM 6545 C C . PHE D 2 40 ? 134.670 147.491 150.897 1.00 26.21 40 PHE D C 1
ATOM 6546 O O . PHE D 2 40 ? 135.279 147.361 151.965 1.00 26.21 40 PHE D O 1
ATOM 6554 N N . LYS D 2 41 ? 133.613 148.291 150.773 1.00 22.61 41 LYS D N 1
ATOM 6555 C CA . LYS D 2 41 ? 133.115 149.054 151.913 1.00 22.61 41 LYS D CA 1
ATOM 6556 C C . LYS D 2 41 ? 132.708 148.135 153.058 1.00 22.61 41 LYS D C 1
ATOM 6557 O O . LYS D 2 41 ? 133.136 148.323 154.203 1.00 22.61 41 LYS D O 1
ATOM 6563 N N . TYR D 2 42 ? 131.892 147.119 152.764 1.00 21.97 42 TYR D N 1
ATOM 6564 C CA . TYR D 2 42 ? 131.391 146.230 153.809 1.00 21.97 42 TYR D CA 1
ATOM 6565 C C . TYR D 2 42 ? 132.526 145.465 154.482 1.00 21.97 42 TYR D C 1
ATOM 6566 O O . TYR D 2 42 ? 132.578 145.364 155.714 1.00 21.97 42 TYR D O 1
ATOM 6575 N N . GLY D 2 43 ? 133.450 144.923 153.687 1.00 20.45 43 GLY D N 1
ATOM 6576 C CA . GLY D 2 43 ? 134.537 144.140 154.236 1.00 20.45 43 GLY D CA 1
ATOM 6577 C C . GLY D 2 43 ? 135.525 144.953 155.038 1.00 20.45 43 GLY D C 1
ATOM 6578 O O . GLY D 2 43 ? 136.001 144.496 156.078 1.00 20.45 43 GLY D O 1
ATOM 6579 N N . THR D 2 44 ? 135.860 146.155 154.576 1.00 18.50 44 THR D N 1
ATOM 6580 C CA . THR D 2 44 ? 136.713 147.020 155.373 1.00 18.50 44 THR D CA 1
ATOM 6581 C C . THR D 2 44 ? 136.013 147.553 156.611 1.00 18.50 44 THR D C 1
ATOM 6582 O O . THR D 2 44 ? 136.693 147.901 157.579 1.00 18.50 44 THR D O 1
ATOM 6586 N N . ARG D 2 45 ? 134.681 147.625 156.619 1.00 17.94 45 ARG D N 1
ATOM 6587 C CA . ARG D 2 45 ? 133.970 148.015 157.826 1.00 17.94 45 ARG D CA 1
ATOM 6588 C C . ARG D 2 45 ? 133.883 146.903 158.859 1.00 17.94 45 ARG D C 1
ATOM 6589 O O . ARG D 2 45 ? 134.043 147.179 160.051 1.00 17.94 45 ARG D O 1
ATOM 6597 N N . ILE D 2 46 ? 133.649 145.658 158.446 1.00 18.59 46 ILE D N 1
ATOM 6598 C CA . ILE D 2 46 ? 133.568 144.563 159.406 1.00 18.59 46 ILE D CA 1
ATOM 6599 C C . ILE D 2 46 ? 134.934 143.981 159.756 1.00 18.59 46 ILE D C 1
ATOM 6600 O O . ILE D 2 46 ? 135.053 143.295 160.782 1.00 18.59 46 ILE D O 1
ATOM 6605 N N . ASN D 2 47 ? 135.965 144.237 158.947 1.00 19.91 47 ASN D N 1
ATOM 6606 C CA . ASN D 2 47 ? 137.308 143.739 159.199 1.00 19.91 47 ASN D CA 1
ATOM 6607 C C . ASN D 2 47 ? 138.255 144.936 159.289 1.00 19.91 47 ASN D C 1
ATOM 6608 O O . ASN D 2 47 ? 139.350 144.940 158.742 1.00 19.91 47 ASN D O 1
ATOM 6613 N N . TYR D 2 48 ? 137.823 145.978 159.995 1.00 15.34 48 TYR D N 1
ATOM 6614 C CA . TYR D 2 48 ? 138.595 147.208 160.069 1.00 15.34 48 TYR D CA 1
ATOM 6615 C C . TYR D 2 48 ? 139.840 147.084 160.930 1.00 15.34 48 TYR D C 1
ATOM 6616 O O . TYR D 2 48 ? 140.793 147.836 160.718 1.00 15.34 48 TYR D O 1
ATOM 6625 N N . GLU D 2 49 ? 139.856 146.169 161.897 1.00 18.24 49 GLU D N 1
ATOM 6626 C CA . GLU D 2 49 ? 141.011 146.039 162.772 1.00 18.24 49 GLU D CA 1
ATOM 6627 C C . GLU D 2 49 ? 142.235 145.511 162.046 1.00 18.24 49 GLU D C 1
ATOM 6628 O O . GLU D 2 49 ? 143.349 145.680 162.548 1.00 18.24 49 GLU D O 1
ATOM 6634 N N . TRP D 2 50 ? 142.060 144.882 160.887 1.00 19.82 50 TRP D N 1
ATOM 6635 C CA . TRP D 2 50 ? 143.192 144.465 160.076 1.00 19.82 50 TRP D CA 1
ATOM 6636 C C . TRP D 2 50 ? 143.992 145.655 159.572 1.00 19.82 50 TRP D C 1
ATOM 6637 O O . TRP D 2 50 ? 145.225 145.605 159.540 1.00 19.82 50 TRP D O 1
ATOM 6648 N N . PHE D 2 51 ? 143.307 146.727 159.180 1.00 16.18 51 PHE D N 1
ATOM 6649 C CA . PHE D 2 51 ? 143.955 147.931 158.682 1.00 16.18 51 PHE D CA 1
ATOM 6650 C C . PHE D 2 51 ? 144.463 148.836 159.791 1.00 16.18 51 PHE D C 1
ATOM 6651 O O . PHE D 2 51 ? 145.530 149.439 159.645 1.00 16.18 51 PHE D O 1
ATOM 6659 N N . HIS D 2 52 ? 143.735 148.944 160.900 1.00 14.88 52 HIS D N 1
ATOM 6660 C CA . HIS D 2 52 ? 144.038 149.935 161.921 1.00 14.88 52 HIS D CA 1
ATOM 6661 C C . HIS D 2 52 ? 144.818 149.401 163.108 1.00 14.88 52 HIS D C 1
ATOM 6662 O O . HIS D 2 52 ? 145.437 150.194 163.816 1.00 14.88 52 HIS D O 1
ATOM 6669 N N . CYS D 2 53 ? 144.808 148.096 163.354 1.00 19.52 53 CYS D N 1
ATOM 6670 C CA . CYS D 2 53 ? 145.487 147.514 164.504 1.00 19.52 53 CYS D CA 1
ATOM 6671 C C . CYS D 2 53 ? 146.541 146.515 164.048 1.00 19.52 53 CYS D C 1
ATOM 6672 O O . CYS D 2 53 ? 146.265 145.640 163.224 1.00 19.52 53 CYS D O 1
ATOM 6675 N N . THR D 2 54 ? 147.749 146.648 164.590 1.00 22.29 54 THR D N 1
ATOM 6676 C CA . THR D 2 54 ? 148.829 145.722 164.307 1.00 22.29 54 THR D CA 1
ATOM 6677 C C . THR D 2 54 ? 149.154 144.929 165.564 1.00 22.29 54 THR D C 1
ATOM 6678 O O . THR D 2 54 ? 149.400 145.529 166.619 1.00 22.29 54 THR D O 1
ATOM 6682 N N . PRO D 2 55 ? 149.159 143.597 165.506 1.00 21.79 55 PRO D N 1
ATOM 6683 C CA . PRO D 2 55 ? 149.463 142.803 166.703 1.00 21.79 55 PRO D CA 1
ATOM 6684 C C . PRO D 2 55 ? 150.917 142.972 167.117 1.00 21.79 55 PRO D C 1
ATOM 6685 O O . PRO D 2 55 ? 151.809 143.076 166.272 1.00 21.79 55 PRO D O 1
ATOM 6689 N N . ILE D 2 56 ? 151.151 142.993 168.423 1.00 22.05 56 ILE D N 1
ATOM 6690 C CA . ILE D 2 56 ? 152.485 143.135 168.994 1.00 22.05 56 ILE D CA 1
ATOM 6691 C C . ILE D 2 56 ? 152.691 141.967 169.943 1.00 22.05 56 ILE D C 1
ATOM 6692 O O . ILE D 2 56 ? 152.147 141.959 171.053 1.00 22.05 56 ILE D O 1
ATOM 6697 N N . LYS D 2 57 ? 153.476 140.983 169.519 1.00 25.32 57 LYS D N 1
ATOM 6698 C CA . LYS D 2 57 ? 153.743 139.820 170.347 1.00 25.32 57 LYS D CA 1
ATOM 6699 C C . LYS D 2 57 ? 154.981 140.045 171.202 1.00 25.32 57 LYS D C 1
ATOM 6700 O O . LYS D 2 57 ? 155.857 140.845 170.865 1.00 25.32 57 LYS D O 1
ATOM 6706 N N . GLU D 2 58 ? 155.043 139.333 172.315 1.00 30.56 58 GLU D N 1
ATOM 6707 C CA . GLU D 2 58 ? 156.162 139.461 173.232 1.00 30.56 58 GLU D CA 1
ATOM 6708 C C . GLU D 2 58 ? 156.376 138.147 173.974 1.00 30.56 58 GLU D C 1
ATOM 6709 O O . GLU D 2 58 ? 155.768 137.926 175.027 1.00 30.56 58 GLU D O 1
ATOM 6715 N N . PRO D 2 59 ? 157.216 137.249 173.448 1.00 32.35 59 PRO D N 1
ATOM 6716 C CA . PRO D 2 59 ? 157.459 135.971 174.131 1.00 32.35 59 PRO D CA 1
ATOM 6717 C C . PRO D 2 59 ? 157.929 136.147 175.564 1.00 32.35 59 PRO D C 1
ATOM 6718 O O . PRO D 2 59 ? 158.817 136.959 175.838 1.00 32.35 59 PRO D O 1
ATOM 6722 N N . GLN D 2 60 ? 157.340 135.387 176.488 1.00 36.80 60 GLN D N 1
ATOM 6723 C CA . GLN D 2 60 ? 157.697 135.476 177.896 1.00 36.80 60 GLN D CA 1
ATOM 6724 C C . GLN D 2 60 ? 158.616 134.363 178.369 1.00 36.80 60 GLN D C 1
ATOM 6725 O O . GLN D 2 60 ? 159.713 134.658 178.855 1.00 36.80 60 GLN D O 1
ATOM 6731 N N . SER D 2 61 ? 158.201 133.105 178.242 1.00 39.43 61 SER D N 1
ATOM 6732 C CA . SER D 2 61 ? 159.039 131.965 178.588 1.00 39.43 61 SER D CA 1
ATOM 6733 C C . SER D 2 61 ? 158.405 130.690 178.057 1.00 39.43 61 SER D C 1
ATOM 6734 O O . SER D 2 61 ? 157.230 130.421 178.318 1.00 39.43 61 SER D O 1
ATOM 6737 N N . GLY D 2 62 ? 159.172 129.892 177.326 1.00 39.38 62 GLY D N 1
ATOM 6738 C CA . GLY D 2 62 ? 158.613 128.702 176.723 1.00 39.38 62 GLY D CA 1
ATOM 6739 C C . GLY D 2 62 ? 157.591 129.021 175.654 1.00 39.38 62 GLY D C 1
ATOM 6740 O O . GLY D 2 62 ? 157.873 129.781 174.723 1.00 39.38 62 GLY D O 1
ATOM 6741 N N . SER D 2 63 ? 156.395 128.450 175.778 1.00 35.42 63 SER D N 1
ATOM 6742 C CA . SER D 2 63 ? 155.378 128.578 174.743 1.00 35.42 63 SER D CA 1
ATOM 6743 C C . SER D 2 63 ? 154.491 129.806 174.896 1.00 35.42 63 SER D C 1
ATOM 6744 O O . SER D 2 63 ? 153.711 130.093 173.983 1.00 35.42 63 SER D O 1
ATOM 6747 N N . VAL D 2 64 ? 154.584 130.534 176.000 1.00 33.53 64 VAL D N 1
ATOM 6748 C CA . VAL D 2 64 ? 153.647 131.618 176.269 1.00 33.53 64 VAL D CA 1
ATOM 6749 C C . VAL D 2 64 ? 154.156 132.900 175.629 1.00 33.53 64 VAL D C 1
ATOM 6750 O O . VAL D 2 64 ? 155.363 133.129 175.506 1.00 33.53 64 VAL D O 1
ATOM 6754 N N . ILE D 2 65 ? 153.218 133.746 175.205 1.00 28.07 65 ILE D N 1
ATOM 6755 C CA . ILE D 2 65 ? 153.519 135.061 174.656 1.00 28.07 65 ILE D CA 1
ATOM 6756 C C . ILE D 2 65 ? 152.531 136.062 175.239 1.00 28.07 65 ILE D C 1
ATOM 6757 O O . ILE D 2 65 ? 151.571 135.700 175.917 1.00 28.07 65 ILE D O 1
ATOM 6762 N N . LYS D 2 66 ? 152.788 137.338 174.969 1.00 24.47 66 LYS D N 1
ATOM 6763 C CA . LYS D 2 66 ? 151.928 138.430 175.397 1.00 24.47 66 LYS D CA 1
ATOM 6764 C C . LYS D 2 66 ? 151.408 139.156 174.166 1.00 24.47 66 LYS D C 1
ATOM 6765 O O . LYS D 2 66 ? 152.185 139.505 173.276 1.00 24.47 66 LYS D O 1
ATOM 6771 N N . LEU D 2 67 ? 150.100 139.377 174.116 1.00 22.63 67 LEU D N 1
ATOM 6772 C CA . LEU D 2 67 ? 149.446 139.987 172.969 1.00 22.63 67 LEU D CA 1
ATOM 6773 C C . LEU D 2 67 ? 148.921 141.370 173.317 1.00 22.63 67 LEU D C 1
ATOM 6774 O O . LEU D 2 67 ? 148.398 141.596 174.409 1.00 22.63 67 LEU D O 1
ATOM 6779 N N . TRP D 2 68 ? 149.056 142.286 172.372 1.00 22.91 68 TRP D N 1
ATOM 6780 C CA . TRP D 2 68 ? 148.273 143.519 172.350 1.00 22.91 68 TRP D CA 1
ATOM 6781 C C . TRP D 2 68 ? 148.360 144.082 170.939 1.00 22.91 68 TRP D C 1
ATOM 6782 O O . TRP D 2 68 ? 149.147 143.609 170.112 1.00 22.91 68 TRP D O 1
ATOM 6793 N N . ALA D 2 69 ? 147.532 145.082 170.655 1.00 22.34 69 ALA D N 1
ATOM 6794 C CA . ALA D 2 69 ? 147.501 145.721 169.351 1.00 22.34 69 ALA D CA 1
ATOM 6795 C C . ALA D 2 69 ? 147.709 147.213 169.542 1.00 22.34 69 ALA D C 1
ATOM 6796 O O . ALA D 2 69 ? 147.322 147.787 170.561 1.00 22.34 69 ALA D O 1
ATOM 6798 N N . ARG D 2 70 ? 148.341 147.836 168.552 1.00 24.84 70 ARG D N 1
ATOM 6799 C CA . ARG D 2 70 ? 148.620 149.265 168.596 1.00 24.84 70 ARG D CA 1
ATOM 6800 C C . ARG D 2 70 ? 148.430 149.919 167.231 1.00 24.84 70 ARG D C 1
ATOM 6801 O O . ARG D 2 70 ? 148.949 149.446 166.221 1.00 24.84 70 ARG D O 1
ATOM 6809 N N . GLY D 2 71 ? 147.678 151.014 167.219 1.00 21.67 71 GLY D N 1
ATOM 6810 C CA . GLY D 2 71 ? 147.401 151.759 166.013 1.00 21.67 71 GLY D CA 1
ATOM 6811 C C . GLY D 2 71 ? 147.130 153.211 166.342 1.00 21.67 71 GLY D C 1
ATOM 6812 O O . GLY D 2 71 ? 147.599 153.745 167.344 1.00 21.67 71 GLY D O 1
ATOM 6813 N N . GLY D 2 72 ? 146.353 153.849 165.477 1.00 20.15 72 GLY D N 1
ATOM 6814 C CA . GLY D 2 72 ? 145.953 155.214 165.694 1.00 20.15 72 GLY D CA 1
ATOM 6815 C C . GLY D 2 72 ? 144.636 155.289 166.430 1.00 20.15 72 GLY D C 1
ATOM 6816 O O . GLY D 2 72 ? 144.221 154.341 167.099 1.00 20.15 72 GLY D O 1
ATOM 6817 N N . PRO D 2 73 ? 143.946 156.425 166.314 1.00 19.36 73 PRO D N 1
ATOM 6818 C CA . PRO D 2 73 ? 142.656 156.568 167.003 1.00 19.36 73 PRO D CA 1
ATOM 6819 C C . PRO D 2 73 ? 141.607 155.584 166.527 1.00 19.36 73 PRO D C 1
ATOM 6820 O O . PRO D 2 73 ? 140.639 155.327 167.252 1.00 19.36 73 PRO D O 1
ATOM 6824 N N . SER D 2 74 ? 141.766 155.029 165.326 1.00 15.88 74 SER D N 1
ATOM 6825 C CA . SER D 2 74 ? 140.807 154.074 164.794 1.00 15.88 74 SER D CA 1
ATOM 6826 C C . SER D 2 74 ? 140.973 152.680 165.378 1.00 15.88 74 SER D C 1
ATOM 6827 O O . SER D 2 74 ? 140.082 151.846 165.205 1.00 15.88 74 SER D O 1
ATOM 6830 N N . CYS D 2 75 ? 142.088 152.411 166.057 1.00 18.65 75 CYS D N 1
ATOM 6831 C CA . CYS D 2 75 ? 142.268 151.170 166.807 1.00 18.65 75 CYS D CA 1
ATOM 6832 C C . CYS D 2 75 ? 141.704 151.357 168.216 1.00 18.65 75 CYS D C 1
ATOM 6833 O O . CYS D 2 75 ? 142.403 151.700 169.171 1.00 18.65 75 CYS D O 1
ATOM 6836 N N . ASP D 2 76 ? 140.399 151.139 168.325 1.00 17.31 76 ASP D N 1
ATOM 6837 C CA . ASP D 2 76 ? 139.700 151.300 169.591 1.00 17.31 76 ASP D CA 1
ATOM 6838 C C . ASP D 2 76 ? 139.848 150.021 170.411 1.00 17.31 76 ASP D C 1
ATOM 6839 O O . ASP D 2 76 ? 140.587 149.103 170.052 1.00 17.31 76 ASP D O 1
ATOM 6844 N N . LYS D 2 77 ? 139.137 149.949 171.537 1.00 17.76 77 LYS D N 1
ATOM 6845 C CA . LYS D 2 77 ? 139.177 148.740 172.351 1.00 17.76 77 LYS D CA 1
ATOM 6846 C C . LYS D 2 77 ? 138.570 147.555 171.617 1.00 17.76 77 LYS D C 1
ATOM 6847 O O . LYS D 2 77 ? 139.024 146.417 171.779 1.00 17.76 77 LYS D O 1
ATOM 6853 N N . ARG D 2 78 ? 137.534 147.796 170.812 1.00 16.11 78 ARG D N 1
ATOM 6854 C CA . ARG D 2 78 ? 136.956 146.715 170.022 1.00 16.11 78 ARG D CA 1
ATOM 6855 C C . ARG D 2 78 ? 137.975 146.135 169.056 1.00 16.11 78 ARG D C 1
ATOM 6856 O O . ARG D 2 78 ? 138.082 144.911 168.916 1.00 16.11 78 ARG D O 1
ATOM 6864 N N . GLY D 2 79 ? 138.737 146.992 168.388 1.00 16.41 79 GLY D N 1
ATOM 6865 C CA . GLY D 2 79 ? 139.761 146.544 167.471 1.00 16.41 79 GLY D CA 1
ATOM 6866 C C . GLY D 2 79 ? 140.863 145.771 168.157 1.00 16.41 79 GLY D C 1
ATOM 6867 O O . GLY D 2 79 ? 141.332 144.759 167.633 1.00 16.41 79 GLY D O 1
ATOM 6868 N N . GLU D 2 80 ? 141.287 146.236 169.330 1.00 18.50 80 GLU D N 1
ATOM 6869 C CA . GLU D 2 80 ? 142.302 145.517 170.090 1.00 18.50 80 GLU D CA 1
ATOM 6870 C C . GLU D 2 80 ? 141.810 144.140 170.505 1.00 18.50 80 GLU D C 1
ATOM 6871 O O . GLU D 2 80 ? 142.537 143.148 170.391 1.00 18.50 80 GLU D O 1
ATOM 6877 N N . TYR D 2 81 ? 140.575 144.062 170.999 1.00 15.52 81 TYR D N 1
ATOM 6878 C CA . TYR D 2 81 ? 140.016 142.775 171.394 1.00 15.52 81 TYR D CA 1
ATOM 6879 C C . TYR D 2 81 ? 139.930 141.827 170.206 1.00 15.52 81 TYR D C 1
ATOM 6880 O O . TYR D 2 81 ? 140.298 140.650 170.306 1.00 15.52 81 TYR D O 1
ATOM 6889 N N . LYS D 2 82 ? 139.451 142.327 169.066 1.00 15.04 82 LYS D N 1
ATOM 6890 C CA . LYS D 2 82 ? 139.334 141.490 167.880 1.00 15.04 82 LYS D CA 1
ATOM 6891 C C . LYS D 2 82 ? 140.695 141.006 167.404 1.00 15.04 82 LYS D C 1
ATOM 6892 O O . LYS D 2 82 ? 140.859 139.826 167.076 1.00 15.04 82 LYS D O 1
ATOM 6898 N N . THR D 2 83 ? 141.684 141.898 167.366 1.00 16.02 83 THR D N 1
ATOM 6899 C CA . THR D 2 83 ? 143.028 141.517 166.951 1.00 16.02 83 THR D CA 1
ATOM 6900 C C . THR D 2 83 ? 143.611 140.465 167.881 1.00 16.02 83 THR D C 1
ATOM 6901 O O . THR D 2 83 ? 144.206 139.478 167.428 1.00 16.02 83 THR D O 1
ATOM 6905 N N . ILE D 2 84 ? 143.437 140.651 169.188 1.00 15.68 84 ILE D N 1
ATOM 6906 C CA . ILE D 2 84 ? 144.006 139.725 170.158 1.00 15.68 84 ILE D CA 1
ATOM 6907 C C . ILE D 2 84 ? 143.368 138.349 170.026 1.00 15.68 84 ILE D C 1
ATOM 6908 O O . ILE D 2 84 ? 144.063 137.329 169.997 1.00 15.68 84 ILE D O 1
ATOM 6913 N N . VAL D 2 85 ? 142.035 138.293 169.945 1.00 15.78 85 VAL D N 1
ATOM 6914 C CA . VAL D 2 85 ? 141.382 136.987 169.867 1.00 15.78 85 VAL D CA 1
ATOM 6915 C C . VAL D 2 85 ? 141.673 136.311 168.537 1.00 15.78 85 VAL D C 1
ATOM 6916 O O . VAL D 2 85 ? 141.792 135.083 168.475 1.00 15.78 85 VAL D O 1
ATOM 6920 N N . LYS D 2 86 ? 141.802 137.083 167.456 1.00 17.85 86 LYS D N 1
ATOM 6921 C CA . LYS D 2 86 ? 142.216 136.508 166.186 1.00 17.85 86 LYS D CA 1
ATOM 6922 C C . LYS D 2 86 ? 143.613 135.913 166.247 1.00 17.85 86 LYS D C 1
ATOM 6923 O O . LYS D 2 86 ? 143.827 134.810 165.740 1.00 17.85 86 LYS D O 1
ATOM 6929 N N . ARG D 2 87 ? 144.562 136.605 166.875 1.00 18.55 87 ARG D N 1
ATOM 6930 C CA . ARG D 2 87 ? 145.894 136.038 167.038 1.00 18.55 87 ARG D CA 1
ATOM 6931 C C . ARG D 2 87 ? 145.863 134.786 167.905 1.00 18.55 87 ARG D C 1
ATOM 6932 O O . ARG D 2 87 ? 146.545 133.802 167.599 1.00 18.55 87 ARG D O 1
ATOM 6940 N N . ILE D 2 88 ? 145.077 134.803 168.981 1.00 18.03 88 ILE D N 1
ATOM 6941 C CA . ILE D 2 88 ? 144.988 133.647 169.870 1.00 18.03 88 ILE D CA 1
ATOM 6942 C C . ILE D 2 88 ? 144.444 132.439 169.121 1.00 18.03 88 ILE D C 1
ATOM 6943 O O . ILE D 2 88 ? 144.981 131.331 169.223 1.00 18.03 88 ILE D O 1
ATOM 6948 N N . THR D 2 89 ? 143.370 132.631 168.360 1.00 17.73 89 THR D N 1
ATOM 6949 C CA . THR D 2 89 ? 142.723 131.513 167.693 1.00 17.73 89 THR D CA 1
ATOM 6950 C C . THR D 2 89 ? 143.360 131.155 166.360 1.00 17.73 89 THR D C 1
ATOM 6951 O O . THR D 2 89 ? 142.955 130.153 165.762 1.00 17.73 89 THR D O 1
ATOM 6955 N N . ARG D 2 90 ? 144.330 131.924 165.867 1.00 20.19 90 ARG D N 1
ATOM 6956 C CA . ARG D 2 90 ? 144.994 131.573 164.623 1.00 20.19 90 ARG D CA 1
ATOM 6957 C C . ARG D 2 90 ? 146.456 131.190 164.770 1.00 20.19 90 ARG D C 1
ATOM 6958 O O . ARG D 2 90 ? 147.010 130.603 163.837 1.00 20.19 90 ARG D O 1
ATOM 6966 N N . ASP D 2 91 ? 147.098 131.496 165.895 1.00 24.56 91 ASP D N 1
ATOM 6967 C CA . ASP D 2 91 ? 148.481 131.097 166.099 1.00 24.56 91 ASP D CA 1
ATOM 6968 C C . ASP D 2 91 ? 148.626 129.866 166.980 1.00 24.56 91 ASP D C 1
ATOM 6969 O O . ASP D 2 91 ? 149.740 129.354 167.119 1.00 24.56 91 ASP D O 1
ATOM 6974 N N . TYR D 2 92 ? 147.542 129.389 167.578 1.00 26.98 92 TYR D N 1
ATOM 6975 C CA . TYR D 2 92 ? 147.580 128.227 168.452 1.00 26.98 92 TYR D CA 1
ATOM 6976 C C . TYR D 2 92 ? 146.573 127.201 167.956 1.00 26.98 92 TYR D C 1
ATOM 6977 O O . TYR D 2 92 ? 145.450 127.551 167.585 1.00 26.98 92 TYR D O 1
ATOM 6986 N N . GLU D 2 93 ? 146.980 125.936 167.958 1.00 32.20 93 GLU D N 1
ATOM 6987 C CA . GLU D 2 93 ? 146.144 124.853 167.455 1.00 32.20 93 GLU D CA 1
ATOM 6988 C C . GLU D 2 93 ? 145.630 124.018 168.616 1.00 32.20 93 GLU D C 1
ATOM 6989 O O . GLU D 2 93 ? 146.392 123.218 169.180 1.00 32.20 93 GLU D O 1
ATOM 6995 N N . PRO D 2 94 ? 144.360 124.153 169.008 1.00 29.07 94 PRO D N 1
ATOM 6996 C CA . PRO D 2 94 ? 143.839 123.360 170.126 1.00 29.07 94 PRO D CA 1
ATOM 6997 C C . PRO D 2 94 ? 143.633 121.893 169.798 1.00 29.07 94 PRO D C 1
ATOM 6998 O O . PRO D 2 94 ? 143.375 121.103 170.713 1.00 29.07 94 PRO D O 1
ATOM 7002 N N . ASN D 2 95 ? 143.716 121.505 168.529 1.00 32.42 95 ASN D N 1
ATOM 7003 C CA . ASN D 2 95 ? 143.640 120.101 168.161 1.00 32.42 95 ASN D CA 1
ATOM 7004 C C . ASN D 2 95 ? 144.947 119.373 168.447 1.00 32.42 95 ASN D C 1
ATOM 7005 O O . ASN D 2 95 ? 144.929 118.238 168.934 1.00 32.42 95 ASN D O 1
ATOM 7010 N N . ASP D 2 96 ? 146.080 120.011 168.158 1.00 37.00 96 ASP D N 1
ATOM 7011 C CA . ASP D 2 96 ? 147.382 119.473 168.530 1.00 37.00 96 ASP D CA 1
ATOM 7012 C C . ASP D 2 96 ? 147.511 119.407 170.044 1.00 37.00 96 ASP D C 1
ATOM 7013 O O . ASP D 2 96 ? 147.637 118.321 170.618 1.00 37.00 96 ASP D O 1
ATOM 7018 N N . GLU D 2 97 ? 147.480 120.563 170.694 1.00 32.42 97 GLU D N 1
ATOM 7019 C CA . GLU D 2 97 ? 147.528 120.649 172.142 1.00 32.42 97 GLU D CA 1
ATOM 7020 C C . GLU D 2 97 ? 146.577 121.736 172.617 1.00 32.42 97 GLU D C 1
ATOM 7021 O O . GLU D 2 97 ? 146.410 122.769 171.969 1.00 32.42 97 GLU D O 1
ATOM 7027 N N . HIS D 2 98 ? 145.958 121.495 173.766 1.00 30.03 98 HIS D N 1
ATOM 7028 C CA . HIS D 2 98 ? 145.002 122.438 174.322 1.00 30.03 98 HIS D CA 1
ATOM 7029 C C . HIS D 2 98 ? 145.724 123.629 174.937 1.00 30.03 98 HIS D C 1
ATOM 7030 O O . HIS D 2 98 ? 146.739 123.475 175.619 1.00 30.03 98 HIS D O 1
ATOM 7037 N N . LEU D 2 99 ? 145.196 124.820 174.689 1.00 25.57 99 LEU D N 1
ATOM 7038 C CA . LEU D 2 99 ? 145.809 126.061 175.131 1.00 25.57 99 LEU D CA 1
ATOM 7039 C C . LEU D 2 99 ? 145.016 126.690 176.267 1.00 25.57 99 LEU D C 1
ATOM 7040 O O . LEU D 2 99 ? 144.001 126.164 176.727 1.00 25.57 99 LEU D O 1
ATOM 7045 N N . SER D 2 100 ? 145.513 127.838 176.716 1.00 24.57 100 SER D N 1
ATOM 7046 C CA . SER D 2 100 ? 144.984 128.559 177.861 1.00 24.57 100 SER D CA 1
ATOM 7047 C C . SER D 2 100 ? 145.364 130.022 177.717 1.00 24.57 100 SER D C 1
ATOM 7048 O O . SER D 2 100 ? 146.479 130.333 177.293 1.00 24.57 100 SER D O 1
ATOM 7051 N N . PHE D 2 101 ? 144.446 130.924 178.061 1.00 21.96 101 PHE D N 1
ATOM 7052 C CA . PHE D 2 101 ? 144.702 132.349 177.892 1.00 21.96 101 PHE D CA 1
ATOM 7053 C C . PHE D 2 101 ? 143.822 133.178 178.812 1.00 21.96 101 PHE D C 1
ATOM 7054 O O . PHE D 2 101 ? 142.836 132.677 179.357 1.00 21.96 101 PHE D O 1
ATOM 7062 N N . CYS D 2 102 ? 144.192 134.443 178.984 1.00 25.98 102 CYS D N 1
ATOM 7063 C CA . CYS D 2 102 ? 143.395 135.424 179.707 1.00 25.98 102 CYS D CA 1
ATOM 7064 C C . CYS D 2 102 ? 143.415 136.738 178.939 1.00 25.98 102 CYS D C 1
ATOM 7065 O O . CYS D 2 102 ? 144.383 137.027 178.232 1.00 25.98 102 CYS D O 1
ATOM 7068 N N . ILE D 2 103 ? 142.349 137.520 179.066 1.00 24.31 103 ILE D N 1
ATOM 7069 C CA . ILE D 2 103 ? 142.268 138.852 178.478 1.00 24.31 103 ILE D CA 1
ATOM 7070 C C . ILE D 2 103 ? 142.211 139.859 179.615 1.00 24.31 103 ILE D C 1
ATOM 7071 O O . ILE D 2 103 ? 141.315 139.795 180.465 1.00 24.31 103 ILE D O 1
ATOM 7076 N N . ILE D 2 104 ? 143.154 140.796 179.632 1.00 24.43 104 ILE D N 1
ATOM 7077 C CA . ILE D 2 104 ? 143.274 141.777 180.705 1.00 24.43 104 ILE D CA 1
ATOM 7078 C C . ILE D 2 104 ? 142.991 143.155 180.125 1.00 24.43 104 ILE D C 1
ATOM 7079 O O . ILE D 2 104 ? 143.601 143.552 179.127 1.00 24.43 104 ILE D O 1
ATOM 7084 N N . GLU D 2 105 ? 142.074 143.881 180.751 1.00 25.40 105 GLU D N 1
ATOM 7085 C CA . GLU D 2 105 ? 141.633 145.178 180.264 1.00 25.40 105 GLU D CA 1
ATOM 7086 C C . GLU D 2 105 ? 142.249 146.310 181.074 1.00 25.40 105 GLU D C 1
ATOM 7087 O O . GLU D 2 105 ? 142.381 146.226 182.297 1.00 25.40 105 GLU D O 1
ATOM 7093 N N . ASN D 2 106 ? 142.620 147.376 180.373 1.00 30.74 106 ASN D N 1
ATOM 7094 C CA . ASN D 2 106 ? 143.096 148.607 180.993 1.00 30.74 106 ASN D CA 1
ATOM 7095 C C . ASN D 2 106 ? 141.892 149.506 181.231 1.00 30.74 106 ASN D C 1
ATOM 7096 O O . ASN D 2 106 ? 141.390 150.144 180.300 1.00 30.74 106 ASN D O 1
ATOM 7101 N N . ASP D 2 107 ? 141.428 149.557 182.477 1.00 38.28 107 ASP D N 1
ATOM 7102 C CA . ASP D 2 107 ? 140.237 150.306 182.843 1.00 38.28 107 ASP D CA 1
ATOM 7103 C C . ASP D 2 107 ? 140.539 151.762 183.176 1.00 38.28 107 ASP D C 1
ATOM 7104 O O . ASP D 2 107 ? 139.624 152.516 183.524 1.00 38.28 107 ASP D O 1
ATOM 7109 N N . ASN D 2 108 ? 141.799 152.172 183.074 1.00 36.39 108 ASN D N 1
ATOM 7110 C CA . ASN D 2 108 ? 142.210 153.560 183.245 1.00 36.39 108 ASN D CA 1
ATOM 7111 C C . ASN D 2 108 ? 142.316 154.256 181.893 1.00 36.39 108 ASN D C 1
ATOM 7112 O O . ASN D 2 108 ? 143.061 155.224 181.727 1.00 36.39 108 ASN D O 1
ATOM 7117 N N . VAL D 2 109 ? 141.566 153.765 180.915 1.00 29.06 109 VAL D N 1
ATOM 7118 C CA . VAL D 2 109 ? 141.740 154.130 179.510 1.00 29.06 109 VAL D CA 1
ATOM 7119 C C . VAL D 2 109 ? 140.383 154.206 178.824 1.00 29.06 109 VAL D C 1
ATOM 7120 O O . VAL D 2 109 ? 139.536 153.327 179.031 1.00 29.06 109 VAL D O 1
ATOM 7124 N N . PRO D 2 110 ? 140.123 155.233 178.019 1.00 23.31 110 PRO D N 1
ATOM 7125 C CA . PRO D 2 110 ? 138.873 155.293 177.257 1.00 23.31 110 PRO D CA 1
ATOM 7126 C C . PRO D 2 110 ? 138.880 154.288 176.119 1.00 23.31 110 PRO D C 1
ATOM 7127 O O . PRO D 2 110 ? 139.945 153.788 175.731 1.00 23.31 110 PRO D O 1
ATOM 7131 N N . PRO D 2 111 ? 137.713 153.954 175.564 1.00 20.79 111 PRO D N 1
ATOM 7132 C CA . PRO D 2 111 ? 137.676 153.049 174.406 1.00 20.79 111 PRO D CA 1
ATOM 7133 C C . PRO D 2 111 ? 138.484 153.555 173.222 1.00 20.79 111 PRO D C 1
ATOM 7134 O O . PRO D 2 111 ? 139.135 152.768 172.530 1.00 20.79 111 PRO D O 1
ATOM 7138 N N . VAL D 2 112 ? 138.449 154.860 172.980 1.00 21.10 112 VAL D N 1
ATOM 7139 C CA . VAL D 2 112 ? 139.271 155.489 171.954 1.00 21.10 112 VAL D CA 1
ATOM 7140 C C . VAL D 2 112 ? 140.391 156.245 172.651 1.00 21.10 112 VAL D C 1
ATOM 7141 O O . VAL D 2 112 ? 140.147 157.256 173.315 1.00 21.10 112 VAL D O 1
ATOM 7145 N N . HIS D 2 113 ? 141.613 155.752 172.513 1.00 20.44 113 HIS D N 1
ATOM 7146 C CA . HIS D 2 113 ? 142.720 156.324 173.268 1.00 20.44 113 HIS D CA 1
ATOM 7147 C C . HIS D 2 113 ? 144.026 156.430 172.497 1.00 20.44 113 HIS D C 1
ATOM 7148 O O . HIS D 2 113 ? 145.010 156.894 173.077 1.00 20.44 113 HIS D O 1
ATOM 7155 N N . TYR D 2 114 ? 144.083 156.036 171.252 1.00 22.06 114 TYR D N 1
ATOM 7156 C CA . TYR D 2 114 ? 145.420 156.184 170.710 1.00 22.06 114 TYR D CA 1
ATOM 7157 C C . TYR D 2 114 ? 145.556 157.494 169.948 1.00 22.06 114 TYR D C 1
ATOM 7158 O O . TYR D 2 114 ? 144.578 158.008 169.399 1.00 22.06 114 TYR D O 1
ATOM 7167 N N . PRO D 2 115 ? 146.757 158.062 169.904 1.00 28.89 115 PRO D N 1
ATOM 7168 C CA . PRO D 2 115 ? 146.996 159.252 169.089 1.00 28.89 115 PRO D CA 1
ATOM 7169 C C . PRO D 2 115 ? 147.513 158.902 167.701 1.00 28.89 115 PRO D C 1
ATOM 7170 O O . PRO D 2 115 ? 147.801 157.748 167.382 1.00 28.89 115 PRO D O 1
ATOM 7174 N N . ILE D 2 116 ? 147.620 159.939 166.867 1.00 32.38 116 ILE D N 1
ATOM 7175 C CA . ILE D 2 116 ? 148.171 159.765 165.530 1.00 32.38 116 ILE D CA 1
ATOM 7176 C C . ILE D 2 116 ? 149.648 159.404 165.570 1.00 32.38 116 ILE D C 1
ATOM 7177 O O . ILE D 2 116 ? 150.074 158.476 164.874 1.00 32.38 116 ILE D O 1
ATOM 7182 N N . HIS D 2 117 ? 150.440 160.106 166.375 1.00 39.83 117 HIS D N 1
ATOM 7183 C CA . HIS D 2 117 ? 151.888 159.968 166.393 1.00 39.83 117 HIS D CA 1
ATOM 7184 C C . HIS D 2 117 ? 152.305 158.715 167.151 1.00 39.83 117 HIS D C 1
ATOM 7185 O O . HIS D 2 117 ? 151.538 158.162 167.942 1.00 39.83 117 HIS D O 1
ATOM 7192 N N . GLU D 2 118 ? 153.537 158.273 166.900 1.00 43.75 118 GLU D N 1
ATOM 7193 C CA . GLU D 2 118 ? 154.046 157.041 167.490 1.00 43.75 118 GLU D CA 1
ATOM 7194 C C . GLU D 2 118 ? 154.575 157.250 168.904 1.00 43.75 118 GLU D C 1
ATOM 7195 O O . GLU D 2 118 ? 155.744 156.978 169.187 1.00 43.75 118 GLU D O 1
ATOM 7201 N N . ASP D 2 119 ? 153.711 157.732 169.793 1.00 42.52 119 ASP D N 1
ATOM 7202 C CA . ASP D 2 119 ? 153.959 157.739 171.228 1.00 42.52 119 ASP D CA 1
ATOM 7203 C C . ASP D 2 119 ? 152.616 157.562 171.919 1.00 42.52 119 ASP D C 1
ATOM 7204 O O . ASP D 2 119 ? 151.914 158.542 172.187 1.00 42.52 119 ASP D O 1
ATOM 7209 N N . LYS D 2 120 ? 152.257 156.318 172.221 1.00 32.33 120 LYS D N 1
ATOM 7210 C CA . LYS D 2 120 ? 150.858 155.940 172.343 1.00 32.33 120 LYS D CA 1
ATOM 7211 C C . LYS D 2 120 ? 150.459 155.463 173.732 1.00 32.33 120 LYS D C 1
ATOM 7212 O O . LYS D 2 120 ? 149.271 155.228 173.969 1.00 32.33 120 LYS D O 1
ATOM 7218 N N . GLY D 2 121 ? 151.400 155.316 174.651 1.00 36.85 121 GLY D N 1
ATOM 7219 C CA . GLY D 2 121 ? 151.060 154.900 175.996 1.00 36.85 121 GLY D CA 1
ATOM 7220 C C . GLY D 2 121 ? 150.797 153.411 176.102 1.00 36.85 121 GLY D C 1
ATOM 7221 O O . GLY D 2 121 ? 151.437 152.577 175.454 1.00 36.85 121 GLY D O 1
ATOM 7222 N N . GLU D 2 122 ? 149.826 153.078 176.942 1.00 33.75 122 GLU D N 1
ATOM 7223 C CA . GLU D 2 122 ? 149.506 151.700 177.271 1.00 33.75 122 GLU D CA 1
ATOM 7224 C C . GLU D 2 122 ? 148.286 151.218 176.499 1.00 33.75 122 GLU D C 1
ATOM 7225 O O . GLU D 2 122 ? 147.351 151.982 176.249 1.00 33.75 122 GLU D O 1
ATOM 7231 N N . PRO D 2 123 ? 148.264 149.945 176.107 1.00 25.16 123 PRO D N 1
ATOM 7232 C CA . PRO D 2 123 ? 147.129 149.431 175.339 1.00 25.16 123 PRO D CA 1
ATOM 7233 C C . PRO D 2 123 ? 145.883 149.291 176.197 1.00 25.16 123 PRO D C 1
ATOM 7234 O O . PRO D 2 123 ? 145.940 149.319 177.427 1.00 25.16 123 PRO D O 1
ATOM 7238 N N . GLY D 2 124 ? 144.740 149.151 175.526 1.00 20.61 124 GLY D N 1
ATOM 7239 C CA . GLY D 2 124 ? 143.498 148.931 176.241 1.00 20.61 124 GLY D CA 1
ATOM 7240 C C . GLY D 2 124 ? 143.285 147.488 176.645 1.00 20.61 124 GLY D C 1
ATOM 7241 O O . GLY D 2 124 ? 142.502 147.206 177.554 1.00 20.61 124 GLY D O 1
ATOM 7242 N N . TYR D 2 125 ? 143.974 146.562 175.983 1.00 20.20 125 TYR D N 1
ATOM 7243 C CA . TYR D 2 125 ? 143.834 145.136 176.237 1.00 20.20 125 TYR D CA 1
ATOM 7244 C C . TYR D 2 125 ? 145.184 144.462 176.059 1.00 20.20 125 TYR D C 1
ATOM 7245 O O . TYR D 2 125 ? 145.907 144.759 175.107 1.00 20.20 125 TYR D O 1
ATOM 7254 N N . VAL D 2 126 ? 145.515 143.553 176.971 1.00 22.35 126 VAL D N 1
ATOM 7255 C CA . VAL D 2 126 ? 146.643 142.647 176.803 1.00 22.35 126 VAL D CA 1
ATOM 7256 C C . VAL D 2 126 ? 146.153 141.233 177.069 1.00 22.35 126 VAL D C 1
ATOM 7257 O O . VAL D 2 126 ? 145.130 141.023 177.726 1.00 22.35 126 VAL D O 1
ATOM 7261 N N . ALA D 2 127 ? 146.885 140.257 176.542 1.00 23.17 127 ALA D N 1
ATOM 7262 C CA . ALA D 2 127 ? 146.555 138.855 176.730 1.00 23.17 127 ALA D CA 1
ATOM 7263 C C . ALA D 2 127 ? 147.822 138.036 176.891 1.00 23.17 127 ALA D C 1
ATOM 7264 O O . ALA D 2 127 ? 148.843 138.312 176.262 1.00 23.17 127 ALA D O 1
ATOM 7266 N N . TYR D 2 128 ? 147.742 137.016 177.740 1.00 28.06 128 TYR D N 1
ATOM 7267 C CA . TYR D 2 128 ? 148.804 136.036 177.904 1.00 28.06 128 TYR D CA 1
ATOM 7268 C C . TYR D 2 128 ? 148.273 134.703 177.411 1.00 28.06 128 TYR D C 1
ATOM 7269 O O . TYR D 2 128 ? 147.232 134.242 177.885 1.00 28.06 128 TYR D O 1
ATOM 7278 N N . VAL D 2 129 ? 148.971 134.090 176.461 1.00 26.36 129 VAL D N 1
ATOM 7279 C CA . VAL D 2 129 ? 148.490 132.877 175.815 1.00 26.36 129 VAL D CA 1
ATOM 7280 C C . VAL D 2 129 ? 149.582 131.826 175.865 1.00 26.36 129 VAL D C 1
ATOM 7281 O O . VAL D 2 129 ? 150.736 132.095 175.528 1.00 26.36 129 VAL D O 1
ATOM 7285 N N . GLY D 2 130 ? 149.212 130.618 176.264 1.00 26.88 130 GLY D N 1
ATOM 7286 C CA . GLY D 2 130 ? 150.155 129.521 176.225 1.00 26.88 130 GLY D CA 1
ATOM 7287 C C . GLY D 2 130 ? 149.490 128.182 176.006 1.00 26.88 130 GLY D C 1
ATOM 7288 O O . GLY D 2 130 ? 148.268 128.107 175.876 1.00 26.88 130 GLY D O 1
ATOM 7289 N N . TYR D 2 131 ? 150.279 127.116 175.982 1.00 29.02 131 TYR D N 1
ATOM 7290 C CA . TYR D 2 131 ? 149.756 125.768 175.843 1.00 29.02 131 TYR D CA 1
ATOM 7291 C C . TYR D 2 131 ? 149.635 125.153 177.227 1.00 29.02 131 TYR D C 1
ATOM 7292 O O . TYR D 2 131 ? 150.214 125.645 178.197 1.00 29.02 131 TYR D O 1
ATOM 7301 N N . ASP D 2 132 ? 148.873 124.066 177.316 1.00 34.91 132 ASP D N 1
ATOM 7302 C CA . ASP D 2 132 ? 148.632 123.451 178.613 1.00 34.91 132 ASP D CA 1
ATOM 7303 C C . ASP D 2 132 ? 149.866 122.724 179.129 1.00 34.91 132 ASP D C 1
ATOM 7304 O O . ASP D 2 132 ? 149.895 122.298 180.288 1.00 34.91 132 ASP D O 1
ATOM 7309 N N . THR D 2 133 ? 150.892 122.573 178.289 1.00 37.55 133 THR D N 1
ATOM 7310 C CA . THR D 2 133 ? 152.169 122.056 178.760 1.00 37.55 133 THR D CA 1
ATOM 7311 C C . THR D 2 133 ? 152.837 122.976 179.769 1.00 37.55 133 THR D C 1
ATOM 7312 O O . THR D 2 133 ? 153.549 122.488 180.652 1.00 37.55 133 THR D O 1
ATOM 7316 N N . ASP D 2 134 ? 152.623 124.286 179.659 1.00 39.80 134 ASP D N 1
ATOM 7317 C CA . ASP D 2 134 ? 153.007 125.254 180.682 1.00 39.80 134 ASP D CA 1
ATOM 7318 C C . ASP D 2 134 ? 151.803 126.152 180.982 1.00 39.80 134 ASP D C 1
ATOM 7319 O O . ASP D 2 134 ? 151.691 127.286 180.515 1.00 39.80 134 ASP D O 1
ATOM 7324 N N . SER D 2 135 ? 150.910 125.641 181.823 1.00 43.04 135 SER D N 1
ATOM 7325 C CA . SER D 2 135 ? 149.721 126.360 182.244 1.00 43.04 135 SER D CA 1
ATOM 7326 C C . SER D 2 135 ? 149.913 127.059 183.575 1.00 43.04 135 SER D C 1
ATOM 7327 O O . SER D 2 135 ? 149.188 128.012 183.873 1.00 43.04 135 SER D O 1
ATOM 7330 N N . GLU D 2 136 ? 150.868 126.606 184.382 1.00 45.45 136 GLU D N 1
ATOM 7331 C CA . GLU D 2 136 ? 151.237 127.314 185.596 1.00 45.45 136 GLU D CA 1
ATOM 7332 C C . GLU D 2 136 ? 151.808 128.692 185.312 1.00 45.45 136 GLU D C 1
ATOM 7333 O O . GLU D 2 136 ? 151.550 129.625 186.079 1.00 45.45 136 GLU D O 1
ATOM 7339 N N . LEU D 2 137 ? 152.572 128.840 184.231 1.00 40.12 137 LEU D N 1
ATOM 7340 C CA . LEU D 2 137 ? 153.105 130.149 183.874 1.00 40.12 137 LEU D CA 1
ATOM 7341 C C . LEU D 2 137 ? 151.994 131.114 183.482 1.00 40.12 137 LEU D C 1
ATOM 7342 O O . LEU D 2 137 ? 152.024 132.285 183.869 1.00 40.12 137 LEU D O 1
ATOM 7347 N N . VAL D 2 138 ? 151.005 130.648 182.719 1.00 35.60 138 VAL D N 1
ATOM 7348 C CA . VAL D 2 138 ? 149.865 131.501 182.400 1.00 35.60 138 VAL D CA 1
ATOM 7349 C C . VAL D 2 138 ? 149.064 131.817 183.656 1.00 35.60 138 VAL D C 1
ATOM 7350 O O . VAL D 2 138 ? 148.608 132.948 183.845 1.00 35.60 138 VAL D O 1
ATOM 7354 N N . GLN D 2 139 ? 148.879 130.826 184.532 1.00 40.35 139 GLN D N 1
ATOM 7355 C CA . GLN D 2 139 ? 148.144 131.042 185.772 1.00 40.35 139 GLN D CA 1
ATOM 7356 C C . GLN D 2 139 ? 148.805 132.073 186.675 1.00 40.35 139 GLN D C 1
ATOM 7357 O O . GLN D 2 139 ? 148.103 132.898 187.265 1.00 40.35 139 GLN D O 1
ATOM 7363 N N . GLU D 2 140 ? 150.128 132.040 186.809 1.00 44.96 140 GLU D N 1
ATOM 7364 C CA . GLU D 2 140 ? 150.843 133.010 187.625 1.00 44.96 140 GLU D CA 1
ATOM 7365 C C . GLU D 2 140 ? 151.161 134.289 186.871 1.00 44.96 140 GLU D C 1
ATOM 7366 O O . GLU D 2 140 ? 151.642 135.251 187.478 1.00 44.96 140 GLU D O 1
ATOM 7372 N N . LEU D 2 141 ? 150.907 134.328 185.568 1.00 38.05 141 LEU D N 1
ATOM 7373 C CA . LEU D 2 141 ? 151.152 135.515 184.768 1.00 38.05 141 LEU D CA 1
ATOM 7374 C C . LEU D 2 141 ? 149.890 136.341 184.569 1.00 38.05 141 LEU D C 1
ATOM 7375 O O . LEU D 2 141 ? 149.982 137.564 184.426 1.00 38.05 141 LEU D O 1
ATOM 7380 N N . CYS D 2 142 ? 148.725 135.704 184.566 1.00 39.41 142 CYS D N 1
ATOM 7381 C CA . CYS D 2 142 ? 147.450 136.377 184.756 1.00 39.41 142 CYS D CA 1
ATOM 7382 C C . CYS D 2 142 ? 147.149 136.380 186.246 1.00 39.41 142 CYS D C 1
ATOM 7383 O O . CYS D 2 142 ? 146.843 135.330 186.817 1.00 39.41 142 CYS D O 1
ATOM 7386 N N . ALA D 2 143 ? 147.235 137.553 186.871 1.00 42.67 143 ALA D N 1
ATOM 7387 C CA . ALA D 2 143 ? 147.229 137.633 188.327 1.00 42.67 143 ALA D CA 1
ATOM 7388 C C . ALA D 2 143 ? 145.960 137.045 188.929 1.00 42.67 143 ALA D C 1
ATOM 7389 O O . ALA D 2 143 ? 146.008 136.003 189.592 1.00 42.67 143 ALA D O 1
ATOM 7391 N N . ASP D 2 144 ? 144.820 137.687 188.693 1.00 43.61 144 ASP D N 1
ATOM 7392 C CA . ASP D 2 144 ? 143.559 137.176 189.208 1.00 43.61 144 ASP D CA 1
ATOM 7393 C C . ASP D 2 144 ? 142.466 137.305 188.158 1.00 43.61 144 ASP D C 1
ATOM 7394 O O . ASP D 2 144 ? 141.275 137.279 188.483 1.00 43.61 144 ASP D O 1
ATOM 7399 N N . SER D 2 145 ? 142.862 137.449 186.900 1.00 35.82 145 SER D N 1
ATOM 7400 C CA . SER D 2 145 ? 141.917 137.469 185.799 1.00 35.82 145 SER D CA 1
ATOM 7401 C C . SER D 2 145 ? 141.491 136.050 185.455 1.00 35.82 145 SER D C 1
ATOM 7402 O O . SER D 2 145 ? 142.249 135.092 185.616 1.00 35.82 145 SER D O 1
ATOM 7405 N N . THR D 2 146 ? 140.253 135.920 184.986 1.00 29.64 146 THR D N 1
ATOM 7406 C CA . THR D 2 146 ? 139.740 134.610 184.618 1.00 29.64 146 THR D CA 1
ATOM 7407 C C . THR D 2 146 ? 140.523 134.052 183.439 1.00 29.64 146 THR D C 1
ATOM 7408 O O . THR D 2 146 ? 140.938 134.786 182.540 1.00 29.64 146 THR D O 1
ATOM 7412 N N . ILE D 2 147 ? 140.740 132.747 183.462 1.00 26.37 147 ILE D N 1
ATOM 7413 C CA . ILE D 2 147 ? 141.522 132.063 182.446 1.00 26.37 147 ILE D CA 1
ATOM 7414 C C . ILE D 2 147 ? 140.594 131.191 181.617 1.00 26.37 147 ILE D C 1
ATOM 7415 O O . ILE D 2 147 ? 139.820 130.390 182.149 1.00 26.37 147 ILE D O 1
ATOM 7420 N N . TYR D 2 148 ? 140.667 131.361 180.302 1.00 23.50 148 TYR D N 1
ATOM 7421 C CA . TYR D 2 148 ? 139.799 130.643 179.385 1.00 23.50 148 TYR D CA 1
ATOM 7422 C C . TYR D 2 148 ? 140.560 129.490 178.761 1.00 23.50 148 TYR D C 1
ATOM 7423 O O . TYR D 2 148 ? 141.720 129.635 178.372 1.00 23.50 148 TYR D O 1
ATOM 7432 N N . HIS D 2 149 ? 139.897 128.345 178.675 1.00 23.70 149 HIS D N 1
ATOM 7433 C CA . HIS D 2 149 ? 140.466 127.135 178.108 1.00 23.70 149 HIS D CA 1
ATOM 7434 C C . HIS D 2 149 ? 139.861 126.911 176.734 1.00 23.70 149 HIS D C 1
ATOM 7435 O O . HIS D 2 149 ? 138.699 127.253 176.500 1.00 23.70 149 HIS D O 1
ATOM 7442 N N . MET D 2 150 ? 140.648 126.347 175.833 1.00 22.95 150 MET D N 1
ATOM 7443 C CA . MET D 2 150 ? 140.262 126.292 174.438 1.00 22.95 150 MET D CA 1
ATOM 7444 C C . MET D 2 150 ? 140.910 125.112 173.725 1.00 22.95 150 MET D C 1
ATOM 7445 O O . MET D 2 150 ? 141.953 124.613 174.137 1.00 22.95 150 MET D O 1
#

B-factor: mean 43.59, std 21.57, range [12.94, 118.28]

InterPro domains:
  IPR006634 TRAM/LAG1/CLN8 homology domain [PF03798] (173-377)
  IPR006634 TRAM/LAG1/CLN8 homology domain [PS50922] (168-384)
  IPR006634 TRAM/LAG1/CLN8 homology domain [SM00724] (171-384)
  IPR016439 Sphingosine N-acyltransferase Lag1/Lac1-like [PIRSF005225] (4-416)
  IPR016439 Sphingosine N-acyltransferase Lag1/Lac1-like [PTHR12560] (88-403)

Sequence (896 aa):
IWFSFREISYRHAWIAPLMILIAVYSAYFTSGNTTKTNVLHRFVAVSYQIGDTNAYGKGINDLCFVFYYMIFFTFLREFLMDVVIRPFAIRLHVTSKHRIKRIMEQMYAIFYTGVSGPFGIYCMYHSDLWFFNTKAMYRTYPDFTNPFLFKVFYLGQAAFWAQQACILVLQLEKPRKDHNELTFHHIVTLLLIWSSYVFHFTKMGLPIYITMDVSDFLLSFSKTLNYLDSGLAFFSFAIFVVAWIYLRHYINLKILWSVLTQFRTEGNYVLNFATQQYKCWISLPIVFVLIGALQLVNLYWLFLIFRVLYRILWRPKIFNLFRVCFISLLLIAAVEYFKYGTRINYEWFHCTPIKEPQSGSVIKLWARGGPSCDKRGEYKTIVKRITRDYEPNDEHLSFCIIENDNVPPVHYPIHEDKGEPGYVAYVGYDTDSELVQELCADSTIYHMIWFSFREISYRHAWIAPLMILIAVYSAYFTSGNTTKTNVLHRFVAVSYQIGDTNAYGKGINDLCFVFYYMIFFTFLREFLMDVVIRPFAIRLHVTSKHRIKRIMEQMYAIFYTGVSGPFGIYCMYHSDLWFFNTKAMYRTYPDFTNPFLFKVFYLGQAAFWAQQACILVLQLEKPRKDHNELTFHHIVTLLLIWSSYVFHFTKMGLPIYITMDVSDFLLSFSKTLNYLDSGLAFFSFAIFVVAWIYLRHYINLKILWSVLTQFRTEGNYVLNFATQQYKCWISLPIVFVLIGALQLVNLYWLFLIFRVLYRILWRPKIFNLFRVCFISLLLIAAVEYFKYGTRINYEWFHCTPIKEPQSGSVIKLWARGGPSCDKRGEYKTIVKRITRDYEPNDEHLSFCIIENDNVPPVHYPIHEDKGEPGYVAYVGYDTDSELVQELCADSTIYHM

Radius of gyration: 36.98 Å; Cα contacts (8 Å, |Δi|>4): 1130; chains: 4; bounding box: 83×103×83 Å